Protein AF-0000000066031611 (afdb_homodimer)

Nearest PDB structures (foldseek):
  3zdp-assembly2_B  TM=7.956E-01  e=3.180E-52  Influenza A virus
  5tjw-assembly1_A  TM=7.848E-01  e=1.601E-52  Influenza A virus (A/WSN/1933(H1N1))
  8twr-assembly1_B  TM=8.043E-01  e=9.983E-52  Influenza A virus (A/Aichi/2/1968(H3N2))
  8twr-assembly1_C-2  TM=8.080E-01  e=4.953E-51  Influenza A virus (A/Aichi/2/1968(H3N2))
  8twp-assembly3_C  TM=8.057E-01  e=2.818E-50  Influenza A virus (A/Aichi/2/1968(H3N2))

Structure (mmCIF, N/CA/C/O backbone):
data_AF-0000000066031611-model_v1
#
loop_
_entity.id
_entity.type
_entity.pdbx_description
1 polymer Nucleoprotein
#
loop_
_atom_site.group_PDB
_atom_site.id
_atom_site.type_symbol
_atom_site.label_atom_id
_atom_site.label_alt_id
_atom_site.label_comp_id
_atom_site.label_asym_id
_atom_site.label_entity_id
_atom_site.label_seq_id
_atom_site.pdbx_PDB_ins_code
_atom_site.Cartn_x
_atom_site.Cartn_y
_atom_site.Cartn_z
_atom_site.occupancy
_atom_site.B_iso_or_equiv
_atom_site.auth_seq_id
_atom_site.auth_comp_id
_atom_site.auth_asym_id
_atom_site.auth_atom_id
_atom_site.pdbx_PDB_model_num
ATOM 1 N N . MET A 1 1 ? 18.984 -32.312 4.973 1 19.72 1 MET A N 1
ATOM 2 C CA . MET A 1 1 ? 20 -32.781 4.02 1 19.72 1 MET A CA 1
ATOM 3 C C . MET A 1 1 ? 20.484 -31.625 3.146 1 19.72 1 MET A C 1
ATOM 5 O O . MET A 1 1 ? 19.703 -31.031 2.396 1 19.72 1 MET A O 1
ATOM 9 N N . ALA A 1 2 ? 21.484 -30.859 3.676 1 23.95 2 ALA A N 1
ATOM 10 C CA . ALA A 1 2 ? 22.266 -29.766 3.123 1 23.95 2 ALA A CA 1
ATOM 11 C C . ALA A 1 2 ? 22.938 -30.156 1.811 1 23.95 2 ALA A C 1
ATOM 13 O O . ALA A 1 2 ? 23.969 -30.812 1.813 1 23.95 2 ALA A O 1
ATOM 14 N N . SER A 1 3 ? 22.219 -30.75 0.963 1 21.41 3 SER A N 1
ATOM 15 C CA . SER A 1 3 ? 22.891 -31.156 -0.261 1 21.41 3 SER A CA 1
ATOM 16 C C . SER A 1 3 ? 23.797 -30.062 -0.798 1 21.41 3 SER A C 1
ATOM 18 O O . SER A 1 3 ? 23.422 -28.875 -0.755 1 21.41 3 SER A O 1
ATOM 20 N N . GLN A 1 4 ? 25.125 -30.234 -0.595 1 24.7 4 GLN A N 1
ATOM 21 C CA . GLN A 1 4 ? 26.266 -29.562 -1.195 1 24.7 4 GLN A CA 1
ATOM 22 C C . GLN A 1 4 ? 26.016 -29.25 -2.668 1 24.7 4 GLN A C 1
ATOM 24 O O . GLN A 1 4 ? 26.281 -30.078 -3.537 1 24.7 4 GLN A O 1
ATOM 29 N N . GLY A 1 5 ? 24.922 -28.781 -2.957 1 26.36 5 GLY A N 1
ATOM 30 C CA . GLY A 1 5 ? 24.75 -28.5 -4.375 1 26.36 5 GLY A CA 1
ATOM 31 C C . GLY A 1 5 ? 25.922 -27.719 -4.965 1 26.36 5 GLY A C 1
ATOM 32 O O . GLY A 1 5 ? 26.516 -26.875 -4.293 1 26.36 5 GLY A O 1
ATOM 33 N N . THR A 1 6 ? 26.797 -28.469 -5.641 1 27.78 6 THR A N 1
ATOM 34 C CA . THR A 1 6 ? 27.906 -27.906 -6.406 1 27.78 6 THR A CA 1
ATOM 35 C C . THR A 1 6 ? 27.562 -26.5 -6.914 1 27.78 6 THR A C 1
ATOM 37 O O . THR A 1 6 ? 26.594 -26.328 -7.645 1 27.78 6 THR A O 1
ATOM 40 N N . LYS A 1 7 ? 28.031 -25.578 -6.246 1 32.47 7 LYS A N 1
ATOM 41 C CA . LYS A 1 7 ? 28.062 -24.156 -6.531 1 32.47 7 LYS A CA 1
ATOM 42 C C . LYS A 1 7 ? 28.625 -23.875 -7.926 1 32.47 7 LYS A C 1
ATOM 44 O O . LYS A 1 7 ? 29.828 -23.781 -8.109 1 32.47 7 LYS A O 1
ATOM 49 N N . ARG A 1 8 ? 27.891 -24.266 -8.914 1 31.64 8 ARG A N 1
ATOM 50 C CA . ARG A 1 8 ? 28.453 -23.766 -10.164 1 31.64 8 ARG A CA 1
ATOM 51 C C . ARG A 1 8 ? 28.453 -22.234 -10.18 1 31.64 8 ARG A C 1
ATOM 53 O O . ARG A 1 8 ? 27.484 -21.609 -9.75 1 31.64 8 ARG A O 1
ATOM 60 N N . SER A 1 9 ? 29.672 -21.672 -10.102 1 28.47 9 SER A N 1
ATOM 61 C CA . SER A 1 9 ? 29.859 -20.219 -10.156 1 28.47 9 SER A CA 1
ATOM 62 C C . SER A 1 9 ? 29.094 -19.609 -11.328 1 28.47 9 SER A C 1
ATOM 64 O O . SER A 1 9 ? 28.766 -20.312 -12.289 1 28.47 9 SER A O 1
ATOM 66 N N . TYR A 1 10 ? 28.594 -18.406 -11.164 1 28.8 10 TYR A N 1
ATOM 67 C CA . TYR A 1 10 ? 27.953 -17.641 -12.227 1 28.8 10 TYR A CA 1
ATOM 68 C C . TYR A 1 10 ? 28.766 -17.688 -13.508 1 28.8 10 TYR A C 1
ATOM 70 O O . TYR A 1 10 ? 28.219 -17.766 -14.602 1 28.8 10 TYR A O 1
ATOM 78 N N . GLU A 1 11 ? 30.141 -17.672 -13.352 1 30.14 11 GLU A N 1
ATOM 79 C CA . GLU A 1 11 ? 31.109 -17.75 -14.445 1 30.14 11 GLU A CA 1
ATOM 80 C C . GLU A 1 11 ? 31.078 -19.125 -15.109 1 30.14 11 GLU A C 1
ATOM 82 O O . GLU A 1 11 ? 31.219 -19.25 -16.328 1 30.14 11 GLU A O 1
ATOM 87 N N . GLN A 1 12 ? 31.031 -20.125 -14.336 1 29.5 12 GLN A N 1
ATOM 88 C CA . GLN A 1 12 ? 31.031 -21.469 -14.906 1 29.5 12 GLN A CA 1
ATOM 89 C C . GLN A 1 12 ? 29.688 -21.781 -15.57 1 29.5 12 GLN A C 1
ATOM 91 O O . GLN A 1 12 ? 29.594 -22.688 -16.406 1 29.5 12 GLN A O 1
ATOM 96 N N . MET A 1 13 ? 28.594 -21.141 -15.234 1 30.31 13 MET A N 1
ATOM 97 C CA . MET A 1 13 ? 27.312 -21.219 -15.93 1 30.31 13 MET A CA 1
ATOM 98 C C . MET A 1 13 ? 27.375 -20.516 -17.281 1 30.31 13 MET A C 1
ATOM 100 O O . MET A 1 13 ? 26.625 -20.844 -18.203 1 30.31 13 MET A O 1
ATOM 104 N N . GLU A 1 14 ? 28.031 -19.391 -17.406 1 30.17 14 GLU A N 1
ATOM 105 C CA . GLU A 1 14 ? 28.359 -18.625 -18.609 1 30.17 14 GLU A CA 1
ATOM 106 C C . GLU A 1 14 ? 29.359 -19.391 -19.484 1 30.17 14 GLU A C 1
ATOM 108 O O . GLU A 1 14 ? 29.531 -19.062 -20.656 1 30.17 14 GLU A O 1
ATOM 113 N N . THR A 1 15 ? 30.469 -19.969 -18.875 1 30 15 THR A N 1
ATOM 114 C CA . THR A 1 15 ? 31.516 -20.531 -19.719 1 30 15 THR A CA 1
ATOM 115 C C . THR A 1 15 ? 30.984 -21.719 -20.531 1 30 15 THR A C 1
ATOM 117 O O . THR A 1 15 ? 29.953 -22.297 -20.172 1 30 15 THR A O 1
ATOM 120 N N . GLY A 1 16 ? 31.859 -22.312 -21.5 1 33.25 16 GLY A N 1
ATOM 121 C CA . GLY A 1 16 ? 31.891 -23.25 -22.609 1 33.25 16 GLY A CA 1
ATOM 122 C C . GLY A 1 16 ? 31.25 -24.578 -22.297 1 33.25 16 GLY A C 1
ATOM 123 O O . GLY A 1 16 ? 31.578 -25.594 -22.906 1 33.25 16 GLY A O 1
ATOM 124 N N . GLY A 1 17 ? 30.766 -24.859 -21.062 1 34.12 17 GLY A N 1
ATOM 125 C CA . GLY A 1 17 ? 30.453 -26.281 -21.188 1 34.12 17 GLY A CA 1
ATOM 126 C C . GLY A 1 17 ? 29.562 -26.578 -22.375 1 34.12 17 GLY A C 1
ATOM 127 O O . GLY A 1 17 ? 28.922 -25.688 -22.938 1 34.12 17 GLY A O 1
ATOM 128 N N . GLU A 1 18 ? 29.891 -27.594 -23.188 1 37.28 18 GLU A N 1
ATOM 129 C CA . GLU A 1 18 ? 29.234 -28.016 -24.422 1 37.28 18 GLU A CA 1
ATOM 130 C C . GLU A 1 18 ? 27.719 -27.797 -24.344 1 37.28 18 GLU A C 1
ATOM 132 O O . GLU A 1 18 ? 27.078 -28.188 -23.359 1 37.28 18 GLU A O 1
ATOM 137 N N . ARG A 1 19 ? 27.203 -26.75 -24.797 1 45.31 19 ARG A N 1
ATOM 138 C CA . ARG A 1 19 ? 25.781 -26.594 -25.078 1 45.31 19 ARG A CA 1
ATOM 139 C C . ARG A 1 19 ? 25.094 -27.953 -25.234 1 45.31 19 ARG A C 1
ATOM 141 O O . ARG A 1 19 ? 25.484 -28.75 -26.109 1 45.31 19 ARG A O 1
ATOM 148 N N . GLN A 1 20 ? 24.672 -28.406 -24.078 1 53.22 20 GLN A N 1
ATOM 149 C CA . GLN A 1 20 ? 23.969 -29.672 -24.281 1 53.22 20 GLN A CA 1
ATOM 150 C C . GLN A 1 20 ? 23.125 -29.641 -25.562 1 53.22 20 GLN A C 1
ATOM 152 O O . GLN A 1 20 ? 22.453 -28.656 -25.828 1 53.22 20 GLN A O 1
ATOM 157 N N . ASP A 1 21 ? 23.422 -30.5 -26.453 1 66.19 21 ASP A N 1
ATOM 158 C CA . ASP A 1 21 ? 22.688 -30.75 -27.688 1 66.19 21 ASP A CA 1
ATOM 159 C C . ASP A 1 21 ? 21.203 -30.969 -27.406 1 66.19 21 ASP A C 1
ATOM 161 O O . ASP A 1 21 ? 20.828 -31.406 -26.312 1 66.19 21 ASP A O 1
ATOM 165 N N . ALA A 1 22 ? 20.328 -30.344 -28.078 1 71.62 22 ALA A N 1
ATOM 166 C CA . ALA A 1 22 ? 18.875 -30.469 -27.969 1 71.62 22 ALA A CA 1
ATOM 167 C C . ALA A 1 22 ? 18.453 -31.906 -27.719 1 71.62 22 ALA A C 1
ATOM 169 O O . ALA A 1 22 ? 17.531 -32.188 -26.953 1 71.62 22 ALA A O 1
ATOM 170 N N . THR A 1 23 ? 19.203 -32.781 -28.25 1 78.06 23 THR A N 1
ATOM 171 C CA . THR A 1 23 ? 18.875 -34.188 -28.094 1 78.06 23 THR A CA 1
ATOM 172 C C . THR A 1 23 ? 19.188 -34.656 -26.672 1 78.06 23 THR A C 1
ATOM 174 O O . THR A 1 23 ? 18.438 -35.438 -26.094 1 78.06 23 THR A O 1
ATOM 177 N N . GLU A 1 24 ? 20.203 -34.125 -26.109 1 81.31 24 GLU A N 1
ATOM 178 C CA . GLU A 1 24 ? 20.578 -34.5 -24.75 1 81.31 24 GLU A CA 1
ATOM 179 C C . GLU A 1 24 ? 19.594 -33.938 -23.734 1 81.31 24 GLU A C 1
ATOM 181 O O . GLU A 1 24 ? 19.266 -34.594 -22.734 1 81.31 24 GLU A O 1
ATOM 186 N N . ILE A 1 25 ? 19.156 -32.812 -24.047 1 80.94 25 ILE A N 1
ATOM 187 C CA . ILE A 1 25 ? 18.188 -32.188 -23.156 1 80.94 25 ILE A CA 1
ATOM 188 C C . ILE A 1 25 ? 16.875 -32.969 -23.172 1 80.94 25 ILE A C 1
ATOM 190 O O . ILE A 1 25 ? 16.281 -33.25 -22.125 1 80.94 25 ILE A O 1
ATOM 194 N N . ARG A 1 26 ? 16.531 -33.281 -24.344 1 87 26 ARG A N 1
ATOM 195 C CA . ARG A 1 26 ? 15.297 -34.062 -24.484 1 87 26 ARG A CA 1
ATOM 196 C C . ARG A 1 26 ? 15.406 -35.406 -23.781 1 87 26 ARG A C 1
ATOM 198 O O . ARG A 1 26 ? 14.453 -35.875 -23.156 1 87 26 ARG A O 1
ATOM 205 N N . ALA A 1 27 ? 16.594 -35.969 -23.922 1 90.5 27 ALA A N 1
ATOM 206 C CA . ALA A 1 27 ? 16.812 -37.25 -23.266 1 90.5 27 ALA A CA 1
ATOM 207 C C . ALA A 1 27 ? 16.781 -37.094 -21.75 1 90.5 27 ALA A C 1
ATOM 209 O O . ALA A 1 27 ? 16.266 -37.969 -21.047 1 90.5 27 ALA A O 1
ATOM 210 N N . SER A 1 28 ? 17.359 -36.062 -21.281 1 87.88 28 SER A N 1
ATOM 211 C CA . SER A 1 28 ? 17.375 -35.812 -19.844 1 87.88 28 SER A CA 1
ATOM 212 C C . SER A 1 28 ? 15.977 -35.594 -19.297 1 87.88 28 SER A C 1
ATOM 214 O O . SER A 1 28 ? 15.617 -36.125 -18.25 1 87.88 28 SER A O 1
ATOM 216 N N . VAL A 1 29 ? 15.234 -34.812 -20.031 1 89.25 29 VAL A N 1
ATOM 217 C CA . VAL A 1 29 ? 13.852 -34.594 -19.641 1 89.25 29 VAL A CA 1
ATOM 218 C C . VAL A 1 29 ? 13.062 -35.875 -19.719 1 89.25 29 VAL A C 1
ATOM 220 O O . VAL A 1 29 ? 12.227 -36.188 -18.859 1 89.25 29 VAL A O 1
ATOM 223 N N . GLY A 1 30 ? 13.375 -36.625 -20.75 1 94.12 30 GLY A N 1
ATOM 224 C CA . GLY A 1 30 ? 12.742 -37.906 -20.891 1 94.12 30 GLY A CA 1
ATOM 225 C C . GLY A 1 30 ? 13.016 -38.844 -19.719 1 94.12 30 GLY A C 1
ATOM 226 O O . GLY A 1 30 ? 12.117 -39.531 -19.25 1 94.12 30 GLY A O 1
ATOM 227 N N . ARG A 1 31 ? 14.219 -38.812 -19.266 1 94.12 31 ARG A N 1
ATOM 228 C CA . ARG A 1 31 ? 14.586 -39.625 -18.109 1 94.12 31 ARG A CA 1
ATOM 229 C C . ARG A 1 31 ? 13.82 -39.188 -16.875 1 94.12 31 ARG A C 1
ATOM 231 O O . ARG A 1 31 ? 13.375 -40.031 -16.078 1 94.12 31 ARG A O 1
ATOM 238 N N . MET A 1 32 ? 13.688 -37.969 -16.688 1 94.44 32 MET A N 1
ATOM 239 C CA . MET A 1 32 ? 12.961 -37.438 -15.547 1 94.44 32 MET A CA 1
ATOM 240 C C . MET A 1 32 ? 11.492 -37.844 -15.586 1 94.44 32 MET A C 1
ATOM 242 O O . MET A 1 32 ? 10.969 -38.344 -14.594 1 94.44 32 MET A O 1
ATOM 246 N N . ILE A 1 33 ? 10.922 -37.719 -16.75 1 96.06 33 ILE A N 1
ATOM 247 C CA . ILE A 1 33 ? 9.508 -38.031 -16.906 1 96.06 33 ILE A CA 1
ATOM 248 C C . ILE A 1 33 ? 9.297 -39.531 -16.797 1 96.06 33 ILE A C 1
ATOM 250 O O . ILE A 1 33 ? 8.328 -40 -16.188 1 96.06 33 ILE A O 1
ATOM 254 N N . GLY A 1 34 ? 10.203 -40.281 -17.391 1 96.75 34 GLY A N 1
ATOM 255 C CA . GLY A 1 34 ? 10.133 -41.719 -17.266 1 96.75 34 GLY A CA 1
ATOM 256 C C . GLY A 1 34 ? 10.219 -42.188 -15.82 1 96.75 34 GLY A C 1
ATOM 257 O O . GLY A 1 34 ? 9.531 -43.125 -15.43 1 96.75 34 GLY A O 1
ATOM 258 N N . GLY A 1 35 ? 11.055 -41.531 -15.047 1 97.5 35 GLY A N 1
ATOM 259 C CA . GLY A 1 35 ? 11.172 -41.844 -13.633 1 97.5 35 GLY A CA 1
ATOM 260 C C . GLY A 1 35 ? 9.891 -41.594 -12.859 1 97.5 35 GLY A C 1
ATOM 261 O O . GLY A 1 35 ? 9.531 -42.375 -11.977 1 97.5 35 GLY A O 1
ATOM 262 N N . ILE A 1 36 ? 9.219 -40.531 -13.164 1 97.88 36 ILE A N 1
ATOM 263 C CA . ILE A 1 36 ? 7.949 -40.219 -12.523 1 97.88 36 ILE A CA 1
ATOM 264 C C . ILE A 1 36 ? 6.914 -41.281 -12.875 1 97.88 36 ILE A C 1
ATOM 266 O O . ILE A 1 36 ? 6.168 -41.75 -12 1 97.88 36 ILE A O 1
ATOM 270 N N . GLY A 1 37 ? 6.898 -41.656 -14.156 1 98.12 37 GLY A N 1
ATOM 271 C CA . GLY A 1 37 ? 5.969 -42.688 -14.602 1 98.12 37 GLY A CA 1
ATOM 272 C C . GLY A 1 37 ? 6.207 -44.031 -13.938 1 98.12 37 GLY A C 1
ATOM 273 O O . GLY A 1 37 ? 5.266 -44.688 -13.477 1 98.12 37 GLY A O 1
ATOM 274 N N . ARG A 1 38 ? 7.457 -44.438 -13.836 1 97.94 38 ARG A N 1
ATOM 275 C CA . ARG A 1 38 ? 7.805 -45.719 -13.203 1 97.94 38 ARG A CA 1
ATOM 276 C C . ARG A 1 38 ? 7.441 -45.719 -11.719 1 97.94 38 ARG A C 1
ATOM 278 O O . ARG A 1 38 ? 6.93 -46.688 -11.195 1 97.94 38 ARG A O 1
ATOM 285 N N . PHE A 1 39 ? 7.754 -44.656 -11.07 1 98.31 39 PHE A N 1
ATOM 286 C CA . PHE A 1 39 ? 7.383 -44.5 -9.664 1 98.31 39 PHE A CA 1
ATOM 287 C C . PHE A 1 39 ? 5.883 -44.688 -9.477 1 98.31 39 PHE A C 1
ATOM 289 O O . PHE A 1 39 ? 5.441 -45.406 -8.57 1 98.31 39 PHE A O 1
ATOM 296 N N . TYR A 1 40 ? 5.094 -43.938 -10.32 1 98.69 40 TYR A N 1
ATOM 297 C CA . TYR A 1 40 ? 3.641 -43.969 -10.195 1 98.69 40 TYR A CA 1
ATOM 298 C C . TYR A 1 40 ? 3.125 -45.406 -10.352 1 98.69 40 TYR A C 1
ATOM 300 O O . TYR A 1 40 ? 2.273 -45.844 -9.578 1 98.69 40 TYR A O 1
ATOM 308 N N . ILE A 1 41 ? 3.641 -46.125 -11.344 1 98 41 ILE A N 1
ATOM 309 C CA . ILE A 1 41 ? 3.227 -47.5 -11.594 1 98 41 ILE A CA 1
ATOM 310 C C . ILE A 1 41 ? 3.531 -48.344 -10.375 1 98 41 ILE A C 1
ATOM 312 O O . ILE A 1 41 ? 2.691 -49.125 -9.938 1 98 41 ILE A O 1
ATOM 316 N N . GLN A 1 42 ? 4.703 -48.156 -9.828 1 97.88 42 GLN A N 1
ATOM 317 C CA . GLN A 1 42 ? 5.102 -48.938 -8.664 1 97.88 42 GLN A CA 1
ATOM 318 C C . GLN A 1 42 ? 4.227 -48.625 -7.453 1 97.88 42 GLN A C 1
ATOM 320 O O . GLN A 1 42 ? 3.855 -49.531 -6.695 1 97.88 42 GLN A O 1
ATOM 325 N N . MET A 1 43 ? 3.92 -47.406 -7.254 1 97.88 43 MET A N 1
ATOM 326 C CA . MET A 1 43 ? 3.07 -47 -6.129 1 97.88 43 MET A CA 1
ATOM 327 C C . MET A 1 43 ? 1.663 -47.594 -6.293 1 97.88 43 MET A C 1
ATOM 329 O O . MET A 1 43 ? 1.033 -47.969 -5.316 1 97.88 43 MET A O 1
ATOM 333 N N . CYS A 1 44 ? 1.177 -47.531 -7.543 1 97.44 44 CYS A N 1
ATOM 334 C CA . CYS A 1 44 ? -0.131 -48.125 -7.797 1 97.44 44 CYS A CA 1
ATOM 335 C C . CYS A 1 44 ? -0.135 -49.594 -7.438 1 97.44 44 CYS A C 1
ATOM 337 O O . CYS A 1 44 ? -1.117 -50.094 -6.895 1 97.44 44 CYS A O 1
ATOM 339 N N . THR A 1 45 ? 0.949 -50.312 -7.742 1 96.75 45 THR A N 1
ATOM 340 C CA . THR A 1 45 ? 1.072 -51.719 -7.414 1 96.75 45 THR A CA 1
ATOM 341 C C . THR A 1 45 ? 1.118 -51.938 -5.902 1 96.75 45 THR A C 1
ATOM 343 O O . THR A 1 45 ? 0.426 -52.781 -5.363 1 96.75 45 THR A O 1
ATOM 346 N N . GLU A 1 46 ? 1.904 -51.094 -5.203 1 95.31 46 GLU A N 1
ATOM 347 C CA . GLU A 1 46 ? 2.035 -51.188 -3.75 1 95.31 46 GLU A CA 1
ATOM 348 C C . GLU A 1 46 ? 0.704 -50.906 -3.057 1 95.31 46 GLU A C 1
ATOM 350 O O . GLU A 1 46 ? 0.428 -51.469 -1.991 1 95.31 46 GLU A O 1
ATOM 355 N N . LEU A 1 47 ? -0.11 -50.031 -3.631 1 95.62 47 LEU A N 1
ATOM 356 C CA . LEU A 1 47 ? -1.381 -49.656 -3.027 1 95.62 47 LEU A CA 1
ATOM 357 C C . LEU A 1 47 ? -2.516 -50.531 -3.547 1 95.62 47 LEU A C 1
ATOM 359 O O . LEU A 1 47 ? -3.678 -50.344 -3.182 1 95.62 47 LEU A O 1
ATOM 363 N N . LYS A 1 48 ? -2.244 -51.5 -4.477 1 94.94 48 LYS A N 1
ATOM 364 C CA . LYS A 1 48 ? -3.18 -52.469 -5.035 1 94.94 48 LYS A CA 1
ATOM 365 C C . LYS A 1 48 ? -4.328 -51.75 -5.762 1 94.94 48 LYS A C 1
ATOM 367 O O . LYS A 1 48 ? -5.496 -52.062 -5.539 1 94.94 48 LYS A O 1
ATOM 372 N N . LEU A 1 49 ? -3.908 -50.812 -6.535 1 96.5 49 LEU A N 1
ATOM 373 C CA . LEU A 1 49 ? -4.887 -50.094 -7.359 1 96.5 49 LEU A CA 1
ATOM 374 C C . LEU A 1 49 ? -5.078 -50.812 -8.695 1 96.5 49 LEU A C 1
ATOM 376 O O . LEU A 1 49 ? -4.113 -51.281 -9.289 1 96.5 49 LEU A O 1
ATOM 380 N N . SER A 1 50 ? -6.332 -50.906 -9.133 1 95.19 50 SER A N 1
ATOM 381 C CA . SER A 1 50 ? -6.605 -51.438 -10.461 1 95.19 50 SER A CA 1
ATOM 382 C C . SER A 1 50 ? -6.215 -50.438 -11.547 1 95.19 50 SER A C 1
ATOM 384 O O . SER A 1 50 ? -5.941 -49.281 -11.25 1 95.19 50 SER A O 1
ATOM 386 N N . ASP A 1 51 ? -6.168 -50.969 -12.758 1 92.12 51 ASP A N 1
ATOM 387 C CA . ASP A 1 51 ? -5.848 -50.094 -13.883 1 92.12 51 ASP A CA 1
ATOM 388 C C . ASP A 1 51 ? -6.82 -48.906 -13.961 1 92.12 51 ASP A C 1
ATOM 390 O O . ASP A 1 51 ? -6.422 -47.781 -14.273 1 92.12 51 ASP A O 1
ATOM 394 N N . TYR A 1 52 ? -8.031 -49.188 -13.672 1 92.5 52 TYR A N 1
ATOM 395 C CA . TYR A 1 52 ? -9.055 -48.156 -13.703 1 92.5 52 TYR A CA 1
ATOM 396 C C . TYR A 1 52 ? -8.859 -47.156 -12.578 1 92.5 52 TYR A C 1
ATOM 398 O O . TYR A 1 52 ? -8.945 -45.938 -12.797 1 92.5 52 TYR A O 1
ATOM 406 N N . GLU A 1 53 ? -8.492 -47.625 -11.438 1 95.06 53 GLU A N 1
ATOM 407 C CA . GLU A 1 53 ? -8.258 -46.75 -10.281 1 95.06 53 GLU A CA 1
ATOM 408 C C . GLU A 1 53 ? -6.988 -45.938 -10.445 1 95.06 53 GLU A C 1
ATOM 410 O O . GLU A 1 53 ? -6.902 -44.812 -9.961 1 95.06 53 GLU A O 1
ATOM 415 N N . GLY A 1 54 ? -6.039 -46.5 -11.086 1 95.94 54 GLY A N 1
ATOM 416 C CA . GLY A 1 54 ? -4.777 -45.812 -11.328 1 95.94 54 GLY A CA 1
ATOM 417 C C . GLY A 1 54 ? -4.906 -44.688 -12.32 1 95.94 54 GLY A C 1
ATOM 418 O O . GLY A 1 54 ? -4.043 -43.812 -12.383 1 95.94 54 GLY A O 1
ATOM 419 N N . ARG A 1 55 ? -5.969 -44.688 -13.062 1 96.25 55 ARG A N 1
ATOM 420 C CA . ARG A 1 55 ? -6.188 -43.656 -14.07 1 96.25 55 ARG A CA 1
ATOM 421 C C . ARG A 1 55 ? -7.008 -42.5 -13.5 1 96.25 55 ARG A C 1
ATOM 423 O O . ARG A 1 55 ? -7.23 -41.5 -14.18 1 96.25 55 ARG A O 1
ATOM 430 N N . LEU A 1 56 ? -7.41 -42.656 -12.266 1 96.19 56 LEU A N 1
ATOM 431 C CA . LEU A 1 56 ? -8.148 -41.594 -11.594 1 96.19 56 LEU A CA 1
ATOM 432 C C . LEU A 1 56 ? -7.211 -40.469 -11.156 1 96.19 56 LEU A C 1
ATOM 434 O O . LEU A 1 56 ? -6.254 -40.688 -10.422 1 96.19 56 LEU A O 1
ATOM 438 N N . ILE A 1 57 ? -7.441 -39.25 -11.578 1 97.25 57 ILE A N 1
ATOM 439 C CA . ILE A 1 57 ? -6.547 -38.125 -11.328 1 97.25 57 ILE A CA 1
ATOM 440 C C . ILE A 1 57 ? -6.457 -37.844 -9.828 1 97.25 57 ILE A C 1
ATOM 442 O O . ILE A 1 57 ? -5.406 -37.438 -9.32 1 97.25 57 ILE A O 1
ATOM 446 N N . GLN A 1 58 ? -7.551 -38.062 -9.016 1 95.75 58 GLN A N 1
ATOM 447 C CA . GLN A 1 58 ? -7.523 -37.875 -7.57 1 95.75 58 GLN A CA 1
ATOM 448 C C . GLN A 1 58 ? -6.473 -38.75 -6.914 1 95.75 58 GLN A C 1
ATOM 450 O O . GLN A 1 58 ? -5.738 -38.312 -6.031 1 95.75 58 GLN A O 1
ATOM 455 N N . ASN A 1 59 ? -6.441 -39.969 -7.363 1 97.25 59 ASN A N 1
ATOM 456 C CA . ASN A 1 59 ? -5.445 -40.906 -6.816 1 97.25 59 ASN A CA 1
ATOM 457 C C . ASN A 1 59 ? -4.027 -40.469 -7.207 1 97.25 59 ASN A C 1
ATOM 459 O O . ASN A 1 59 ? -3.096 -40.625 -6.41 1 97.25 59 ASN A O 1
ATOM 463 N N . SER A 1 60 ? -3.881 -40.031 -8.438 1 97.81 60 SER A N 1
ATOM 464 C CA . SER A 1 60 ? -2.582 -39.531 -8.867 1 97.81 60 SER A CA 1
ATOM 465 C C . SER A 1 60 ? -2.105 -38.375 -7.98 1 97.81 60 SER A C 1
ATOM 467 O O . SER A 1 60 ? -0.949 -38.375 -7.555 1 97.81 60 SER A O 1
ATOM 469 N N . ILE A 1 61 ? -2.992 -37.438 -7.711 1 96 61 ILE A N 1
ATOM 470 C CA . ILE A 1 61 ? -2.664 -36.281 -6.898 1 96 61 ILE A CA 1
ATOM 471 C C . ILE A 1 61 ? -2.256 -36.719 -5.496 1 96 61 ILE A C 1
ATOM 473 O O . ILE A 1 61 ? -1.308 -36.188 -4.922 1 96 61 ILE A O 1
ATOM 477 N N . THR A 1 62 ? -2.965 -37.688 -4.953 1 96.06 62 THR A N 1
ATOM 478 C CA . THR A 1 62 ? -2.635 -38.188 -3.623 1 96.06 62 THR A CA 1
ATOM 479 C C . THR A 1 62 ? -1.23 -38.781 -3.6 1 96.06 62 THR A C 1
ATOM 481 O O . THR A 1 62 ? -0.441 -38.469 -2.699 1 96.06 62 THR A O 1
ATOM 484 N N . ILE A 1 63 ? -0.945 -39.594 -4.566 1 97.56 63 ILE A N 1
ATOM 485 C CA . ILE A 1 63 ? 0.358 -40.219 -4.637 1 97.56 63 ILE A CA 1
ATOM 486 C C . ILE A 1 63 ? 1.45 -39.188 -4.84 1 97.56 63 ILE A C 1
ATOM 488 O O . ILE A 1 63 ? 2.525 -39.281 -4.246 1 97.56 63 ILE A O 1
ATOM 492 N N . GLU A 1 64 ? 1.189 -38.219 -5.684 1 97.5 64 GLU A N 1
ATOM 493 C CA . GLU A 1 64 ? 2.123 -37.125 -5.906 1 97.5 64 GLU A CA 1
ATOM 494 C C . GLU A 1 64 ? 2.396 -36.375 -4.609 1 97.5 64 GLU A C 1
ATOM 496 O O . GLU A 1 64 ? 3.545 -36.031 -4.312 1 97.5 64 GLU A O 1
ATOM 501 N N . ARG A 1 65 ? 1.391 -36.094 -3.861 1 95.25 65 ARG A N 1
ATOM 502 C CA . ARG A 1 65 ? 1.553 -35.406 -2.59 1 95.25 65 ARG A CA 1
ATOM 503 C C . ARG A 1 65 ? 2.363 -36.25 -1.606 1 95.25 65 ARG A C 1
ATOM 505 O O . ARG A 1 65 ? 3.145 -35.719 -0.821 1 95.25 65 ARG A O 1
ATOM 512 N N . MET A 1 66 ? 2.109 -37.5 -1.646 1 95.88 66 MET A N 1
ATOM 513 C CA . MET A 1 66 ? 2.83 -38.375 -0.749 1 95.88 66 MET A CA 1
ATOM 514 C C . MET A 1 66 ? 4.332 -38.312 -0.999 1 95.88 66 MET A C 1
ATOM 516 O O . MET A 1 66 ? 5.121 -38.219 -0.054 1 95.88 66 MET A O 1
ATOM 520 N N . VAL A 1 67 ? 4.703 -38.344 -2.246 1 96.88 67 VAL A N 1
ATOM 521 C CA . VAL A 1 67 ? 6.133 -38.312 -2.539 1 96.88 67 VAL A CA 1
ATOM 522 C C . VAL A 1 67 ? 6.723 -36.969 -2.197 1 96.88 67 VAL A C 1
ATOM 524 O O . VAL A 1 67 ? 7.836 -36.875 -1.681 1 96.88 67 VAL A O 1
ATOM 527 N N . LEU A 1 68 ? 6.023 -35.875 -2.512 1 93.75 68 LEU A N 1
ATOM 528 C CA . LEU A 1 68 ? 6.5 -34.562 -2.152 1 93.75 68 LEU A CA 1
ATOM 529 C C . LEU A 1 68 ? 6.656 -34.438 -0.64 1 93.75 68 LEU A C 1
ATOM 531 O O . LEU A 1 68 ? 7.633 -33.844 -0.16 1 93.75 68 LEU A O 1
ATOM 535 N N . SER A 1 69 ? 5.715 -34.938 0.081 1 93.38 69 SER A N 1
ATOM 536 C CA . SER A 1 69 ? 5.781 -34.906 1.538 1 93.38 69 SER A CA 1
ATOM 537 C C . SER A 1 69 ? 6.957 -35.719 2.057 1 93.38 69 SER A C 1
ATOM 539 O O . SER A 1 69 ? 7.633 -35.312 3.004 1 93.38 69 SER A O 1
ATOM 541 N N . ALA A 1 70 ? 7.18 -36.812 1.469 1 94.94 70 ALA A N 1
ATOM 542 C CA . ALA A 1 70 ? 8.258 -37.719 1.899 1 94.94 70 ALA A CA 1
ATOM 543 C C . ALA A 1 70 ? 9.617 -37.031 1.722 1 94.94 70 ALA A C 1
ATOM 545 O O . ALA A 1 70 ? 10.539 -37.25 2.514 1 94.94 70 ALA A O 1
ATOM 546 N N . PHE A 1 71 ? 9.742 -36.188 0.718 1 93.06 71 PHE A N 1
ATOM 547 C CA . PHE A 1 71 ? 11.039 -35.594 0.411 1 93.06 71 PHE A CA 1
ATOM 548 C C . PHE A 1 71 ? 11.141 -34.188 0.978 1 93.06 71 PHE A C 1
ATOM 550 O O . PHE A 1 71 ? 12.148 -33.5 0.791 1 93.06 71 PHE A O 1
ATOM 557 N N . ASP A 1 72 ? 10.094 -33.719 1.626 1 88.62 72 ASP A N 1
ATOM 558 C CA . ASP A 1 72 ? 10.148 -32.438 2.287 1 88.62 72 ASP A CA 1
ATOM 559 C C . ASP A 1 72 ? 10.938 -32.531 3.594 1 88.62 72 ASP A C 1
ATOM 561 O O . ASP A 1 72 ? 10.352 -32.656 4.668 1 88.62 72 ASP A O 1
ATOM 565 N N . GLU A 1 73 ? 12.117 -32.25 3.539 1 85.88 73 GLU A N 1
ATOM 566 C CA . GLU A 1 73 ? 13.023 -32.469 4.668 1 85.88 73 GLU A CA 1
ATOM 567 C C . GLU A 1 73 ? 12.727 -31.484 5.801 1 85.88 73 GLU A C 1
ATOM 569 O O . GLU A 1 73 ? 12.742 -31.859 6.973 1 85.88 73 GLU A O 1
ATOM 574 N N . ARG A 1 74 ? 12.523 -30.297 5.531 1 81.75 74 ARG A N 1
ATOM 575 C CA . ARG A 1 74 ? 12.273 -29.281 6.551 1 81.75 74 ARG A CA 1
ATOM 576 C C . ARG A 1 74 ? 11.008 -29.594 7.344 1 81.75 74 ARG A C 1
ATOM 578 O O . ARG A 1 74 ? 11 -29.516 8.57 1 81.75 74 ARG A O 1
ATOM 585 N N . ARG A 1 75 ? 10.008 -29.844 6.605 1 82.75 75 ARG A N 1
ATOM 586 C CA . ARG A 1 75 ? 8.75 -30.156 7.273 1 82.75 75 ARG A CA 1
ATOM 587 C C . ARG A 1 75 ? 8.867 -31.453 8.07 1 82.75 75 ARG A C 1
ATOM 589 O O . ARG A 1 75 ? 8.305 -31.562 9.164 1 82.75 75 ARG A O 1
ATOM 596 N N . ASN A 1 76 ? 9.531 -32.406 7.527 1 88.31 76 ASN A N 1
ATOM 597 C CA . ASN A 1 76 ? 9.711 -33.688 8.234 1 88.31 76 ASN A CA 1
ATOM 598 C C . ASN A 1 76 ? 10.508 -33.469 9.523 1 88.31 76 ASN A C 1
ATOM 600 O O . ASN A 1 76 ? 10.172 -34.062 10.562 1 88.31 76 ASN A O 1
ATOM 604 N N . LYS A 1 77 ? 11.516 -32.656 9.5 1 88.12 77 LYS A N 1
ATOM 605 C CA . LYS A 1 77 ? 12.273 -32.312 10.703 1 88.12 77 LYS A CA 1
ATOM 606 C C . LYS A 1 77 ? 11.398 -31.609 11.734 1 88.12 77 LYS A C 1
ATOM 608 O O . LYS A 1 77 ? 11.484 -31.891 12.93 1 88.12 77 LYS A O 1
ATOM 613 N N . TYR A 1 78 ? 10.68 -30.766 11.258 1 86.25 78 TYR A N 1
ATOM 614 C CA . TYR A 1 78 ? 9.773 -30.031 12.133 1 86.25 78 TYR A CA 1
ATOM 615 C C . TYR A 1 78 ? 8.781 -30.969 12.805 1 86.25 78 TYR A C 1
ATOM 617 O O . TYR A 1 78 ? 8.531 -30.875 14.008 1 86.25 78 TYR A O 1
ATOM 625 N N . LEU A 1 79 ? 8.203 -31.859 12.016 1 86 79 LEU A N 1
ATOM 626 C CA . LEU A 1 79 ? 7.211 -32.781 12.531 1 86 79 LEU A CA 1
ATOM 627 C C . LEU A 1 79 ? 7.84 -33.75 13.531 1 86 79 LEU A C 1
ATOM 629 O O . LEU A 1 79 ? 7.188 -34.188 14.484 1 86 79 LEU A O 1
ATOM 633 N N . GLU A 1 80 ? 9.016 -34.062 13.352 1 88.69 80 GLU A N 1
ATOM 634 C CA . GLU A 1 80 ? 9.734 -34.938 14.297 1 88.69 80 GLU A CA 1
ATOM 635 C C . GLU A 1 80 ? 10.008 -34.188 15.609 1 88.69 80 GLU A C 1
ATOM 637 O O . GLU A 1 80 ? 9.938 -34.812 16.688 1 88.69 80 GLU A O 1
ATOM 642 N N . GLU A 1 81 ? 10.281 -32.969 15.469 1 89.31 81 GLU A N 1
ATOM 643 C CA . GLU A 1 81 ? 10.586 -32.156 16.641 1 89.31 81 GLU A CA 1
ATOM 644 C C . GLU A 1 81 ? 9.312 -31.734 17.375 1 89.31 81 GLU A C 1
ATOM 646 O O . GLU A 1 81 ? 9.336 -31.484 18.594 1 89.31 81 GLU A O 1
ATOM 651 N N . HIS A 1 82 ? 8.203 -31.641 16.641 1 87.88 82 HIS A N 1
ATOM 652 C CA . HIS A 1 82 ? 6.926 -31.234 17.203 1 87.88 82 HIS A CA 1
ATOM 653 C C . HIS A 1 82 ? 5.828 -32.25 16.875 1 87.88 82 HIS A C 1
ATOM 655 O O . HIS A 1 82 ? 4.902 -31.938 16.125 1 87.88 82 HIS A O 1
ATOM 661 N N . PRO A 1 83 ? 5.918 -33.281 17.516 1 79.88 83 PRO A N 1
ATOM 662 C CA . PRO A 1 83 ? 4.938 -34.312 17.188 1 79.88 83 PRO A CA 1
ATOM 663 C C . PRO A 1 83 ? 3.529 -33.969 17.672 1 79.88 83 PRO A C 1
ATOM 665 O O . PRO A 1 83 ? 3.369 -33.406 18.75 1 79.88 83 PRO A O 1
ATOM 668 N N . SER A 1 84 ? 2.686 -33.844 16.812 1 76.81 84 SER A N 1
ATOM 669 C CA . SER A 1 84 ? 1.283 -33.688 17.188 1 76.81 84 SER A CA 1
ATOM 670 C C . SER A 1 84 ? 0.646 -35.031 17.562 1 76.81 84 SER A C 1
ATOM 672 O O . SER A 1 84 ? 0.993 -36.062 16.984 1 76.81 84 SER A O 1
ATOM 674 N N . ALA A 1 85 ? -0.283 -35 18.516 1 70.56 85 ALA A N 1
ATOM 675 C CA . ALA A 1 85 ? -0.897 -36.219 19.031 1 70.56 85 ALA A CA 1
ATOM 676 C C . ALA A 1 85 ? -1.679 -36.938 17.938 1 70.56 85 ALA A C 1
ATOM 678 O O . ALA A 1 85 ? -2.457 -36.312 17.219 1 70.56 85 ALA A O 1
ATOM 679 N N . GLY A 1 86 ? -1.452 -38.219 17.641 1 73.06 86 GLY A N 1
ATOM 680 C CA . GLY A 1 86 ? -2.195 -39.094 16.734 1 73.06 86 GLY A CA 1
ATOM 681 C C . GLY A 1 86 ? -1.602 -39.125 15.344 1 73.06 86 GLY A C 1
ATOM 682 O O . GLY A 1 86 ? -2.045 -39.906 14.5 1 73.06 86 GLY A O 1
ATOM 683 N N . LYS A 1 87 ? -0.532 -38.312 15.18 1 77.69 87 LYS A N 1
ATOM 684 C CA . LYS A 1 87 ? 0.061 -38.312 13.844 1 77.69 87 LYS A CA 1
ATOM 685 C C . LYS A 1 87 ? 1.504 -38.812 13.883 1 77.69 87 LYS A C 1
ATOM 687 O O . LYS A 1 87 ? 2.277 -38.406 14.758 1 77.69 87 LYS A O 1
ATOM 692 N N . ASP A 1 88 ? 1.705 -39.781 13.18 1 85 88 ASP A N 1
ATOM 693 C CA . ASP A 1 88 ? 3.062 -40.312 13.055 1 85 88 ASP A CA 1
ATOM 694 C C . ASP A 1 88 ? 3.885 -39.469 12.078 1 85 88 ASP A C 1
ATOM 696 O O . ASP A 1 88 ? 3.586 -39.438 10.883 1 85 88 ASP A O 1
ATOM 700 N N . PRO A 1 89 ? 4.945 -38.875 12.508 1 89.06 89 PRO A N 1
ATOM 701 C CA . PRO A 1 89 ? 5.75 -38.031 11.625 1 89.06 89 PRO A CA 1
ATOM 702 C C . PRO A 1 89 ? 6.473 -38.812 10.539 1 89.06 89 PRO A C 1
ATOM 704 O O . PRO A 1 89 ? 6.945 -38.219 9.562 1 89.06 89 PRO A O 1
ATOM 707 N N . LYS A 1 90 ? 6.57 -40.094 10.688 1 91.75 90 LYS A N 1
ATOM 708 C CA . LYS A 1 90 ? 7.301 -40.906 9.727 1 91.75 90 LYS A CA 1
ATOM 709 C C . LYS A 1 90 ? 6.383 -41.406 8.609 1 91.75 90 LYS A C 1
ATOM 711 O O . LYS A 1 90 ? 6.844 -42 7.637 1 91.75 90 LYS A O 1
ATOM 716 N N . LYS A 1 91 ? 5.199 -41.156 8.773 1 93.06 91 LYS A N 1
ATOM 717 C CA . LYS A 1 91 ? 4.227 -41.625 7.797 1 93.06 91 LYS A CA 1
ATOM 718 C C . LYS A 1 91 ? 3.51 -40.469 7.129 1 93.06 91 LYS A C 1
ATOM 720 O O . LYS A 1 91 ? 3.471 -39.344 7.68 1 93.06 91 LYS A O 1
ATOM 725 N N . THR A 1 92 ? 3.135 -40.625 5.898 1 93.38 92 THR A N 1
ATOM 726 C CA . THR A 1 92 ? 2.303 -39.688 5.145 1 93.38 92 THR A CA 1
ATOM 727 C C . THR A 1 92 ? 1.22 -40.438 4.371 1 93.38 92 THR A C 1
ATOM 729 O O . THR A 1 92 ? 1.228 -41.688 4.309 1 93.38 92 THR A O 1
ATOM 732 N N . GLY A 1 93 ? 0.224 -39.781 4.008 1 91.25 93 GLY A N 1
ATOM 733 C CA . GLY A 1 93 ? -0.85 -40.406 3.26 1 91.25 93 GLY A CA 1
ATOM 734 C C . GLY A 1 93 ? -1.935 -39.438 2.834 1 91.25 93 GLY A C 1
ATOM 735 O O . GLY A 1 93 ? -1.675 -38.25 2.67 1 91.25 93 GLY A O 1
ATOM 736 N N . GLY A 1 94 ? -3.027 -40.062 2.426 1 91.25 94 GLY A N 1
ATOM 737 C CA . GLY A 1 94 ? -4.18 -39.312 1.951 1 91.25 94 GLY A CA 1
ATOM 738 C C . GLY A 1 94 ? -5.297 -40.188 1.441 1 91.25 94 GLY A C 1
ATOM 739 O O . GLY A 1 94 ? -5.25 -41.406 1.602 1 91.25 94 GLY A O 1
ATOM 740 N N . PRO A 1 95 ? -6.246 -39.531 0.913 1 93.94 95 PRO A N 1
ATOM 741 C CA . PRO A 1 95 ? -7.387 -40.312 0.419 1 93.94 95 PRO A CA 1
ATOM 742 C C . PRO A 1 95 ? -7.082 -41.062 -0.879 1 93.94 95 PRO A C 1
ATOM 744 O O . PRO A 1 95 ? -6.5 -40.469 -1.802 1 93.94 95 PRO A O 1
ATOM 747 N N . ILE A 1 96 ? -7.367 -42.344 -0.917 1 95.38 96 ILE A N 1
ATOM 748 C CA . ILE A 1 96 ? -7.332 -43.156 -2.131 1 95.38 96 ILE A CA 1
ATOM 749 C C . ILE A 1 96 ? -8.734 -43.656 -2.453 1 95.38 96 ILE A C 1
ATOM 751 O O . ILE A 1 96 ? -9.453 -44.125 -1.565 1 95.38 96 ILE A O 1
ATOM 755 N N . TYR A 1 97 ? -9.086 -43.531 -3.697 1 94.94 97 TYR A N 1
ATOM 756 C CA . TYR A 1 97 ? -10.43 -43.875 -4.133 1 94.94 97 TYR A CA 1
ATOM 757 C C . TYR A 1 97 ? -10.422 -45.219 -4.875 1 94.94 97 TYR A C 1
ATOM 759 O O . TYR A 1 97 ? -9.711 -45.375 -5.871 1 94.94 97 TYR A O 1
ATOM 767 N N . LYS A 1 98 ? -11.18 -46.125 -4.367 1 94.06 98 LYS A N 1
ATOM 768 C CA . LYS A 1 98 ? -11.289 -47.469 -4.949 1 94.06 98 LYS A CA 1
ATOM 769 C C . LYS A 1 98 ? -12.727 -47.75 -5.387 1 94.06 98 LYS A C 1
ATOM 771 O O . LYS A 1 98 ? -13.672 -47.188 -4.824 1 94.06 98 LYS A O 1
ATOM 776 N N . ARG A 1 99 ? -12.758 -48.438 -6.441 1 90.44 99 ARG A N 1
ATOM 777 C CA . ARG A 1 99 ? -14.07 -48.844 -6.93 1 90.44 99 ARG A CA 1
ATOM 778 C C . ARG A 1 99 ? -14.461 -50.219 -6.379 1 90.44 99 ARG A C 1
ATOM 780 O O . ARG A 1 99 ? -13.859 -51.219 -6.738 1 90.44 99 ARG A O 1
ATOM 787 N N . ILE A 1 100 ? -15.461 -50.219 -5.422 1 89.06 100 ILE A N 1
ATOM 788 C CA . ILE A 1 100 ? -15.953 -51.438 -4.789 1 89.06 100 ILE A CA 1
ATOM 789 C C . ILE A 1 100 ? -17.438 -51.656 -5.117 1 89.06 100 ILE A C 1
ATOM 791 O O . ILE A 1 100 ? -18.25 -50.781 -4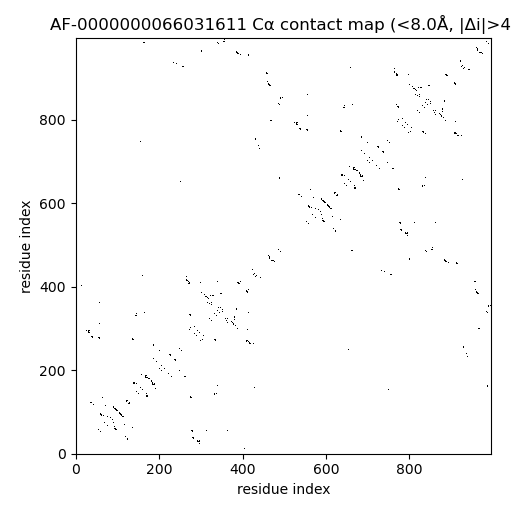.824 1 89.06 100 ILE A O 1
ATOM 795 N N . ASP A 1 101 ? -17.828 -52.719 -5.668 1 85.94 101 ASP A N 1
ATOM 796 C CA . ASP A 1 101 ? -19.203 -53.062 -6.023 1 85.94 101 ASP A CA 1
ATOM 797 C C . ASP A 1 101 ? -19.859 -51.969 -6.848 1 85.94 101 ASP A C 1
ATOM 799 O O . ASP A 1 101 ? -20.984 -51.562 -6.559 1 85.94 101 ASP A O 1
ATOM 803 N N . GLY A 1 102 ? -19.125 -51.312 -7.766 1 82.06 102 GLY A N 1
ATOM 804 C CA . GLY A 1 102 ? -19.641 -50.344 -8.703 1 82.06 102 GLY A CA 1
ATOM 805 C C . GLY A 1 102 ? -19.703 -48.938 -8.125 1 82.06 102 GLY A C 1
ATOM 806 O O . GLY A 1 102 ? -20.062 -48 -8.828 1 82.06 102 GLY A O 1
ATOM 807 N N . LYS A 1 103 ? -19.297 -48.875 -6.871 1 88.25 103 LYS A N 1
ATOM 808 C CA . LYS A 1 103 ? -19.328 -47.562 -6.227 1 88.25 103 LYS A CA 1
ATOM 809 C C . LYS A 1 103 ? -17.922 -47.156 -5.785 1 88.25 103 LYS A C 1
ATOM 811 O O . LYS A 1 103 ? -17.078 -48 -5.473 1 88.25 103 LYS A O 1
ATOM 816 N N . TRP A 1 104 ? -17.656 -45.812 -5.891 1 91.38 104 TRP A N 1
ATOM 817 C CA . TRP A 1 104 ? -16.391 -45.281 -5.426 1 91.38 104 TRP A CA 1
ATOM 818 C C . TRP A 1 104 ? -16.375 -45.125 -3.908 1 91.38 104 TRP A C 1
ATOM 820 O O . TRP A 1 104 ? -17.359 -44.656 -3.316 1 91.38 104 TRP A O 1
ATOM 830 N N . MET A 1 105 ? -15.344 -45.656 -3.305 1 91.31 105 MET A N 1
ATOM 831 C CA . MET A 1 105 ? -15.141 -45.531 -1.864 1 91.31 105 MET A CA 1
ATOM 832 C C . MET A 1 105 ? -13.797 -44.875 -1.558 1 91.31 105 MET A C 1
ATOM 834 O O . MET A 1 105 ? -12.805 -45.125 -2.246 1 91.31 105 MET A O 1
ATOM 838 N N . ARG A 1 106 ? -13.898 -44.031 -0.555 1 91.69 106 ARG A N 1
ATOM 839 C CA . ARG A 1 106 ? -12.688 -43.344 -0.127 1 91.69 106 ARG A CA 1
ATOM 840 C C . ARG A 1 106 ? -12.008 -44.094 1.02 1 91.69 106 ARG A C 1
ATOM 842 O O . ARG A 1 106 ? -12.664 -44.5 1.976 1 91.69 106 ARG A O 1
ATOM 849 N N . GLU A 1 107 ? -10.75 -44.344 0.905 1 91.12 107 GLU A N 1
ATOM 850 C CA . GLU A 1 107 ? -9.938 -44.938 1.953 1 91.12 107 GLU A CA 1
ATOM 851 C C . GLU A 1 107 ? -8.758 -44.062 2.328 1 91.12 107 GLU A C 1
ATOM 853 O O . GLU A 1 107 ? -8.031 -43.594 1.456 1 91.12 107 GLU A O 1
ATOM 858 N N . LEU A 1 108 ? -8.609 -43.812 3.57 1 91.38 108 LEU A N 1
ATOM 859 C CA . LEU A 1 108 ? -7.449 -43.062 4.043 1 91.38 108 LEU A CA 1
ATOM 860 C C . LEU A 1 108 ? -6.266 -43.969 4.301 1 91.38 108 LEU A C 1
ATOM 862 O O . LEU A 1 108 ? -6.355 -44.906 5.121 1 91.38 108 LEU A O 1
ATOM 866 N N . ILE A 1 109 ? -5.258 -43.719 3.598 1 92.56 109 ILE A N 1
ATOM 867 C CA . ILE A 1 109 ? -4.117 -44.625 3.738 1 92.56 109 ILE A CA 1
ATOM 868 C C . ILE A 1 109 ? -2.967 -43.875 4.43 1 92.56 109 ILE A C 1
ATOM 870 O O . ILE A 1 109 ? -2.898 -42.656 4.398 1 92.56 109 ILE A O 1
ATOM 874 N N . LEU A 1 110 ? -2.111 -44.594 5.102 1 93.12 110 LEU A N 1
ATOM 875 C CA . LEU A 1 110 ? -0.851 -44.156 5.68 1 93.12 110 LEU A CA 1
ATOM 876 C C . LEU A 1 110 ? 0.304 -45.031 5.234 1 93.12 110 LEU A C 1
ATOM 878 O O . LEU A 1 110 ? 0.185 -46.25 5.238 1 93.12 110 LEU A O 1
ATOM 882 N N . TYR A 1 111 ? 1.214 -44.469 4.742 1 94.31 111 TYR A N 1
ATOM 883 C CA . TYR A 1 111 ? 2.365 -45.188 4.219 1 94.31 111 TYR A CA 1
ATOM 884 C C . TYR A 1 111 ? 3.666 -44.625 4.785 1 94.31 111 TYR A C 1
ATOM 886 O O . TYR A 1 111 ? 3.756 -43.438 5.09 1 94.31 111 TYR A O 1
ATOM 894 N N . ASP A 1 112 ? 4.648 -45.438 4.914 1 95.69 112 ASP A N 1
ATOM 895 C CA . ASP A 1 112 ? 5.934 -45 5.457 1 95.69 112 ASP A CA 1
ATOM 896 C C . ASP A 1 112 ? 6.684 -44.125 4.461 1 95.69 112 ASP A C 1
ATOM 898 O O . ASP A 1 112 ? 6.879 -44.5 3.307 1 95.69 112 ASP A O 1
ATOM 902 N N . LYS A 1 113 ? 7.145 -43.031 4.926 1 95.81 113 LYS A N 1
ATOM 903 C CA . LYS A 1 113 ? 7.871 -42.094 4.078 1 95.81 113 LYS A CA 1
ATOM 904 C C . LYS A 1 113 ? 9.133 -42.719 3.51 1 95.81 113 LYS A C 1
ATOM 906 O O . LYS A 1 113 ? 9.492 -42.469 2.354 1 95.81 113 LYS A O 1
ATOM 911 N N . GLU A 1 114 ? 9.781 -43.531 4.324 1 95.69 114 GLU A N 1
ATOM 912 C CA . GLU A 1 114 ? 11.008 -44.156 3.879 1 95.69 114 GLU A CA 1
ATOM 913 C C . GLU A 1 114 ? 10.742 -45.125 2.729 1 95.69 114 GLU A C 1
ATOM 915 O O . GLU A 1 114 ? 11.57 -45.281 1.824 1 95.69 114 GLU A O 1
ATOM 920 N N . GLU A 1 115 ? 9.594 -45.781 2.824 1 96.44 115 GLU A N 1
ATOM 921 C CA . GLU A 1 115 ? 9.227 -46.719 1.744 1 96.44 115 GLU A CA 1
ATOM 922 C C . GLU A 1 115 ? 8.914 -45.938 0.46 1 96.44 115 GLU A C 1
ATOM 924 O O . GLU A 1 115 ? 9.234 -46.406 -0.637 1 96.44 115 GLU A O 1
ATOM 929 N N . ILE A 1 116 ? 8.305 -44.844 0.559 1 97.12 116 ILE A N 1
ATOM 930 C CA . ILE A 1 116 ? 8.008 -44 -0.599 1 97.12 116 ILE A CA 1
ATOM 931 C C . ILE A 1 116 ? 9.305 -43.531 -1.241 1 97.12 116 ILE A C 1
ATOM 933 O O . ILE A 1 116 ? 9.453 -43.562 -2.465 1 97.12 116 ILE A O 1
ATOM 937 N N . ARG A 1 117 ? 10.312 -43.094 -0.431 1 97.06 117 ARG A N 1
ATOM 938 C CA . ARG A 1 117 ? 11.609 -42.656 -0.936 1 97.06 117 ARG A CA 1
ATOM 939 C C . ARG A 1 117 ? 12.328 -43.812 -1.647 1 97.06 117 ARG A C 1
ATOM 941 O O . ARG A 1 117 ? 12.969 -43.594 -2.68 1 97.06 117 ARG A O 1
ATOM 948 N N . ARG A 1 118 ? 12.156 -44.969 -1.037 1 97.19 118 ARG A N 1
ATOM 949 C CA . ARG A 1 118 ? 12.789 -46.125 -1.646 1 97.19 118 ARG A CA 1
ATOM 950 C C . ARG A 1 118 ? 12.211 -46.406 -3.027 1 97.19 118 ARG A C 1
ATOM 952 O O . ARG A 1 118 ? 12.953 -46.656 -3.982 1 97.19 118 ARG A O 1
ATOM 959 N N . VAL A 1 119 ? 10.898 -46.406 -3.133 1 97.62 119 VAL A N 1
ATOM 960 C CA . VAL A 1 119 ? 10.227 -46.656 -4.406 1 97.62 119 VAL A CA 1
ATOM 961 C C . VAL A 1 119 ? 10.617 -45.562 -5.414 1 97.62 119 VAL A C 1
ATOM 963 O O . VAL A 1 119 ? 10.867 -45.875 -6.586 1 97.62 119 VAL A O 1
ATOM 966 N N . TRP A 1 120 ? 10.695 -44.281 -4.992 1 98.06 120 TRP A N 1
ATOM 967 C CA . TRP A 1 120 ? 11.078 -43.188 -5.848 1 98.06 120 TRP A CA 1
ATOM 968 C C . TRP A 1 120 ? 12.5 -43.344 -6.367 1 98.06 120 TRP A C 1
ATOM 970 O O . TRP A 1 120 ? 12.75 -43.188 -7.566 1 98.06 120 TRP A O 1
ATOM 980 N N . ARG A 1 121 ? 13.445 -43.75 -5.516 1 97.44 121 ARG A N 1
ATOM 981 C CA . ARG A 1 121 ? 14.844 -43.938 -5.898 1 97.44 121 ARG A CA 1
ATOM 982 C C . ARG A 1 121 ? 15 -45.125 -6.855 1 97.44 121 ARG A C 1
ATOM 984 O O . ARG A 1 121 ? 15.773 -45.062 -7.812 1 97.44 121 ARG A O 1
ATOM 991 N N . GLN A 1 122 ? 14.227 -46.094 -6.551 1 97.06 122 GLN A N 1
ATOM 992 C CA . GLN A 1 122 ? 14.266 -47.281 -7.43 1 97.06 122 GLN A CA 1
ATOM 993 C C . GLN A 1 122 ? 13.797 -46.906 -8.836 1 97.06 122 GLN A C 1
ATOM 995 O O . GLN A 1 122 ? 14.398 -47.344 -9.828 1 97.06 122 GLN A O 1
ATOM 1000 N N . ALA A 1 123 ? 12.727 -46.125 -8.906 1 96.19 123 ALA A N 1
ATOM 1001 C CA . ALA A 1 123 ? 12.148 -45.719 -10.18 1 96.19 123 ALA A CA 1
ATOM 1002 C C . ALA A 1 123 ? 13.078 -44.75 -10.914 1 96.19 123 ALA A C 1
ATOM 1004 O O . ALA A 1 123 ? 12.961 -44.562 -12.125 1 96.19 123 ALA A O 1
ATOM 1005 N N . ASN A 1 124 ? 13.984 -44.094 -10.211 1 95.88 124 ASN A N 1
ATOM 1006 C CA . ASN A 1 124 ? 14.883 -43.094 -10.773 1 95.88 124 ASN A CA 1
ATOM 1007 C C . ASN A 1 124 ? 16.328 -43.562 -10.727 1 95.88 124 ASN A C 1
ATOM 1009 O O . ASN A 1 124 ? 17.25 -42.75 -10.492 1 95.88 124 ASN A O 1
ATOM 1013 N N . ASN A 1 125 ? 16.531 -44.844 -10.859 1 93.06 125 ASN A N 1
ATOM 1014 C CA . ASN A 1 125 ? 17.844 -45.469 -10.953 1 93.06 125 ASN A CA 1
ATOM 1015 C C . ASN A 1 125 ? 18.688 -45.188 -9.711 1 93.06 125 ASN A C 1
ATOM 1017 O O . ASN A 1 125 ? 19.891 -44.906 -9.82 1 93.06 125 ASN A O 1
ATOM 1021 N N . GLY A 1 126 ? 18.078 -45 -8.555 1 92.25 126 GLY A N 1
ATOM 1022 C CA . GLY A 1 126 ? 18.766 -44.875 -7.281 1 92.25 126 GLY A CA 1
ATOM 1023 C C . GLY A 1 126 ? 19.031 -43.438 -6.895 1 92.25 126 GLY A C 1
ATOM 1024 O O . GLY A 1 126 ? 19.594 -43.156 -5.832 1 92.25 126 GLY A O 1
ATOM 1025 N N . GLU A 1 127 ? 18.578 -42.5 -7.703 1 91.25 127 GLU A N 1
ATOM 1026 C CA . GLU A 1 127 ? 18.859 -41.094 -7.449 1 91.25 127 GLU A CA 1
ATOM 1027 C C . GLU A 1 127 ? 17.656 -40.406 -6.812 1 91.25 127 GLU A C 1
ATOM 1029 O O . GLU A 1 127 ? 16.516 -40.906 -6.926 1 91.25 127 GLU A O 1
ATOM 1034 N N . ASP A 1 128 ? 17.844 -39.344 -6.164 1 88.88 128 ASP A N 1
ATOM 1035 C CA . ASP A 1 128 ? 16.766 -38.594 -5.57 1 88.88 128 ASP A CA 1
ATOM 1036 C C . ASP A 1 128 ? 15.969 -37.844 -6.637 1 88.88 128 ASP A C 1
ATOM 1038 O O . ASP A 1 128 ? 14.797 -37.5 -6.434 1 88.88 128 ASP A O 1
ATOM 1042 N N . ALA A 1 129 ? 16.641 -37.688 -7.797 1 90.31 129 ALA A N 1
ATOM 1043 C CA . ALA A 1 129 ? 15.953 -37.094 -8.945 1 90.31 129 ALA A CA 1
ATOM 1044 C C . ALA A 1 129 ? 15.117 -35.875 -8.523 1 90.31 129 ALA A C 1
ATOM 1046 O O . ALA A 1 129 ? 13.922 -35.812 -8.797 1 90.31 129 ALA A O 1
ATOM 1047 N N . THR A 1 130 ? 15.695 -34.875 -8.031 1 88.69 130 THR A N 1
ATOM 1048 C CA . THR A 1 130 ? 15.023 -33.688 -7.48 1 88.69 130 THR A CA 1
ATOM 1049 C C . THR A 1 130 ? 14.297 -32.938 -8.586 1 88.69 130 THR A C 1
ATOM 1051 O O . THR A 1 130 ? 13.297 -32.25 -8.32 1 88.69 130 THR A O 1
ATOM 1054 N N . ALA A 1 131 ? 14.781 -33.031 -9.773 1 87 131 ALA A N 1
ATOM 1055 C CA . ALA A 1 131 ? 14.125 -32.375 -10.898 1 87 131 ALA A CA 1
ATOM 1056 C C . ALA A 1 131 ? 12.703 -32.906 -11.086 1 87 131 ALA A C 1
ATOM 1058 O O . ALA A 1 131 ? 11.789 -32.156 -11.414 1 87 131 ALA A O 1
ATOM 1059 N N . GLY A 1 132 ? 12.586 -34.219 -10.898 1 92.62 132 GLY A N 1
ATOM 1060 C CA . GLY A 1 132 ? 11.258 -34.812 -11 1 92.62 132 GLY A CA 1
ATOM 1061 C C . GLY A 1 132 ? 10.305 -34.344 -9.922 1 92.62 132 GLY A C 1
ATOM 1062 O O . GLY A 1 132 ? 9.125 -34.094 -10.188 1 92.62 132 GLY A O 1
ATOM 1063 N N . LEU A 1 133 ? 10.812 -34.156 -8.75 1 92.56 133 LEU A N 1
ATOM 1064 C CA . LEU A 1 133 ? 10 -33.656 -7.652 1 92.56 133 LEU A CA 1
ATOM 1065 C C . LEU A 1 133 ? 9.578 -32.219 -7.914 1 92.56 133 LEU A C 1
ATOM 1067 O O . LEU A 1 133 ? 8.43 -31.844 -7.656 1 92.56 133 LEU A O 1
ATOM 1071 N N . THR A 1 134 ? 10.453 -31.453 -8.445 1 88.75 134 THR A N 1
ATOM 1072 C CA . THR A 1 134 ? 10.133 -30.078 -8.797 1 88.75 134 THR A CA 1
ATOM 1073 C C . THR A 1 134 ? 9.055 -30.031 -9.883 1 88.75 134 THR A C 1
ATOM 1075 O O . THR A 1 134 ? 8.164 -29.172 -9.844 1 88.75 134 THR A O 1
ATOM 1078 N N . HIS A 1 135 ? 9.195 -30.953 -10.797 1 91.19 135 HIS A N 1
ATOM 1079 C CA . HIS A 1 135 ? 8.203 -31.047 -11.859 1 91.19 135 HIS A CA 1
ATOM 1080 C C . HIS A 1 135 ? 6.812 -31.328 -11.289 1 91.19 135 HIS A C 1
ATOM 1082 O O . HIS A 1 135 ? 5.828 -30.719 -11.719 1 91.19 135 HIS A O 1
ATOM 1088 N N . ILE A 1 136 ? 6.785 -32.188 -10.375 1 93.44 136 ILE A N 1
ATOM 1089 C CA . ILE A 1 136 ? 5.516 -32.531 -9.734 1 93.44 136 ILE A CA 1
ATOM 1090 C C . ILE A 1 136 ? 4.996 -31.312 -8.961 1 93.44 136 ILE A C 1
ATOM 1092 O O . ILE A 1 136 ? 3.795 -31.047 -8.953 1 93.44 136 ILE A O 1
ATOM 1096 N N . MET A 1 137 ? 5.875 -30.625 -8.375 1 91.25 137 MET A N 1
ATOM 1097 C CA . MET A 1 137 ? 5.484 -29.422 -7.633 1 91.25 137 MET A CA 1
ATOM 1098 C C . MET A 1 137 ? 4.883 -28.375 -8.57 1 91.25 137 MET A C 1
ATOM 1100 O O . MET A 1 137 ? 3.906 -27.719 -8.219 1 91.25 137 MET A O 1
ATOM 1104 N N . ILE A 1 138 ? 5.512 -28.188 -9.68 1 88.31 138 ILE A N 1
ATOM 1105 C CA . ILE A 1 138 ? 5.02 -27.219 -10.656 1 88.31 138 ILE A CA 1
ATOM 1106 C C . ILE A 1 138 ? 3.633 -27.641 -11.141 1 88.31 138 ILE A C 1
ATOM 1108 O O . ILE A 1 138 ? 2.73 -26.797 -11.258 1 88.31 138 ILE A O 1
ATOM 1112 N N . TRP A 1 139 ? 3.498 -28.906 -11.344 1 92.75 139 TRP A N 1
ATOM 1113 C CA . TRP A 1 139 ? 2.191 -29.438 -11.727 1 92.75 139 TRP A CA 1
ATOM 1114 C C . TRP A 1 139 ? 1.14 -29.094 -10.68 1 92.75 139 TRP A C 1
ATOM 1116 O O . TRP A 1 139 ? 0.049 -28.625 -11.016 1 92.75 139 TRP A O 1
ATOM 1126 N N . HIS A 1 140 ? 1.461 -29.312 -9.477 1 90.88 140 HIS A N 1
ATOM 1127 C CA . HIS A 1 140 ? 0.532 -29 -8.398 1 90.88 140 HIS A CA 1
ATOM 1128 C C . HIS A 1 140 ? 0.248 -27.5 -8.328 1 90.88 140 HIS A C 1
ATOM 1130 O O . HIS A 1 140 ? -0.883 -27.094 -8.062 1 90.88 140 HIS A O 1
ATOM 1136 N N . SER A 1 141 ? 1.288 -26.781 -8.539 1 88.06 141 SER A N 1
ATOM 1137 C CA . SER A 1 141 ? 1.104 -25.344 -8.539 1 88.06 141 SER A CA 1
ATOM 1138 C C . SER A 1 141 ? 0.194 -24.891 -9.68 1 88.06 141 SER A C 1
ATOM 1140 O O . SER A 1 141 ? -0.646 -24.016 -9.5 1 88.06 141 SER A O 1
ATOM 1142 N N . ASN A 1 142 ? 0.388 -25.453 -10.836 1 87.88 142 ASN A N 1
ATOM 1143 C CA . ASN A 1 142 ? -0.478 -25.156 -11.969 1 87.88 142 ASN A CA 1
ATOM 1144 C C . ASN A 1 142 ? -1.934 -25.5 -11.672 1 87.88 142 ASN A C 1
ATOM 1146 O O . ASN A 1 142 ? -2.844 -24.766 -12.062 1 87.88 142 ASN A O 1
ATOM 1150 N N . LEU A 1 143 ? -2.057 -26.609 -11.039 1 90.12 143 LEU A N 1
ATOM 1151 C CA . LEU A 1 143 ? -3.404 -27.031 -10.68 1 90.12 143 LEU A CA 1
ATOM 1152 C C . LEU A 1 143 ? -4.039 -26.047 -9.711 1 90.12 143 LEU A C 1
ATOM 1154 O O . LEU A 1 143 ? -5.219 -25.703 -9.844 1 90.12 143 LEU A O 1
ATOM 1158 N N . ASN A 1 144 ? -3.271 -25.641 -8.797 1 85.12 144 ASN A N 1
ATOM 1159 C CA . ASN A 1 144 ? -3.766 -24.656 -7.852 1 85.12 144 ASN A CA 1
ATOM 1160 C C . ASN A 1 144 ? -4.121 -23.344 -8.547 1 85.12 144 ASN A C 1
ATOM 1162 O O . ASN A 1 144 ? -5.117 -22.703 -8.203 1 85.12 144 ASN A O 1
ATOM 1166 N N . ASP A 1 145 ? -3.246 -22.922 -9.422 1 81.69 145 ASP A N 1
ATOM 1167 C CA . ASP A 1 145 ? -3.506 -21.688 -10.164 1 81.69 145 ASP A CA 1
ATOM 1168 C C . ASP A 1 145 ? -4.801 -21.797 -10.969 1 81.69 145 ASP A C 1
ATOM 1170 O O . ASP A 1 145 ? -5.527 -20.812 -11.117 1 81.69 145 ASP A O 1
ATOM 1174 N N . ALA A 1 146 ? -5.047 -23 -11.477 1 82.56 146 ALA A N 1
ATOM 1175 C CA . ALA A 1 146 ? -6.238 -23.203 -12.297 1 82.56 146 ALA A CA 1
ATOM 1176 C C . ALA A 1 146 ? -7.496 -23.234 -11.43 1 82.56 146 ALA A C 1
ATOM 1178 O O . ALA A 1 146 ? -8.578 -22.844 -11.883 1 82.56 146 ALA A O 1
ATOM 1179 N N . THR A 1 147 ? -7.301 -23.719 -10.172 1 77.5 147 THR A N 1
ATOM 1180 C CA . THR A 1 147 ? -8.453 -23.906 -9.297 1 77.5 147 THR A CA 1
ATOM 1181 C C . THR A 1 147 ? -8.734 -22.641 -8.5 1 77.5 147 THR A C 1
ATOM 1183 O O . THR A 1 147 ? -9.898 -22.266 -8.312 1 77.5 147 THR A O 1
ATOM 1186 N N . TYR A 1 148 ? -7.496 -22.203 -7.828 1 64.69 148 TYR A N 1
ATOM 1187 C CA . TYR A 1 148 ? -7.684 -21.156 -6.832 1 64.69 148 TYR A CA 1
ATOM 1188 C C . TYR A 1 148 ? -7.465 -19.781 -7.441 1 64.69 148 TYR A C 1
ATOM 1190 O O . TYR A 1 148 ? -6.645 -19.625 -8.352 1 64.69 148 TYR A O 1
ATOM 1198 N N . GLN A 1 149 ? -8.375 -18.938 -7.277 1 56.53 149 GLN A N 1
ATOM 1199 C CA . GLN A 1 149 ? -8.148 -17.562 -7.719 1 56.53 149 GLN A CA 1
ATOM 1200 C C . GLN A 1 149 ? -7.465 -16.734 -6.633 1 56.53 149 GLN A C 1
ATOM 1202 O O . GLN A 1 149 ? -7.836 -16.828 -5.457 1 56.53 149 GLN A O 1
ATOM 1207 N N . ARG A 1 150 ? -6.152 -16.531 -6.691 1 56.62 150 ARG A N 1
ATOM 1208 C CA . ARG A 1 150 ? -5.355 -15.797 -5.719 1 56.62 150 ARG A CA 1
ATOM 1209 C C . ARG A 1 150 ? -5.645 -14.305 -5.793 1 56.62 150 ARG A C 1
ATOM 1211 O O . ARG A 1 150 ? -4.766 -13.484 -5.52 1 56.62 150 ARG A O 1
ATOM 1218 N N . THR A 1 151 ? -6.832 -13.953 -6.172 1 54.19 151 THR A N 1
ATOM 1219 C CA . THR A 1 151 ? -7.176 -12.562 -6.414 1 54.19 151 THR A CA 1
ATOM 1220 C C . THR A 1 151 ? -7.16 -11.766 -5.113 1 54.19 151 THR A C 1
ATOM 1222 O O . THR A 1 151 ? -6.723 -10.609 -5.086 1 54.19 151 THR A O 1
ATOM 1225 N N . ARG A 1 152 ? -7.469 -12.547 -4.02 1 55.91 152 ARG A N 1
ATOM 1226 C CA . ARG A 1 152 ? -7.535 -11.828 -2.752 1 55.91 152 ARG A CA 1
ATOM 1227 C C . ARG A 1 152 ? -6.141 -11.422 -2.281 1 55.91 152 ARG A C 1
ATOM 1229 O O . ARG A 1 152 ? -5.957 -10.32 -1.745 1 55.91 152 ARG A O 1
ATOM 1236 N N . ALA A 1 153 ? -5.277 -12.383 -2.557 1 61.56 153 ALA A N 1
ATOM 1237 C CA . ALA A 1 153 ? -3.908 -12.062 -2.154 1 61.56 153 ALA A CA 1
ATOM 1238 C C . ALA A 1 153 ? -3.355 -10.891 -2.963 1 61.56 153 ALA A C 1
ATOM 1240 O O . ALA A 1 153 ? -2.643 -10.039 -2.428 1 61.56 153 ALA A O 1
ATOM 1241 N N . LEU A 1 154 ? -3.758 -10.852 -4.227 1 64.12 154 LEU A N 1
ATOM 1242 C CA . LEU A 1 154 ? -3.312 -9.773 -5.109 1 64.12 154 LEU A CA 1
ATOM 1243 C C . LEU A 1 154 ? -3.852 -8.43 -4.637 1 64.12 154 LEU A C 1
ATOM 1245 O O . LEU A 1 154 ? -3.109 -7.449 -4.57 1 64.12 154 LEU A O 1
ATOM 1249 N N . VAL A 1 155 ? -5.039 -8.484 -4.16 1 57.56 155 VAL A N 1
ATOM 1250 C CA . VAL A 1 155 ? -5.695 -7.238 -3.768 1 57.56 155 VAL A CA 1
ATOM 1251 C C . VAL A 1 155 ? -5.086 -6.719 -2.469 1 57.56 155 VAL A C 1
ATOM 1253 O O . VAL A 1 155 ? -4.902 -5.512 -2.301 1 57.56 155 VAL A O 1
ATOM 1256 N N . ARG A 1 156 ? -4.707 -7.625 -1.725 1 61.59 156 ARG A N 1
ATOM 1257 C CA . ARG A 1 156 ? -4.152 -7.25 -0.428 1 61.59 156 ARG A CA 1
ATOM 1258 C C . ARG A 1 156 ? -2.812 -6.539 -0.59 1 61.59 156 ARG A C 1
ATOM 1260 O O . ARG A 1 156 ? -2.406 -5.762 0.275 1 61.59 156 ARG A O 1
ATOM 1267 N N . THR A 1 157 ? -2.162 -6.84 -1.716 1 64.44 157 THR A N 1
ATOM 1268 C CA . THR A 1 157 ? -0.853 -6.234 -1.937 1 64.44 157 THR A CA 1
ATOM 1269 C C . THR A 1 157 ? -0.992 -4.898 -2.658 1 64.44 157 THR A C 1
ATOM 1271 O O . THR A 1 157 ? -0.009 -4.172 -2.83 1 64.44 157 THR A O 1
ATOM 1274 N N . GLY A 1 158 ? -2.205 -4.562 -2.975 1 59.12 158 GLY A N 1
ATOM 1275 C CA . GLY A 1 158 ? -2.418 -3.312 -3.688 1 59.12 158 GLY A CA 1
ATOM 1276 C C . GLY A 1 158 ? -2.322 -3.463 -5.195 1 59.12 158 GLY A C 1
ATOM 1277 O O . GLY A 1 158 ? -2.359 -2.471 -5.926 1 59.12 158 GLY A O 1
ATOM 1278 N N . MET A 1 159 ? -2.221 -4.738 -5.586 1 63.72 159 MET A N 1
ATOM 1279 C CA . MET A 1 159 ? -2.107 -4.973 -7.023 1 63.72 159 MET A CA 1
ATOM 1280 C C . MET A 1 159 ? -3.486 -5.09 -7.664 1 63.72 159 MET A C 1
ATOM 1282 O O . MET A 1 159 ? -4.438 -5.543 -7.027 1 63.72 159 MET A O 1
ATOM 1286 N N . ASP A 1 160 ? -3.529 -4.551 -8.852 1 58.5 160 ASP A N 1
ATOM 1287 C CA . ASP A 1 160 ? -4.742 -4.641 -9.656 1 58.5 160 ASP A CA 1
ATOM 1288 C C . ASP A 1 160 ? -5.102 -6.094 -9.953 1 58.5 160 ASP A C 1
ATOM 1290 O O . ASP A 1 160 ? -4.223 -6.91 -10.242 1 58.5 160 ASP A O 1
ATOM 1294 N N . PRO A 1 161 ? -6.391 -6.41 -9.734 1 58.91 161 PRO A N 1
ATOM 1295 C CA . PRO A 1 161 ? -6.789 -7.789 -10.031 1 58.91 161 PRO A CA 1
ATOM 1296 C C . PRO A 1 161 ? -6.414 -8.219 -11.453 1 58.91 161 PRO A C 1
ATOM 1298 O O . PRO A 1 161 ? -6.219 -9.406 -11.711 1 58.91 161 PRO A O 1
ATOM 1301 N N . ARG A 1 162 ? -6.227 -7.258 -12.336 1 61.75 162 ARG A N 1
ATOM 1302 C CA . ARG A 1 162 ? -5.879 -7.586 -13.711 1 61.75 162 ARG A CA 1
ATOM 1303 C C . ARG A 1 162 ? -4.465 -8.156 -13.797 1 61.75 162 ARG A C 1
ATOM 1305 O O . ARG A 1 162 ? -4.109 -8.805 -14.789 1 61.75 162 ARG A O 1
ATOM 1312 N N . MET A 1 163 ? -3.768 -7.949 -12.695 1 64.38 163 MET A N 1
ATOM 1313 C CA . MET A 1 163 ? -2.395 -8.438 -12.672 1 64.38 163 MET A CA 1
ATOM 1314 C C . MET A 1 163 ? -2.355 -9.938 -12.359 1 64.38 163 MET A C 1
ATOM 1316 O O . MET A 1 163 ? -1.28 -10.531 -12.289 1 64.38 163 MET A O 1
ATOM 1320 N N . CYS A 1 164 ? -3.529 -10.477 -12.32 1 66.69 164 CYS A N 1
ATOM 1321 C CA . CYS A 1 164 ? -3.611 -11.914 -12.078 1 66.69 164 CYS A CA 1
ATOM 1322 C C . CYS A 1 164 ? -2.934 -12.695 -13.203 1 66.69 164 CYS A C 1
ATOM 1324 O O . CYS A 1 164 ? -2.387 -13.773 -12.969 1 66.69 164 CYS A O 1
ATOM 1326 N N . SER A 1 165 ? -2.941 -12.055 -14.336 1 65.94 165 SER A N 1
ATOM 1327 C CA . SER A 1 165 ? -2.342 -12.742 -15.469 1 65.94 165 SER A CA 1
ATOM 1328 C C . SER A 1 165 ? -0.832 -12.875 -15.305 1 65.94 165 SER A C 1
ATOM 1330 O O . SER A 1 165 ? -0.193 -13.672 -16 1 65.94 165 SER A O 1
ATOM 1332 N N . LEU A 1 166 ? -0.385 -12.133 -14.391 1 71.69 166 LEU A N 1
ATOM 1333 C CA . LEU A 1 166 ? 1.052 -12.188 -14.148 1 71.69 166 LEU A CA 1
ATOM 1334 C C . LEU A 1 166 ? 1.38 -13.211 -13.062 1 71.69 166 LEU A C 1
ATOM 1336 O O . LEU A 1 166 ? 2.547 -13.391 -12.711 1 71.69 166 LEU A O 1
ATOM 1340 N N . MET A 1 167 ? 0.216 -13.828 -12.727 1 76.12 167 MET A N 1
ATOM 1341 C CA . MET A 1 167 ? 0.427 -14.719 -11.594 1 76.12 167 MET A CA 1
ATOM 1342 C C . MET A 1 167 ? 0.628 -16.156 -12.062 1 76.12 167 MET A C 1
ATOM 1344 O O . MET A 1 167 ? -0.101 -16.641 -12.93 1 76.12 167 MET A O 1
ATOM 1348 N N . GLN A 1 168 ? 1.688 -16.734 -11.867 1 79.25 168 GLN A N 1
ATOM 1349 C CA . GLN A 1 168 ? 1.999 -18.141 -12.086 1 79.25 168 GLN A CA 1
ATOM 1350 C C . GLN A 1 168 ? 2.9 -18.688 -10.984 1 79.25 168 GLN A C 1
ATOM 1352 O O . GLN A 1 168 ? 3.719 -17.953 -10.422 1 79.25 168 GLN A O 1
ATOM 1357 N N . GLY A 1 169 ? 2.695 -19.906 -10.711 1 81.44 169 GLY A N 1
ATOM 1358 C CA . GLY A 1 169 ? 3.549 -20.531 -9.719 1 81.44 169 GLY A CA 1
ATOM 1359 C C . GLY A 1 169 ? 3.344 -19.984 -8.32 1 81.44 169 GLY A C 1
ATOM 1360 O O . GLY A 1 169 ? 4.305 -19.797 -7.57 1 81.44 169 GLY A O 1
ATOM 1361 N N . SER A 1 170 ? 2.148 -19.641 -8 1 77.25 170 SER A N 1
ATOM 1362 C CA . SER A 1 170 ? 1.839 -18.906 -6.773 1 77.25 170 SER A CA 1
ATOM 1363 C C . SER A 1 170 ? 2.098 -19.781 -5.543 1 77.25 170 SER A C 1
ATOM 1365 O O . SER A 1 170 ? 2.357 -19.25 -4.453 1 77.25 170 SER A O 1
ATOM 1367 N N . THR A 1 171 ? 2.021 -21.094 -5.738 1 80.25 171 THR A N 1
ATOM 1368 C CA . THR A 1 171 ? 2.184 -21.938 -4.566 1 80.25 171 THR A CA 1
ATOM 1369 C C . THR A 1 171 ? 3.547 -22.625 -4.582 1 80.25 171 THR A C 1
ATOM 1371 O O . THR A 1 171 ? 3.807 -23.516 -3.771 1 80.25 171 THR A O 1
ATOM 1374 N N . LEU A 1 172 ? 4.305 -22.203 -5.535 1 84.31 172 LEU A N 1
ATOM 1375 C CA . LEU A 1 172 ? 5.66 -22.75 -5.559 1 84.31 172 LEU A CA 1
ATOM 1376 C C . LEU A 1 172 ? 6.488 -22.188 -4.406 1 84.31 172 LEU A C 1
ATOM 1378 O O . LEU A 1 172 ? 6.453 -20.984 -4.137 1 84.31 172 LEU A O 1
ATOM 1382 N N . PRO A 1 173 ? 7.07 -23.047 -3.697 1 77 173 PRO A N 1
ATOM 1383 C CA . PRO A 1 173 ? 7.926 -22.547 -2.625 1 77 173 PRO A CA 1
ATOM 1384 C C . PRO A 1 173 ? 9.117 -21.734 -3.15 1 77 173 PRO A C 1
ATOM 1386 O O . PRO A 1 173 ? 9.5 -21.891 -4.312 1 77 173 PRO A O 1
ATOM 1389 N N . ARG A 1 174 ? 9.68 -21 -2.348 1 70.75 174 ARG A N 1
ATOM 1390 C CA . ARG A 1 174 ? 10.828 -20.172 -2.715 1 70.75 174 ARG A CA 1
ATOM 1391 C C . ARG A 1 174 ? 12.039 -21.031 -3.035 1 70.75 174 ARG A C 1
ATOM 1393 O O . ARG A 1 174 ? 12.898 -20.641 -3.828 1 70.75 174 ARG A O 1
ATOM 1400 N N . ARG A 1 175 ? 12.047 -22.188 -2.488 1 66.12 175 ARG A N 1
ATOM 1401 C CA . ARG A 1 175 ? 13.195 -23.062 -2.664 1 66.12 175 ARG A CA 1
ATOM 1402 C C . ARG A 1 175 ? 13.008 -23.984 -3.873 1 66.12 175 ARG A C 1
ATOM 1404 O O . ARG A 1 175 ? 13.609 -25.047 -3.945 1 66.12 175 ARG A O 1
ATOM 1411 N N . SER A 1 176 ? 12.117 -23.531 -4.758 1 70.06 176 SER A N 1
ATOM 1412 C CA . SER A 1 176 ? 11.859 -24.375 -5.926 1 70.06 176 SER A CA 1
ATOM 1413 C C . SER A 1 176 ? 12.977 -24.234 -6.961 1 70.06 176 SER A C 1
ATOM 1415 O O . SER A 1 176 ? 12.875 -24.781 -8.062 1 70.06 176 SER A O 1
ATOM 1417 N N . GLY A 1 177 ? 13.969 -23.562 -6.609 1 70.56 177 GLY A N 1
ATOM 1418 C CA . GLY A 1 177 ? 15.164 -23.516 -7.441 1 70.56 177 GLY A CA 1
ATOM 1419 C C . GLY A 1 177 ? 14.953 -22.75 -8.734 1 70.56 177 GLY A C 1
ATOM 1420 O O . GLY A 1 177 ? 14.086 -21.875 -8.812 1 70.56 177 GLY A O 1
ATOM 1421 N N . ALA A 1 178 ? 15.75 -23.141 -9.68 1 69.69 178 ALA A N 1
ATOM 1422 C CA . ALA A 1 178 ? 15.734 -22.453 -10.969 1 69.69 178 ALA A CA 1
ATOM 1423 C C . ALA A 1 178 ? 14.445 -22.734 -11.734 1 69.69 178 ALA A C 1
ATOM 1425 O O . ALA A 1 178 ? 13.906 -21.859 -12.406 1 69.69 178 ALA A O 1
ATOM 1426 N N . ALA A 1 179 ? 13.953 -23.984 -11.57 1 73.44 179 ALA A N 1
ATOM 1427 C CA . ALA A 1 179 ? 12.734 -24.344 -12.281 1 73.44 179 ALA A CA 1
ATOM 1428 C C . ALA A 1 179 ? 11.531 -23.578 -11.75 1 73.44 179 ALA A C 1
ATOM 1430 O O . ALA A 1 179 ? 10.695 -23.094 -12.523 1 73.44 179 ALA A O 1
ATOM 1431 N N . GLY A 1 180 ? 11.617 -23.453 -10.461 1 75.94 180 GLY A N 1
ATOM 1432 C CA . GLY A 1 180 ? 10.547 -22.688 -9.859 1 75.94 180 GLY A CA 1
ATOM 1433 C C . GLY A 1 180 ? 10.602 -21.203 -10.219 1 75.94 180 GLY A C 1
ATOM 1434 O O . GLY A 1 180 ? 9.57 -20.594 -10.508 1 75.94 180 GLY A O 1
ATOM 1435 N N . ALA A 1 181 ? 11.781 -20.719 -10.242 1 76.69 181 ALA A N 1
ATOM 1436 C CA . ALA A 1 181 ? 11.969 -19.312 -10.586 1 76.69 181 ALA A CA 1
ATOM 1437 C C . ALA A 1 181 ? 11.531 -19.031 -12.023 1 76.69 181 ALA A C 1
ATOM 1439 O O . ALA A 1 181 ? 10.992 -17.969 -12.32 1 76.69 181 ALA A O 1
ATOM 1440 N N . ALA A 1 182 ? 11.68 -20 -12.805 1 74.06 182 ALA A N 1
ATOM 1441 C CA . ALA A 1 182 ? 11.328 -19.844 -14.219 1 74.06 182 ALA A CA 1
ATOM 1442 C C . ALA A 1 182 ? 9.812 -19.812 -14.406 1 74.06 182 ALA A C 1
ATOM 1444 O O . ALA A 1 182 ? 9.305 -19.109 -15.289 1 74.06 182 ALA A O 1
ATOM 1445 N N . VAL A 1 183 ? 9.156 -20.484 -13.555 1 75.56 183 VAL A N 1
ATOM 1446 C CA . VAL A 1 183 ? 7.715 -20.641 -13.734 1 75.56 183 VAL A CA 1
ATOM 1447 C C . VAL A 1 183 ? 6.988 -19.484 -13.039 1 75.56 183 VAL A C 1
ATOM 1449 O O . VAL A 1 183 ? 5.938 -19.047 -13.5 1 75.56 183 VAL A O 1
ATOM 1452 N N . LYS A 1 184 ? 7.602 -19.031 -12.016 1 81.44 184 LYS A N 1
ATOM 1453 C CA . LYS A 1 184 ? 6.922 -17.984 -11.25 1 81.44 184 LYS A CA 1
ATOM 1454 C C . LYS A 1 184 ? 6.75 -16.734 -12.094 1 81.44 184 LYS A C 1
ATOM 1456 O O . LYS A 1 184 ? 7.684 -16.281 -12.758 1 81.44 184 LYS A O 1
ATOM 1461 N N . GLY A 1 185 ? 5.555 -16.25 -12.055 1 80.81 185 GLY A N 1
ATOM 1462 C CA . GLY A 1 185 ? 5.242 -15.055 -12.828 1 80.81 185 GLY A CA 1
ATOM 1463 C C . GLY A 1 185 ? 5.727 -13.773 -12.164 1 80.81 185 GLY A C 1
ATOM 1464 O O . GLY A 1 185 ? 6.078 -13.773 -10.984 1 80.81 185 GLY A O 1
ATOM 1465 N N . VAL A 1 186 ? 5.758 -12.758 -12.93 1 81.69 186 VAL A N 1
ATOM 1466 C CA . VAL A 1 186 ? 6.184 -11.438 -12.461 1 81.69 186 VAL A CA 1
ATOM 1467 C C . VAL A 1 186 ? 5.312 -11 -11.289 1 81.69 186 VAL A C 1
ATOM 1469 O O . VAL A 1 186 ? 5.82 -10.508 -10.281 1 81.69 186 VAL A O 1
ATOM 1472 N N . GLY A 1 187 ? 4.059 -11.203 -11.477 1 81.12 187 GLY A N 1
ATOM 1473 C CA . GLY A 1 187 ? 3.141 -10.797 -10.422 1 81.12 187 GLY A CA 1
ATOM 1474 C C . GLY A 1 187 ? 3.34 -11.57 -9.133 1 81.12 187 GLY A C 1
ATOM 1475 O O . GLY A 1 187 ? 3.248 -11 -8.039 1 81.12 187 GLY A O 1
ATOM 1476 N N . THR A 1 188 ? 3.59 -12.82 -9.297 1 83.94 188 THR A N 1
ATOM 1477 C CA . THR A 1 188 ? 3.793 -13.664 -8.125 1 83.94 188 THR A CA 1
ATOM 1478 C C . THR A 1 188 ? 5.031 -13.227 -7.344 1 83.94 188 THR A C 1
ATOM 1480 O O . THR A 1 188 ? 4.988 -13.094 -6.121 1 83.94 188 THR A O 1
ATOM 1483 N N . ILE A 1 189 ? 6.09 -13 -8.039 1 88.62 189 ILE A N 1
ATOM 1484 C CA . ILE A 1 189 ? 7.336 -12.617 -7.379 1 88.62 189 ILE A CA 1
ATOM 1485 C C . ILE A 1 189 ? 7.191 -11.219 -6.785 1 88.62 189 ILE A C 1
ATOM 1487 O O . ILE A 1 189 ? 7.645 -10.961 -5.668 1 88.62 189 ILE A O 1
ATOM 1491 N N . ALA A 1 190 ? 6.539 -10.344 -7.535 1 88.56 190 ALA A N 1
ATOM 1492 C CA . ALA A 1 190 ? 6.309 -9 -7.023 1 88.56 190 ALA A CA 1
ATOM 1493 C C . ALA A 1 190 ? 5.5 -9.031 -5.73 1 88.56 190 ALA A C 1
ATOM 1495 O O . ALA A 1 190 ? 5.812 -8.32 -4.773 1 88.56 190 ALA A O 1
ATOM 1496 N N . MET A 1 191 ? 4.516 -9.805 -5.723 1 86.88 191 MET A N 1
ATOM 1497 C CA . MET A 1 191 ? 3.678 -9.922 -4.535 1 86.88 191 MET A CA 1
ATOM 1498 C C . MET A 1 191 ? 4.484 -10.43 -3.346 1 86.88 191 MET A C 1
ATOM 1500 O O . MET A 1 191 ? 4.293 -9.977 -2.217 1 86.88 191 MET A O 1
ATOM 1504 N N . GLU A 1 192 ? 5.301 -11.43 -3.627 1 88.06 192 GLU A N 1
ATOM 1505 C CA . GLU A 1 192 ? 6.133 -11.969 -2.557 1 88.06 192 GLU A CA 1
ATOM 1506 C C . GLU A 1 192 ? 7.102 -10.922 -2.023 1 88.06 192 GLU A C 1
ATOM 1508 O O . GLU A 1 192 ? 7.309 -10.82 -0.812 1 88.06 192 GLU A O 1
ATOM 1513 N N . LEU A 1 193 ? 7.664 -10.188 -2.889 1 91.69 193 LEU A N 1
ATOM 1514 C CA . LEU A 1 193 ? 8.578 -9.125 -2.49 1 91.69 193 LEU A CA 1
ATOM 1515 C C . LEU A 1 193 ? 7.855 -8.055 -1.678 1 91.69 193 LEU A C 1
ATOM 1517 O O . LEU A 1 193 ? 8.375 -7.582 -0.664 1 91.69 193 LEU A O 1
ATOM 1521 N N . ILE A 1 194 ? 6.684 -7.668 -2.176 1 89.06 194 ILE A N 1
ATOM 1522 C CA . ILE A 1 194 ? 5.883 -6.684 -1.454 1 89.06 194 ILE A CA 1
ATOM 1523 C C . ILE A 1 194 ? 5.562 -7.207 -0.055 1 89.06 194 ILE A C 1
ATOM 1525 O O . ILE A 1 194 ? 5.633 -6.457 0.924 1 89.06 194 ILE A O 1
ATOM 1529 N N . GLY A 1 195 ? 5.258 -8.477 0.036 1 86.81 195 GLY A N 1
ATOM 1530 C CA . GLY A 1 195 ? 5.016 -9.086 1.334 1 86.81 195 GLY A CA 1
ATOM 1531 C C . GLY A 1 195 ? 6.211 -9 2.266 1 86.81 195 GLY A C 1
ATOM 1532 O O . GLY A 1 195 ? 6.055 -8.719 3.457 1 86.81 195 GLY A O 1
ATOM 1533 N N . MET A 1 196 ? 7.344 -9.219 1.727 1 88.44 196 MET A N 1
ATOM 1534 C CA . MET A 1 196 ? 8.57 -9.141 2.518 1 88.44 196 MET A CA 1
ATOM 1535 C C . MET A 1 196 ? 8.812 -7.719 3.004 1 88.44 196 MET A C 1
ATOM 1537 O O . MET A 1 196 ? 9.164 -7.504 4.164 1 88.44 196 MET A O 1
ATOM 1541 N N . ILE A 1 197 ? 8.633 -6.797 2.131 1 88.06 197 ILE A N 1
ATOM 1542 C CA . ILE A 1 197 ? 8.859 -5.395 2.463 1 88.06 197 ILE A CA 1
ATOM 1543 C C . ILE A 1 197 ? 7.879 -4.953 3.545 1 88.06 197 ILE A C 1
ATOM 1545 O O . ILE A 1 197 ? 8.258 -4.273 4.5 1 88.06 197 ILE A O 1
ATOM 1549 N N . LYS A 1 198 ? 6.637 -5.32 3.318 1 81.62 198 LYS A N 1
ATOM 1550 C CA . LYS A 1 198 ? 5.629 -4.965 4.312 1 81.62 198 LYS A CA 1
ATOM 1551 C C . LYS A 1 198 ? 5.977 -5.547 5.68 1 81.62 198 LYS A C 1
ATOM 1553 O O . LYS A 1 198 ? 5.766 -4.902 6.707 1 81.62 198 LYS A O 1
ATOM 1558 N N . ARG A 1 199 ? 6.465 -6.789 5.746 1 83.62 199 ARG A N 1
ATOM 1559 C CA . ARG A 1 199 ? 6.918 -7.379 7 1 83.62 199 ARG A CA 1
ATOM 1560 C C . ARG A 1 199 ? 8.078 -6.59 7.594 1 83.62 199 ARG A C 1
ATOM 1562 O O . ARG A 1 199 ? 8.156 -6.41 8.812 1 83.62 199 ARG A O 1
ATOM 1569 N N . GLY A 1 200 ? 8.945 -6.168 6.734 1 83.56 200 GLY A N 1
ATOM 1570 C CA . GLY A 1 200 ? 10.07 -5.359 7.176 1 83.56 200 GLY A CA 1
ATOM 1571 C C . GLY A 1 200 ? 9.648 -4.02 7.75 1 83.56 200 GLY A C 1
ATOM 1572 O O . GLY A 1 200 ? 10.266 -3.521 8.695 1 83.56 200 GLY A O 1
ATOM 1573 N N . ILE A 1 201 ? 8.633 -3.449 7.113 1 76.94 201 ILE A N 1
ATOM 1574 C CA . ILE A 1 201 ? 8.102 -2.178 7.598 1 76.94 201 ILE A CA 1
ATOM 1575 C C . ILE A 1 201 ? 7.512 -2.367 8.992 1 76.94 201 ILE A C 1
ATOM 1577 O O . ILE A 1 201 ? 7.652 -1.499 9.859 1 76.94 201 ILE A O 1
ATOM 1581 N N . ASN A 1 202 ? 6.906 -3.494 9.273 1 73.5 202 ASN A N 1
ATOM 1582 C CA . ASN A 1 202 ? 6.199 -3.764 10.516 1 73.5 202 ASN A CA 1
ATOM 1583 C C . ASN A 1 202 ? 7.141 -4.297 11.594 1 73.5 202 ASN A C 1
ATOM 1585 O O . ASN A 1 202 ? 6.836 -4.219 12.789 1 73.5 202 ASN A O 1
ATOM 1589 N N . ASP A 1 203 ? 8.18 -4.961 11.164 1 75.56 203 ASP A N 1
ATOM 1590 C CA . ASP A 1 203 ? 9.156 -5.539 12.086 1 75.56 203 ASP A CA 1
ATOM 1591 C C . ASP A 1 203 ? 10.516 -4.863 11.938 1 75.56 203 ASP A C 1
ATOM 1593 O O . ASP A 1 203 ? 11.242 -5.125 10.977 1 75.56 203 ASP A O 1
ATOM 1597 N N . ARG A 1 204 ? 10.867 -4.105 12.914 1 71.88 204 ARG A N 1
ATOM 1598 C CA . ARG A 1 204 ? 12.109 -3.342 12.852 1 71.88 204 ARG A CA 1
ATOM 1599 C C . ARG A 1 204 ? 13.32 -4.27 12.789 1 71.88 204 ARG A C 1
ATOM 1601 O O . ARG A 1 204 ? 14.383 -3.877 12.305 1 71.88 204 ARG A O 1
ATOM 1608 N N . ASN A 1 205 ? 13.172 -5.461 13.258 1 77.81 205 ASN A N 1
ATOM 1609 C CA . ASN A 1 205 ? 14.289 -6.395 13.289 1 77.81 205 ASN A CA 1
ATOM 1610 C C . ASN A 1 205 ? 14.297 -7.312 12.07 1 77.81 205 ASN A C 1
ATOM 1612 O O . ASN A 1 205 ? 15.164 -8.18 11.945 1 77.81 205 ASN A O 1
ATOM 1616 N N . PHE A 1 206 ? 13.398 -7.109 11.172 1 85.88 206 PHE A N 1
ATOM 1617 C CA . PHE A 1 206 ? 13.195 -8 10.039 1 85.88 206 PHE A CA 1
ATOM 1618 C C . PHE A 1 206 ? 14.461 -8.094 9.188 1 85.88 206 PHE A C 1
ATOM 1620 O O . PHE A 1 206 ? 14.805 -9.164 8.688 1 85.88 206 PHE A O 1
ATOM 1627 N N . TRP A 1 207 ? 15.203 -7.027 9.039 1 86 207 TRP A N 1
ATOM 1628 C CA . TRP A 1 207 ? 16.359 -6.977 8.156 1 86 207 TRP A CA 1
ATOM 1629 C C . TRP A 1 207 ? 17.656 -7.039 8.953 1 86 207 TRP A C 1
ATOM 1631 O O . TRP A 1 207 ? 18.75 -6.891 8.398 1 86 207 TRP A O 1
ATOM 1641 N N . ARG A 1 208 ? 17.562 -7.164 10.227 1 80.62 208 ARG A N 1
ATOM 1642 C CA . ARG A 1 208 ? 18.719 -7.074 11.094 1 80.62 208 ARG A CA 1
ATOM 1643 C C . ARG A 1 208 ? 19.078 -8.438 11.688 1 80.62 208 ARG A C 1
ATOM 1645 O O . ARG A 1 208 ? 18.219 -9.32 11.766 1 80.62 208 ARG A O 1
ATOM 1652 N N . GLY A 1 209 ? 20.375 -8.625 12.125 1 78.12 209 GLY A N 1
ATOM 1653 C CA . GLY A 1 209 ? 20.797 -9.867 12.758 1 78.12 209 GLY A CA 1
ATOM 1654 C C . GLY A 1 209 ? 21.047 -10.992 11.766 1 78.12 209 GLY A C 1
ATOM 1655 O O . GLY A 1 209 ? 21.203 -10.742 10.57 1 78.12 209 GLY A O 1
ATOM 1656 N N . GLU A 1 210 ? 21.125 -12.242 12.258 1 78.69 210 GLU A N 1
ATOM 1657 C CA . GLU A 1 210 ? 21.391 -13.414 11.422 1 78.69 210 GLU A CA 1
ATOM 1658 C C . GLU A 1 210 ? 20.188 -13.727 10.531 1 78.69 210 GLU A C 1
ATOM 1660 O O . GLU A 1 210 ? 20.359 -14.023 9.344 1 78.69 210 GLU A O 1
ATOM 1665 N N . ASN A 1 211 ? 19.062 -13.594 11.188 1 80.69 211 ASN A N 1
ATOM 1666 C CA . ASN A 1 211 ? 17.844 -13.836 10.414 1 80.69 211 ASN A CA 1
ATOM 1667 C C . ASN A 1 211 ? 17.641 -12.758 9.352 1 80.69 211 ASN A C 1
ATOM 1669 O O . ASN A 1 211 ? 17.172 -13.047 8.25 1 80.69 211 ASN A O 1
ATOM 1673 N N . GLY A 1 212 ? 18.047 -11.617 9.695 1 84.69 212 GLY A N 1
ATOM 1674 C CA . GLY A 1 212 ? 17.953 -10.523 8.742 1 84.69 212 GLY A CA 1
ATOM 1675 C C . GLY A 1 212 ? 18.859 -10.688 7.543 1 84.69 212 GLY A C 1
ATOM 1676 O O . GLY A 1 212 ? 18.484 -10.383 6.41 1 84.69 212 GLY A O 1
ATOM 1677 N N . ARG A 1 213 ? 20.031 -11.234 7.887 1 84.25 213 ARG A N 1
ATOM 1678 C CA . ARG A 1 213 ? 20.969 -11.484 6.801 1 84.25 213 ARG A CA 1
ATOM 1679 C C . ARG A 1 213 ? 20.422 -12.516 5.824 1 84.25 213 ARG A C 1
ATOM 1681 O O . ARG A 1 213 ? 20.562 -12.359 4.609 1 84.25 213 ARG A O 1
ATOM 1688 N N . ARG A 1 214 ? 19.812 -13.609 6.316 1 84.69 214 ARG A N 1
ATOM 1689 C CA . ARG A 1 214 ? 19.203 -14.633 5.469 1 84.69 214 ARG A CA 1
ATOM 1690 C C . ARG A 1 214 ? 18.031 -14.07 4.672 1 84.69 214 ARG A C 1
ATOM 1692 O O . ARG A 1 214 ? 17.859 -14.398 3.496 1 84.69 214 ARG A O 1
ATOM 1699 N N . THR A 1 215 ? 17.344 -13.234 5.352 1 87.94 215 THR A N 1
ATOM 1700 C CA . THR A 1 215 ? 16.188 -12.617 4.703 1 87.94 215 THR A CA 1
ATOM 1701 C C . THR A 1 215 ? 16.641 -11.68 3.582 1 87.94 215 THR A C 1
ATOM 1703 O O . THR A 1 215 ? 16.016 -11.633 2.518 1 87.94 215 THR A O 1
ATOM 1706 N N . ARG A 1 216 ? 17.703 -11.062 3.777 1 88.88 216 ARG A N 1
ATOM 1707 C CA . ARG A 1 216 ? 18.219 -10.141 2.766 1 88.88 216 ARG A CA 1
ATOM 1708 C C . ARG A 1 216 ? 18.703 -10.906 1.538 1 88.88 216 ARG A C 1
ATOM 1710 O O . ARG A 1 216 ? 18.5 -10.469 0.406 1 88.88 216 ARG A O 1
ATOM 1717 N N . ILE A 1 217 ? 19.344 -12.008 1.778 1 87.81 217 ILE A N 1
ATOM 1718 C CA . ILE A 1 217 ? 19.828 -12.836 0.682 1 87.81 217 ILE A CA 1
ATOM 1719 C C . ILE A 1 217 ? 18.656 -13.352 -0.147 1 87.81 217 ILE A C 1
ATOM 1721 O O . ILE A 1 217 ? 18.703 -13.336 -1.379 1 87.81 217 ILE A O 1
ATOM 1725 N N . ALA A 1 218 ? 17.688 -13.852 0.57 1 87.44 218 ALA A N 1
ATOM 1726 C CA . ALA A 1 218 ? 16.484 -14.32 -0.123 1 87.44 218 ALA A CA 1
ATOM 1727 C C . ALA A 1 218 ? 15.836 -13.195 -0.914 1 87.44 218 ALA A C 1
ATOM 1729 O O . ALA A 1 218 ? 15.367 -13.398 -2.039 1 87.44 218 ALA A O 1
ATOM 1730 N N . TYR A 1 219 ? 15.805 -11.977 -0.308 1 92.31 219 TYR A N 1
ATOM 1731 C CA . TYR A 1 219 ? 15.234 -10.789 -0.946 1 92.31 219 TYR A CA 1
ATOM 1732 C C . TYR A 1 219 ? 15.992 -10.445 -2.225 1 92.31 219 TYR A C 1
ATOM 1734 O O . TYR A 1 219 ? 15.375 -10.219 -3.271 1 92.31 219 TYR A O 1
ATOM 1742 N N . GLU A 1 220 ? 17.219 -10.469 -2.152 1 91.19 220 GLU A N 1
ATOM 1743 C CA . GLU A 1 220 ? 18.047 -10.125 -3.305 1 91.19 220 GLU A CA 1
ATOM 1744 C C . GLU A 1 220 ? 17.906 -11.172 -4.41 1 91.19 220 GLU A C 1
ATOM 1746 O O . GLU A 1 220 ? 17.891 -10.828 -5.594 1 91.19 220 GLU A O 1
ATOM 1751 N N . ARG A 1 221 ? 17.891 -12.375 -4.012 1 88.5 221 ARG A N 1
ATOM 1752 C CA . ARG A 1 221 ? 17.703 -13.445 -4.988 1 88.5 221 ARG A CA 1
ATOM 1753 C C . ARG A 1 221 ? 16.391 -13.281 -5.746 1 88.5 221 ARG A C 1
ATOM 1755 O O . ARG A 1 221 ? 16.359 -13.414 -6.969 1 88.5 221 ARG A O 1
ATOM 1762 N N . MET A 1 222 ? 15.375 -13.008 -4.992 1 91 222 MET A N 1
ATOM 1763 C CA . MET A 1 222 ? 14.07 -12.828 -5.613 1 91 222 MET A CA 1
ATOM 1764 C C . MET A 1 222 ? 14.062 -11.609 -6.531 1 91 222 MET A C 1
ATOM 1766 O O . MET A 1 222 ? 13.461 -11.641 -7.605 1 91 222 MET A O 1
ATOM 1770 N N . CYS A 1 223 ? 14.719 -10.539 -6.051 1 93.12 223 CYS A N 1
ATOM 1771 C CA . CYS A 1 223 ? 14.82 -9.352 -6.887 1 93.12 223 CYS A CA 1
ATOM 1772 C C . CYS A 1 223 ? 15.547 -9.656 -8.188 1 93.12 223 CYS A C 1
ATOM 1774 O O . CYS A 1 223 ? 15.148 -9.18 -9.258 1 93.12 223 CYS A O 1
ATOM 1776 N N . ASN A 1 224 ? 16.547 -10.477 -8.102 1 89.88 224 ASN A N 1
ATOM 1777 C CA . ASN A 1 224 ? 17.312 -10.828 -9.297 1 89.88 224 ASN A CA 1
ATOM 1778 C C . ASN A 1 224 ? 16.5 -11.703 -10.242 1 89.88 224 ASN A C 1
ATOM 1780 O O . ASN A 1 224 ? 16.594 -11.555 -11.461 1 89.88 224 ASN A O 1
ATOM 1784 N N . ILE A 1 225 ? 15.734 -12.602 -9.68 1 85.88 225 ILE A N 1
ATOM 1785 C CA . ILE A 1 225 ? 14.859 -13.438 -10.508 1 85.88 225 ILE A CA 1
ATOM 1786 C C . ILE A 1 225 ? 13.852 -12.555 -11.234 1 85.88 225 ILE A C 1
ATOM 1788 O O . ILE A 1 225 ? 13.633 -12.711 -12.438 1 85.88 225 ILE A O 1
ATOM 1792 N N . LEU A 1 226 ? 13.305 -11.594 -10.453 1 89.38 226 LEU A N 1
ATOM 1793 C CA . LEU A 1 226 ? 12.305 -10.719 -11.039 1 89.38 226 LEU A CA 1
ATOM 1794 C C . LEU A 1 226 ? 12.93 -9.805 -12.094 1 89.38 226 LEU A C 1
ATOM 1796 O O . LEU A 1 226 ? 12.32 -9.539 -13.133 1 89.38 226 LEU A O 1
ATOM 1800 N N . LYS A 1 227 ? 14.125 -9.352 -11.836 1 87.12 227 LYS A N 1
ATOM 1801 C CA . LYS A 1 227 ? 14.844 -8.523 -12.797 1 87.12 227 LYS A CA 1
ATOM 1802 C C . LYS A 1 227 ? 15.016 -9.242 -14.133 1 87.12 227 LYS A C 1
ATOM 1804 O O . LYS A 1 227 ? 14.836 -8.648 -15.195 1 87.12 227 LYS A O 1
ATOM 1809 N N . GLY A 1 228 ? 15.297 -10.508 -14.031 1 80 228 GLY A N 1
ATOM 1810 C CA . GLY A 1 228 ? 15.516 -11.312 -15.227 1 80 228 GLY A CA 1
ATOM 1811 C C . GLY A 1 228 ? 14.258 -11.5 -16.047 1 80 228 GLY A C 1
ATOM 1812 O O . GLY A 1 228 ? 14.328 -11.828 -17.234 1 80 228 GLY A O 1
ATOM 1813 N N . LYS A 1 229 ? 13.125 -11.203 -15.461 1 78.94 229 LYS A N 1
ATOM 1814 C CA . LYS A 1 229 ? 11.867 -11.438 -16.156 1 78.94 229 LYS A CA 1
ATOM 1815 C C . LYS A 1 229 ? 11.422 -10.188 -16.922 1 78.94 229 LYS A C 1
ATOM 1817 O O . LYS A 1 229 ? 10.508 -10.25 -17.734 1 78.94 229 LYS A O 1
ATOM 1822 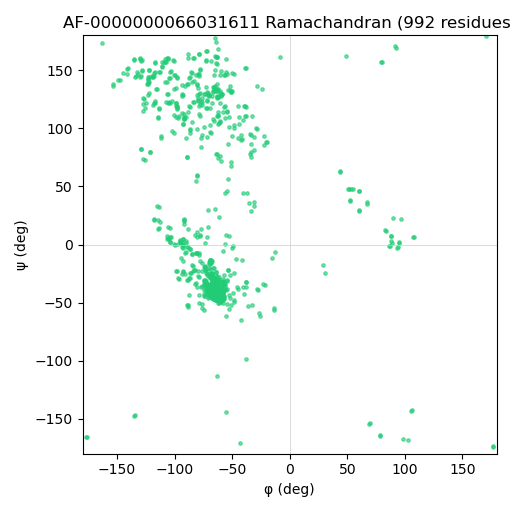N N . PHE A 1 230 ? 12.062 -9.047 -16.609 1 77.56 230 PHE A N 1
ATOM 1823 C CA . PHE A 1 230 ? 11.711 -7.805 -17.297 1 77.56 230 PHE A CA 1
ATOM 1824 C C . PHE A 1 230 ? 12.469 -7.684 -18.609 1 77.56 230 PHE A C 1
ATOM 1826 O O . PHE A 1 230 ? 13.633 -8.086 -18.703 1 77.56 230 PHE A O 1
ATOM 1833 N N . GLN A 1 231 ? 11.852 -7.062 -19.609 1 66.56 231 GLN A N 1
ATOM 1834 C CA . GLN A 1 231 ? 12.391 -7.039 -20.969 1 66.56 231 GLN A CA 1
ATOM 1835 C C . GLN A 1 231 ? 13.18 -5.758 -21.219 1 66.56 231 GLN A C 1
ATOM 1837 O O . GLN A 1 231 ? 14.078 -5.73 -22.062 1 66.56 231 GLN A O 1
ATOM 1842 N N . THR A 1 232 ? 12.797 -4.734 -20.562 1 70.75 232 THR A N 1
ATOM 1843 C CA . THR A 1 232 ? 13.422 -3.455 -20.891 1 70.75 232 THR A CA 1
ATOM 1844 C C . THR A 1 232 ? 14.516 -3.113 -19.891 1 70.75 232 THR A C 1
ATOM 1846 O O . THR A 1 232 ? 14.445 -3.5 -18.719 1 70.75 232 THR A O 1
ATOM 1849 N N . ALA A 1 233 ? 15.523 -2.471 -20.422 1 73.75 233 ALA A N 1
ATOM 1850 C CA . ALA A 1 233 ? 16.625 -2.031 -19.578 1 73.75 233 ALA A CA 1
ATOM 1851 C C . ALA A 1 233 ? 16.125 -1.119 -18.453 1 73.75 233 ALA A C 1
ATOM 1853 O O . ALA A 1 233 ? 16.656 -1.146 -17.344 1 73.75 233 ALA A O 1
ATOM 1854 N N . ALA A 1 234 ? 15.125 -0.346 -18.797 1 76.75 234 ALA A N 1
ATOM 1855 C CA . ALA A 1 234 ? 14.586 0.583 -17.797 1 76.75 234 ALA A CA 1
ATOM 1856 C C . ALA A 1 234 ? 13.93 -0.166 -16.641 1 76.75 234 ALA A C 1
ATOM 1858 O O . ALA A 1 234 ? 14.078 0.214 -15.484 1 76.75 234 ALA A O 1
ATOM 1859 N N . GLN A 1 235 ? 13.172 -1.17 -16.984 1 81.44 235 GLN A N 1
ATOM 1860 C CA . GLN A 1 235 ? 12.555 -1.98 -15.938 1 81.44 235 GLN A CA 1
ATOM 1861 C C . GLN A 1 235 ? 13.602 -2.666 -15.07 1 81.44 235 GLN A C 1
ATOM 1863 O O . GLN A 1 235 ? 13.469 -2.721 -13.852 1 81.44 235 GLN A O 1
ATOM 1868 N N . ARG A 1 236 ? 14.664 -3.186 -15.742 1 83.19 236 ARG A N 1
ATOM 1869 C CA . ARG A 1 236 ? 15.727 -3.871 -15.016 1 83.19 236 ARG A CA 1
ATOM 1870 C C . ARG A 1 236 ? 16.484 -2.904 -14.117 1 83.19 236 ARG A C 1
ATOM 1872 O O . ARG A 1 236 ? 16.875 -3.26 -13 1 83.19 236 ARG A O 1
ATOM 1879 N N . ALA A 1 237 ? 16.672 -1.718 -14.578 1 83.19 237 ALA A N 1
ATOM 1880 C CA . ALA A 1 237 ? 17.344 -0.703 -13.773 1 83.19 237 ALA A CA 1
ATOM 1881 C C . ALA A 1 237 ? 16.516 -0.337 -12.547 1 83.19 237 ALA A C 1
ATOM 1883 O O . ALA A 1 237 ? 17.062 -0.105 -11.469 1 83.19 237 ALA A O 1
ATOM 1884 N N . MET A 1 238 ? 15.25 -0.23 -12.789 1 84.88 238 MET A N 1
ATOM 1885 C CA . MET A 1 238 ? 14.375 0.061 -11.656 1 84.88 238 MET A CA 1
ATOM 1886 C C . MET A 1 238 ? 14.422 -1.062 -10.633 1 84.88 238 MET A C 1
ATOM 1888 O O . MET A 1 238 ? 14.375 -0.808 -9.422 1 84.88 238 MET A O 1
ATOM 1892 N N . MET A 1 239 ? 14.5 -2.277 -11.109 1 88.94 239 MET A N 1
ATOM 1893 C CA . MET A 1 239 ? 14.609 -3.416 -10.203 1 88.94 239 MET A CA 1
ATOM 1894 C C . MET A 1 239 ? 15.906 -3.359 -9.406 1 88.94 239 MET A C 1
ATOM 1896 O O . MET A 1 239 ? 15.945 -3.752 -8.242 1 88.94 239 MET A O 1
ATOM 1900 N N . ASP A 1 240 ? 16.953 -2.939 -10.047 1 88.12 240 ASP A N 1
ATOM 1901 C CA . ASP A 1 240 ? 18.219 -2.773 -9.336 1 88.12 240 ASP A CA 1
ATOM 1902 C C . ASP A 1 240 ? 18.078 -1.774 -8.188 1 88.12 240 ASP A C 1
ATOM 1904 O O . ASP A 1 240 ? 18.656 -1.971 -7.113 1 88.12 240 ASP A O 1
ATOM 1908 N N . GLN A 1 241 ? 17.312 -0.789 -8.414 1 83.44 241 GLN A N 1
ATOM 1909 C CA . GLN A 1 241 ? 17.078 0.204 -7.371 1 83.44 241 GLN A CA 1
ATOM 1910 C C . GLN A 1 241 ? 16.312 -0.401 -6.199 1 83.44 241 GLN A C 1
ATOM 1912 O O . GLN A 1 241 ? 16.609 -0.112 -5.039 1 83.44 241 GLN A O 1
ATOM 1917 N N . VAL A 1 242 ? 15.312 -1.151 -6.535 1 87.31 242 VAL A N 1
ATOM 1918 C CA . VAL A 1 242 ? 14.531 -1.814 -5.496 1 87.31 242 VAL A CA 1
ATOM 1919 C C . VAL A 1 242 ? 15.422 -2.762 -4.699 1 87.31 242 VAL A C 1
ATOM 1921 O O . VAL A 1 242 ? 15.328 -2.834 -3.473 1 87.31 242 VAL A O 1
ATOM 1924 N N . ARG A 1 243 ? 16.312 -3.521 -5.41 1 90.56 243 ARG A N 1
ATOM 1925 C CA . ARG A 1 243 ? 17.203 -4.5 -4.793 1 90.56 243 ARG A CA 1
ATOM 1926 C C . ARG A 1 243 ? 18.219 -3.82 -3.881 1 90.56 243 ARG A C 1
ATOM 1928 O O . ARG A 1 243 ? 18.531 -4.336 -2.807 1 90.56 243 ARG A O 1
ATOM 1935 N N . GLU A 1 244 ? 18.688 -2.641 -4.281 1 85.56 244 GLU A N 1
ATOM 1936 C CA . GLU A 1 244 ? 19.797 -1.986 -3.609 1 85.56 244 GLU A CA 1
ATOM 1937 C C . GLU A 1 244 ? 19.328 -1.173 -2.41 1 85.56 244 GLU A C 1
ATOM 1939 O O . GLU A 1 244 ? 20.125 -0.731 -1.592 1 85.56 244 GLU A O 1
ATOM 1944 N N . SER A 1 245 ? 18.031 -1.065 -2.285 1 80.31 245 SER A N 1
ATOM 1945 C CA . SER A 1 245 ? 17.516 -0.304 -1.156 1 80.31 245 SER A CA 1
ATOM 1946 C C . SER A 1 245 ? 17.891 -0.952 0.172 1 80.31 245 SER A C 1
ATOM 1948 O O . SER A 1 245 ? 17.734 -2.164 0.343 1 80.31 245 SER A O 1
ATOM 1950 N N . ARG A 1 246 ? 18.484 -0.232 1.105 1 74.62 246 ARG A N 1
ATOM 1951 C CA . ARG A 1 246 ? 18.906 -0.753 2.404 1 74.62 246 ARG A CA 1
ATOM 1952 C C . ARG A 1 246 ? 17.688 -1.056 3.287 1 74.62 246 ARG A C 1
ATOM 1954 O O . ARG A 1 246 ? 17.688 -2.041 4.027 1 74.62 246 ARG A O 1
ATOM 1961 N N . ASN A 1 247 ? 16.719 -0.187 3.223 1 77.5 247 ASN A N 1
ATOM 1962 C CA . ASN A 1 247 ? 15.469 -0.375 3.967 1 77.5 247 ASN A CA 1
ATOM 1963 C C . ASN A 1 247 ? 14.25 -0.22 3.066 1 77.5 247 ASN A C 1
ATOM 1965 O O . ASN A 1 247 ? 13.578 0.813 3.096 1 77.5 247 ASN A O 1
ATOM 1969 N N . PRO A 1 248 ? 13.984 -1.381 2.365 1 83.88 248 PRO A N 1
ATOM 1970 C CA . PRO A 1 248 ? 12.844 -1.29 1.454 1 83.88 248 PRO A CA 1
ATOM 1971 C C . PRO A 1 248 ? 11.547 -0.919 2.17 1 83.88 248 PRO A C 1
ATOM 1973 O O . PRO A 1 248 ? 11.234 -1.479 3.225 1 83.88 248 PRO A O 1
ATOM 1976 N N . GLY A 1 249 ? 10.906 0.071 1.623 1 77.38 249 GLY A N 1
ATOM 1977 C CA . GLY A 1 249 ? 9.656 0.557 2.186 1 77.38 249 GLY A CA 1
ATOM 1978 C C . GLY A 1 249 ? 8.586 0.796 1.138 1 77.38 249 GLY A C 1
ATOM 1979 O O . GLY A 1 249 ? 8.516 0.075 0.141 1 77.38 249 GLY A O 1
ATOM 1980 N N . ASN A 1 250 ? 7.797 1.727 1.361 1 63.19 250 ASN A N 1
ATOM 1981 C CA . ASN A 1 250 ? 6.645 1.979 0.503 1 63.19 250 ASN A CA 1
ATOM 1982 C C . ASN A 1 250 ? 7.07 2.402 -0.899 1 63.19 250 ASN A C 1
ATOM 1984 O O . ASN A 1 250 ? 6.395 2.086 -1.88 1 63.19 250 ASN A O 1
ATOM 1988 N N . ALA A 1 251 ? 8.195 3.117 -0.994 1 69.94 251 ALA A N 1
ATOM 1989 C CA . ALA A 1 251 ? 8.688 3.516 -2.312 1 69.94 251 ALA A CA 1
ATOM 1990 C C . ALA A 1 251 ? 8.969 2.297 -3.184 1 69.94 251 ALA A C 1
ATOM 1992 O O . ALA A 1 251 ? 8.625 2.277 -4.367 1 69.94 251 ALA A O 1
ATOM 1993 N N . GLU A 1 252 ? 9.586 1.312 -2.529 1 82.44 252 GLU A N 1
ATOM 1994 C CA . GLU A 1 252 ? 9.891 0.087 -3.262 1 82.44 252 GLU A CA 1
ATOM 1995 C C . GLU A 1 252 ? 8.617 -0.68 -3.609 1 82.44 252 GLU A C 1
ATOM 1997 O O . GLU A 1 252 ? 8.539 -1.313 -4.664 1 82.44 252 GLU A O 1
ATOM 2002 N N . ILE A 1 253 ? 7.629 -0.625 -2.699 1 80.56 253 ILE A N 1
ATOM 2003 C CA . ILE A 1 253 ? 6.352 -1.279 -2.973 1 80.56 253 ILE A CA 1
ATOM 2004 C C . ILE A 1 253 ? 5.695 -0.636 -4.191 1 80.56 253 ILE A C 1
ATOM 2006 O O . ILE A 1 253 ? 5.211 -1.335 -5.086 1 80.56 253 ILE A O 1
ATOM 2010 N N . GLU A 1 254 ? 5.793 0.646 -4.309 1 71.38 254 GLU A N 1
ATOM 2011 C CA . GLU A 1 254 ? 5.219 1.358 -5.445 1 71.38 254 GLU A CA 1
ATOM 2012 C C . GLU A 1 254 ? 5.957 1.022 -6.738 1 71.38 254 GLU A C 1
ATOM 2014 O O . GLU A 1 254 ? 5.34 0.901 -7.801 1 71.38 254 GLU A O 1
ATOM 2019 N N . ASP A 1 255 ? 7.227 0.941 -6.578 1 80.19 255 ASP A N 1
ATOM 2020 C CA . ASP A 1 255 ? 8.023 0.568 -7.742 1 80.19 255 ASP A CA 1
ATOM 2021 C C . ASP A 1 255 ? 7.656 -0.833 -8.234 1 80.19 255 ASP A C 1
ATOM 2023 O O . ASP A 1 255 ? 7.555 -1.068 -9.438 1 80.19 255 ASP A O 1
ATOM 2027 N N . LEU A 1 256 ? 7.457 -1.677 -7.273 1 86.81 256 LEU A N 1
ATOM 2028 C CA . LEU A 1 256 ? 7.129 -3.053 -7.633 1 86.81 256 LEU A CA 1
ATOM 2029 C C . LEU A 1 256 ? 5.758 -3.131 -8.289 1 86.81 256 LEU A C 1
ATOM 2031 O O . LEU A 1 256 ? 5.57 -3.869 -9.258 1 86.81 256 LEU A O 1
ATOM 2035 N N . ILE A 1 257 ? 4.852 -2.377 -7.734 1 78 257 ILE A N 1
ATOM 2036 C CA . ILE A 1 257 ? 3.514 -2.355 -8.312 1 78 257 ILE A CA 1
ATOM 2037 C C . ILE A 1 257 ? 3.568 -1.747 -9.711 1 78 257 ILE A C 1
ATOM 2039 O O . ILE A 1 257 ? 2.936 -2.254 -10.641 1 78 257 ILE A O 1
ATOM 2043 N N . PHE A 1 258 ? 4.355 -0.752 -9.852 1 76.31 258 PHE A N 1
ATOM 2044 C CA . PHE A 1 258 ? 4.543 -0.108 -11.148 1 76.31 258 PHE A CA 1
ATOM 2045 C C . PHE A 1 258 ? 5.188 -1.067 -12.141 1 76.31 258 PHE A C 1
ATOM 2047 O O . PHE A 1 258 ? 4.777 -1.139 -13.305 1 76.31 258 PHE A O 1
ATOM 2054 N N . LEU A 1 259 ? 6.168 -1.753 -11.68 1 82.62 259 LEU A N 1
ATOM 2055 C CA . LEU A 1 259 ? 6.844 -2.727 -12.531 1 82.62 259 LEU A CA 1
ATOM 2056 C C . LEU A 1 259 ? 5.883 -3.832 -12.953 1 82.62 259 LEU A C 1
ATOM 2058 O O . LEU A 1 259 ? 5.898 -4.262 -14.109 1 82.62 259 LEU A O 1
ATOM 2062 N N . ALA A 1 260 ? 5.09 -4.27 -12.008 1 79.56 260 ALA A N 1
ATOM 2063 C CA . ALA A 1 260 ? 4.113 -5.301 -12.336 1 79.56 260 ALA A CA 1
ATOM 2064 C C . ALA A 1 260 ? 3.107 -4.793 -13.367 1 79.56 260 ALA A C 1
ATOM 2066 O O . ALA A 1 260 ? 2.727 -5.52 -14.289 1 79.56 260 ALA A O 1
ATOM 2067 N N . ARG A 1 261 ? 2.746 -3.557 -13.156 1 71.56 261 ARG A N 1
ATOM 2068 C CA . ARG A 1 261 ? 1.824 -2.949 -14.109 1 71.56 261 ARG A CA 1
ATOM 2069 C C . ARG A 1 261 ? 2.471 -2.814 -15.484 1 71.56 261 ARG A C 1
ATOM 2071 O O . ARG A 1 261 ? 1.82 -3.045 -16.5 1 71.56 261 ARG A O 1
ATOM 2078 N N . SER A 1 262 ? 3.654 -2.381 -15.422 1 71.81 262 SER A N 1
ATOM 2079 C CA . SER A 1 262 ? 4.371 -2.223 -16.688 1 71.81 262 SER A CA 1
ATOM 2080 C C . SER A 1 262 ? 4.559 -3.562 -17.391 1 71.81 262 SER A C 1
ATOM 2082 O O . SER A 1 262 ? 4.566 -3.629 -18.625 1 71.81 262 SER A O 1
ATOM 2084 N N . ALA A 1 263 ? 4.695 -4.598 -16.562 1 72.69 263 ALA A N 1
ATOM 2085 C CA . ALA A 1 263 ? 4.859 -5.93 -17.141 1 72.69 263 ALA A CA 1
ATOM 2086 C C . ALA A 1 263 ? 3.58 -6.391 -17.828 1 72.69 263 ALA A C 1
ATOM 2088 O O . ALA A 1 263 ? 3.625 -7.176 -18.781 1 72.69 263 ALA A O 1
ATOM 2089 N N . LEU A 1 264 ? 2.539 -5.848 -17.25 1 64.94 264 LEU A N 1
ATOM 2090 C CA . LEU A 1 264 ? 1.263 -6.191 -17.875 1 64.94 264 LEU A CA 1
ATOM 2091 C C . LEU A 1 264 ? 1.164 -5.605 -19.281 1 64.94 264 LEU A C 1
ATOM 2093 O O . LEU A 1 264 ? 0.597 -6.23 -20.172 1 64.94 264 LEU A O 1
ATOM 2097 N N . ILE A 1 265 ? 1.727 -4.41 -19.344 1 59.84 265 ILE A N 1
ATOM 2098 C CA . ILE A 1 265 ? 1.592 -3.688 -20.594 1 59.84 265 ILE A CA 1
ATOM 2099 C C . ILE A 1 265 ? 2.725 -4.078 -21.547 1 59.84 265 ILE A C 1
ATOM 2101 O O . ILE A 1 265 ? 2.502 -4.273 -22.734 1 59.84 265 ILE A O 1
ATOM 2105 N N . LEU A 1 266 ? 3.799 -4.113 -20.891 1 54.09 266 LEU A N 1
ATOM 2106 C CA . LEU A 1 266 ? 4.977 -4.402 -21.703 1 54.09 266 LEU A CA 1
ATOM 2107 C C . LEU A 1 266 ? 5.258 -5.902 -21.734 1 54.09 266 LEU A C 1
ATOM 2109 O O . LEU A 1 266 ? 6.344 -6.324 -22.141 1 54.09 266 LEU A O 1
ATOM 2113 N N . ARG A 1 267 ? 4.156 -6.539 -21.406 1 53.41 267 ARG A N 1
ATOM 2114 C CA . ARG A 1 267 ? 4.305 -7.957 -21.109 1 53.41 267 ARG A CA 1
ATOM 2115 C C . ARG A 1 267 ? 5.027 -8.688 -22.234 1 53.41 267 ARG A C 1
ATOM 2117 O O . ARG A 1 267 ? 4.676 -8.523 -23.406 1 53.41 267 ARG A O 1
ATOM 2124 N N . GLY A 1 268 ? 6.121 -9 -21.859 1 49.38 268 GLY A N 1
ATOM 2125 C CA . GLY A 1 268 ? 6.77 -9.922 -22.766 1 49.38 268 GLY A CA 1
ATOM 2126 C C . GLY A 1 268 ? 6.074 -11.266 -22.859 1 49.38 268 GLY A C 1
ATOM 2127 O O . GLY A 1 268 ? 5.008 -11.453 -22.281 1 49.38 268 GLY A O 1
ATOM 2128 N N . SER A 1 269 ? 6.434 -12.195 -23.609 1 46.59 269 SER A N 1
ATOM 2129 C CA . SER A 1 269 ? 5.949 -13.539 -23.922 1 46.59 269 SER A CA 1
ATOM 2130 C C . SER A 1 269 ? 5.844 -14.391 -22.656 1 46.59 269 SER A C 1
ATOM 2132 O O . SER A 1 269 ? 6.699 -14.305 -21.766 1 46.59 269 SER A O 1
ATOM 2134 N N . VAL A 1 270 ? 4.48 -14.727 -22.156 1 51.25 270 VAL A N 1
ATOM 2135 C CA . VAL A 1 270 ? 4.309 -15.68 -21.062 1 51.25 270 VAL A CA 1
ATOM 2136 C C . VAL A 1 270 ? 4.668 -17.078 -21.547 1 51.25 270 VAL A C 1
ATOM 2138 O O . VAL A 1 270 ? 4.246 -17.5 -22.625 1 51.25 270 VAL A O 1
ATOM 2141 N N . ALA A 1 271 ? 5.762 -17.672 -20.875 1 54.28 271 ALA A N 1
ATOM 2142 C CA . ALA A 1 271 ? 6.145 -19.047 -21.234 1 54.28 271 ALA A CA 1
ATOM 2143 C C . ALA A 1 271 ? 5.301 -20.062 -20.469 1 54.28 271 ALA A C 1
ATOM 2145 O O . ALA A 1 271 ? 5.074 -19.906 -19.266 1 54.28 271 ALA A O 1
ATOM 2146 N N . HIS A 1 272 ? 4.629 -20.922 -21.422 1 64.06 272 HIS A N 1
ATOM 2147 C CA . HIS A 1 272 ? 3.859 -22 -20.797 1 64.06 272 HIS A CA 1
ATOM 2148 C C . HIS A 1 272 ? 4.645 -23.297 -20.812 1 64.06 272 HIS A C 1
ATOM 2150 O O . HIS A 1 272 ? 5.234 -23.672 -21.828 1 64.06 272 HIS A O 1
ATOM 2156 N N . LYS A 1 273 ? 4.926 -23.844 -19.656 1 72.19 273 LYS A N 1
ATOM 2157 C CA . LYS A 1 273 ? 5.488 -25.188 -19.516 1 72.19 273 LYS A CA 1
ATOM 2158 C C . LYS A 1 273 ? 4.422 -26.188 -19.109 1 72.19 273 LYS A C 1
ATOM 2160 O O . LYS A 1 273 ? 3.664 -25.953 -18.172 1 72.19 273 LYS A O 1
ATOM 2165 N N . SER A 1 274 ? 4.379 -27.203 -20.016 1 86.25 274 SER A N 1
ATOM 2166 C CA . SER A 1 274 ? 3.375 -28.219 -19.703 1 86.25 274 SER A CA 1
ATOM 2167 C C . SER A 1 274 ? 3.873 -29.188 -18.641 1 86.25 274 SER A C 1
ATOM 2169 O O . SER A 1 274 ? 5.016 -29.641 -18.688 1 86.25 274 SER A O 1
ATOM 2171 N N . CYS A 1 275 ? 3.164 -29.344 -17.641 1 91.19 275 CYS A N 1
ATOM 2172 C CA . CYS A 1 275 ? 3.383 -30.328 -16.578 1 91.19 275 CYS A CA 1
ATOM 2173 C C . CYS A 1 275 ? 2.145 -31.203 -16.391 1 91.19 275 CYS A C 1
ATOM 2175 O O . CYS A 1 275 ? 1.052 -30.688 -16.141 1 91.19 275 CYS A O 1
ATOM 2177 N N . LEU A 1 276 ? 2.34 -32.5 -16.547 1 96.31 276 LEU A N 1
ATOM 2178 C CA . LEU A 1 276 ? 1.196 -33.406 -16.516 1 96.31 276 LEU A CA 1
ATOM 2179 C C . LEU A 1 276 ? 1.189 -34.219 -15.234 1 96.31 276 LEU A C 1
ATOM 2181 O O . LEU A 1 276 ? 2.227 -34.375 -14.578 1 96.31 276 LEU A O 1
ATOM 2185 N N . PRO A 1 277 ? 0.007 -34.719 -14.836 1 96.81 277 PRO A N 1
ATOM 2186 C CA . PRO A 1 277 ? -0.055 -35.594 -13.656 1 96.81 277 PRO A CA 1
ATOM 2187 C C . PRO A 1 277 ? 0.723 -36.875 -13.836 1 96.81 277 PRO A C 1
ATOM 2189 O O . PRO A 1 277 ? 0.873 -37.375 -14.953 1 96.81 277 PRO A O 1
ATOM 2192 N N . ALA A 1 278 ? 1.121 -37.438 -12.75 1 98.12 278 ALA A N 1
ATOM 2193 C CA . ALA A 1 278 ? 1.951 -38.656 -12.766 1 98.12 278 ALA A CA 1
ATOM 2194 C C . ALA A 1 278 ? 1.222 -39.812 -13.43 1 98.12 278 ALA A C 1
ATOM 2196 O O . ALA A 1 278 ? 1.85 -40.688 -14.047 1 98.12 278 ALA A O 1
ATOM 2197 N N . CYS A 1 279 ? -0.09 -39.844 -13.352 1 97.69 279 CYS A N 1
ATOM 2198 C CA . CYS A 1 279 ? -0.835 -40.969 -13.938 1 97.69 279 CYS A CA 1
ATOM 2199 C C . CYS A 1 279 ? -0.725 -40.969 -15.453 1 97.69 279 CYS A C 1
ATOM 2201 O O . CYS A 1 279 ? -0.726 -42 -16.094 1 97.69 279 CYS A O 1
ATOM 2203 N N . VAL A 1 280 ? -0.613 -39.75 -16.016 1 97.44 280 VAL A N 1
ATOM 2204 C CA . VAL A 1 280 ? -0.452 -39.656 -17.469 1 97.44 280 VAL A CA 1
ATOM 2205 C C . VAL A 1 280 ? 0.905 -40.219 -17.875 1 97.44 280 VAL A C 1
ATOM 2207 O O . VAL A 1 280 ? 1.001 -40.969 -18.844 1 97.44 280 VAL A O 1
ATOM 2210 N N . TYR A 1 281 ? 1.926 -39.844 -17.156 1 97.75 281 TYR A N 1
ATOM 2211 C CA . TYR A 1 281 ? 3.258 -40.375 -17.438 1 97.75 281 TYR A CA 1
ATOM 2212 C C . TYR A 1 281 ? 3.311 -41.875 -17.188 1 97.75 281 TYR A C 1
ATOM 2214 O O . TYR A 1 281 ? 3.951 -42.594 -17.953 1 97.75 281 TYR A O 1
ATOM 2222 N N . GLY A 1 282 ? 2.672 -42.344 -16.094 1 97.44 282 GLY A N 1
ATOM 2223 C CA . GLY A 1 282 ? 2.613 -43.781 -15.797 1 97.44 282 GLY A CA 1
ATOM 2224 C C . GLY A 1 282 ? 1.95 -44.594 -16.891 1 97.44 282 GLY A C 1
ATOM 2225 O O . GLY A 1 282 ? 2.414 -45.688 -17.234 1 97.44 282 GLY A O 1
ATOM 2226 N N . LEU A 1 283 ? 0.841 -44.062 -17.422 1 95.5 283 LEU A N 1
ATOM 2227 C CA . LEU A 1 283 ? 0.134 -44.719 -18.5 1 95.5 283 LEU A CA 1
ATOM 2228 C C . LEU A 1 283 ? 1.03 -44.844 -19.734 1 95.5 283 LEU A C 1
ATOM 2230 O O . LEU A 1 283 ? 1.006 -45.875 -20.406 1 95.5 283 LEU A O 1
ATOM 2234 N N . ALA A 1 284 ? 1.81 -43.812 -20.031 1 95.62 284 ALA A N 1
ATOM 2235 C CA . ALA A 1 284 ? 2.717 -43.844 -21.188 1 95.62 284 ALA A CA 1
ATOM 2236 C C . ALA A 1 284 ? 3.818 -44.875 -20.984 1 95.62 284 ALA A C 1
ATOM 2238 O O . ALA A 1 284 ? 4.141 -45.656 -21.891 1 95.62 284 ALA A O 1
ATOM 2239 N N . VAL A 1 285 ? 4.359 -44.938 -19.812 1 95.94 285 VAL A N 1
ATOM 2240 C CA . VAL A 1 285 ? 5.41 -45.906 -19.516 1 95.94 285 VAL A CA 1
ATOM 2241 C C . VAL A 1 285 ? 4.844 -47.344 -19.547 1 95.94 285 VAL A C 1
ATOM 2243 O O . VAL A 1 285 ? 5.484 -48.25 -20.078 1 95.94 285 VAL A O 1
ATOM 2246 N N . ALA A 1 286 ? 3.664 -47.531 -19 1 95 286 ALA A N 1
ATOM 2247 C CA . ALA A 1 286 ? 3.02 -48.844 -18.969 1 95 286 ALA A CA 1
ATOM 2248 C C . ALA A 1 286 ? 2.727 -49.344 -20.375 1 95 286 ALA A C 1
ATOM 2250 O O . ALA A 1 286 ? 2.73 -50.531 -20.625 1 95 286 ALA A O 1
ATOM 2251 N N . SER A 1 287 ? 2.471 -48.406 -21.281 1 93.44 287 SER A N 1
ATOM 2252 C CA . SER A 1 287 ? 2.176 -48.781 -22.656 1 93.44 287 SER A CA 1
ATOM 2253 C C . SER A 1 287 ? 3.455 -49.062 -23.453 1 93.44 287 SER A C 1
ATOM 2255 O O . SER A 1 287 ? 3.404 -49.406 -24.625 1 93.44 287 SER A O 1
ATOM 2257 N N . GLY A 1 288 ? 4.582 -48.781 -22.859 1 91.81 288 GLY A N 1
ATOM 2258 C CA . GLY A 1 288 ? 5.84 -49.156 -23.484 1 91.81 288 GLY A CA 1
ATOM 2259 C C . GLY A 1 288 ? 6.609 -47.969 -24.031 1 91.81 288 GLY A C 1
ATOM 2260 O O . GLY A 1 288 ? 7.637 -48.156 -24.703 1 91.81 288 GLY A O 1
ATOM 2261 N N . HIS A 1 289 ? 6.086 -46.875 -23.734 1 92.25 289 HIS A N 1
ATOM 2262 C CA . HIS A 1 289 ? 6.789 -45.688 -24.234 1 92.25 289 HIS A CA 1
ATOM 2263 C C . HIS A 1 289 ? 8.109 -45.5 -23.5 1 92.25 289 HIS A C 1
ATOM 2265 O O . HIS A 1 289 ? 8.156 -45.469 -22.266 1 92.25 289 HIS A O 1
ATOM 2271 N N . ASP A 1 290 ? 9.188 -45.344 -24.25 1 93.06 290 ASP A N 1
ATOM 2272 C CA . ASP A 1 290 ? 10.508 -45.094 -23.672 1 93.06 290 ASP A CA 1
ATOM 2273 C C . ASP A 1 290 ? 10.875 -43.625 -23.781 1 93.06 290 ASP A C 1
ATOM 2275 O O . ASP A 1 290 ? 11.5 -43.188 -24.75 1 93.06 290 ASP A O 1
ATOM 2279 N N . PHE A 1 291 ? 10.664 -42.906 -22.75 1 93.38 291 PHE A N 1
ATOM 2280 C CA . PHE A 1 291 ? 10.852 -41.469 -22.734 1 93.38 291 PHE A CA 1
ATOM 2281 C C . PHE A 1 291 ? 12.32 -41.125 -22.922 1 93.38 291 PHE A C 1
ATOM 2283 O O . PHE A 1 291 ? 12.641 -40.062 -23.5 1 93.38 291 PHE A O 1
ATOM 2290 N N . GLU A 1 292 ? 13.219 -41.938 -22.375 1 89.94 292 GLU A N 1
ATOM 2291 C CA . GLU A 1 292 ? 14.641 -41.625 -22.453 1 89.94 292 GLU A CA 1
ATOM 2292 C C . GLU A 1 292 ? 15.156 -41.781 -23.875 1 89.94 292 GLU A C 1
ATOM 2294 O O . GLU A 1 292 ? 15.938 -40.969 -24.359 1 89.94 292 GLU A O 1
ATOM 2299 N N . ARG A 1 293 ? 14.781 -42.781 -24.547 1 90.5 293 ARG A N 1
ATOM 2300 C CA . ARG A 1 293 ? 15.227 -43.062 -25.906 1 90.5 293 ARG A CA 1
ATOM 2301 C C . ARG A 1 293 ? 14.586 -42.125 -26.906 1 90.5 293 ARG A C 1
ATOM 2303 O O . ARG A 1 293 ? 15.266 -41.594 -27.797 1 90.5 293 ARG A O 1
ATOM 2310 N N . GLU A 1 294 ? 13.312 -41.906 -26.781 1 90.31 294 GLU A N 1
ATOM 2311 C CA . GLU A 1 294 ? 12.57 -41.062 -27.719 1 90.31 294 GLU A CA 1
ATOM 2312 C C . GLU A 1 294 ? 12.766 -39.562 -27.422 1 90.31 294 GLU A C 1
ATOM 2314 O O . GLU A 1 294 ? 12.641 -38.719 -28.312 1 90.31 294 GLU A O 1
ATOM 2319 N N . GLY A 1 295 ? 13.109 -39.375 -26.203 1 90.06 295 GLY A N 1
ATOM 2320 C CA . GLY A 1 295 ? 13.219 -37.969 -25.781 1 90.06 295 GLY A CA 1
ATOM 2321 C C . GLY A 1 295 ? 11.875 -37.344 -25.469 1 90.06 295 GLY A C 1
ATOM 2322 O O . GLY A 1 295 ? 10.828 -37.844 -25.891 1 90.06 295 GLY A O 1
ATOM 2323 N N . TYR A 1 296 ? 11.891 -36.281 -24.656 1 90.69 296 TYR A N 1
ATOM 2324 C CA . TYR A 1 296 ? 10.68 -35.562 -24.281 1 90.69 296 TYR A CA 1
ATOM 2325 C C . TYR A 1 296 ? 10.977 -34.094 -24.047 1 90.69 296 TYR A C 1
ATOM 2327 O O . TYR A 1 296 ? 12.078 -33.719 -23.625 1 90.69 296 TYR A O 1
ATOM 2335 N N . SER A 1 297 ? 10.078 -33.312 -24.453 1 83.88 297 SER A N 1
ATOM 2336 C CA . SER A 1 297 ? 10.156 -31.859 -24.172 1 83.88 297 SER A CA 1
ATOM 2337 C C . SER A 1 297 ? 8.922 -31.375 -23.438 1 83.88 297 SER A C 1
ATOM 2339 O O . SER A 1 297 ? 7.801 -31.797 -23.734 1 83.88 297 SER A O 1
ATOM 2341 N N . LEU A 1 298 ? 9.18 -30.5 -22.453 1 82.94 298 LEU A N 1
ATOM 2342 C CA . LEU A 1 298 ? 8.078 -29.906 -21.703 1 82.94 298 LEU A CA 1
ATOM 2343 C C . LEU A 1 298 ? 7.41 -28.781 -22.484 1 82.94 298 LEU A C 1
ATOM 2345 O O . LEU A 1 298 ? 6.387 -28.25 -22.062 1 82.94 298 LEU A O 1
ATOM 2349 N N . VAL A 1 299 ? 8.102 -28.469 -23.594 1 76.19 299 VAL A N 1
ATOM 2350 C CA . VAL A 1 299 ? 7.578 -27.453 -24.484 1 76.19 299 VAL A CA 1
ATOM 2351 C C . VAL A 1 299 ? 7.406 -28.031 -25.891 1 76.19 299 VAL A C 1
ATOM 2353 O O . VAL A 1 299 ? 8.086 -28.984 -26.25 1 76.19 299 VAL A O 1
ATOM 2356 N N . GLY A 1 300 ? 6.383 -27.672 -26.547 1 78.06 300 GLY A N 1
ATOM 2357 C CA . GLY A 1 300 ? 6.191 -28.141 -27.906 1 78.06 300 GLY A CA 1
ATOM 2358 C C . GLY A 1 300 ? 5.109 -29.203 -28.016 1 78.06 300 GLY A C 1
ATOM 2359 O O . GLY A 1 300 ? 4.129 -29.172 -27.281 1 78.06 300 GLY A O 1
ATOM 2360 N N . ILE A 1 301 ? 5.367 -30.094 -28.844 1 83.12 301 ILE A N 1
ATOM 2361 C CA . ILE A 1 301 ? 4.285 -30.969 -29.266 1 83.12 301 ILE A CA 1
ATOM 2362 C C . ILE A 1 301 ? 4.16 -32.156 -28.281 1 83.12 301 ILE A C 1
ATOM 2364 O O . ILE A 1 301 ? 3.09 -32.75 -28.172 1 83.12 301 ILE A O 1
ATOM 2368 N N . ASP A 1 302 ? 5.18 -32.5 -27.594 1 88.75 302 ASP A N 1
ATOM 2369 C CA . ASP A 1 302 ? 5.25 -33.75 -26.844 1 88.75 302 ASP A CA 1
ATOM 2370 C C . ASP A 1 302 ? 4.141 -33.844 -25.797 1 88.75 302 ASP A C 1
ATOM 2372 O O . ASP A 1 302 ? 3.43 -34.844 -25.703 1 88.75 302 ASP A O 1
ATOM 2376 N N . PRO A 1 303 ? 3.949 -32.812 -24.984 1 90.75 303 PRO A N 1
ATOM 2377 C CA . PRO A 1 303 ? 2.873 -32.875 -24 1 90.75 303 PRO A CA 1
ATOM 2378 C C . PRO A 1 303 ? 1.49 -33 -24.641 1 90.75 303 PRO A C 1
ATOM 2380 O O . PRO A 1 303 ? 0.604 -33.656 -24.094 1 90.75 303 PRO A O 1
ATOM 2383 N N . PHE A 1 304 ? 1.31 -32.375 -25.766 1 89.12 304 PHE A N 1
ATOM 2384 C CA . PHE A 1 304 ? 0.027 -32.438 -26.453 1 89.12 304 PHE A CA 1
ATOM 2385 C C . PHE A 1 304 ? -0.234 -33.844 -26.984 1 89.12 304 PHE A C 1
ATOM 2387 O O . PHE A 1 304 ? -1.353 -34.375 -26.891 1 89.12 304 PHE A O 1
ATOM 2394 N N . LYS A 1 305 ? 0.82 -34.438 -27.484 1 91.12 305 LYS A N 1
ATOM 2395 C CA . LYS A 1 305 ? 0.697 -35.812 -28 1 91.12 305 LYS A CA 1
ATOM 2396 C C . LYS A 1 305 ? 0.418 -36.812 -26.859 1 91.12 305 LYS A C 1
ATOM 2398 O O . LYS A 1 305 ? -0.378 -37.719 -27.031 1 91.12 305 LYS A O 1
ATOM 2403 N N . LEU A 1 306 ? 1.092 -36.594 -25.828 1 93.31 306 LEU A N 1
ATOM 2404 C CA . LEU A 1 306 ? 0.884 -37.469 -24.688 1 93.31 306 LEU A CA 1
ATOM 2405 C C . LEU A 1 306 ? -0.558 -37.406 -24.203 1 93.31 306 LEU A C 1
ATOM 2407 O O . LEU A 1 306 ? -1.164 -38.438 -23.891 1 93.31 306 LEU A O 1
ATOM 2411 N N . LEU A 1 307 ? -1.106 -36.219 -24.109 1 94.12 307 LEU A N 1
ATOM 2412 C CA . LEU A 1 307 ? -2.469 -36.062 -23.625 1 94.12 307 LEU A CA 1
ATOM 2413 C C . LEU A 1 307 ? -3.482 -36.594 -24.625 1 94.12 307 LEU A C 1
ATOM 2415 O O . LEU A 1 307 ? -4.578 -37 -24.25 1 94.12 307 LEU A O 1
ATOM 2419 N N . GLN A 1 308 ? -3.107 -36.562 -25.875 1 91.19 308 GLN A N 1
ATOM 2420 C CA . GLN A 1 308 ? -3.984 -37.094 -26.922 1 91.19 308 GLN A CA 1
ATOM 2421 C C . GLN A 1 308 ? -4.211 -38.594 -26.719 1 91.19 308 GLN A C 1
ATOM 2423 O O . GLN A 1 308 ? -5.289 -39.125 -27.016 1 91.19 308 GLN A O 1
ATOM 2428 N N . ASN A 1 309 ? -3.229 -39.25 -26.219 1 86.81 309 ASN A N 1
ATOM 2429 C CA . ASN A 1 309 ? -3.26 -40.688 -26.109 1 86.81 309 ASN A CA 1
ATOM 2430 C C . ASN A 1 309 ? -3.549 -41.156 -24.688 1 86.81 309 ASN A C 1
ATOM 2432 O O . ASN A 1 309 ? -3.488 -42.344 -24.375 1 86.81 309 ASN A O 1
ATOM 2436 N N . SER A 1 310 ? -3.844 -40.219 -23.844 1 90.44 310 SER A N 1
ATOM 2437 C CA . SER A 1 310 ? -4.043 -40.562 -22.438 1 90.44 310 SER A CA 1
ATOM 2438 C C . SER A 1 310 ? -5.527 -40.656 -22.109 1 90.44 310 SER A C 1
ATOM 2440 O O . SER A 1 310 ? -6.34 -39.906 -22.625 1 90.44 310 SER A O 1
ATOM 2442 N N . GLN A 1 311 ? -5.891 -41.688 -21.422 1 93.25 311 GLN A N 1
ATOM 2443 C CA . GLN A 1 311 ? -7.242 -41.844 -20.891 1 93.25 311 GLN A CA 1
ATOM 2444 C C . GLN A 1 311 ? -7.25 -41.75 -19.375 1 93.25 311 GLN A C 1
ATOM 2446 O O . GLN A 1 311 ? -7.047 -42.75 -18.672 1 93.25 311 GLN A O 1
ATOM 2451 N N . VAL A 1 312 ? -7.484 -40.594 -18.859 1 95.5 312 VAL A N 1
ATOM 2452 C CA . VAL A 1 312 ? -7.527 -40.312 -17.438 1 95.5 312 VAL A CA 1
ATOM 2453 C C . VAL A 1 312 ? -8.945 -39.938 -17.031 1 95.5 312 VAL A C 1
ATOM 2455 O O . VAL A 1 312 ? -9.688 -39.344 -17.828 1 95.5 312 VAL A O 1
ATOM 2458 N N . PHE A 1 313 ? -9.289 -40.312 -15.711 1 95 313 PHE A N 1
ATOM 2459 C CA . PHE A 1 313 ? -10.625 -40.094 -15.18 1 95 313 PHE A CA 1
ATOM 2460 C C . PHE A 1 313 ? -10.586 -39.125 -13.992 1 95 313 PHE A C 1
ATOM 2462 O O . PHE A 1 313 ? -9.523 -38.938 -13.406 1 95 313 PHE A O 1
ATOM 2469 N N . SER A 1 314 ? -11.727 -38.531 -13.789 1 96 314 SER A N 1
ATOM 2470 C CA . SER A 1 314 ? -11.93 -37.75 -12.562 1 96 314 SER A CA 1
ATOM 2471 C C . SER A 1 314 ? -13.281 -38.062 -11.938 1 96 314 SER A C 1
ATOM 2473 O O . SER A 1 314 ? -14.234 -38.375 -12.641 1 96 314 SER A O 1
ATOM 2475 N N . LEU A 1 315 ? -13.281 -38.062 -10.664 1 94.62 315 LEU A N 1
ATOM 2476 C CA . LEU A 1 315 ? -14.562 -38.094 -9.969 1 94.62 315 LEU A CA 1
ATOM 2477 C C . LEU A 1 315 ? -15.352 -36.812 -10.203 1 94.62 315 LEU A C 1
ATOM 2479 O O . LEU A 1 315 ? -14.766 -35.719 -10.242 1 94.62 315 LEU A O 1
ATOM 2483 N N . ILE A 1 316 ? -16.641 -36.938 -10.484 1 94 316 ILE A N 1
ATOM 2484 C CA . ILE A 1 316 ? -17.516 -35.812 -10.75 1 94 316 ILE A CA 1
ATOM 2485 C C . ILE A 1 316 ? -18.562 -35.688 -9.648 1 94 316 ILE A C 1
ATOM 2487 O O . ILE A 1 316 ? -19.328 -36.625 -9.414 1 94 316 ILE A O 1
ATOM 2491 N N . ARG A 1 317 ? -18.5 -34.594 -8.938 1 89 317 ARG A N 1
ATOM 2492 C CA . ARG A 1 317 ? -19.516 -34.312 -7.934 1 89 317 ARG A CA 1
ATOM 2493 C C . ARG A 1 317 ? -20.891 -34.156 -8.578 1 89 317 ARG A C 1
ATOM 2495 O O . ARG A 1 317 ? -20.984 -33.875 -9.773 1 89 317 ARG A O 1
ATOM 2502 N N . PRO A 1 318 ? -21.875 -34.312 -7.613 1 86.06 318 PRO A N 1
ATOM 2503 C CA . PRO A 1 318 ? -23.203 -34 -8.148 1 86.06 318 PRO A CA 1
ATOM 2504 C C . PRO A 1 318 ? -23.328 -32.531 -8.617 1 86.06 318 PRO A C 1
ATOM 2506 O O . PRO A 1 318 ? -22.875 -31.625 -7.93 1 86.06 318 PRO A O 1
ATOM 2509 N N . ASN A 1 319 ? -23.734 -32.281 -9.805 1 85.75 319 ASN A N 1
ATOM 2510 C CA . ASN A 1 319 ? -23.984 -30.953 -10.367 1 85.75 319 ASN A CA 1
ATOM 2511 C C . ASN A 1 319 ? -22.734 -30.344 -11 1 85.75 319 ASN A C 1
ATOM 2513 O O . ASN A 1 319 ? -22.719 -29.172 -11.352 1 85.75 319 ASN A O 1
ATOM 2517 N N . GLU A 1 320 ? -21.641 -31.109 -10.977 1 90 320 GLU A N 1
ATOM 2518 C CA . GLU A 1 320 ? -20.453 -30.641 -11.703 1 90 320 GLU A CA 1
ATOM 2519 C C . GLU A 1 320 ? -20.578 -30.922 -13.195 1 90 320 GLU A C 1
ATOM 2521 O O . GLU A 1 320 ? -21.219 -31.891 -13.594 1 90 320 GLU A O 1
ATOM 2526 N N . ASN A 1 321 ? -20.016 -30.047 -13.922 1 92.69 321 ASN A N 1
ATOM 2527 C CA . ASN A 1 321 ? -19.938 -30.25 -15.367 1 92.69 321 ASN A CA 1
ATOM 2528 C C . ASN A 1 321 ? -18.625 -30.922 -15.758 1 92.69 321 ASN A C 1
ATOM 2530 O O . ASN A 1 321 ? -17.547 -30.328 -15.617 1 92.69 321 ASN A O 1
ATOM 2534 N N . PRO A 1 322 ? -18.672 -32.188 -16.266 1 94.19 322 PRO A N 1
ATOM 2535 C CA . PRO A 1 322 ? -17.438 -32.906 -16.609 1 94.19 322 PRO A CA 1
ATOM 2536 C C . PRO A 1 322 ? -16.594 -32.156 -17.641 1 94.19 322 PRO A C 1
ATOM 2538 O O . PRO A 1 322 ? -15.359 -32.25 -17.625 1 94.19 322 PRO A O 1
ATOM 2541 N N . ALA A 1 323 ? -17.25 -31.438 -18.5 1 94.06 323 ALA A N 1
ATOM 2542 C CA . ALA A 1 323 ? -16.5 -30.672 -19.5 1 94.06 323 ALA A CA 1
ATOM 2543 C C . ALA A 1 323 ? -15.703 -29.547 -18.844 1 94.06 323 ALA A C 1
ATOM 2545 O O . ALA A 1 323 ? -14.586 -29.234 -19.281 1 94.06 323 ALA A O 1
ATOM 2546 N N . HIS A 1 324 ? -16.281 -28.953 -17.844 1 92.56 324 HIS A N 1
ATOM 2547 C CA . HIS A 1 324 ? -15.594 -27.891 -17.109 1 92.56 324 HIS A CA 1
ATOM 2548 C C . HIS A 1 324 ? -14.43 -28.453 -16.297 1 92.56 324 HIS A C 1
ATOM 2550 O O . HIS A 1 324 ? -13.391 -27.797 -16.172 1 92.56 324 HIS A O 1
ATOM 2556 N N . LYS A 1 325 ? -14.609 -29.609 -15.805 1 93.5 325 LYS A N 1
ATOM 2557 C CA . LYS A 1 325 ? -13.508 -30.266 -15.102 1 93.5 325 LYS A CA 1
ATOM 2558 C C . LYS A 1 325 ? -12.359 -30.578 -16.047 1 93.5 325 LYS A C 1
ATOM 2560 O O . LYS A 1 325 ? -11.195 -30.406 -15.703 1 93.5 325 LYS A O 1
ATOM 2565 N N . SER A 1 326 ? -12.75 -31.047 -17.234 1 95.25 326 SER A N 1
ATOM 2566 C CA . SER A 1 326 ? -11.734 -31.312 -18.25 1 95.25 326 SER A CA 1
ATOM 2567 C C . SER A 1 326 ? -10.977 -30.047 -18.609 1 95.25 326 SER A C 1
ATOM 2569 O O . SER A 1 326 ? -9.75 -30.062 -18.766 1 95.25 326 SER A O 1
ATOM 2571 N N . GLN A 1 327 ? -11.695 -29 -18.781 1 93.56 327 GLN A N 1
ATOM 2572 C CA . GLN A 1 327 ? -11.062 -27.719 -19.109 1 93.56 327 GLN A CA 1
ATOM 2573 C C . GLN A 1 327 ? -10.102 -27.281 -18.016 1 93.56 327 GLN A C 1
ATOM 2575 O O . GLN A 1 327 ? -8.992 -26.828 -18.297 1 93.56 327 GLN A O 1
ATOM 2580 N N . LEU A 1 328 ? -10.57 -27.422 -16.797 1 92.31 328 LEU A N 1
ATOM 2581 C CA . LEU A 1 328 ? -9.75 -27.031 -15.656 1 92.31 328 LEU A CA 1
ATOM 2582 C C . LEU A 1 328 ? -8.43 -27.812 -15.648 1 92.31 328 LEU A C 1
ATOM 2584 O O . LEU A 1 328 ? -7.363 -27.219 -15.484 1 92.31 328 LEU A O 1
ATOM 2588 N N . VAL A 1 329 ? -8.523 -29.047 -15.82 1 95.06 329 VAL A N 1
ATOM 2589 C CA . VAL A 1 329 ? -7.332 -29.891 -15.773 1 95.06 329 VAL A CA 1
ATOM 2590 C C . VAL A 1 329 ? -6.449 -29.609 -16.984 1 95.06 329 VAL A C 1
ATOM 2592 O O . VAL A 1 329 ? -5.219 -29.609 -16.875 1 95.06 329 VAL A O 1
ATOM 2595 N N . TRP A 1 330 ? -7.055 -29.375 -18.109 1 93.69 330 TRP A N 1
ATOM 2596 C CA . TRP A 1 330 ? -6.289 -29 -19.297 1 93.69 330 TRP A CA 1
ATOM 2597 C C . TRP A 1 330 ? -5.492 -27.719 -19.062 1 93.69 330 TRP A C 1
ATOM 2599 O O . TRP A 1 330 ? -4.312 -27.641 -19.406 1 93.69 330 TRP A O 1
ATOM 2609 N N . MET A 1 331 ? -6.133 -26.75 -18.516 1 88.94 331 MET A N 1
ATOM 2610 C CA . MET A 1 331 ? -5.469 -25.484 -18.219 1 88.94 331 MET A CA 1
ATOM 2611 C C . MET A 1 331 ? -4.293 -25.688 -17.266 1 88.94 331 MET A C 1
ATOM 2613 O O . MET A 1 331 ? -3.24 -25.078 -17.422 1 88.94 331 MET A O 1
ATOM 2617 N N . ALA A 1 332 ? -4.504 -26.531 -16.328 1 90.38 332 ALA A N 1
ATOM 2618 C CA . ALA A 1 332 ? -3.443 -26.828 -15.359 1 90.38 332 ALA A CA 1
ATOM 2619 C C . ALA A 1 332 ? -2.27 -27.531 -16.047 1 90.38 332 ALA A C 1
ATOM 2621 O O . ALA A 1 332 ? -1.109 -27.188 -15.797 1 90.38 332 ALA A O 1
ATOM 2622 N N . CYS A 1 333 ? -2.549 -28.438 -16.875 1 93.12 333 CYS A N 1
ATOM 2623 C CA . CYS A 1 333 ? -1.509 -29.219 -17.547 1 93.12 333 CYS A CA 1
ATOM 2624 C C . CYS A 1 333 ? -0.616 -28.312 -18.391 1 93.12 333 CYS A C 1
ATOM 2626 O O . CYS A 1 333 ? 0.597 -28.516 -18.469 1 93.12 333 CYS A O 1
ATOM 2628 N N . HIS A 1 334 ? -1.204 -27.344 -18.969 1 87.12 334 HIS A N 1
ATOM 2629 C CA . HIS A 1 334 ? -0.449 -26.5 -19.891 1 87.12 334 HIS A CA 1
ATOM 2630 C C . HIS A 1 334 ? -0.128 -25.141 -19.266 1 87.12 334 HIS A C 1
ATOM 2632 O O . HIS A 1 334 ? 0.236 -24.203 -19.969 1 87.12 334 HIS A O 1
ATOM 2638 N N . SER A 1 335 ? -0.277 -25.031 -17.969 1 83.12 335 SER A N 1
ATOM 2639 C CA . SER A 1 335 ? -0.023 -23.766 -17.266 1 83.12 335 SER A CA 1
ATOM 2640 C C . SER A 1 335 ? -0.758 -22.609 -17.922 1 83.12 335 SER A C 1
ATOM 2642 O O . SER A 1 335 ? -0.161 -21.562 -18.203 1 83.12 335 SER A O 1
ATOM 2644 N N . ALA A 1 336 ? -1.979 -22.797 -18.188 1 79.25 336 ALA A N 1
ATOM 2645 C CA . ALA A 1 336 ? -2.738 -21.828 -18.969 1 79.25 336 ALA A CA 1
ATOM 2646 C C . ALA A 1 336 ? -3.832 -21.172 -18.141 1 79.25 336 ALA A C 1
ATOM 2648 O O . ALA A 1 336 ? -4.812 -20.656 -18.672 1 79.25 336 ALA A O 1
ATOM 2649 N N . ALA A 1 337 ? -3.621 -21.25 -16.828 1 79.06 337 ALA A N 1
ATOM 2650 C CA . ALA A 1 337 ? -4.648 -20.703 -15.953 1 79.06 337 ALA A CA 1
ATOM 2651 C C . ALA A 1 337 ? -4.883 -19.219 -16.25 1 79.06 337 ALA A C 1
ATOM 2653 O O . ALA A 1 337 ? -6.008 -18.719 -16.125 1 79.06 337 ALA A O 1
ATOM 2654 N N . PHE A 1 338 ? -3.822 -18.594 -16.641 1 71.62 338 PHE A N 1
ATOM 2655 C CA . PHE A 1 338 ? -3.936 -17.156 -16.812 1 71.62 338 PHE A CA 1
ATOM 2656 C C . PHE A 1 338 ? -3.684 -16.766 -18.25 1 71.62 338 PHE A C 1
ATOM 2658 O O . PHE A 1 338 ? -3.346 -15.609 -18.547 1 71.62 338 PHE A O 1
ATOM 2665 N N . GLU A 1 339 ? -3.855 -17.656 -19.062 1 73.5 339 GLU A N 1
ATOM 2666 C CA . GLU A 1 339 ? -3.695 -17.406 -20.5 1 73.5 339 GLU A CA 1
ATOM 2667 C C . GLU A 1 339 ? -4.969 -16.828 -21.094 1 73.5 339 GLU A C 1
ATOM 2669 O O . GLU A 1 339 ? -6.055 -16.969 -20.531 1 73.5 339 GLU A O 1
ATOM 2674 N N . ASP A 1 340 ? -4.801 -16.188 -22.281 1 67.44 340 ASP A N 1
ATOM 2675 C CA . ASP A 1 340 ? -5.945 -15.695 -23.047 1 67.44 340 ASP A CA 1
ATOM 2676 C C . ASP A 1 340 ? -6.891 -16.828 -23.422 1 67.44 340 ASP A C 1
ATOM 2678 O O . ASP A 1 340 ? -6.477 -17.828 -24.031 1 67.44 340 ASP A O 1
ATOM 2682 N N . LEU A 1 341 ? -8.18 -16.719 -23.141 1 73.31 341 LEU A N 1
ATOM 2683 C CA . LEU A 1 341 ? -9.148 -17.781 -23.344 1 73.31 341 LEU A CA 1
ATOM 2684 C C . LEU A 1 341 ? -9.336 -18.078 -24.828 1 73.31 341 LEU A C 1
ATOM 2686 O O . LEU A 1 341 ? -9.633 -19.219 -25.203 1 73.31 341 LEU A O 1
ATOM 2690 N N . ARG A 1 342 ? -9.141 -17.062 -25.625 1 73.94 342 ARG A N 1
ATOM 2691 C CA . ARG A 1 342 ? -9.305 -17.266 -27.062 1 73.94 342 ARG A CA 1
ATOM 2692 C C . ARG A 1 342 ? -8.203 -18.156 -27.625 1 73.94 342 ARG A C 1
ATOM 2694 O O . ARG A 1 342 ? -8.461 -19 -28.484 1 73.94 342 ARG A O 1
ATOM 2701 N N . VAL A 1 343 ? -7.074 -17.875 -27.031 1 74.12 343 VAL A N 1
ATOM 2702 C CA . VAL A 1 343 ? -5.941 -18.688 -27.453 1 74.12 343 VAL A CA 1
ATOM 2703 C C . VAL A 1 343 ? -6.117 -20.109 -26.938 1 74.12 343 VAL A C 1
ATOM 2705 O O . VAL A 1 343 ? -5.91 -21.078 -27.688 1 74.12 343 VAL A O 1
ATOM 2708 N N . SER A 1 344 ? -6.488 -20.203 -25.719 1 79.62 344 SER A N 1
ATOM 2709 C CA . SER A 1 344 ? -6.711 -21.516 -25.141 1 79.62 344 SER A CA 1
ATOM 2710 C C . SER A 1 344 ? -7.82 -22.266 -25.875 1 79.62 344 SER A C 1
ATOM 2712 O O . SER A 1 344 ? -7.707 -23.469 -26.109 1 79.62 344 SER A O 1
ATOM 2714 N N . GLY A 1 345 ? -8.875 -21.5 -26.172 1 81.44 345 GLY A N 1
ATOM 2715 C CA . GLY A 1 345 ? -9.977 -22.109 -26.906 1 81.44 345 GLY A CA 1
ATOM 2716 C C . GLY A 1 345 ? -9.578 -22.562 -28.297 1 81.44 345 GLY A C 1
ATOM 2717 O O . GLY A 1 345 ? -10.023 -23.625 -28.75 1 81.44 345 GLY A O 1
ATOM 2718 N N . PHE A 1 346 ? -8.797 -21.781 -28.922 1 78.94 346 PHE A N 1
ATOM 2719 C CA . PHE A 1 346 ? -8.344 -22.125 -30.25 1 78.94 346 PHE A CA 1
ATOM 2720 C C . PHE A 1 346 ? -7.461 -23.375 -30.219 1 78.94 346 PHE A C 1
ATOM 2722 O O . PHE A 1 346 ? -7.633 -24.297 -31.016 1 78.94 346 PHE A O 1
ATOM 2729 N N . ILE A 1 347 ? -6.543 -23.469 -29.297 1 82.81 347 ILE A N 1
ATOM 2730 C CA . ILE A 1 347 ? -5.621 -24.594 -29.188 1 82.81 347 ILE A CA 1
ATOM 2731 C C . ILE A 1 347 ? -6.395 -25.859 -28.828 1 82.81 347 ILE A C 1
ATOM 2733 O O . ILE A 1 347 ? -6.16 -26.922 -29.422 1 82.81 347 ILE A O 1
ATOM 2737 N N . ARG A 1 348 ? -7.215 -25.703 -27.891 1 87.12 348 ARG A N 1
ATOM 2738 C CA . ARG A 1 348 ? -8.008 -26.859 -27.453 1 87.12 348 ARG A CA 1
ATOM 2739 C C . ARG A 1 348 ? -8.977 -27.297 -28.547 1 87.12 348 ARG A C 1
ATOM 2741 O O . ARG A 1 348 ? -9.297 -28.484 -28.656 1 87.12 348 ARG A O 1
ATOM 2748 N N . GLY A 1 349 ? -9.461 -26.453 -29.391 1 85.38 349 GLY A N 1
ATOM 2749 C CA . GLY A 1 349 ? -10.453 -26.75 -30.422 1 85.38 349 GLY A CA 1
ATOM 2750 C C . GLY A 1 349 ? -11.883 -26.703 -29.891 1 85.38 349 GLY A C 1
ATOM 2751 O O . GLY A 1 349 ? -12.781 -27.297 -30.5 1 85.38 349 GLY A O 1
ATOM 2752 N N . LYS A 1 350 ? -11.984 -26.172 -28.703 1 87.81 350 LYS A N 1
ATOM 2753 C CA . LYS A 1 350 ? -13.281 -26.016 -28.047 1 87.81 350 LYS A CA 1
ATOM 2754 C C . LYS A 1 350 ? -13.359 -24.688 -27.297 1 87.81 350 LYS A C 1
ATOM 2756 O O . LYS A 1 350 ? -12.344 -24.172 -26.844 1 87.81 350 LYS A O 1
ATOM 2761 N N . LYS A 1 351 ? -14.578 -24.219 -27.188 1 82.06 351 LYS A N 1
ATOM 2762 C CA . LYS A 1 351 ? -14.773 -22.969 -26.453 1 82.06 351 LYS A CA 1
ATOM 2763 C C . LYS A 1 351 ? -14.383 -23.141 -24.984 1 82.06 351 LYS A C 1
ATOM 2765 O O . LYS A 1 351 ? -14.688 -24.172 -24.375 1 82.06 351 LYS A O 1
ATOM 2770 N N . VAL A 1 352 ? -13.633 -22.219 -24.5 1 82.19 352 VAL A N 1
ATOM 2771 C CA . VAL A 1 352 ? -13.18 -22.219 -23.125 1 82.19 352 VAL A CA 1
ATOM 2772 C C . VAL A 1 352 ? -13.922 -21.156 -22.328 1 82.19 352 VAL A C 1
ATOM 2774 O O . VAL A 1 352 ? -14.18 -20.062 -22.828 1 82.19 352 VAL A O 1
ATOM 2777 N N . VAL A 1 353 ? -14.266 -21.531 -21.125 1 80.25 353 VAL A N 1
ATOM 2778 C CA . VAL A 1 353 ? -14.977 -20.609 -20.234 1 80.25 353 VAL A CA 1
ATOM 2779 C C . VAL A 1 353 ? -14.016 -20.062 -19.188 1 80.25 353 VAL A C 1
ATOM 2781 O O . VAL A 1 353 ? -13.055 -20.719 -18.812 1 80.25 353 VAL A O 1
ATOM 2784 N N . PRO A 1 354 ? -14.297 -18.844 -18.797 1 73.5 354 PRO A N 1
ATOM 2785 C CA . PRO A 1 354 ? -13.453 -18.281 -17.734 1 73.5 354 PRO A CA 1
ATOM 2786 C C . PRO A 1 354 ? -13.438 -19.125 -16.469 1 73.5 354 PRO A C 1
ATOM 2788 O O . PRO A 1 354 ? -14.453 -19.734 -16.125 1 73.5 354 PRO A O 1
ATOM 2791 N N . ARG A 1 355 ? -12.305 -19.141 -15.82 1 77.5 355 ARG A N 1
ATOM 2792 C CA . ARG A 1 355 ? -12.094 -20 -14.656 1 77.5 355 ARG A CA 1
ATOM 2793 C C . ARG A 1 355 ? -13.172 -19.766 -13.602 1 77.5 355 ARG A C 1
ATOM 2795 O O . ARG A 1 355 ? -13.625 -20.703 -12.961 1 77.5 355 ARG A O 1
ATOM 2802 N N . GLY A 1 356 ? -13.562 -18.484 -13.453 1 71.56 356 GLY A N 1
ATOM 2803 C CA . GLY A 1 356 ? -14.562 -18.172 -12.445 1 71.56 356 GLY A CA 1
ATOM 2804 C C . GLY A 1 356 ? -15.945 -18.703 -12.781 1 71.56 356 GLY A C 1
ATOM 2805 O O . GLY A 1 356 ? -16.812 -18.797 -11.906 1 71.56 356 GLY A O 1
ATOM 2806 N N . ARG A 1 357 ? -16.203 -19.094 -13.969 1 76.62 357 ARG A N 1
ATOM 2807 C CA . ARG A 1 357 ? -17.516 -19.562 -14.414 1 76.62 357 ARG A CA 1
ATOM 2808 C C . ARG A 1 357 ? -17.531 -21.078 -14.57 1 76.62 357 ARG A C 1
ATOM 2810 O O . ARG A 1 357 ? -18.516 -21.641 -15.055 1 76.62 357 ARG A O 1
ATOM 2817 N N . LEU A 1 358 ? -16.484 -21.719 -14.211 1 81.75 358 LEU A N 1
ATOM 2818 C CA . LEU A 1 358 ? -16.438 -23.172 -14.297 1 81.75 358 LEU A CA 1
ATOM 2819 C C . LEU A 1 358 ? -17.312 -23.812 -13.227 1 81.75 358 LEU A C 1
ATOM 2821 O O . LEU A 1 358 ? -17.219 -23.453 -12.047 1 81.75 358 LEU A O 1
ATOM 2825 N N . SER A 1 359 ? -18.203 -24.594 -13.688 1 84.75 359 SER A N 1
ATOM 2826 C CA . SER A 1 359 ? -19.062 -25.312 -12.758 1 84.75 359 SER A CA 1
ATOM 2827 C C . SER A 1 359 ? -18.359 -26.547 -12.211 1 84.75 359 SER A C 1
ATOM 2829 O O . SER A 1 359 ? -18.812 -27.672 -12.438 1 84.75 359 SER A O 1
ATOM 2831 N N . THR A 1 360 ? -17.203 -26.422 -11.523 1 85 360 THR A N 1
ATOM 2832 C CA . THR A 1 360 ? -16.422 -27.469 -10.883 1 85 360 THR A CA 1
ATOM 2833 C C . THR A 1 360 ? -15.602 -26.906 -9.727 1 85 360 THR A C 1
ATOM 2835 O O . THR A 1 360 ? -15.172 -25.75 -9.766 1 85 360 THR A O 1
ATOM 2838 N N . ARG A 1 361 ? -15.539 -27.594 -8.539 1 76.12 361 ARG A N 1
ATOM 2839 C CA . ARG A 1 361 ? -14.789 -27.172 -7.359 1 76.12 361 ARG A CA 1
ATOM 2840 C C . ARG A 1 361 ? -13.359 -27.688 -7.402 1 76.12 361 ARG A C 1
ATOM 2842 O O . ARG A 1 361 ? -12.664 -27.703 -6.383 1 76.12 361 ARG A O 1
ATOM 2849 N N . GLY A 1 362 ? -12.758 -28.172 -8.336 1 80.62 362 GLY A N 1
ATOM 2850 C CA . GLY A 1 362 ? -11.398 -28.688 -8.43 1 80.62 362 GLY A CA 1
ATOM 2851 C C . GLY A 1 362 ? -11.336 -30.203 -8.406 1 80.62 362 GLY A C 1
ATOM 2852 O O . GLY A 1 362 ? -12.352 -30.875 -8.555 1 80.62 362 GLY A O 1
ATOM 2853 N N . VAL A 1 363 ? -10.086 -30.672 -8.234 1 86.25 363 VAL A N 1
ATOM 2854 C CA . VAL A 1 363 ? -9.898 -32.125 -8.352 1 86.25 363 VAL A CA 1
ATOM 2855 C C . VAL A 1 363 ? -9.875 -32.75 -6.961 1 86.25 363 VAL A C 1
ATOM 2857 O O . VAL A 1 363 ? -10.281 -33.906 -6.789 1 86.25 363 VAL A O 1
ATOM 2860 N N . GLN A 1 364 ? -9.555 -31.938 -6.035 1 80.75 364 GLN A N 1
ATOM 2861 C CA . GLN A 1 364 ? -9.477 -32.469 -4.676 1 80.75 364 GLN A CA 1
ATOM 2862 C C . GLN A 1 364 ? -10.859 -32.562 -4.047 1 80.75 364 GLN A C 1
ATOM 2864 O O . GLN A 1 364 ? -11.703 -31.703 -4.246 1 80.75 364 GLN A O 1
ATOM 2869 N N . ILE A 1 365 ? -11.117 -33.688 -3.336 1 82.81 365 ILE A N 1
ATOM 2870 C CA . ILE A 1 365 ? -12.398 -33.938 -2.686 1 82.81 365 ILE A CA 1
ATOM 2871 C C . ILE A 1 365 ? -12.25 -33.75 -1.174 1 82.81 365 ILE A C 1
ATOM 2873 O O . ILE A 1 365 ? -11.383 -34.406 -0.559 1 82.81 365 ILE A O 1
ATOM 2877 N N . ALA A 1 366 ? -13.156 -32.969 -0.645 1 78.62 366 ALA A N 1
ATOM 2878 C CA . ALA A 1 366 ? -13.109 -32.719 0.796 1 78.62 366 ALA A CA 1
ATOM 2879 C C . ALA A 1 366 ? -13.57 -33.969 1.566 1 78.62 366 ALA A C 1
ATOM 2881 O O . ALA A 1 366 ? -14.312 -34.781 1.031 1 78.62 366 ALA A O 1
ATOM 2882 N N . SER A 1 367 ? -13.148 -34.062 2.842 1 77.19 367 SER A N 1
ATOM 2883 C CA . SER A 1 367 ? -13.422 -35.219 3.654 1 77.19 367 SER A CA 1
ATOM 2884 C C . SER A 1 367 ? -14.914 -35.375 3.951 1 77.19 367 SER A C 1
ATOM 2886 O O . SER A 1 367 ? -15.414 -36.469 4.148 1 77.19 367 SER A O 1
ATOM 2888 N N . ASN A 1 368 ? -15.523 -34.25 3.959 1 76.06 368 ASN A N 1
ATOM 2889 C CA . ASN A 1 368 ? -16.938 -34.281 4.34 1 76.06 368 ASN A CA 1
ATOM 2890 C C . ASN A 1 368 ? -17.828 -34.562 3.141 1 76.06 368 ASN A C 1
ATOM 2892 O O . ASN A 1 368 ? -19.047 -34.688 3.295 1 76.06 368 ASN A O 1
ATOM 2896 N N . GLU A 1 369 ? -17.25 -34.656 2.004 1 80.31 369 GLU A N 1
ATOM 2897 C CA . GLU A 1 369 ? -18.062 -34.906 0.808 1 80.31 369 GLU A CA 1
ATOM 2898 C C . GLU A 1 369 ? -18.359 -36.375 0.621 1 80.31 369 GLU A C 1
ATOM 2900 O O . GLU A 1 369 ? -17.516 -37.25 0.911 1 80.31 369 GLU A O 1
ATOM 2905 N N . ASN A 1 370 ? -19.625 -36.688 0.183 1 76.62 370 ASN A N 1
ATOM 2906 C CA . ASN A 1 370 ? -20.047 -38.062 -0.061 1 76.62 370 ASN A CA 1
ATOM 2907 C C . ASN A 1 370 ? -19.531 -38.562 -1.4 1 76.62 370 ASN A C 1
ATOM 2909 O O . ASN A 1 370 ? -20.078 -38.25 -2.453 1 76.62 370 ASN A O 1
ATOM 2913 N N . VAL A 1 371 ? -18.672 -39.469 -1.342 1 83.44 371 VAL A N 1
ATOM 2914 C CA . VAL A 1 371 ? -17.984 -39.969 -2.531 1 83.44 371 VAL A CA 1
ATOM 2915 C C . VAL A 1 371 ? -18.844 -41.031 -3.205 1 83.44 371 VAL A C 1
ATOM 2917 O O . VAL A 1 371 ? -18.75 -41.25 -4.418 1 83.44 371 VAL A O 1
ATOM 2920 N N . GLU A 1 372 ? -19.75 -41.656 -2.443 1 79 372 GLU A N 1
ATOM 2921 C CA . GLU A 1 372 ? -20.562 -42.719 -2.986 1 79 372 GLU A CA 1
ATOM 2922 C C . GLU A 1 372 ? -21.516 -42.219 -4.062 1 79 372 GLU A C 1
ATOM 2924 O O . GLU A 1 372 ? -21.906 -42.938 -4.965 1 79 372 GLU A O 1
ATOM 2929 N N . ALA A 1 373 ? -21.719 -41 -3.996 1 80.5 373 ALA A N 1
ATOM 2930 C CA . ALA A 1 373 ? -22.688 -40.406 -4.922 1 80.5 373 ALA A CA 1
ATOM 2931 C C . ALA A 1 373 ? -21.984 -39.875 -6.172 1 80.5 373 ALA A C 1
ATOM 2933 O O . ALA A 1 373 ? -22.641 -39.438 -7.121 1 80.5 373 ALA A O 1
ATOM 2934 N N . MET A 1 374 ? -20.734 -40.094 -6.172 1 87.56 374 MET A N 1
ATOM 2935 C CA . MET A 1 374 ? -20 -39.5 -7.281 1 87.56 374 MET A CA 1
ATOM 2936 C C . MET A 1 374 ? -19.766 -40.5 -8.391 1 87.56 374 MET A C 1
ATOM 2938 O O . MET A 1 374 ? -19.641 -41.688 -8.125 1 87.56 374 MET A O 1
ATOM 2942 N N . ASP A 1 375 ? -19.812 -40.031 -9.578 1 88.5 375 ASP A N 1
ATOM 2943 C CA . ASP A 1 375 ? -19.453 -40.844 -10.742 1 88.5 375 ASP A CA 1
ATOM 2944 C C . ASP A 1 375 ? -18.109 -40.375 -11.328 1 88.5 375 ASP A C 1
ATOM 2946 O O . ASP A 1 375 ? -17.547 -39.375 -10.875 1 88.5 375 ASP A O 1
ATOM 2950 N N . SER A 1 376 ? -17.547 -41.281 -12.07 1 92.31 376 SER A N 1
ATOM 2951 C CA . SER A 1 376 ? -16.312 -40.906 -12.742 1 92.31 376 SER A CA 1
ATOM 2952 C C . SER A 1 376 ? -16.547 -40.656 -14.227 1 92.31 376 SER A C 1
ATOM 2954 O O . SER A 1 376 ? -17.453 -41.219 -14.828 1 92.31 376 SER A O 1
ATOM 2956 N N . SER A 1 377 ? -15.859 -39.688 -14.75 1 94 377 SER A N 1
ATOM 2957 C CA . SER A 1 377 ? -15.922 -39.344 -16.172 1 94 377 SER A CA 1
ATOM 2958 C C . SER A 1 377 ? -14.523 -39.188 -16.766 1 94 377 SER A C 1
ATOM 2960 O O . SER A 1 377 ? -13.578 -38.844 -16.047 1 94 377 SER A O 1
ATOM 2962 N N . THR A 1 378 ? -14.43 -39.562 -18.031 1 95 378 THR A N 1
ATOM 2963 C CA . THR A 1 378 ? -13.172 -39.375 -18.734 1 95 378 THR A CA 1
ATOM 2964 C C . THR A 1 378 ? -12.859 -37.875 -18.906 1 95 378 THR A C 1
ATOM 2966 O O . THR A 1 378 ? -13.75 -37.094 -19.219 1 95 378 THR A O 1
ATOM 2969 N N . LEU A 1 379 ? -11.625 -37.562 -18.562 1 95.94 379 LEU A N 1
ATOM 2970 C CA . LEU A 1 379 ? -11.18 -36.188 -18.781 1 95.94 379 LEU A CA 1
ATOM 2971 C C . LEU A 1 379 ? -10.789 -35.969 -20.234 1 95.94 379 LEU A C 1
ATOM 2973 O O . LEU A 1 379 ? -9.922 -36.656 -20.766 1 95.94 379 LEU A O 1
ATOM 2977 N N . GLU A 1 380 ? -11.438 -34.969 -20.859 1 94.38 380 GLU A N 1
ATOM 2978 C CA . GLU A 1 380 ? -11.094 -34.625 -22.234 1 94.38 380 GLU A CA 1
ATOM 2979 C C . GLU A 1 380 ? -9.945 -33.625 -22.266 1 94.38 380 GLU A C 1
ATOM 2981 O O . GLU A 1 380 ? -10.164 -32.406 -22.266 1 94.38 380 GLU A O 1
ATOM 2986 N N . LEU A 1 381 ? -8.742 -34.188 -22.484 1 94.81 381 LEU A N 1
ATOM 2987 C CA . LEU A 1 381 ? -7.559 -33.344 -22.359 1 94.81 381 LEU A CA 1
ATOM 2988 C C . LEU A 1 381 ? -6.863 -33.188 -23.703 1 94.81 381 LEU A C 1
ATOM 2990 O O . LEU A 1 381 ? -5.73 -32.688 -23.766 1 94.81 381 LEU A O 1
ATOM 2994 N N . ARG A 1 382 ? -7.516 -33.562 -24.734 1 92.38 382 ARG A N 1
ATOM 2995 C CA . ARG A 1 382 ? -6.945 -33.469 -26.078 1 92.38 382 ARG A CA 1
ATOM 2996 C C . ARG A 1 382 ? -7.004 -32.031 -26.594 1 92.38 382 ARG A C 1
ATOM 2998 O O . ARG A 1 382 ? -7.852 -31.25 -26.172 1 92.38 382 ARG A O 1
ATOM 3005 N N . SER A 1 383 ? -6.059 -31.703 -27.422 1 91.62 383 SER A N 1
ATOM 3006 C CA . SER A 1 383 ? -6.016 -30.406 -28.078 1 91.62 383 SER A CA 1
ATOM 3007 C C . SER A 1 383 ? -6.008 -30.562 -29.609 1 91.62 383 SER A C 1
ATOM 3009 O O . SER A 1 383 ? -5.562 -31.594 -30.125 1 91.62 383 SER A O 1
ATOM 3011 N N . ARG A 1 384 ? -6.562 -29.594 -30.234 1 88.62 384 ARG A N 1
ATOM 3012 C CA . ARG A 1 384 ? -6.578 -29.625 -31.703 1 88.62 384 ARG A CA 1
ATOM 3013 C C . ARG A 1 384 ? -5.25 -29.125 -32.281 1 88.62 384 ARG A C 1
ATOM 3015 O O . ARG A 1 384 ? -4.797 -29.609 -33.312 1 88.62 384 ARG A O 1
ATOM 3022 N N . TYR A 1 385 ? -4.633 -28.172 -31.578 1 84.69 385 TYR A N 1
ATOM 3023 C CA . TYR A 1 385 ? -3.385 -27.578 -32.031 1 84.69 385 TYR A CA 1
ATOM 3024 C C . TYR A 1 385 ? -2.336 -27.578 -30.938 1 84.69 385 TYR A C 1
ATOM 3026 O O . TYR A 1 385 ? -2.656 -27.812 -29.766 1 84.69 385 TYR A O 1
ATOM 3034 N N . TRP A 1 386 ? -1.132 -27.469 -31.328 1 83.19 386 TRP A N 1
ATOM 3035 C CA . TRP A 1 386 ? -0.018 -27.312 -30.406 1 83.19 386 TRP A CA 1
ATOM 3036 C C . TRP A 1 386 ? 0.849 -26.125 -30.797 1 83.19 386 TRP A C 1
ATOM 3038 O O . TRP A 1 386 ? 0.69 -25.562 -31.875 1 83.19 386 TRP A O 1
ATOM 3048 N N . ALA A 1 387 ? 1.568 -25.625 -29.891 1 74.31 387 ALA A N 1
ATOM 3049 C CA . ALA A 1 387 ? 2.402 -24.453 -30.156 1 74.31 387 ALA A CA 1
ATOM 3050 C C . ALA A 1 387 ? 3.869 -24.734 -29.859 1 74.31 387 ALA A C 1
ATOM 3052 O O . ALA A 1 387 ? 4.18 -25.516 -28.953 1 74.31 387 ALA A O 1
ATOM 3053 N N . ILE A 1 388 ? 4.762 -24.094 -30.75 1 65.19 388 ILE A N 1
ATOM 3054 C CA . ILE A 1 388 ? 6.195 -24.312 -30.578 1 65.19 388 ILE A CA 1
ATOM 3055 C C . ILE A 1 388 ? 6.766 -23.297 -29.609 1 65.19 388 ILE A C 1
ATOM 3057 O O . ILE A 1 388 ? 6.117 -22.281 -29.297 1 65.19 388 ILE A O 1
ATOM 3061 N N . ARG A 1 389 ? 7.902 -23.594 -29.156 1 60.19 389 ARG A N 1
ATOM 3062 C CA . ARG A 1 389 ? 8.633 -22.734 -28.219 1 60.19 389 ARG A CA 1
ATOM 3063 C C . ARG A 1 389 ? 8.961 -21.391 -28.844 1 60.19 389 ARG A C 1
ATOM 3065 O O . ARG A 1 389 ? 9.367 -21.328 -30 1 60.19 389 ARG A O 1
ATOM 3072 N N . THR A 1 390 ? 8.281 -20.328 -28.219 1 52.78 390 THR A N 1
ATOM 3073 C CA . THR A 1 390 ? 8.656 -19.016 -28.734 1 52.78 390 THR A CA 1
ATOM 3074 C C . THR A 1 390 ? 9.773 -18.406 -27.906 1 52.78 390 THR A C 1
ATOM 3076 O O . THR A 1 390 ? 9.961 -18.766 -26.75 1 52.78 390 THR A O 1
ATOM 3079 N N . ARG A 1 391 ? 10.75 -17.797 -28.703 1 44.94 391 ARG A N 1
ATOM 3080 C CA . ARG A 1 391 ? 11.836 -17.109 -28.016 1 44.94 391 ARG A CA 1
ATOM 3081 C C . ARG A 1 391 ? 11.305 -16.078 -27.031 1 44.94 391 ARG A C 1
ATOM 3083 O O . ARG A 1 391 ? 10.219 -15.523 -27.234 1 44.94 391 ARG A O 1
ATOM 3090 N N . SER A 1 392 ? 11.945 -15.891 -26.031 1 41.5 392 SER A N 1
ATOM 3091 C CA . SER A 1 392 ? 11.672 -14.938 -24.953 1 41.5 392 SER A CA 1
ATOM 3092 C C . SER A 1 392 ? 11.461 -13.531 -25.5 1 41.5 392 SER A C 1
ATOM 3094 O O . SER A 1 392 ? 12.195 -13.094 -26.391 1 41.5 392 SER A O 1
ATOM 3096 N N . GLY A 1 393 ? 10.547 -12.68 -25.156 1 39.09 393 GLY A N 1
ATOM 3097 C CA . GLY A 1 393 ? 10.242 -11.281 -25.422 1 39.09 393 GLY A CA 1
ATOM 3098 C C . GLY A 1 393 ? 9.367 -11.078 -26.641 1 39.09 393 GLY A C 1
ATOM 3099 O O . GLY A 1 393 ? 9.094 -9.945 -27.031 1 39.09 393 GLY A O 1
ATOM 3100 N N . GLY A 1 394 ? 8.719 -11.891 -27.016 1 37.03 394 GLY A N 1
ATOM 3101 C CA . GLY A 1 394 ? 7.773 -11.852 -28.125 1 37.03 394 GLY A CA 1
ATOM 3102 C C . GLY A 1 394 ? 8.18 -10.891 -29.219 1 37.03 394 GLY A C 1
ATOM 3103 O O . GLY A 1 394 ? 7.387 -10.586 -30.125 1 37.03 394 GLY A O 1
ATOM 3104 N N . ASN A 1 395 ? 9.016 -9.812 -28.906 1 33.94 395 ASN A N 1
ATOM 3105 C CA . ASN A 1 395 ? 9.312 -8.859 -29.969 1 33.94 395 ASN A CA 1
ATOM 3106 C C . ASN A 1 395 ? 10.047 -9.523 -31.141 1 33.94 395 ASN A C 1
ATOM 3108 O O . ASN A 1 395 ? 11.047 -10.211 -30.922 1 33.94 395 ASN A O 1
ATOM 3112 N N . THR A 1 396 ? 9.344 -9.719 -32.125 1 32.66 396 THR A N 1
ATOM 3113 C CA . THR A 1 396 ? 9.93 -10.117 -33.406 1 32.66 396 THR A CA 1
ATOM 3114 C C . THR A 1 396 ? 11.219 -9.344 -33.688 1 32.66 396 THR A C 1
ATOM 3116 O O . THR A 1 396 ? 11.922 -9.609 -34.656 1 32.66 396 THR A O 1
ATOM 3119 N N . ASN A 1 397 ? 11.398 -8.039 -33.344 1 31.78 397 ASN A N 1
ATOM 3120 C CA . ASN A 1 397 ? 12.609 -7.418 -33.875 1 31.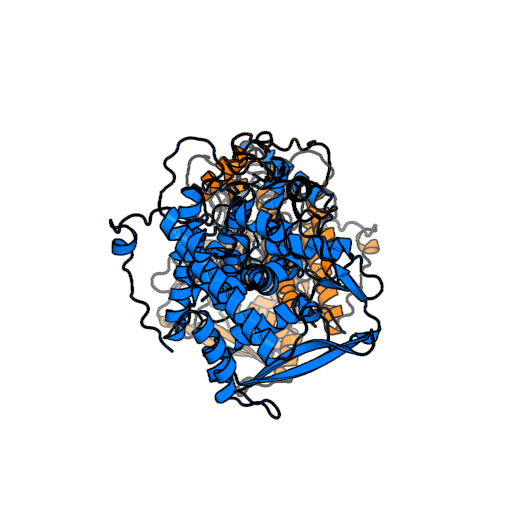78 397 ASN A CA 1
ATOM 3121 C C . ASN A 1 397 ? 13.867 -8.062 -33.312 1 31.78 397 ASN A C 1
ATOM 3123 O O . ASN A 1 397 ? 13.844 -8.625 -32.188 1 31.78 397 ASN A O 1
ATOM 3127 N N . GLN A 1 398 ? 14.969 -8.039 -34.156 1 30.91 398 GLN A N 1
ATOM 3128 C CA . GLN A 1 398 ? 16.344 -8.555 -34.125 1 30.91 398 GLN A CA 1
ATOM 3129 C C . GLN A 1 398 ? 17.031 -8.258 -32.812 1 30.91 398 GLN A C 1
ATOM 3131 O O . GLN A 1 398 ? 18.25 -8.344 -32.719 1 30.91 398 GLN A O 1
ATOM 3136 N N . GLN A 1 399 ? 16.594 -7.473 -31.969 1 31.92 399 GLN A N 1
ATOM 3137 C CA . GLN A 1 399 ? 17.688 -7.258 -31.031 1 31.92 399 GLN A CA 1
ATOM 3138 C C . GLN A 1 399 ? 18.078 -8.555 -30.312 1 31.92 399 GLN A C 1
ATOM 3140 O O . GLN A 1 399 ? 17.219 -9.391 -30.031 1 31.92 399 GLN A O 1
ATOM 3145 N N . LYS A 1 400 ? 19.5 -8.844 -30.125 1 30.02 400 LYS A N 1
ATOM 3146 C CA . LYS A 1 400 ? 20.234 -9.961 -29.531 1 30.02 400 LYS A CA 1
ATOM 3147 C C . LYS A 1 400 ? 19.562 -10.422 -28.234 1 30.02 400 LYS A C 1
ATOM 3149 O O . LYS A 1 400 ? 19.438 -9.648 -27.297 1 30.02 400 LYS A O 1
ATOM 3154 N N . ALA A 1 401 ? 18.766 -11.336 -28.281 1 31.02 401 ALA A N 1
ATOM 3155 C CA . ALA A 1 401 ? 18.219 -12.18 -27.219 1 31.02 401 ALA A CA 1
ATOM 3156 C C . ALA A 1 401 ? 19.266 -12.438 -26.125 1 31.02 401 ALA A C 1
ATOM 3158 O O . ALA A 1 401 ? 20.375 -12.883 -26.422 1 31.02 401 ALA A O 1
ATOM 3159 N N . SER A 1 402 ? 19.562 -11.562 -25.219 1 29.25 402 SER A N 1
ATOM 3160 C CA . SER A 1 402 ? 20.562 -12.156 -24.344 1 29.25 402 SER A CA 1
ATOM 3161 C C . SER A 1 402 ? 20.297 -13.641 -24.109 1 29.25 402 SER A C 1
ATOM 3163 O O . SER A 1 402 ? 19.141 -14.039 -23.922 1 29.25 402 SER A O 1
ATOM 3165 N N . ALA A 1 403 ? 21.125 -14.594 -24.641 1 29.17 403 ALA A N 1
ATOM 3166 C CA . ALA A 1 403 ? 21.297 -16.047 -24.641 1 29.17 403 ALA A CA 1
ATOM 3167 C C . ALA A 1 403 ? 20.719 -16.672 -23.375 1 29.17 403 ALA A C 1
ATOM 3169 O O . ALA A 1 403 ? 20.156 -17.766 -23.422 1 29.17 403 ALA A O 1
ATOM 3170 N N . ASP A 1 404 ? 21.234 -16.328 -22.156 1 26.53 404 ASP A N 1
ATOM 3171 C CA . ASP A 1 404 ? 21.312 -17.25 -21.031 1 26.53 404 ASP A CA 1
ATOM 3172 C C . ASP A 1 404 ? 19.969 -17.406 -20.328 1 26.53 404 ASP A C 1
ATOM 3174 O O . ASP A 1 404 ? 19.859 -18.125 -19.344 1 26.53 404 ASP A O 1
ATOM 3178 N N . GLN A 1 405 ? 19.281 -16.281 -20.125 1 27.45 405 GLN A N 1
ATOM 3179 C CA . GLN A 1 405 ? 18.219 -16.562 -19.172 1 27.45 405 GLN A CA 1
ATOM 3180 C C . GLN A 1 405 ? 17.109 -17.406 -19.797 1 27.45 405 GLN A C 1
ATOM 3182 O O . GLN A 1 405 ? 16.609 -17.078 -20.875 1 27.45 405 GLN A O 1
ATOM 3187 N N . ILE A 1 406 ? 17.266 -18.719 -19.625 1 27.72 406 ILE A N 1
ATOM 3188 C CA . ILE A 1 406 ? 16.25 -19.766 -19.828 1 27.72 406 ILE A CA 1
ATOM 3189 C C . ILE A 1 406 ? 14.867 -19.203 -19.516 1 27.72 406 ILE A C 1
ATOM 3191 O O . ILE A 1 406 ? 14.484 -19.094 -18.359 1 27.72 406 ILE A O 1
ATOM 3195 N N . SER A 1 407 ? 14.742 -18.047 -19.781 1 28.89 407 SER A N 1
ATOM 3196 C CA . SER A 1 407 ? 13.367 -17.609 -19.578 1 28.89 407 SER A CA 1
ATOM 3197 C C . SER A 1 407 ? 12.375 -18.609 -20.156 1 28.89 407 SER A C 1
ATOM 3199 O O . SER A 1 407 ? 12.578 -19.141 -21.25 1 28.89 407 SER A O 1
ATOM 3201 N N . VAL A 1 408 ? 11.938 -19.547 -19.312 1 29.75 408 VAL A N 1
ATOM 3202 C CA . VAL A 1 408 ? 10.875 -20.5 -19.594 1 29.75 408 VAL A CA 1
ATOM 3203 C C . VAL A 1 408 ? 9.859 -19.859 -20.547 1 29.75 408 VAL A C 1
ATOM 3205 O O . VAL A 1 408 ? 9.211 -18.875 -20.203 1 29.75 408 VAL A O 1
ATOM 3208 N N . GLN A 1 409 ? 10.305 -19.938 -21.812 1 32.5 409 GLN A N 1
ATOM 3209 C CA . GLN A 1 409 ? 9.719 -19.391 -23.031 1 32.5 409 GLN A CA 1
ATOM 3210 C C . GLN A 1 409 ? 8.305 -19.906 -23.25 1 32.5 409 GLN A C 1
ATOM 3212 O O . GLN A 1 409 ? 8.062 -21.109 -23.125 1 32.5 409 GLN A O 1
ATOM 3217 N N . PRO A 1 410 ? 7.375 -19.125 -23.188 1 39.59 410 PRO A N 1
ATOM 3218 C CA . PRO A 1 410 ? 5.988 -19.594 -23.297 1 39.59 410 PRO A CA 1
ATOM 3219 C C . PRO A 1 410 ? 5.715 -20.359 -24.578 1 39.59 410 PRO A C 1
ATOM 3221 O O . PRO A 1 410 ? 6.406 -20.172 -25.578 1 39.59 410 PRO A O 1
ATOM 3224 N N . THR A 1 411 ? 5.34 -21.594 -24.469 1 39.59 411 THR A N 1
ATOM 3225 C CA . THR A 1 411 ? 4.848 -22.25 -25.672 1 39.59 411 THR A CA 1
ATOM 3226 C C . THR A 1 411 ? 4.129 -21.25 -26.578 1 39.59 411 THR A C 1
ATOM 3228 O O . THR A 1 411 ? 4.34 -21.25 -27.781 1 39.59 411 THR A O 1
ATOM 3231 N N . PHE A 1 412 ? 3.221 -20.531 -26.125 1 38.5 412 PHE A N 1
ATOM 3232 C CA . PHE A 1 412 ? 2.574 -19.469 -26.906 1 38.5 412 PHE A CA 1
ATOM 3233 C C . PHE A 1 412 ? 2.613 -18.156 -26.141 1 38.5 412 PHE A C 1
ATOM 3235 O O . PHE A 1 412 ? 2.707 -18.141 -24.906 1 38.5 412 PHE A O 1
ATOM 3242 N N . SER A 1 413 ? 3.371 -17.156 -26.719 1 37.75 413 SER A N 1
ATOM 3243 C CA . SER A 1 413 ? 3.346 -15.859 -26.062 1 37.75 413 SER A CA 1
ATOM 3244 C C . SER A 1 413 ? 2.252 -14.969 -26.641 1 37.75 413 SER A C 1
ATOM 3246 O O . SER A 1 413 ? 1.972 -15.023 -27.844 1 37.75 413 SER A O 1
ATOM 3248 N N . VAL A 1 414 ? 1.242 -14.711 -25.922 1 34.81 414 VAL A N 1
ATOM 3249 C CA . VAL A 1 414 ? 0.23 -13.766 -26.375 1 34.81 414 VAL A CA 1
ATOM 3250 C C . VAL A 1 414 ? 0.569 -12.359 -25.875 1 34.81 414 VAL A C 1
ATOM 3252 O O . VAL A 1 414 ? 1.009 -12.188 -24.734 1 34.81 414 VAL A O 1
ATOM 3255 N N . GLN A 1 415 ? 0.977 -11.539 -26.844 1 33.22 415 GLN A N 1
ATOM 3256 C CA . GLN A 1 415 ? 1.061 -10.141 -26.438 1 33.22 415 GLN A CA 1
ATOM 3257 C C . GLN A 1 415 ? -0.302 -9.617 -26 1 33.22 415 GLN A C 1
ATOM 3259 O O . GLN A 1 415 ? -1.312 -9.867 -26.656 1 33.22 415 GLN A O 1
ATOM 3264 N N . ARG A 1 416 ? -0.475 -9.477 -24.844 1 32.34 416 ARG A N 1
ATOM 3265 C CA . ARG A 1 416 ? -1.729 -9.023 -24.25 1 32.34 416 ARG A CA 1
ATOM 3266 C C . ARG A 1 416 ? -1.888 -7.512 -24.406 1 32.34 416 ARG A C 1
ATOM 3268 O O . ARG A 1 416 ? -0.999 -6.75 -24.016 1 32.34 416 ARG A O 1
ATOM 3275 N N . ASN A 1 417 ? -2.375 -7.07 -25.531 1 32.38 417 ASN A N 1
ATOM 3276 C CA . ASN A 1 417 ? -2.66 -5.645 -25.422 1 32.38 417 ASN A CA 1
ATOM 3277 C C . ASN A 1 417 ? -3.678 -5.359 -24.312 1 32.38 417 ASN A C 1
ATOM 3279 O O . ASN A 1 417 ? -4.777 -5.914 -24.312 1 32.38 417 ASN A O 1
ATOM 3283 N N . LEU A 1 418 ? -3.395 -5.449 -23.281 1 36.56 418 LEU A N 1
ATOM 3284 C CA . LEU A 1 418 ? -4.5 -4.836 -22.547 1 36.56 418 LEU A CA 1
ATOM 3285 C C . LEU A 1 418 ? -4.949 -3.545 -23.234 1 36.56 418 LEU A C 1
ATOM 3287 O O . LEU A 1 418 ? -4.125 -2.668 -23.5 1 36.56 418 LEU A O 1
ATOM 3291 N N . PRO A 1 419 ? -5.922 -3.754 -24.156 1 32.81 419 PRO A N 1
ATOM 3292 C CA . PRO A 1 419 ? -6.379 -2.48 -24.703 1 32.81 419 PRO A CA 1
ATOM 3293 C C . PRO A 1 419 ? -6.293 -1.331 -23.703 1 32.81 419 PRO A C 1
ATOM 3295 O O . PRO A 1 419 ? -7.273 -1.031 -23.016 1 32.81 419 PRO A O 1
ATOM 3298 N N . PHE A 1 420 ? -5.332 -1.371 -22.953 1 33.38 420 PHE A N 1
ATOM 3299 C CA . PHE A 1 420 ? -5.449 -0.139 -22.188 1 33.38 420 PHE A CA 1
ATOM 3300 C C . PHE A 1 420 ? -5.355 1.08 -23.094 1 33.38 420 PHE A C 1
ATOM 3302 O O . PHE A 1 420 ? -4.375 1.245 -23.812 1 33.38 420 PHE A O 1
ATOM 3309 N N . GLU A 1 421 ? -6.449 1.254 -23.797 1 33.34 421 GLU A N 1
ATOM 3310 C CA . GLU A 1 421 ? -6.434 2.623 -24.312 1 33.34 421 GLU A CA 1
ATOM 3311 C C . GLU A 1 421 ? -5.566 3.525 -23.438 1 33.34 421 GLU A C 1
ATOM 3313 O O . GLU A 1 421 ? -5.375 3.258 -22.25 1 33.34 421 GLU A O 1
ATOM 3318 N N . ARG A 1 422 ? -4.734 4.309 -24.094 1 34.25 422 ARG A N 1
ATOM 3319 C CA . ARG A 1 422 ? -3.994 5.355 -23.391 1 34.25 422 ARG A CA 1
ATOM 3320 C C . ARG A 1 422 ? -4.68 5.73 -22.078 1 34.25 422 ARG A C 1
ATOM 3322 O O . ARG A 1 422 ? -4.02 5.926 -21.062 1 34.25 422 ARG A O 1
ATOM 3329 N N . ALA A 1 423 ? -5.93 5.668 -22.141 1 35.44 423 ALA A N 1
ATOM 3330 C CA . ALA A 1 423 ? -6.816 6.02 -21.031 1 35.44 423 ALA A CA 1
ATOM 3331 C C . ALA A 1 423 ? -6.785 4.957 -19.938 1 35.44 423 ALA A C 1
ATOM 3333 O O . ALA A 1 423 ? -6.77 5.277 -18.75 1 35.44 423 ALA A O 1
ATOM 3334 N N . THR A 1 424 ? -6.703 3.729 -20.312 1 35.91 424 THR A N 1
ATOM 3335 C CA . THR A 1 424 ? -6.719 2.625 -19.359 1 35.91 424 THR A CA 1
ATOM 3336 C C . THR A 1 424 ? -5.359 2.463 -18.703 1 35.91 424 THR A C 1
ATOM 3338 O O . THR A 1 424 ? -5.277 2.164 -17.5 1 35.91 424 THR A O 1
ATOM 3341 N N . VAL A 1 425 ? -4.305 2.4 -19.484 1 37.09 425 VAL A N 1
ATOM 3342 C CA . VAL A 1 425 ? -2.977 2.43 -18.875 1 37.09 425 VAL A CA 1
ATOM 3343 C C . VAL A 1 425 ? -2.893 3.572 -17.859 1 37.09 425 VAL A C 1
ATOM 3345 O O . VAL A 1 425 ? -2.391 3.393 -16.75 1 37.09 425 VAL A O 1
ATOM 3348 N N . MET A 1 426 ? -3.299 4.648 -18.328 1 38.62 426 MET A N 1
ATOM 3349 C CA . MET A 1 426 ? -3.408 5.785 -17.422 1 38.62 426 MET A CA 1
ATOM 3350 C C . MET A 1 426 ? -4.348 5.469 -16.266 1 38.62 426 MET A C 1
ATOM 3352 O O . MET A 1 426 ? -4.109 5.887 -15.133 1 38.62 426 MET A O 1
ATOM 3356 N N . ALA A 1 427 ? -5.352 4.66 -16.531 1 36.81 427 ALA A N 1
ATOM 3357 C CA . ALA A 1 427 ? -6.344 4.199 -15.555 1 36.81 427 ALA A CA 1
ATOM 3358 C C . ALA A 1 427 ? -5.762 3.121 -14.648 1 36.81 427 ALA A C 1
ATOM 3360 O O . ALA A 1 427 ? -6.078 3.064 -13.461 1 36.81 427 ALA A O 1
ATOM 3361 N N . ALA A 1 428 ? -5.18 1.97 -15.148 1 36.56 428 ALA A N 1
ATOM 3362 C CA . ALA A 1 428 ? -4.574 0.861 -14.414 1 36.56 428 ALA A CA 1
ATOM 3363 C C . ALA A 1 428 ? -3.518 1.363 -13.438 1 36.56 428 ALA A C 1
ATOM 3365 O O . ALA A 1 428 ? -3.264 0.731 -12.406 1 36.56 428 ALA A O 1
ATOM 3366 N N . PHE A 1 429 ? -2.631 2.027 -13.828 1 34.88 429 PHE A N 1
ATOM 3367 C CA . PHE A 1 429 ? -1.79 2.75 -12.875 1 34.88 429 PHE A CA 1
ATOM 3368 C C . PHE A 1 429 ? -2.635 3.633 -11.969 1 34.88 429 PHE A C 1
ATOM 3370 O O . PHE A 1 429 ? -2.16 4.098 -10.93 1 34.88 429 PHE A O 1
ATOM 3377 N N . ILE A 1 430 ? -3.73 4.105 -12.508 1 34.59 430 ILE A N 1
ATOM 3378 C CA . ILE A 1 430 ? -4.816 4.684 -11.719 1 34.59 430 ILE A CA 1
ATOM 3379 C C . ILE A 1 430 ? -5.676 3.57 -11.133 1 34.59 430 ILE A C 1
ATOM 3381 O O . ILE A 1 430 ? -5.926 2.555 -11.789 1 34.59 430 ILE A O 1
ATOM 3385 N N . GLY A 1 431 ? -5.641 3.111 -9.992 1 32.09 431 GLY A N 1
ATOM 3386 C CA . GLY A 1 431 ? -6.32 2.047 -9.273 1 32.09 431 GLY A CA 1
ATOM 3387 C C . GLY A 1 431 ? -7.473 1.442 -10.055 1 32.09 431 GLY A C 1
ATOM 3388 O O . GLY A 1 431 ? -7.906 1.998 -11.062 1 32.09 431 GLY A O 1
ATOM 3389 N N . ASP A 1 432 ? -7.996 0.167 -9.703 1 32.19 432 ASP A N 1
ATOM 3390 C CA . ASP A 1 432 ? -9.016 -0.804 -10.102 1 32.19 432 ASP A CA 1
ATOM 3391 C C . ASP A 1 432 ? -10.242 -0.106 -10.672 1 32.19 432 ASP A C 1
ATOM 3393 O O . ASP A 1 432 ? -10.844 0.748 -10.016 1 32.19 432 ASP A O 1
ATOM 3397 N N . ASN A 1 433 ? -10.547 -0.193 -11.984 1 30.66 433 ASN A N 1
ATOM 3398 C CA . ASN A 1 433 ? -11.766 -0.001 -12.766 1 30.66 433 ASN A CA 1
ATOM 3399 C C . ASN A 1 433 ? -12.906 -0.882 -12.258 1 30.66 433 ASN A C 1
ATOM 3401 O O . ASN A 1 433 ? -13.469 -1.667 -13.023 1 30.66 433 ASN A O 1
ATOM 3405 N N . GLU A 1 434 ? -13.219 -1.636 -11.359 1 29.2 434 GLU A N 1
ATOM 3406 C CA . GLU A 1 434 ? -14.609 -2.031 -11.586 1 29.2 434 GLU A CA 1
ATOM 3407 C C . GLU A 1 434 ? -15.438 -0.861 -12.102 1 29.2 434 GLU A C 1
ATOM 3409 O O . GLU A 1 434 ? -15.117 0.3 -11.836 1 29.2 434 GLU A O 1
ATOM 3414 N N . GLY A 1 435 ? -16.625 -1.056 -12.961 1 31.14 435 GLY A N 1
ATOM 3415 C CA . GLY A 1 435 ? -17.641 -0.273 -13.633 1 31.14 435 GLY A CA 1
ATOM 3416 C C . GLY A 1 435 ? -17.703 1.168 -13.164 1 31.14 435 GLY A C 1
ATOM 3417 O O . GLY A 1 435 ? -18.109 2.057 -13.914 1 31.14 435 GLY A O 1
ATOM 3418 N N . ARG A 1 436 ? -17.844 1.469 -11.969 1 34.75 436 ARG A N 1
ATOM 3419 C CA . ARG A 1 436 ? -18.281 2.727 -11.375 1 34.75 436 ARG A CA 1
ATOM 3420 C C . ARG A 1 436 ? -17.188 3.781 -11.453 1 34.75 436 ARG A C 1
ATOM 3422 O O . ARG A 1 436 ? -17.469 4.973 -11.57 1 34.75 436 ARG A O 1
ATOM 3429 N N . THR A 1 437 ? -15.914 3.498 -11.148 1 42.5 437 THR A N 1
ATOM 3430 C CA . THR A 1 437 ? -14.812 4.371 -10.773 1 42.5 437 THR A CA 1
ATOM 3431 C C . THR A 1 437 ? -14.023 4.809 -12 1 42.5 437 THR A C 1
ATOM 3433 O O . THR A 1 437 ? -13.258 5.777 -11.945 1 42.5 437 THR A O 1
ATOM 3436 N N . SER A 1 438 ? -14.062 3.965 -13.102 1 48.06 438 SER A N 1
ATOM 3437 C CA . SER A 1 438 ? -13.234 4.199 -14.281 1 48.06 438 SER A CA 1
ATOM 3438 C C . SER A 1 438 ? -13.547 5.547 -14.922 1 48.06 438 SER A C 1
ATOM 3440 O O . SER A 1 438 ? -12.641 6.277 -15.32 1 48.06 438 SER A O 1
ATOM 3442 N N . ASP A 1 439 ? -14.852 5.734 -14.875 1 52.22 439 ASP A N 1
ATOM 3443 C CA . ASP A 1 439 ? -15.242 6.969 -15.555 1 52.22 439 ASP A CA 1
ATOM 3444 C C . ASP A 1 439 ? -14.711 8.195 -14.805 1 52.22 439 ASP A C 1
ATOM 3446 O O . ASP A 1 439 ? -14.172 9.117 -15.414 1 52.22 439 ASP A O 1
ATOM 3450 N N . MET A 1 440 ? -14.703 8.008 -13.57 1 62.28 440 MET A N 1
ATOM 3451 C CA . MET A 1 440 ? -14.281 9.188 -12.82 1 62.28 440 MET A CA 1
ATOM 3452 C C . MET A 1 440 ? -12.773 9.367 -12.891 1 62.28 440 MET A C 1
ATOM 3454 O O . MET A 1 440 ? -12.281 10.492 -13.016 1 62.28 440 MET A O 1
ATOM 3458 N N . ARG A 1 441 ? -12.125 8.227 -12.883 1 62.38 441 ARG A N 1
ATOM 3459 C CA . ARG A 1 441 ? -10.664 8.297 -12.945 1 62.38 441 ARG A CA 1
ATOM 3460 C C . ARG A 1 441 ? -10.203 8.852 -14.289 1 62.38 441 ARG A C 1
ATOM 3462 O O . ARG A 1 441 ? -9.312 9.695 -14.344 1 62.38 441 ARG A O 1
ATOM 3469 N N . THR A 1 442 ? -10.852 8.312 -15.273 1 60.09 442 THR A N 1
ATOM 3470 C CA . THR A 1 442 ? -10.531 8.797 -16.609 1 60.09 442 THR A CA 1
ATOM 3471 C C . THR A 1 442 ? -10.82 10.289 -16.734 1 60.09 442 THR A C 1
ATOM 3473 O O . THR A 1 442 ? -10.039 11.031 -17.328 1 60.09 442 THR A O 1
ATOM 3476 N N . GLU A 1 443 ? -11.891 10.547 -16.172 1 63.84 443 GLU A N 1
ATOM 3477 C CA . GLU A 1 443 ? -12.258 11.961 -16.203 1 63.84 443 GLU A CA 1
ATOM 3478 C C . GLU A 1 443 ? -11.25 12.805 -15.43 1 63.84 443 GLU A C 1
ATOM 3480 O O . GLU A 1 443 ? -10.875 13.891 -15.867 1 63.84 443 GLU A O 1
ATOM 3485 N N . ILE A 1 444 ? -10.797 12.359 -14.359 1 67.69 444 ILE A N 1
ATOM 3486 C CA . ILE A 1 444 ? -9.844 13.102 -13.531 1 67.69 444 ILE A CA 1
ATOM 3487 C C . ILE A 1 444 ? -8.5 13.18 -14.25 1 67.69 444 ILE A C 1
ATOM 3489 O O . ILE A 1 444 ? -7.855 14.227 -14.258 1 67.69 444 ILE A O 1
ATOM 3493 N N . ILE A 1 445 ? -8.195 12.109 -14.859 1 62.91 445 ILE A N 1
ATOM 3494 C CA . ILE A 1 445 ? -6.941 12.086 -15.609 1 62.91 445 ILE A CA 1
ATOM 3495 C C . ILE A 1 445 ? -7.02 13.078 -16.766 1 62.91 445 ILE A C 1
ATOM 3497 O O . ILE A 1 445 ? -6.074 13.836 -17 1 62.91 445 ILE A O 1
ATOM 3501 N N . ARG A 1 446 ? -8.078 13.094 -17.422 1 61.75 446 ARG A N 1
ATOM 3502 C CA . ARG A 1 446 ? -8.281 14.062 -18.5 1 61.75 446 ARG A CA 1
ATOM 3503 C C . ARG A 1 446 ? -8.156 15.492 -17.984 1 61.75 446 ARG A C 1
ATOM 3505 O O . ARG A 1 446 ? -7.543 16.344 -18.641 1 61.75 446 ARG A O 1
ATOM 3512 N N . MET A 1 447 ? -8.68 15.742 -16.891 1 62.31 447 MET A N 1
ATOM 3513 C CA . MET A 1 447 ? -8.617 17.078 -16.297 1 62.31 447 MET A CA 1
ATOM 3514 C C . MET A 1 447 ? -7.188 17.438 -15.914 1 62.31 447 MET A C 1
ATOM 3516 O O . MET A 1 447 ? -6.766 18.578 -16.094 1 62.31 447 MET A O 1
ATOM 3520 N N . MET A 1 448 ? -6.543 16.406 -15.398 1 60 448 MET A N 1
ATOM 3521 C CA . MET A 1 448 ? -5.145 16.641 -15.039 1 60 448 MET A CA 1
ATOM 3522 C C . MET A 1 448 ? -4.301 16.906 -16.281 1 60 448 MET A C 1
ATOM 3524 O O . MET A 1 448 ? -3.424 17.766 -16.25 1 60 448 MET A O 1
ATOM 3528 N N . GLU A 1 449 ? -4.594 16.25 -17.375 1 57.38 449 GLU A N 1
ATOM 3529 C CA . GLU A 1 449 ? -3.869 16.422 -18.625 1 57.38 449 GLU A CA 1
ATOM 3530 C C . GLU A 1 449 ? -4.164 17.797 -19.25 1 57.38 449 GLU A C 1
ATOM 3532 O O . GLU A 1 449 ? -3.305 18.375 -19.906 1 57.38 449 GLU A O 1
ATOM 3537 N N . SER A 1 450 ? -5.309 18.234 -19.125 1 52.81 450 SER A N 1
ATOM 3538 C CA . SER A 1 450 ? -5.707 19.516 -19.703 1 52.81 450 SER A CA 1
ATOM 3539 C C . SER A 1 450 ? -5.215 20.672 -18.859 1 52.81 450 SER A C 1
ATOM 3541 O O . SER A 1 450 ? -5.285 21.828 -19.281 1 52.81 450 SER A O 1
ATOM 3543 N N . ALA A 1 451 ? -4.828 20.344 -17.75 1 50.25 451 ALA A N 1
ATOM 3544 C CA . ALA A 1 451 ? -4.34 21.406 -16.891 1 50.25 451 ALA A CA 1
ATOM 3545 C C . ALA A 1 451 ? -3.023 21.984 -17.406 1 50.25 451 ALA A C 1
ATOM 3547 O O . ALA A 1 451 ? -2.092 21.234 -17.703 1 50.25 451 ALA A O 1
ATOM 3548 N N . LYS A 1 452 ? -2.936 23.297 -18.141 1 47.66 452 LYS A N 1
ATOM 3549 C CA . LYS A 1 452 ? -1.771 23.969 -18.703 1 47.66 452 LYS A CA 1
ATOM 3550 C C . LYS A 1 452 ? -0.893 24.562 -17.594 1 47.66 452 LYS A C 1
ATOM 3552 O O . LYS A 1 452 ? -1.402 25.109 -16.625 1 47.66 452 LYS A O 1
ATOM 3557 N N . PRO A 1 453 ? 0.478 24.281 -17.844 1 44.44 453 PRO A N 1
ATOM 3558 C CA . PRO A 1 453 ? 1.435 24.875 -16.906 1 44.44 453 PRO A CA 1
ATOM 3559 C C . PRO A 1 453 ? 1.252 26.375 -16.734 1 44.44 453 PRO A C 1
ATOM 3561 O O . PRO A 1 453 ? 1.555 26.938 -15.68 1 44.44 453 PRO A O 1
ATOM 3564 N N . GLU A 1 454 ? 1.041 27.125 -17.891 1 43.53 454 GLU A N 1
ATOM 3565 C CA . GLU A 1 454 ? 0.91 28.578 -17.859 1 43.53 454 GLU A CA 1
ATOM 3566 C C . GLU A 1 454 ? -0.139 29.031 -16.844 1 43.53 454 GLU A C 1
ATOM 3568 O O . GLU A 1 454 ? -0.184 30.203 -16.469 1 43.53 454 GLU A O 1
ATOM 3573 N N . ASP A 1 455 ? -0.953 28.25 -16.641 1 39.38 455 ASP A N 1
ATOM 3574 C CA . ASP A 1 455 ? -2.012 28.547 -15.688 1 39.38 455 ASP A CA 1
ATOM 3575 C C . ASP A 1 455 ? -1.484 28.484 -14.258 1 39.38 455 ASP A C 1
ATOM 3577 O O . ASP A 1 455 ? -2.26 28.562 -13.297 1 39.38 455 ASP A O 1
ATOM 3581 N N . LEU A 1 456 ? -0.209 28.203 -14.211 1 4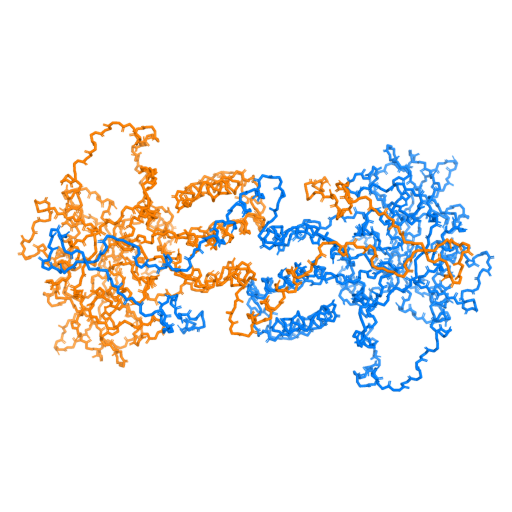2.97 456 LEU A N 1
ATOM 3582 C CA . LEU A 1 456 ? 0.587 28.016 -13 1 42.97 456 LEU A CA 1
ATOM 3583 C C . LEU A 1 456 ? 0.799 29.328 -12.266 1 42.97 456 LEU A C 1
ATOM 3585 O O . LEU A 1 456 ? 1.821 29.516 -11.602 1 42.97 456 LEU A O 1
ATOM 3589 N N . SER A 1 457 ? -0.003 30.328 -12.633 1 43.06 457 SER A N 1
ATOM 3590 C CA . SER A 1 457 ? 0.147 31.688 -12.125 1 43.06 457 SER A CA 1
ATOM 3591 C C . SER A 1 457 ? -0.458 31.828 -10.734 1 43.06 457 SER A C 1
ATOM 3593 O O . SER A 1 457 ? -1.29 31 -10.328 1 43.06 457 SER A O 1
ATOM 3595 N N . PHE A 1 458 ? 0.361 32.5 -9.906 1 50.06 458 PHE A N 1
ATOM 3596 C CA . PHE A 1 458 ? -0.276 33.062 -8.719 1 50.06 458 PHE A CA 1
ATOM 3597 C C . PHE A 1 458 ? -1.732 33.438 -9.008 1 50.06 458 PHE A C 1
ATOM 3599 O O . PHE A 1 458 ? -2.02 34.312 -9.812 1 50.06 458 PHE A O 1
ATOM 3606 N N . GLN A 1 459 ? -2.525 32.344 -8.656 1 50.53 459 GLN A N 1
ATOM 3607 C CA . GLN A 1 459 ? -3.955 32.562 -8.844 1 50.53 459 GLN A CA 1
ATOM 3608 C C . GLN A 1 459 ? -4.578 33.188 -7.582 1 50.53 459 GLN A C 1
ATOM 3610 O O . GLN A 1 459 ? -4.094 32.938 -6.473 1 50.53 459 GLN A O 1
ATOM 3615 N N . GLY A 1 460 ? -5.055 34.375 -7.621 1 55.06 460 GLY A N 1
ATOM 3616 C CA . GLY A 1 460 ? -5.723 35.125 -6.559 1 55.06 460 GLY A CA 1
ATOM 3617 C C . GLY A 1 460 ? -5.949 36.562 -6.895 1 55.06 460 GLY A C 1
ATOM 3618 O O . GLY A 1 460 ? -5.785 36.969 -8.047 1 55.06 460 GLY A O 1
ATOM 3619 N N . ARG A 1 461 ? -6.535 37.125 -5.93 1 60.5 461 ARG A N 1
ATOM 3620 C CA . ARG A 1 461 ? -6.871 38.5 -6.172 1 60.5 461 ARG A CA 1
ATOM 3621 C C . ARG A 1 461 ? -5.66 39.406 -5.953 1 60.5 461 ARG A C 1
ATOM 3623 O O . ARG A 1 461 ? -5.789 40.625 -5.902 1 60.5 461 ARG A O 1
ATOM 3630 N N . GLY A 1 462 ? -4.43 38.625 -5.812 1 63.97 462 GLY A N 1
ATOM 3631 C CA . GLY A 1 462 ? -3.223 39.438 -5.621 1 63.97 462 GLY A CA 1
ATOM 3632 C C . GLY A 1 462 ? -2.91 39.688 -4.16 1 63.97 462 GLY A C 1
ATOM 3633 O O . GLY A 1 462 ? -3.635 39.25 -3.271 1 63.97 462 GLY A O 1
ATOM 3634 N N . VAL A 1 463 ? -1.721 40.25 -3.928 1 77 463 VAL A N 1
ATOM 3635 C CA . VAL A 1 463 ? -1.308 40.688 -2.596 1 77 463 VAL A CA 1
ATOM 3636 C C . VAL A 1 463 ? -1.354 42.219 -2.506 1 77 463 VAL A C 1
ATOM 3638 O O . VAL A 1 463 ? -1.432 42.906 -3.527 1 77 463 VAL A O 1
ATOM 3641 N N . PHE A 1 464 ? -1.419 42.656 -1.299 1 80.94 464 PHE A N 1
ATOM 3642 C CA . PHE A 1 464 ? -1.583 44.094 -1.068 1 80.94 464 PHE A CA 1
ATOM 3643 C C . PHE A 1 464 ? -0.542 44.594 -0.079 1 80.94 464 PHE A C 1
ATOM 3645 O O . PHE A 1 464 ? -0.097 43.875 0.8 1 80.94 464 PHE A O 1
ATOM 3652 N N . GLU A 1 465 ? -0.104 45.812 -0.317 1 85.56 465 GLU A N 1
ATOM 3653 C CA . GLU A 1 465 ? 0.737 46.469 0.688 1 85.56 465 GLU A CA 1
ATOM 3654 C C . GLU A 1 465 ? -0.004 46.625 2.014 1 85.56 465 GLU A C 1
ATOM 3656 O O . GLU A 1 465 ? -1.225 46.781 2.031 1 85.56 465 GLU A O 1
ATOM 3661 N N . LEU A 1 466 ? 0.727 46.531 3.094 1 86.12 466 LEU A N 1
ATOM 3662 C CA . LEU A 1 466 ? 0.094 46.625 4.402 1 86.12 466 LEU A CA 1
ATOM 3663 C C . LEU A 1 466 ? -0.653 47.938 4.559 1 86.12 466 LEU A C 1
ATOM 3665 O O . LEU A 1 466 ? -1.646 48 5.285 1 86.12 466 LEU A O 1
ATOM 3669 N N . SER A 1 467 ? -0.144 48.969 3.854 1 86.25 467 SER A N 1
ATOM 3670 C CA . SER A 1 467 ? -0.774 50.281 3.918 1 86.25 467 SER A CA 1
ATOM 3671 C C . SER A 1 467 ? -2.074 50.312 3.123 1 86.25 467 SER A C 1
ATOM 3673 O O . SER A 1 467 ? -2.924 51.188 3.344 1 86.25 467 SER A O 1
ATOM 3675 N N . ASP A 1 468 ? -2.252 49.344 2.188 1 85.81 468 ASP A N 1
ATOM 3676 C CA . ASP A 1 468 ? -3.469 49.25 1.385 1 85.81 468 ASP A CA 1
ATOM 3677 C C . ASP A 1 468 ? -4.52 48.375 2.08 1 85.81 468 ASP A C 1
ATOM 3679 O O . ASP A 1 468 ? -4.848 47.281 1.603 1 85.81 468 ASP A O 1
ATOM 3683 N N . GLU A 1 469 ? -5.133 48.906 3.061 1 83.5 469 GLU A N 1
ATOM 3684 C CA . GLU A 1 469 ? -6.066 48.156 3.893 1 83.5 469 GLU A CA 1
ATOM 3685 C C . GLU A 1 469 ? -7.355 47.844 3.137 1 83.5 469 GLU A C 1
ATOM 3687 O O . GLU A 1 469 ? -8.055 46.875 3.449 1 83.5 469 GLU A O 1
ATOM 3692 N N . LYS A 1 470 ? -7.66 48.656 2.176 1 80.69 470 LYS A N 1
ATOM 3693 C CA . LYS A 1 470 ? -8.906 48.5 1.43 1 80.69 470 LYS A CA 1
ATOM 3694 C C . LYS A 1 470 ? -8.703 47.594 0.227 1 80.69 470 LYS A C 1
ATOM 3696 O O . LYS A 1 470 ? -9.656 47.281 -0.493 1 80.69 470 LYS A O 1
ATOM 3701 N N . ALA A 1 471 ? -7.457 47.094 0.101 1 79.94 471 ALA A N 1
ATOM 3702 C CA . ALA A 1 471 ? -7.145 46.156 -0.982 1 79.94 471 ALA A CA 1
ATOM 3703 C C . ALA A 1 471 ? -7.52 46.75 -2.338 1 79.94 471 ALA A C 1
ATOM 3705 O O . ALA A 1 471 ? -8.211 46.125 -3.131 1 79.94 471 ALA A O 1
ATOM 3706 N N . THR A 1 472 ? -7.156 47.938 -2.602 1 83.38 472 THR A N 1
ATOM 3707 C CA . THR A 1 472 ? -7.531 48.656 -3.809 1 83.38 472 THR A CA 1
ATOM 3708 C C . THR A 1 472 ? -6.473 48.469 -4.895 1 83.38 472 THR A C 1
ATOM 3710 O O . THR A 1 472 ? -6.762 48.625 -6.082 1 83.38 472 THR A O 1
ATOM 3713 N N . ASN A 1 473 ? -5.215 48.156 -4.508 1 81.12 473 ASN A N 1
ATOM 3714 C CA . ASN A 1 473 ? -4.121 48.062 -5.469 1 81.12 473 ASN A CA 1
ATOM 3715 C C . ASN A 1 473 ? -3.492 46.656 -5.441 1 81.12 473 ASN A C 1
ATOM 3717 O O . ASN A 1 473 ? -2.41 46.469 -4.883 1 81.12 473 ASN A O 1
ATOM 3721 N N . PRO A 1 474 ? -4.16 45.719 -6.113 1 76.69 474 PRO A N 1
ATOM 3722 C CA . PRO A 1 474 ? -3.609 44.375 -6.105 1 76.69 474 PRO A CA 1
ATOM 3723 C C . PRO A 1 474 ? -2.268 44.281 -6.828 1 76.69 474 PRO A C 1
ATOM 3725 O O . PRO A 1 474 ? -2.07 44.906 -7.855 1 76.69 474 PRO A O 1
ATOM 3728 N N . ILE A 1 475 ? -1.29 43.594 -6.164 1 75.38 475 ILE A N 1
ATOM 3729 C CA . ILE A 1 475 ? 0.01 43.281 -6.746 1 75.38 475 ILE A CA 1
ATOM 3730 C C . ILE A 1 475 ? 0.083 41.781 -7.078 1 75.38 475 ILE A C 1
ATOM 3732 O O . ILE A 1 475 ? -0.193 40.938 -6.223 1 75.38 475 ILE A O 1
ATOM 3736 N N . VAL A 1 476 ? 0.316 41.438 -8.242 1 68.19 476 VAL A N 1
ATOM 3737 C CA . VAL A 1 476 ? 0.502 40.031 -8.641 1 68.19 476 VAL A CA 1
ATOM 3738 C C . VAL A 1 476 ? 1.993 39.719 -8.75 1 68.19 476 VAL A C 1
ATOM 3740 O O . VAL A 1 476 ? 2.682 40.281 -9.617 1 68.19 476 VAL A O 1
ATOM 3743 N N . PRO A 1 477 ? 2.457 38.875 -7.734 1 67.19 477 PRO A N 1
ATOM 3744 C CA . PRO A 1 477 ? 3.879 38.531 -7.793 1 67.19 477 PRO A CA 1
ATOM 3745 C C . PRO A 1 477 ? 4.262 37.812 -9.086 1 67.19 477 PRO A C 1
ATOM 3747 O O . PRO A 1 477 ? 3.486 37.031 -9.602 1 67.19 477 PRO A O 1
ATOM 3750 N N . SER A 1 478 ? 5.359 38.25 -9.867 1 61.78 478 SER A N 1
ATOM 3751 C CA . SER A 1 478 ? 5.887 37.594 -11.055 1 61.78 478 SER A CA 1
ATOM 3752 C C . SER A 1 478 ? 7.023 36.625 -10.695 1 61.78 478 SER A C 1
ATOM 3754 O O . SER A 1 478 ? 7.992 37.031 -10.047 1 61.78 478 SER A O 1
ATOM 3756 N N . PHE A 1 479 ? 6.734 35.438 -10.703 1 57.84 479 PHE A N 1
ATOM 3757 C CA . PHE A 1 479 ? 7.789 34.5 -10.367 1 57.84 479 PHE A CA 1
ATOM 3758 C C . PHE A 1 479 ? 8.422 33.906 -11.625 1 57.84 479 PHE A C 1
ATOM 3760 O O . PHE A 1 479 ? 7.734 33.688 -12.617 1 57.84 479 PHE A O 1
ATOM 3767 N N . ASP A 1 480 ? 9.922 34.125 -11.969 1 51.91 480 ASP A N 1
ATOM 3768 C CA . ASP A 1 480 ? 10.641 33.531 -13.078 1 51.91 480 ASP A CA 1
ATOM 3769 C C . ASP A 1 480 ? 10.508 32 -13.047 1 51.91 480 ASP A C 1
ATOM 3771 O O . ASP A 1 480 ? 10.672 31.375 -11.984 1 51.91 480 ASP A O 1
ATOM 3775 N N . MET A 1 481 ? 9.875 31.5 -14.016 1 46.84 481 MET A N 1
ATOM 3776 C CA . MET A 1 481 ? 9.68 30.062 -14.18 1 46.84 481 MET A CA 1
ATOM 3777 C C . MET A 1 481 ? 11.016 29.328 -14.211 1 46.84 481 MET A C 1
ATOM 3779 O O . MET A 1 481 ? 11.047 28.094 -14.273 1 46.84 481 MET A O 1
ATOM 3783 N N . ASN A 1 482 ? 12.109 29.953 -14.617 1 42.62 482 ASN A N 1
ATOM 3784 C CA . ASN A 1 482 ? 13.32 29.172 -14.797 1 42.62 482 ASN A CA 1
ATOM 3785 C C . ASN A 1 482 ? 13.695 28.406 -13.531 1 42.62 482 ASN A C 1
ATOM 3787 O O . ASN A 1 482 ? 14.648 27.625 -13.531 1 42.62 482 ASN A O 1
ATOM 3791 N N . ASN A 1 483 ? 13.977 29.156 -12.391 1 41.41 483 ASN A N 1
ATOM 3792 C CA . ASN A 1 483 ? 14.758 28.719 -11.242 1 41.41 483 ASN A CA 1
ATOM 3793 C C . ASN A 1 483 ? 14.039 27.625 -10.445 1 41.41 483 ASN A C 1
ATOM 3795 O O . ASN A 1 483 ? 12.812 27.531 -10.508 1 41.41 483 ASN A O 1
ATOM 3799 N N . GLU A 1 484 ? 14.914 26.797 -9.625 1 39.56 484 GLU A N 1
ATOM 3800 C CA . GLU A 1 484 ? 14.93 25.609 -8.789 1 39.56 484 GLU A CA 1
ATOM 3801 C C . GLU A 1 484 ? 13.805 25.625 -7.758 1 39.56 484 GLU A C 1
ATOM 3803 O O . GLU A 1 484 ? 13.492 24.609 -7.148 1 39.56 484 GLU A O 1
ATOM 3808 N N . GLY A 1 485 ? 13.531 26.875 -7.082 1 39.47 485 GLY A N 1
ATOM 3809 C CA . GLY A 1 485 ? 13.047 26.938 -5.711 1 39.47 485 GLY A CA 1
ATOM 3810 C C . GLY A 1 485 ? 11.547 26.781 -5.598 1 39.47 485 GLY A C 1
ATOM 3811 O O . GLY A 1 485 ? 10.953 27.172 -4.586 1 39.47 485 GLY A O 1
ATOM 3812 N N . SER A 1 486 ? 11.07 27 -6.691 1 38.66 486 SER A N 1
ATOM 3813 C CA . SER A 1 486 ? 9.648 27.219 -6.434 1 38.66 486 SER A CA 1
ATOM 3814 C C . SER A 1 486 ? 9.141 26.281 -5.34 1 38.66 486 SER A C 1
ATOM 3816 O O . SER A 1 486 ? 8.492 26.719 -4.387 1 38.66 486 SER A O 1
ATOM 3818 N N . TYR A 1 487 ? 8.516 25.203 -5.922 1 41.5 487 TYR A N 1
ATOM 3819 C CA . TYR A 1 487 ? 7.367 24.594 -5.277 1 41.5 487 TYR A CA 1
ATOM 3820 C C . TYR A 1 487 ? 7.746 24 -3.924 1 41.5 487 TYR A C 1
ATOM 3822 O O . TYR A 1 487 ? 7.211 24.406 -2.891 1 41.5 487 TYR A O 1
ATOM 3830 N N . PHE A 1 488 ? 7.586 22.547 -4.113 1 39.62 488 PHE A N 1
ATOM 3831 C CA . PHE A 1 488 ? 7.449 21.625 -2.986 1 39.62 488 PHE A CA 1
ATOM 3832 C C . PHE A 1 488 ? 8.68 21.688 -2.09 1 39.62 488 PHE A C 1
ATOM 3834 O O . PHE A 1 488 ? 9.789 21.938 -2.564 1 39.62 488 PHE A O 1
ATOM 3841 N N . PHE A 1 489 ? 8.375 22.016 -0.831 1 39.69 489 PHE A N 1
ATOM 3842 C CA . PHE A 1 489 ? 9.477 21.953 0.12 1 39.69 489 PHE A CA 1
ATOM 3843 C C . PHE A 1 489 ? 10.57 21.016 -0.39 1 39.69 489 PHE A C 1
ATOM 3845 O O . PHE A 1 489 ? 10.289 19.938 -0.903 1 39.69 489 PHE A O 1
ATOM 3852 N N . GLY A 1 490 ? 11.492 21.578 -1.24 1 36.12 490 GLY A N 1
ATOM 3853 C CA . GLY A 1 490 ? 12.75 20.844 -1.336 1 36.12 490 GLY A CA 1
ATOM 3854 C C . GLY A 1 490 ? 12.906 19.797 -0.257 1 36.12 490 GLY A C 1
ATOM 3855 O O . GLY A 1 490 ? 14.023 19.359 0.04 1 36.12 490 GLY A O 1
ATOM 3856 N N . ASP A 1 491 ? 11.977 19.828 0.621 1 37.66 491 ASP A N 1
ATOM 3857 C CA . ASP A 1 491 ? 12.281 18.938 1.727 1 37.66 491 ASP A CA 1
ATOM 3858 C C . ASP A 1 491 ? 12.352 17.484 1.252 1 37.66 491 ASP A C 1
ATOM 3860 O O . ASP A 1 491 ? 11.398 16.969 0.654 1 37.66 491 ASP A O 1
ATOM 3864 N N . ASN A 1 492 ? 13.32 17.25 0.723 1 36.06 492 ASN A N 1
ATOM 3865 C CA . ASN A 1 492 ? 13.578 15.836 0.485 1 36.06 492 ASN A CA 1
ATOM 3866 C C . ASN A 1 492 ? 13.281 15 1.727 1 36.06 492 ASN A C 1
ATOM 3868 O O . ASN A 1 492 ? 13.547 15.43 2.85 1 36.06 492 ASN A O 1
ATOM 3872 N N . ALA A 1 493 ? 12.391 14.133 1.591 1 38.09 493 ALA A N 1
ATOM 3873 C CA . ALA A 1 493 ? 12.102 13.164 2.646 1 38.09 493 ALA A CA 1
ATOM 3874 C C . ALA A 1 493 ? 13.336 12.891 3.496 1 38.09 493 ALA A C 1
ATOM 3876 O O . ALA A 1 493 ? 13.234 12.672 4.703 1 38.09 493 ALA A O 1
ATOM 3877 N N . GLU A 1 494 ? 14.453 12.812 2.988 1 35.84 494 GLU A N 1
ATOM 3878 C CA . GLU A 1 494 ? 15.672 12.43 3.703 1 35.84 494 GLU A CA 1
ATOM 3879 C C . GLU A 1 494 ? 16.047 13.477 4.75 1 35.84 494 GLU A C 1
ATOM 3881 O O . GLU A 1 494 ? 16.875 13.211 5.633 1 35.84 494 GLU A O 1
ATOM 3886 N N . GLU A 1 495 ? 15.758 14.555 4.578 1 35 495 GLU A N 1
ATOM 3887 C CA . GLU A 1 495 ? 16.359 15.609 5.395 1 35 495 GLU A CA 1
ATOM 3888 C C . GLU A 1 495 ? 15.75 15.641 6.793 1 35 495 GLU A C 1
ATOM 3890 O O . GLU A 1 495 ? 16.281 16.312 7.688 1 35 495 GLU A O 1
ATOM 3895 N N . TYR A 1 496 ? 14.68 15.203 7.047 1 35.81 496 TYR A N 1
ATOM 3896 C CA . TYR A 1 496 ? 14.195 15.383 8.406 1 35.81 496 TYR A CA 1
ATOM 3897 C C . TYR A 1 496 ? 14.461 14.141 9.25 1 35.81 496 TYR A C 1
ATOM 3899 O O . TYR A 1 496 ? 13.891 13.984 10.336 1 35.81 496 TYR A O 1
ATOM 3907 N N . ASP A 1 497 ? 15.031 13.156 8.781 1 31.53 497 ASP A N 1
ATOM 3908 C CA . ASP A 1 497 ? 15.43 12.07 9.68 1 31.53 497 ASP A CA 1
ATOM 3909 C C . ASP A 1 497 ? 16.328 12.586 10.797 1 31.53 497 ASP A C 1
ATOM 3911 O O . ASP A 1 497 ? 16.953 11.805 11.516 1 31.53 497 ASP A O 1
ATOM 3915 N N . ASN A 1 498 ? 16.703 13.914 10.938 1 29.55 498 ASN A N 1
ATOM 3916 C CA . ASN A 1 498 ? 17.531 14.109 12.125 1 29.55 498 ASN A CA 1
ATOM 3917 C C . ASN A 1 498 ? 16.672 14.25 13.383 1 29.55 498 ASN A C 1
ATOM 3919 O O . ASN A 1 498 ? 15.688 14.984 13.383 1 29.55 498 ASN A O 1
ATOM 3923 N N . MET B 1 1 ? -17.625 15.211 29.422 1 19.23 1 MET B N 1
ATOM 3924 C CA . MET B 1 1 ? -18.688 16.203 29.266 1 19.23 1 MET B CA 1
ATOM 3925 C C . MET B 1 1 ? -19.219 16.219 27.844 1 19.23 1 MET B C 1
ATOM 3927 O O . MET B 1 1 ? -18.5 16.594 26.906 1 19.23 1 MET B O 1
ATOM 3931 N N . ALA B 1 2 ? -20.172 15.289 27.578 1 24.36 2 ALA B N 1
ATOM 3932 C CA . ALA B 1 2 ? -20.984 15.055 26.391 1 24.36 2 ALA B CA 1
ATOM 3933 C C . ALA B 1 2 ? -21.766 16.297 26 1 24.36 2 ALA B C 1
ATOM 3935 O O . ALA B 1 2 ? -22.844 16.562 26.562 1 24.36 2 ALA B O 1
ATOM 3936 N N . SER B 1 3 ? -21.172 17.391 26.016 1 21.09 3 SER B N 1
ATOM 3937 C CA . SER B 1 3 ? -21.953 18.562 25.672 1 21.09 3 SER B CA 1
ATOM 3938 C C . SER B 1 3 ? -22.828 18.312 24.453 1 21.09 3 SER B C 1
ATOM 3940 O O . SER B 1 3 ? -22.438 17.609 23.516 1 21.09 3 SER B O 1
ATOM 3942 N N . GLN B 1 4 ? -24.156 18.234 24.719 1 24.41 4 GLN B N 1
ATOM 3943 C CA . GLN B 1 4 ? -25.312 18.25 23.812 1 24.41 4 GLN B CA 1
ATOM 3944 C C . GLN B 1 4 ? -25.125 19.266 22.703 1 24.41 4 GLN B C 1
ATOM 3946 O O . GLN B 1 4 ? -25.453 20.438 22.859 1 24.41 4 GLN B O 1
ATOM 3951 N N . GLY B 1 5 ? -24.031 19.297 22.156 1 26.27 5 GLY B N 1
ATOM 3952 C CA . GLY B 1 5 ? -23.969 20.281 21.094 1 26.27 5 GLY B CA 1
ATOM 3953 C C . GLY B 1 5 ? -25.141 20.219 20.141 1 26.27 5 GLY B C 1
ATOM 3954 O O . GLY B 1 5 ? -25.688 19.141 19.891 1 26.27 5 GLY B O 1
ATOM 3955 N N . THR B 1 6 ? -26.062 21.172 20.328 1 27.58 6 THR B N 1
ATOM 3956 C CA . THR B 1 6 ? -27.219 21.375 19.453 1 27.58 6 THR B CA 1
ATOM 3957 C C . THR B 1 6 ? -26.891 20.938 18.031 1 27.58 6 THR B C 1
ATOM 3959 O O . THR B 1 6 ? -25.953 21.438 17.406 1 27.58 6 THR B O 1
ATOM 3962 N N . LYS B 1 7 ? -27.312 19.828 17.734 1 32.34 7 LYS B N 1
ATOM 3963 C CA . LYS B 1 7 ? -27.344 19.172 16.422 1 32.34 7 LYS B CA 1
ATOM 3964 C C . LYS B 1 7 ? -27.984 20.078 15.367 1 32.34 7 LYS B C 1
ATOM 3966 O O . LYS B 1 7 ? -29.203 20.125 15.234 1 32.34 7 LYS B O 1
ATOM 3971 N N . ARG B 1 8 ? -27.266 21.125 15.008 1 32.56 8 ARG B N 1
ATOM 3972 C CA . ARG B 1 8 ? -27.906 21.766 13.859 1 32.56 8 ARG B CA 1
ATOM 3973 C C . ARG B 1 8 ? -27.938 20.828 12.664 1 32.56 8 ARG B C 1
ATOM 3975 O O . ARG B 1 8 ? -26.969 20.125 12.391 1 32.56 8 ARG B O 1
ATOM 3982 N N . SER B 1 9 ? -29.188 20.391 12.344 1 28.64 9 SER B N 1
ATOM 3983 C CA . SER B 1 9 ? -29.391 19.531 11.188 1 28.64 9 SER B CA 1
ATOM 3984 C C . SER B 1 9 ? -28.719 20.094 9.945 1 28.64 9 SER B C 1
ATOM 3986 O O . SER B 1 9 ? -28.422 21.297 9.883 1 28.64 9 SER B O 1
ATOM 3988 N N . TYR B 1 10 ? -28.25 19.234 9.062 1 28.55 10 TYR B N 1
ATOM 3989 C CA . TYR B 1 10 ? -27.703 19.609 7.766 1 28.55 10 TYR B CA 1
ATOM 3990 C C . TYR B 1 10 ? -28.578 20.641 7.074 1 28.55 10 TYR B C 1
ATOM 3992 O O . TYR B 1 10 ? -28.078 21.578 6.441 1 28.55 10 TYR B O 1
ATOM 4000 N N . GLU B 1 11 ? -29.953 20.469 7.238 1 29.84 11 GLU B N 1
ATOM 4001 C CA . GLU B 1 11 ? -30.984 21.359 6.719 1 29.84 11 GLU B CA 1
ATOM 4002 C C . GLU B 1 11 ? -30.953 22.719 7.41 1 29.84 11 GLU B C 1
ATOM 4004 O O . GLU B 1 11 ? -31.156 23.75 6.77 1 29.84 11 GLU B O 1
ATOM 4009 N N . GLN B 1 12 ? -30.797 22.688 8.656 1 29.5 12 GLN B N 1
ATOM 4010 C CA . GLN B 1 12 ? -30.781 23.953 9.383 1 29.5 12 GLN B CA 1
ATOM 4011 C C . GLN B 1 12 ? -29.484 24.703 9.141 1 29.5 12 GLN B C 1
ATOM 4013 O O . GLN B 1 12 ? -29.422 25.922 9.352 1 29.5 12 GLN B O 1
ATOM 4018 N N . MET B 1 13 ? -28.406 24.094 8.75 1 30.41 13 MET B N 1
ATOM 4019 C CA . MET B 1 13 ? -27.172 24.75 8.305 1 30.41 13 MET B CA 1
ATOM 4020 C C . MET B 1 13 ? -27.359 25.375 6.926 1 30.41 13 MET B C 1
ATOM 4022 O O . MET B 1 13 ? -26.672 26.328 6.566 1 30.41 13 MET B O 1
ATOM 4026 N N . GLU B 1 14 ? -28.062 24.75 6.016 1 29.89 14 GLU B N 1
ATOM 4027 C CA . GLU B 1 14 ? -28.516 25.25 4.719 1 29.89 14 GLU B CA 1
ATOM 4028 C C . GLU B 1 14 ? -29.562 26.344 4.883 1 29.89 14 GLU B C 1
ATOM 4030 O O . GLU B 1 14 ? -29.844 27.094 3.938 1 29.89 14 GLU B O 1
ATOM 4035 N N . THR B 1 15 ? -30.594 26.156 5.777 1 29.41 15 THR B N 1
ATOM 4036 C CA . THR B 1 15 ? -31.672 27.125 5.836 1 29.41 15 THR B CA 1
ATOM 4037 C C . THR B 1 15 ? -31.156 28.5 6.262 1 29.41 15 THR B C 1
ATOM 4039 O O . THR B 1 15 ? -30.094 28.594 6.883 1 29.41 15 THR B O 1
ATOM 4042 N N . GLY B 1 16 ? -32.031 29.609 6.113 1 32.84 16 GLY B N 1
ATOM 4043 C CA . GLY B 1 16 ? -32.094 31.062 6.164 1 32.84 16 GLY B CA 1
ATOM 4044 C C . GLY B 1 16 ? -31.469 31.641 7.426 1 32.84 16 GLY B C 1
ATOM 4045 O O . GLY B 1 16 ? -31.875 32.688 7.895 1 32.84 16 GLY B O 1
ATOM 4046 N N . GLY B 1 17 ? -30.953 30.844 8.375 1 34 17 GLY B N 1
ATOM 4047 C CA . GLY B 1 17 ? -30.641 31.797 9.422 1 34 17 GLY B CA 1
ATOM 4048 C C . GLY B 1 17 ? -29.844 33 8.922 1 34 17 GLY B C 1
ATOM 4049 O O . GLY B 1 17 ? -29.25 32.938 7.84 1 34 17 GLY B O 1
ATOM 4050 N N . GLU B 1 18 ? -30.219 34.188 9.266 1 37.34 18 GLU B N 1
ATOM 4051 C CA . GLU B 1 18 ? -29.641 35.469 8.82 1 37.34 18 GLU B CA 1
ATOM 4052 C C . GLU B 1 18 ? -28.141 35.344 8.602 1 37.34 18 GLU B C 1
ATOM 4054 O O . GLU B 1 18 ? -27.422 34.812 9.461 1 37.34 18 GLU B O 1
ATOM 4059 N N . ARG B 1 19 ? -27.688 35.094 7.461 1 45.06 19 ARG B N 1
ATOM 4060 C CA . ARG B 1 19 ? -26.281 35.281 7.09 1 45.06 19 ARG B CA 1
ATOM 4061 C C . ARG B 1 19 ? -25.594 36.25 8.039 1 45.06 19 ARG B C 1
ATOM 4063 O O . ARG B 1 19 ? -26 37.406 8.164 1 45.06 19 ARG B O 1
ATOM 4070 N N . GLN B 1 20 ? -25.094 35.625 9.07 1 52.84 20 GLN B N 1
ATOM 4071 C CA . GLN B 1 20 ? -24.375 36.562 9.906 1 52.84 20 GLN B CA 1
ATOM 4072 C C . GLN B 1 20 ? -23.625 37.594 9.055 1 52.84 20 GLN B C 1
ATOM 4074 O O . GLN B 1 20 ? -22.969 37.219 8.078 1 52.84 20 GLN B O 1
ATOM 4079 N N . ASP B 1 21 ? -23.969 38.812 9.203 1 65.94 21 ASP B N 1
ATOM 4080 C CA . ASP B 1 21 ? -23.297 39.938 8.594 1 65.94 21 ASP B CA 1
ATOM 4081 C C . ASP B 1 21 ? -21.797 39.906 8.859 1 65.94 21 ASP B C 1
ATOM 4083 O O . ASP B 1 21 ? -21.344 39.344 9.852 1 65.94 21 ASP B O 1
ATOM 4087 N N . ALA B 1 22 ? -21 40.094 7.887 1 71.44 22 ALA B N 1
ATOM 4088 C CA . ALA B 1 22 ? -19.547 40.125 7.957 1 71.44 22 ALA B CA 1
ATOM 4089 C C . ALA B 1 22 ? -19.078 40.812 9.227 1 71.44 22 ALA B C 1
ATOM 4091 O O . ALA B 1 22 ? -18.094 40.406 9.852 1 71.44 22 ALA B O 1
ATOM 4092 N N . THR B 1 23 ? -19.812 41.719 9.648 1 77.88 23 THR B N 1
ATOM 4093 C CA . THR B 1 23 ? -19.438 42.469 10.844 1 77.88 23 THR B CA 1
ATOM 4094 C C . THR B 1 23 ? -19.656 41.625 12.094 1 77.88 23 THR B C 1
ATOM 4096 O O . THR B 1 23 ? -18.844 41.688 13.031 1 77.88 23 THR B O 1
ATOM 4099 N N . GLU B 1 24 ? -20.641 40.812 12.062 1 81.38 24 GLU B N 1
ATOM 4100 C CA . GLU B 1 24 ? -20.922 39.969 13.203 1 81.38 24 GLU B CA 1
ATOM 4101 C C . GLU B 1 24 ? -19.906 38.844 13.328 1 81.38 24 GLU B C 1
ATOM 4103 O O . GLU B 1 24 ? -19.516 38.469 14.43 1 81.38 24 GLU B O 1
ATOM 4108 N N . ILE B 1 25 ? -19.516 38.438 12.219 1 80.88 25 ILE B N 1
ATOM 4109 C CA . ILE B 1 25 ? -18.516 37.375 12.219 1 80.88 25 ILE B CA 1
ATOM 4110 C C . ILE B 1 25 ? -17.188 37.906 12.758 1 80.88 25 ILE B C 1
ATOM 4112 O O . ILE B 1 25 ? -16.531 37.281 13.57 1 80.88 25 ILE B O 1
ATOM 4116 N N . ARG B 1 26 ? -16.891 39.062 12.281 1 87 26 ARG B N 1
ATOM 4117 C CA . ARG B 1 26 ? -15.656 39.656 12.734 1 87 26 ARG B CA 1
ATOM 4118 C C . ARG B 1 26 ? -15.688 39.938 14.234 1 87 26 ARG B C 1
ATOM 4120 O O . ARG B 1 26 ? -14.688 39.75 14.93 1 87 26 ARG B O 1
ATOM 4127 N N . ALA B 1 27 ? -16.859 40.312 14.648 1 90.5 27 ALA B N 1
ATOM 4128 C CA . ALA B 1 27 ? -17.016 40.594 16.078 1 90.5 27 ALA B CA 1
ATOM 4129 C C . ALA B 1 27 ? -16.906 39.312 16.891 1 90.5 27 ALA B C 1
ATOM 4131 O O . ALA B 1 27 ? -16.328 39.281 17.984 1 90.5 27 ALA B O 1
ATOM 4132 N N . SER B 1 28 ? -17.469 38.281 16.375 1 87.88 28 SER B N 1
ATOM 4133 C CA . SER B 1 28 ? -17.422 37 17.047 1 87.88 28 SER B CA 1
ATOM 4134 C C . SER B 1 28 ? -15.984 36.469 17.125 1 87.88 28 SER B C 1
ATOM 4136 O O . SER B 1 28 ? -15.555 35.969 18.156 1 87.88 28 SER B O 1
ATOM 4138 N N . VAL B 1 29 ? -15.305 36.594 16.031 1 89.06 29 VAL B N 1
ATOM 4139 C CA . VAL B 1 29 ? -13.906 36.188 16.016 1 89.06 29 VAL B CA 1
ATOM 4140 C C . VAL B 1 29 ? -13.094 37.094 16.953 1 89.06 29 VAL B C 1
ATOM 4142 O O . VAL B 1 29 ? -12.195 36.594 17.641 1 89.06 29 VAL B O 1
ATOM 4145 N N . GLY B 1 30 ? -13.438 38.344 16.922 1 94.06 30 GLY B N 1
ATOM 4146 C CA . GLY B 1 30 ? -12.781 39.25 17.844 1 94.06 30 GLY B CA 1
ATOM 4147 C C . GLY B 1 30 ? -12.969 38.875 19.297 1 94.06 30 GLY B C 1
ATOM 4148 O O . GLY B 1 30 ? -12.023 38.969 20.094 1 94.06 30 GLY B O 1
ATOM 4149 N N . ARG B 1 31 ? -14.141 38.469 19.625 1 94.06 31 ARG B N 1
ATOM 4150 C CA . ARG B 1 31 ? -14.422 38.031 20.984 1 94.06 31 ARG B CA 1
ATOM 4151 C C . ARG B 1 31 ? -13.586 36.812 21.344 1 94.06 31 ARG B C 1
ATOM 4153 O O . ARG B 1 31 ? -13.07 36.719 22.469 1 94.06 31 ARG B O 1
ATOM 4160 N N . MET B 1 32 ? -13.461 35.906 20.453 1 94.38 32 MET B N 1
ATOM 4161 C CA . MET B 1 32 ? -12.68 34.719 20.688 1 94.38 32 MET B CA 1
ATOM 4162 C C . MET B 1 32 ? -11.211 35.062 20.922 1 94.38 32 MET B C 1
ATOM 4164 O O . MET B 1 32 ? -10.609 34.594 21.891 1 94.38 32 MET B O 1
ATOM 4168 N N . ILE B 1 33 ? -10.719 35.906 20.078 1 96 33 ILE B N 1
ATOM 4169 C CA . ILE B 1 33 ? -9.312 36.281 20.141 1 96 33 ILE B CA 1
ATOM 4170 C C . ILE B 1 33 ? -9.055 37.094 21.406 1 96 33 ILE B C 1
ATOM 4172 O O . ILE B 1 33 ? -8.039 36.938 22.078 1 96 33 ILE B O 1
ATOM 4176 N N . GLY B 1 34 ? -9.984 38 21.672 1 96.69 34 GLY B N 1
ATOM 4177 C CA . GLY B 1 34 ? -9.875 38.781 22.891 1 96.69 34 GLY B CA 1
ATOM 4178 C C . GLY B 1 34 ? -9.859 37.906 24.141 1 96.69 34 GLY B C 1
ATOM 4179 O O . GLY B 1 34 ? -9.133 38.219 25.094 1 96.69 34 GLY B O 1
ATOM 4180 N N . GLY B 1 35 ? -10.672 36.875 24.141 1 97.44 35 GLY B N 1
ATOM 4181 C CA . GLY B 1 35 ? -10.695 35.938 25.266 1 97.44 35 GLY B CA 1
ATOM 4182 C C . GLY B 1 35 ? -9.375 35.219 25.469 1 97.44 35 GLY B C 1
ATOM 4183 O O . GLY B 1 35 ? -8.945 35 26.609 1 97.44 35 GLY B O 1
ATOM 4184 N N . ILE B 1 36 ? -8.742 34.844 24.391 1 97.88 36 ILE B N 1
ATOM 4185 C CA . ILE B 1 36 ? -7.441 34.188 24.453 1 97.88 36 ILE B CA 1
ATOM 4186 C C . ILE B 1 36 ? -6.41 35.156 25.047 1 97.88 36 ILE B C 1
ATOM 4188 O O . ILE B 1 36 ? -5.602 34.75 25.891 1 97.88 36 ILE B O 1
ATOM 4192 N N . GLY B 1 37 ? -6.469 36.406 24.547 1 98.12 37 GLY B N 1
ATOM 4193 C CA . GLY B 1 37 ? -5.547 37.406 25.047 1 98.12 37 GLY B CA 1
ATOM 4194 C C . GLY B 1 37 ? -5.719 37.688 26.531 1 98.12 37 GLY B C 1
ATOM 4195 O O . GLY B 1 37 ? -4.734 37.75 27.266 1 98.12 37 GLY B O 1
ATOM 4196 N N . ARG B 1 38 ? -6.934 37.812 26.984 1 98.06 38 ARG B N 1
ATOM 4197 C CA . ARG B 1 38 ? -7.211 38.062 28.391 1 98.06 38 ARG B CA 1
ATOM 4198 C C . ARG B 1 38 ? -6.762 36.906 29.266 1 98.06 38 ARG B C 1
ATOM 4200 O O . ARG B 1 38 ? -6.203 37.125 30.344 1 98.06 38 ARG B O 1
ATOM 4207 N N . PHE B 1 39 ? -7.051 35.781 28.781 1 98.38 39 PHE B N 1
ATOM 4208 C CA . PHE B 1 39 ? -6.605 34.594 29.5 1 98.38 39 PHE B CA 1
ATOM 4209 C C . PHE B 1 39 ? -5.09 34.594 29.672 1 98.38 39 PHE B C 1
ATOM 4211 O O . PHE B 1 39 ? -4.586 34.344 30.766 1 98.38 39 PHE B O 1
ATOM 4218 N N . TYR B 1 40 ? -4.379 34.812 28.562 1 98.62 40 TYR B N 1
ATOM 4219 C CA . TYR B 1 40 ? -2.92 34.781 28.609 1 98.62 40 TYR B CA 1
ATOM 4220 C C . TYR B 1 40 ? -2.385 35.781 29.625 1 98.62 40 TYR B C 1
ATOM 4222 O O . TYR B 1 40 ? -1.475 35.469 30.391 1 98.62 40 TYR B O 1
ATOM 4230 N N . ILE B 1 41 ? -2.949 37 29.625 1 98 41 ILE B N 1
ATOM 4231 C CA . ILE B 1 41 ? -2.521 38.031 30.531 1 98 41 ILE B CA 1
ATOM 4232 C C . ILE B 1 41 ? -2.734 37.594 31.984 1 98 41 ILE B C 1
ATOM 4234 O O . ILE B 1 41 ? -1.854 37.75 32.812 1 98 41 ILE B O 1
ATOM 4238 N N . GLN B 1 42 ? -3.873 37 32.25 1 97.88 42 GLN B N 1
ATOM 4239 C CA . GLN B 1 42 ? -4.188 36.531 33.594 1 97.88 42 GLN B CA 1
ATOM 4240 C C . GLN B 1 42 ? -3.246 35.406 34.031 1 97.88 42 GLN B C 1
ATOM 4242 O O . GLN B 1 42 ? -2.811 35.375 35.188 1 97.88 42 GLN B O 1
ATOM 4247 N N . MET B 1 43 ? -2.947 34.531 33.156 1 97.88 43 MET B N 1
ATOM 4248 C CA . MET B 1 43 ? -2.039 33.438 33.469 1 97.88 43 MET B CA 1
ATOM 4249 C C . MET B 1 43 ? -0.633 33.969 33.75 1 97.88 43 MET B C 1
ATOM 4251 O O . MET B 1 43 ? 0.065 33.438 34.625 1 97.88 43 MET B O 1
ATOM 4255 N N . CYS B 1 44 ? -0.226 34.938 32.938 1 97.44 44 CYS B N 1
ATOM 4256 C CA . CYS B 1 44 ? 1.076 35.531 33.188 1 97.44 44 CYS B CA 1
ATOM 4257 C C . CYS B 1 44 ? 1.133 36.156 34.562 1 97.44 44 CYS B C 1
ATOM 4259 O O . CYS B 1 44 ? 2.156 36.062 35.25 1 97.44 44 CYS B O 1
ATOM 4261 N N . THR B 1 45 ? 0.046 36.781 35 1 96.69 45 THR B N 1
ATOM 4262 C CA . THR B 1 45 ? -0.029 37.375 36.312 1 96.69 45 THR B CA 1
ATOM 4263 C C . THR B 1 45 ? 0.021 36.312 37.406 1 96.69 45 THR B C 1
ATOM 4265 O O . THR B 1 45 ? 0.762 36.438 38.375 1 96.69 45 THR B O 1
ATOM 4268 N N . GLU B 1 46 ? -0.729 35.219 37.188 1 95.31 46 GLU B N 1
ATOM 4269 C CA . GLU B 1 46 ? -0.772 34.125 38.156 1 95.31 46 GLU B CA 1
ATOM 4270 C C . GLU B 1 46 ? 0.592 33.438 38.312 1 95.31 46 GLU B C 1
ATOM 4272 O O . GLU B 1 46 ? 0.94 32.938 39.375 1 95.31 46 GLU B O 1
ATOM 4277 N N . LEU B 1 47 ? 1.345 33.406 37.219 1 95.62 47 LEU B N 1
ATOM 4278 C CA . LEU B 1 47 ? 2.641 32.75 37.219 1 95.62 47 LEU B CA 1
ATOM 4279 C C . LEU B 1 47 ? 3.762 33.719 37.531 1 95.62 47 LEU B C 1
ATOM 4281 O O . LEU B 1 47 ? 4.938 33.375 37.531 1 95.62 47 LEU B O 1
ATOM 4285 N N . LYS B 1 48 ? 3.463 35.031 37.75 1 94.94 48 LYS B N 1
ATOM 4286 C CA . LYS B 1 48 ? 4.383 36.094 38.125 1 94.94 48 LYS B CA 1
ATOM 4287 C C . LYS B 1 48 ? 5.465 36.281 37.062 1 94.94 48 LYS B C 1
ATOM 4289 O O . LYS B 1 48 ? 6.652 36.344 37.375 1 94.94 48 LYS B O 1
ATOM 4294 N N . LEU B 1 49 ? 4.973 36.312 35.844 1 96.5 49 LEU B N 1
ATOM 4295 C CA . LEU B 1 49 ? 5.883 36.562 34.75 1 96.5 49 LEU B CA 1
ATOM 4296 C C . LEU B 1 49 ? 6.008 38.062 34.469 1 96.5 49 LEU B C 1
ATOM 4298 O O . LEU B 1 49 ? 5.016 38.781 34.562 1 96.5 49 LEU B O 1
ATOM 4302 N N . SER B 1 50 ? 7.23 38.531 34.219 1 95.19 50 SER B N 1
ATOM 4303 C CA . SER B 1 50 ? 7.434 39.906 33.812 1 95.19 50 SER B CA 1
ATOM 4304 C C . SER B 1 50 ? 6.957 40.125 32.406 1 95.19 50 SER B C 1
ATOM 4306 O O . SER B 1 50 ? 6.688 39.188 31.656 1 95.19 50 SER B O 1
ATOM 4308 N N . ASP B 1 51 ? 6.855 41.406 32.062 1 92 51 ASP B N 1
ATOM 4309 C CA . ASP B 1 51 ? 6.445 41.75 30.703 1 92 51 ASP B CA 1
ATOM 4310 C C . ASP B 1 51 ? 7.391 41.125 29.672 1 92 51 ASP B C 1
ATOM 4312 O O . ASP B 1 51 ? 6.949 40.688 28.609 1 92 51 ASP B O 1
ATOM 4316 N N . TYR B 1 52 ? 8.617 41.125 30.016 1 92.44 52 TYR B N 1
ATOM 4317 C CA . TYR B 1 52 ? 9.617 40.562 29.109 1 92.44 52 TYR B CA 1
ATOM 4318 C C . TYR B 1 52 ? 9.461 39.062 29.016 1 92.44 52 TYR B C 1
ATOM 4320 O O . TYR B 1 52 ? 9.523 38.5 27.922 1 92.44 52 TYR B O 1
ATOM 4328 N N . GLU B 1 53 ? 9.18 38.406 30.094 1 95.12 53 GLU B N 1
ATOM 4329 C CA . GLU B 1 53 ? 9.008 36.969 30.141 1 95.12 53 GLU B CA 1
ATOM 4330 C C . GLU B 1 53 ? 7.703 36.562 29.453 1 95.12 53 GLU B C 1
ATOM 4332 O O . GLU B 1 53 ? 7.629 35.469 28.859 1 95.12 53 GLU B O 1
ATOM 4337 N N . GLY B 1 54 ? 6.73 37.375 29.578 1 96 54 GLY B N 1
ATOM 4338 C CA . GLY B 1 54 ? 5.449 37.094 28.953 1 96 54 GLY B CA 1
ATOM 4339 C C . GLY B 1 54 ? 5.488 37.188 27.438 1 96 54 GLY B C 1
ATOM 4340 O O . GLY B 1 54 ? 4.605 36.656 26.75 1 96 54 GLY B O 1
ATOM 4341 N N . ARG B 1 55 ? 6.508 37.812 26.938 1 96.25 55 ARG B N 1
ATOM 4342 C CA . ARG B 1 55 ? 6.637 38 25.484 1 96.25 55 ARG B CA 1
ATOM 4343 C C . ARG B 1 55 ? 7.469 36.875 24.875 1 96.25 55 ARG B C 1
ATOM 4345 O O . ARG B 1 55 ? 7.625 36.812 23.656 1 96.25 55 ARG B O 1
ATOM 4352 N N . LEU B 1 56 ? 7.945 36 25.734 1 96.25 56 LEU B N 1
ATOM 4353 C CA . LEU B 1 56 ? 8.703 34.844 25.25 1 96.25 56 LEU B CA 1
ATOM 4354 C C . LEU B 1 56 ? 7.77 33.781 24.672 1 96.25 56 LEU B C 1
ATOM 4356 O O . LEU B 1 56 ? 6.863 33.312 25.359 1 96.25 56 LEU B O 1
ATOM 4360 N N . ILE B 1 57 ? 7.953 33.375 23.438 1 97.25 57 ILE B N 1
ATOM 4361 C CA . ILE B 1 57 ? 7.051 32.469 22.75 1 97.25 57 ILE B CA 1
ATOM 4362 C C . ILE B 1 57 ? 7.047 31.109 23.453 1 97.25 57 ILE B C 1
ATOM 4364 O O . ILE B 1 57 ? 6.023 30.422 23.5 1 97.25 57 ILE B O 1
ATOM 4368 N N . GLN B 1 58 ? 8.195 30.641 24.062 1 95.81 58 GLN B N 1
ATOM 4369 C CA . GLN B 1 58 ? 8.25 29.375 24.781 1 95.81 58 GLN B CA 1
ATOM 4370 C C . GLN B 1 58 ? 7.266 29.359 25.938 1 95.81 58 GLN B C 1
ATOM 4372 O O . GLN B 1 58 ? 6.57 28.359 26.156 1 95.81 58 GLN B O 1
ATOM 4377 N N . ASN B 1 59 ? 7.234 30.453 26.656 1 97.31 59 ASN B N 1
ATOM 4378 C CA . ASN B 1 59 ? 6.293 30.547 27.766 1 97.31 59 ASN B CA 1
ATOM 4379 C C . ASN B 1 59 ? 4.848 30.547 27.266 1 97.31 59 ASN B C 1
ATOM 4381 O O . ASN B 1 59 ? 3.967 29.984 27.922 1 97.31 59 ASN B O 1
ATOM 4385 N N . SER B 1 60 ? 4.613 31.234 26.172 1 97.81 60 SER B N 1
ATOM 4386 C CA . SER B 1 60 ? 3.277 31.234 25.578 1 97.81 60 SER B CA 1
ATOM 4387 C C . SER B 1 60 ? 2.832 29.812 25.25 1 97.81 60 SER B C 1
ATOM 4389 O O . SER B 1 60 ? 1.701 29.422 25.547 1 97.81 60 SER B O 1
ATOM 4391 N N . ILE B 1 61 ? 3.707 29.062 24.625 1 95.94 61 ILE B N 1
ATOM 4392 C CA . ILE B 1 61 ? 3.402 27.688 24.203 1 95.94 61 ILE B CA 1
ATOM 4393 C C . ILE B 1 61 ? 3.09 26.844 25.438 1 95.94 61 ILE B C 1
ATOM 4395 O O . ILE B 1 61 ? 2.168 26.016 25.406 1 95.94 61 ILE B O 1
ATOM 4399 N N . THR B 1 62 ? 3.855 27.016 26.469 1 96 62 THR B N 1
ATOM 4400 C CA . THR B 1 62 ? 3.615 26.25 27.703 1 96 62 THR B CA 1
ATOM 4401 C C . THR B 1 62 ? 2.227 26.547 28.25 1 96 62 THR B C 1
ATOM 4403 O O . THR B 1 62 ? 1.486 25.625 28.609 1 96 62 THR B O 1
ATOM 4406 N N . ILE B 1 63 ? 1.902 27.797 28.328 1 97.56 63 ILE B N 1
ATOM 4407 C CA . ILE B 1 63 ? 0.611 28.203 28.875 1 97.56 63 ILE B CA 1
ATOM 4408 C C . ILE B 1 63 ? -0.513 27.688 27.984 1 97.56 63 ILE B C 1
ATOM 4410 O O . ILE B 1 63 ? -1.552 27.25 28.469 1 97.56 63 ILE B O 1
ATOM 4414 N N . GLU B 1 64 ? -0.322 27.781 26.688 1 97.5 64 GLU B N 1
ATOM 4415 C CA . GLU B 1 64 ? -1.291 27.25 25.734 1 97.5 64 GLU B CA 1
ATOM 4416 C C . GLU B 1 64 ? -1.502 25.75 25.938 1 97.5 64 GLU B C 1
ATOM 4418 O O . GLU B 1 64 ? -2.637 25.266 25.906 1 97.5 64 GLU B O 1
ATOM 4423 N N . ARG B 1 65 ? -0.456 25.047 26.125 1 95.19 65 ARG B N 1
ATOM 4424 C CA . ARG B 1 65 ? -0.556 23.609 26.344 1 95.19 65 ARG B CA 1
ATOM 4425 C C . ARG B 1 65 ? -1.289 23.312 27.656 1 95.19 65 ARG B C 1
ATOM 4427 O O . ARG B 1 65 ? -2.031 22.328 27.75 1 95.19 65 ARG B O 1
ATOM 4434 N N . MET B 1 66 ? -1.01 24.125 28.609 1 95.75 66 MET B N 1
ATOM 4435 C CA . MET B 1 66 ? -1.656 23.922 29.906 1 95.75 66 MET B CA 1
ATOM 4436 C C . MET B 1 66 ? -3.172 24.031 29.781 1 95.75 66 MET B C 1
ATOM 4438 O O . MET B 1 66 ? -3.902 23.203 30.328 1 95.75 66 MET B O 1
ATOM 4442 N N . VAL B 1 67 ? -3.613 25 29.062 1 96.88 67 VAL B N 1
ATOM 4443 C CA . VAL B 1 67 ? -5.059 25.172 28.953 1 96.88 67 VAL B CA 1
ATOM 4444 C C . VAL B 1 67 ? -5.656 24.047 28.109 1 96.88 67 VAL B C 1
ATOM 4446 O O . VAL B 1 67 ? -6.742 23.547 28.406 1 96.88 67 VAL B O 1
ATOM 4449 N N . LEU B 1 68 ? -5.004 23.672 27.031 1 93.81 68 LEU B N 1
ATOM 4450 C CA . LEU B 1 68 ? -5.488 22.562 26.219 1 93.81 68 LEU B CA 1
ATOM 4451 C C . LEU B 1 68 ? -5.555 21.281 27.031 1 93.81 68 LEU B C 1
ATOM 4453 O O . LEU B 1 68 ? -6.508 20.516 26.922 1 93.81 68 LEU B O 1
ATOM 4457 N N . SER B 1 69 ? -4.547 21.047 27.828 1 93.19 69 SER B N 1
ATOM 4458 C CA . SER B 1 69 ? -4.527 19.875 28.688 1 93.19 69 SER B CA 1
ATOM 4459 C C . SER B 1 69 ? -5.652 19.922 29.719 1 93.19 69 SER B C 1
ATOM 4461 O O . SER B 1 69 ? -6.277 18.906 30 1 93.19 69 SER B O 1
ATOM 4463 N N . ALA B 1 70 ? -5.891 21.062 30.25 1 94.88 70 ALA B N 1
ATOM 4464 C CA . ALA B 1 70 ? -6.926 21.219 31.266 1 94.88 70 ALA B CA 1
ATOM 4465 C C . ALA B 1 70 ? -8.305 20.906 30.703 1 94.88 70 ALA B C 1
ATOM 4467 O O . ALA B 1 70 ? -9.172 20.375 31.406 1 94.88 70 ALA B O 1
ATOM 4468 N N . PHE B 1 71 ? -8.5 21.172 29.406 1 93 71 PHE B N 1
ATOM 4469 C CA . PHE B 1 71 ? -9.82 21 28.828 1 93 71 PHE B CA 1
ATOM 4470 C C . PHE B 1 71 ? -9.914 19.688 28.062 1 93 71 PHE B C 1
ATOM 4472 O O . PHE B 1 71 ? -10.953 19.375 27.469 1 93 71 PHE B O 1
ATOM 4479 N N . ASP B 1 72 ? -8.844 18.938 28.047 1 88.62 72 ASP B N 1
ATOM 4480 C CA . ASP B 1 72 ? -8.891 17.609 27.422 1 88.62 72 ASP B CA 1
ATOM 4481 C C . ASP B 1 72 ? -9.594 16.609 28.328 1 88.62 72 ASP B C 1
ATOM 4483 O O . ASP B 1 72 ? -8.945 15.867 29.062 1 88.62 72 ASP B O 1
ATOM 4487 N N . GLU B 1 73 ? -10.781 16.469 28.172 1 85.44 73 GLU B N 1
ATOM 4488 C CA . GLU B 1 73 ? -11.609 15.672 29.062 1 85.44 73 GLU B CA 1
ATOM 4489 C C . GLU B 1 73 ? -11.281 14.188 28.969 1 85.44 73 GLU B C 1
ATOM 4491 O O . GLU B 1 73 ? -11.219 13.484 29.969 1 85.44 73 GLU B O 1
ATOM 4496 N N . ARG B 1 74 ? -11.117 13.664 27.844 1 81.62 74 ARG B N 1
ATOM 4497 C CA . ARG B 1 74 ? -10.836 12.25 27.656 1 81.62 74 ARG B CA 1
ATOM 4498 C C . ARG B 1 74 ? -9.516 11.859 28.312 1 81.62 74 ARG B C 1
ATOM 4500 O O . ARG B 1 74 ? -9.445 10.844 29 1 81.62 74 ARG B O 1
ATOM 4507 N N . ARG B 1 75 ? -8.555 12.617 28 1 81.88 75 ARG B N 1
ATOM 4508 C CA . ARG B 1 75 ? -7.254 12.328 28.578 1 81.88 75 ARG B CA 1
ATOM 4509 C C . ARG B 1 75 ? -7.293 12.477 30.109 1 81.88 75 ARG B C 1
ATOM 4511 O O . ARG B 1 75 ? -6.668 11.703 30.828 1 81.88 75 ARG B O 1
ATOM 4518 N N . ASN B 1 76 ? -7.965 13.484 30.562 1 87.88 76 ASN B N 1
ATOM 4519 C CA . ASN B 1 76 ? -8.07 13.688 32 1 87.88 76 ASN B CA 1
ATOM 4520 C C . ASN B 1 76 ? -8.797 12.531 32.688 1 87.88 76 ASN B C 1
ATOM 4522 O O . ASN B 1 76 ? -8.391 12.086 33.781 1 87.88 76 ASN B O 1
ATOM 4526 N N . LYS B 1 77 ? -9.812 11.992 32.062 1 87.62 77 LYS B N 1
ATOM 4527 C CA . LYS B 1 77 ? -10.508 10.82 32.594 1 87.62 77 LYS B CA 1
ATOM 4528 C C . LYS B 1 77 ? -9.594 9.602 32.594 1 87.62 77 LYS B C 1
ATOM 4530 O O . LYS B 1 77 ? -9.594 8.82 33.562 1 87.62 77 LYS B O 1
ATOM 4535 N N . TYR B 1 78 ? -8.93 9.484 31.625 1 85.88 78 TYR B N 1
ATOM 4536 C CA . TYR B 1 78 ? -7.988 8.375 31.531 1 85.88 78 TYR B CA 1
ATOM 4537 C C . TYR B 1 78 ? -6.938 8.453 32.625 1 85.88 78 TYR B C 1
ATOM 4539 O O . TYR B 1 78 ? -6.613 7.445 33.25 1 85.88 78 TYR B O 1
ATOM 4547 N N . LEU B 1 79 ? -6.387 9.633 32.781 1 85.69 79 LEU B N 1
ATOM 4548 C CA . LEU B 1 79 ? -5.344 9.828 33.781 1 85.69 79 LEU B CA 1
ATOM 4549 C C . LEU B 1 79 ? -5.887 9.609 35.188 1 85.69 79 LEU B C 1
ATOM 4551 O O . LEU B 1 79 ? -5.168 9.141 36.062 1 85.69 79 LEU B O 1
ATOM 4555 N N . GLU B 1 80 ? -7.062 9.898 35.406 1 88.56 80 GLU B N 1
ATOM 4556 C CA . GLU B 1 80 ? -7.695 9.656 36.688 1 88.56 80 GLU B CA 1
ATOM 4557 C C . GLU B 1 80 ? -7.91 8.164 36.938 1 88.56 80 GLU B C 1
ATOM 4559 O O . GLU B 1 80 ? -7.762 7.684 38.062 1 88.56 80 GLU B O 1
ATOM 4564 N N . GLU B 1 81 ? -8.219 7.52 35.875 1 88.88 81 GLU B N 1
ATOM 4565 C CA . GLU B 1 81 ? -8.469 6.082 35.969 1 88.88 81 GLU B CA 1
ATOM 4566 C C . GLU B 1 81 ? -7.16 5.297 36.031 1 88.88 81 GLU B C 1
ATOM 4568 O O . GLU B 1 81 ? -7.113 4.191 36.562 1 88.88 81 GLU B O 1
ATOM 4573 N N . HIS B 1 82 ? -6.102 5.855 35.438 1 87.75 82 HIS B N 1
ATOM 4574 C CA . HIS B 1 82 ? -4.801 5.195 35.375 1 87.75 82 HIS B CA 1
ATOM 4575 C C . HIS B 1 82 ? -3.703 6.105 35.938 1 87.75 82 HIS B C 1
ATOM 4577 O O . HIS B 1 82 ? -2.828 6.539 35.188 1 87.75 82 HIS B O 1
ATOM 4583 N N . PRO B 1 83 ? -3.721 6.234 37.156 1 79.5 83 PRO B N 1
ATOM 4584 C CA . PRO B 1 83 ? -2.742 7.168 37.719 1 79.5 83 PRO B CA 1
ATOM 4585 C C . PRO B 1 83 ? -1.314 6.625 37.688 1 79.5 83 PRO B C 1
ATOM 4587 O O . PRO B 1 83 ? -1.101 5.422 37.844 1 79.5 83 PRO B O 1
ATOM 4590 N N . SER B 1 84 ? -0.507 7.266 37 1 76.31 84 SER B N 1
ATOM 4591 C CA . SER B 1 84 ? 0.911 6.922 37 1 76.31 84 SER B CA 1
ATOM 4592 C C . SER B 1 84 ? 1.604 7.473 38.25 1 76.31 84 SER B C 1
ATOM 4594 O O . SER B 1 84 ? 1.251 8.547 38.75 1 76.31 84 SER B O 1
ATOM 4596 N N . ALA B 1 85 ? 2.582 6.738 38.781 1 68.69 85 ALA B N 1
ATOM 4597 C CA . ALA B 1 85 ? 3.254 7.098 40.031 1 68.69 85 ALA B CA 1
ATOM 4598 C C . ALA B 1 85 ? 3.973 8.438 39.906 1 68.69 85 ALA B C 1
ATOM 4600 O O . ALA B 1 85 ? 4.691 8.672 38.938 1 68.69 85 ALA B O 1
ATOM 4601 N N . GLY B 1 86 ? 3.766 9.406 40.75 1 72.12 86 GLY B N 1
ATOM 4602 C CA . GLY B 1 86 ? 4.465 10.68 40.844 1 72.12 86 GLY B CA 1
ATOM 4603 C C . GLY B 1 86 ? 3.791 11.789 40.062 1 72.12 86 GLY B C 1
ATOM 4604 O O . GLY B 1 86 ? 4.199 12.953 40.125 1 72.12 86 GLY B O 1
ATOM 4605 N N . LYS B 1 87 ? 2.697 11.359 39.375 1 77.38 87 LYS B N 1
ATOM 4606 C CA . LYS B 1 87 ? 2.023 12.398 38.594 1 77.38 87 LYS B CA 1
ATOM 4607 C C . LYS B 1 87 ? 0.595 12.609 39.062 1 77.38 87 LYS B C 1
ATOM 4609 O O . LYS B 1 87 ? -0.13 11.648 39.344 1 77.38 87 LYS B O 1
ATOM 4614 N N . ASP B 1 88 ? 0.357 13.773 39.469 1 84.75 88 ASP B N 1
ATOM 4615 C CA . ASP B 1 88 ? -0.998 14.141 39.844 1 84.75 88 ASP B CA 1
ATOM 4616 C C . ASP B 1 88 ? -1.891 14.367 38.625 1 84.75 88 ASP B C 1
ATOM 4618 O O . ASP B 1 88 ? -1.664 15.289 37.844 1 84.75 88 ASP B O 1
ATOM 4622 N N . PRO B 1 89 ? -2.934 13.633 38.5 1 88.88 89 PRO B N 1
ATOM 4623 C CA . PRO B 1 89 ? -3.805 13.773 37.312 1 88.88 89 PRO B CA 1
ATOM 4624 C C . PRO B 1 89 ? -4.578 15.086 37.312 1 88.88 89 PRO B C 1
ATOM 4626 O O . PRO B 1 89 ? -5.121 15.477 36.281 1 88.88 89 PRO B O 1
ATOM 4629 N N . LYS B 1 90 ? -4.641 15.766 38.406 1 91.75 90 LYS B N 1
ATOM 4630 C CA . LYS B 1 90 ? -5.418 17 38.5 1 91.75 90 LYS B CA 1
ATOM 4631 C C . LYS B 1 90 ? -4.559 18.219 38.156 1 91.75 90 LYS B C 1
ATOM 4633 O O . LYS B 1 90 ? -5.066 19.328 38.062 1 91.75 90 LYS B O 1
ATOM 4638 N N . LYS B 1 91 ? -3.359 17.984 38 1 92.94 91 LYS B N 1
ATOM 4639 C CA . LYS B 1 91 ? -2.438 19.078 37.719 1 92.94 91 LYS B CA 1
ATOM 4640 C C . LYS B 1 91 ? -1.785 18.906 36.344 1 92.94 91 LYS B C 1
ATOM 4642 O O . LYS B 1 91 ? -1.732 17.812 35.812 1 92.94 91 LYS B O 1
ATOM 4647 N N . THR B 1 92 ? -1.491 20.016 35.719 1 93.31 92 THR B N 1
ATOM 4648 C CA . THR B 1 92 ? -0.727 20.078 34.469 1 93.31 92 THR B CA 1
ATOM 4649 C C . THR B 1 92 ? 0.32 21.188 34.531 1 93.31 92 THR B C 1
ATOM 4651 O O . THR B 1 92 ? 0.332 21.984 35.469 1 93.31 92 THR B O 1
ATOM 4654 N N . GLY B 1 93 ? 1.274 21.109 33.75 1 91.12 93 GLY B N 1
ATOM 4655 C CA . GLY B 1 93 ? 2.311 22.125 33.719 1 91.12 93 GLY B CA 1
ATOM 4656 C C . GLY B 1 93 ? 3.348 21.906 32.656 1 91.12 93 GLY B C 1
ATOM 4657 O O . GLY B 1 93 ? 3.057 21.297 31.609 1 91.12 93 GLY B O 1
ATOM 4658 N N . GLY B 1 94 ? 4.418 22.625 32.812 1 91.19 94 GLY B N 1
ATOM 4659 C CA . GLY B 1 94 ? 5.527 22.594 31.875 1 91.19 94 GLY B CA 1
ATOM 4660 C C . GLY B 1 94 ? 6.629 23.578 32.219 1 91.19 94 GLY B C 1
ATOM 4661 O O . GLY B 1 94 ? 6.613 24.188 33.281 1 91.19 94 GLY B O 1
ATOM 4662 N N . PRO B 1 95 ? 7.523 23.625 31.328 1 93.88 95 PRO B N 1
ATOM 4663 C CA . PRO B 1 95 ? 8.648 24.531 31.578 1 93.88 95 PRO B CA 1
ATOM 4664 C C . PRO B 1 95 ? 8.281 26 31.406 1 93.88 95 PRO B C 1
ATOM 4666 O O . PRO B 1 95 ? 7.613 26.359 30.422 1 93.88 95 PRO B O 1
ATOM 4669 N N . ILE B 1 96 ? 8.602 26.828 32.375 1 95.44 96 ILE B N 1
ATOM 4670 C CA . ILE B 1 96 ? 8.508 28.281 32.281 1 95.44 96 ILE B CA 1
ATOM 4671 C C . ILE B 1 96 ? 9.898 28.891 32.406 1 95.44 96 ILE B C 1
ATOM 4673 O O . ILE B 1 96 ? 10.688 28.484 33.281 1 95.44 96 ILE B O 1
ATOM 4677 N N . TYR B 1 97 ? 10.164 29.812 31.531 1 95 97 TYR B N 1
ATOM 4678 C CA . TYR B 1 97 ? 11.484 30.422 31.5 1 95 97 TYR B CA 1
ATOM 4679 C C . TYR B 1 97 ? 11.461 31.828 32.094 1 95 97 TYR B C 1
ATOM 4681 O O . TYR B 1 97 ? 10.695 32.688 31.656 1 95 97 TYR B O 1
ATOM 4689 N N . LYS B 1 98 ? 12.266 32 33.094 1 94.12 98 LYS B N 1
ATOM 4690 C CA . LYS B 1 98 ? 12.367 33.281 33.781 1 94.12 98 LYS B CA 1
ATOM 4691 C C . LYS B 1 98 ? 13.781 33.844 33.656 1 94.12 98 LYS B C 1
ATOM 4693 O O . LYS B 1 98 ? 14.75 33.094 33.531 1 94.12 98 LYS B O 1
ATOM 4698 N N . ARG B 1 99 ? 13.773 35.125 33.562 1 90.5 99 ARG B N 1
ATOM 4699 C CA . ARG B 1 99 ? 15.062 35.812 33.531 1 90.5 99 ARG B CA 1
ATOM 4700 C C . ARG B 1 99 ? 15.516 36.219 34.938 1 90.5 99 ARG B C 1
ATOM 4702 O O . ARG B 1 99 ? 14.914 37.094 35.531 1 90.5 99 ARG B O 1
ATOM 4709 N N . ILE B 1 100 ? 16.562 35.5 35.469 1 89.19 100 ILE B N 1
ATOM 4710 C CA . ILE B 1 100 ? 17.109 35.75 36.781 1 89.19 100 ILE B CA 1
ATOM 4711 C C . ILE B 1 100 ? 18.578 36.188 36.688 1 89.19 100 ILE B C 1
ATOM 4713 O O . ILE B 1 100 ? 19.391 35.469 36.125 1 89.19 100 ILE B O 1
ATOM 4717 N N . ASP B 1 101 ? 18.953 37.281 37.156 1 85.94 101 ASP B N 1
ATOM 4718 C CA . ASP B 1 101 ? 20.312 37.844 37.156 1 85.94 101 ASP B CA 1
ATOM 4719 C C . ASP B 1 101 ? 20.891 37.844 35.75 1 85.94 101 ASP B C 1
ATOM 4721 O O . ASP B 1 101 ? 22.031 37.406 35.562 1 85.94 101 ASP B O 1
ATOM 4725 N N . GLY B 1 102 ? 20.094 38.125 34.719 1 82.25 102 GLY B N 1
ATOM 4726 C CA . GLY B 1 102 ? 20.547 38.281 33.344 1 82.25 102 GLY B CA 1
ATOM 4727 C C . GLY B 1 102 ? 20.609 37 32.594 1 82.25 102 GLY B C 1
ATOM 4728 O O . GLY B 1 102 ? 20.906 36.969 31.391 1 82.25 102 GLY B O 1
ATOM 4729 N N . LYS B 1 103 ? 20.266 35.938 33.312 1 88.44 103 LYS B N 1
ATOM 4730 C CA . LYS B 1 103 ? 20.297 34.656 32.688 1 88.44 103 LYS B CA 1
ATOM 4731 C C . LYS B 1 103 ? 18.922 34 32.688 1 88.44 103 LYS B C 1
ATOM 4733 O O . LYS B 1 103 ? 18.125 34.219 33.594 1 88.44 103 LYS B O 1
ATOM 4738 N N . TRP B 1 104 ? 18.641 33.25 31.562 1 91.44 104 TRP B N 1
ATOM 4739 C CA . TRP B 1 104 ? 17.391 32.5 31.5 1 91.44 104 TRP B CA 1
ATOM 4740 C C . TRP B 1 104 ? 17.453 31.203 32.312 1 91.44 104 TRP B C 1
ATOM 4742 O O . TRP B 1 104 ? 18.453 30.5 32.25 1 91.44 104 TRP B O 1
ATOM 4752 N N . MET B 1 105 ? 16.469 31.016 33.125 1 91.5 105 MET B N 1
ATOM 4753 C CA . MET B 1 105 ? 16.359 29.797 33.938 1 91.5 105 MET B CA 1
ATOM 4754 C C . MET B 1 105 ? 15.016 29.109 33.688 1 91.5 105 MET B C 1
ATOM 4756 O O . MET B 1 105 ? 13.992 29.781 33.531 1 91.5 105 MET B O 1
ATOM 4760 N N . ARG B 1 106 ? 15.172 27.812 33.594 1 91.75 106 ARG B N 1
ATOM 4761 C CA . ARG B 1 106 ? 13.977 27 33.375 1 91.75 106 ARG B CA 1
ATOM 4762 C C . ARG B 1 106 ? 13.383 26.516 34.688 1 91.75 106 ARG B C 1
ATOM 4764 O O . ARG B 1 106 ? 14.102 26.031 35.562 1 91.75 106 ARG B O 1
ATOM 4771 N N . GLU B 1 107 ? 12.133 26.719 34.875 1 91.19 107 GLU B N 1
ATOM 4772 C CA . GLU B 1 107 ? 11.391 26.234 36.031 1 91.19 107 GLU B CA 1
ATOM 4773 C C . GLU B 1 107 ? 10.219 25.359 35.625 1 91.19 107 GLU B C 1
ATOM 4775 O O . GLU B 1 107 ? 9.43 25.734 34.75 1 91.19 107 GLU B O 1
ATOM 4780 N N . LEU B 1 108 ? 10.117 24.219 36.219 1 91.31 108 LEU B N 1
ATOM 4781 C CA . LEU B 1 108 ? 8.969 23.344 35.969 1 91.31 108 LEU B CA 1
ATOM 4782 C C . LEU B 1 108 ? 7.824 23.672 36.906 1 91.31 108 LEU B C 1
ATOM 4784 O O . LEU B 1 108 ? 7.98 23.594 38.125 1 91.31 108 LEU B O 1
ATOM 4788 N N . ILE B 1 109 ? 6.781 24.031 36.344 1 92.44 109 ILE B N 1
ATOM 4789 C CA . ILE B 1 109 ? 5.672 24.422 37.188 1 92.44 109 ILE B CA 1
ATOM 4790 C C . ILE B 1 109 ? 4.551 23.391 37.094 1 92.44 109 ILE B C 1
ATOM 4792 O O . ILE B 1 109 ? 4.449 22.672 36.094 1 92.44 109 ILE B O 1
ATOM 4796 N N . LEU B 1 110 ? 3.77 23.266 38.125 1 93.06 110 LEU B N 1
ATOM 4797 C CA . LEU B 1 110 ? 2.543 22.469 38.188 1 93.06 110 LEU B CA 1
ATOM 4798 C C . LEU B 1 110 ? 1.38 23.328 38.688 1 93.06 110 LEU B C 1
ATOM 4800 O O . LEU B 1 110 ? 1.521 24.062 39.656 1 93.06 110 LEU B O 1
ATOM 4804 N N . TYR B 1 111 ? 0.427 23.328 37.969 1 94.31 111 TYR B N 1
ATOM 4805 C CA . TYR B 1 111 ? -0.74 24.141 38.281 1 94.31 111 TYR B CA 1
ATOM 4806 C C . TYR B 1 111 ? -2.014 23.312 38.25 1 94.31 111 TYR B C 1
ATOM 4808 O O . TYR B 1 111 ? -2.109 22.328 37.5 1 94.31 111 TYR B O 1
ATOM 4816 N N . ASP B 1 112 ? -2.984 23.656 39.031 1 95.62 112 ASP B N 1
ATOM 4817 C CA . ASP B 1 112 ? -4.246 22.922 39.094 1 95.62 112 ASP B CA 1
ATOM 4818 C C . ASP B 1 112 ? -5.074 23.141 37.812 1 95.62 112 ASP B C 1
ATOM 4820 O O . ASP B 1 112 ? -5.328 24.281 37.438 1 95.62 112 ASP B O 1
ATOM 4824 N N . LYS B 1 113 ? -5.523 22.078 37.25 1 95.88 113 LYS B N 1
ATOM 4825 C CA . LYS B 1 113 ? -6.32 22.156 36.031 1 95.88 113 LYS B CA 1
ATOM 4826 C C . LYS B 1 113 ? -7.605 22.938 36.25 1 95.88 113 LYS B C 1
ATOM 4828 O O . LYS B 1 113 ? -8.039 23.688 35.375 1 95.88 113 LYS B O 1
ATOM 4833 N N . GLU B 1 114 ? -8.172 22.781 37.406 1 95.75 114 GLU B N 1
ATOM 4834 C CA . GLU B 1 114 ? -9.414 23.484 37.719 1 95.75 114 GLU B CA 1
ATOM 4835 C C . GLU B 1 114 ? -9.195 24.984 37.781 1 95.75 114 GLU B C 1
ATOM 4837 O O . GLU B 1 114 ? -10.07 25.766 37.375 1 95.75 114 GLU B O 1
ATOM 4842 N N . GLU B 1 115 ? -8.031 25.359 38.312 1 96.5 115 GLU B N 1
ATOM 4843 C CA . GLU B 1 115 ? -7.703 26.781 38.344 1 96.5 115 GLU B CA 1
ATOM 4844 C C . GLU B 1 115 ? -7.492 27.344 36.938 1 96.5 115 GLU B C 1
ATOM 4846 O O . GLU B 1 115 ? -7.863 28.484 36.656 1 96.5 115 GLU B O 1
ATOM 4851 N N . ILE B 1 116 ? -6.902 26.609 36.094 1 97.12 116 ILE B N 1
ATOM 4852 C CA . ILE B 1 116 ? -6.691 27.031 34.719 1 97.12 116 ILE B CA 1
ATOM 4853 C C . ILE B 1 116 ? -8.039 27.203 34.031 1 97.12 116 ILE B C 1
ATOM 4855 O O . ILE B 1 116 ? -8.25 28.188 33.312 1 97.12 116 ILE B O 1
ATOM 4859 N N . ARG B 1 117 ? -8.984 26.266 34.25 1 97.06 117 ARG B N 1
ATOM 4860 C CA . ARG B 1 117 ? -10.32 26.359 33.656 1 97.06 117 ARG B CA 1
ATOM 4861 C C . ARG B 1 117 ? -11.055 27.594 34.188 1 97.06 117 ARG B C 1
ATOM 4863 O O . ARG B 1 117 ? -11.766 28.25 33.406 1 97.06 117 ARG B O 1
ATOM 4870 N N . ARG B 1 118 ? -10.852 27.812 35.438 1 97.19 118 ARG B N 1
ATOM 4871 C CA . ARG B 1 118 ? -11.492 28.984 36 1 97.19 118 ARG B CA 1
ATOM 4872 C C . ARG B 1 118 ? -10.992 30.266 35.375 1 97.19 118 ARG B C 1
ATOM 4874 O O . ARG B 1 118 ? -11.781 31.141 35.031 1 97.19 118 ARG B O 1
ATOM 4881 N N . VAL B 1 119 ? -9.672 30.406 35.25 1 97.69 119 VAL B N 1
ATOM 4882 C CA . VAL B 1 119 ? -9.078 31.594 34.625 1 97.69 119 VAL B CA 1
ATOM 4883 C C . VAL B 1 119 ? -9.555 31.719 33.188 1 97.69 119 VAL B C 1
ATOM 4885 O O . VAL B 1 119 ? -9.859 32.812 32.719 1 97.69 119 VAL B O 1
ATOM 4888 N N . TRP B 1 120 ? -9.625 30.594 32.438 1 98 120 TRP B N 1
ATOM 4889 C CA . TRP B 1 120 ? -10.086 30.578 31.047 1 98 120 TRP B CA 1
ATOM 4890 C C . TRP B 1 120 ? -11.531 31.047 30.938 1 98 120 TRP B C 1
ATOM 4892 O O . TRP B 1 120 ? -11.859 31.891 30.109 1 98 120 TRP B O 1
ATOM 4902 N N . ARG B 1 121 ? -12.414 30.594 31.828 1 97.44 121 ARG B N 1
ATOM 4903 C CA . ARG B 1 121 ? -13.828 30.953 31.812 1 97.44 121 ARG B CA 1
ATOM 4904 C C . ARG B 1 121 ? -14.016 32.438 32.188 1 97.44 121 ARG B C 1
ATOM 4906 O O . ARG B 1 121 ? -14.852 33.125 31.578 1 97.44 121 ARG B O 1
ATOM 4913 N N . GLN B 1 122 ? -13.219 32.812 33.094 1 97 122 GLN B N 1
ATOM 4914 C CA . GLN B 1 122 ? -13.289 34.219 33.5 1 97 122 GLN B CA 1
ATOM 4915 C C . GLN B 1 122 ? -12.906 35.125 32.344 1 97 122 GLN B C 1
ATOM 4917 O O . GLN B 1 122 ? -13.562 36.156 32.094 1 97 122 GLN B O 1
ATOM 4922 N N . ALA B 1 123 ? -11.867 34.75 31.609 1 96.12 123 ALA B N 1
ATOM 4923 C CA . ALA B 1 123 ? -11.375 35.531 30.469 1 96.12 123 ALA B CA 1
ATOM 4924 C C . ALA B 1 123 ? -12.359 35.469 29.312 1 96.12 123 ALA B C 1
ATOM 4926 O O . ALA B 1 123 ? -12.32 36.344 28.422 1 96.12 123 ALA B O 1
ATOM 4927 N N . ASN B 1 124 ? -13.234 34.5 29.266 1 95.81 124 ASN B N 1
ATOM 4928 C CA . ASN B 1 124 ? -14.188 34.312 28.172 1 95.81 124 ASN B CA 1
ATOM 4929 C C . ASN B 1 124 ? -15.625 34.5 28.656 1 95.81 124 ASN B C 1
ATOM 4931 O O . ASN B 1 124 ? -16.531 33.781 28.203 1 95.81 124 ASN B O 1
ATOM 4935 N N . ASN B 1 125 ? -15.797 35.375 29.594 1 92.94 125 ASN B N 1
ATOM 4936 C CA . ASN B 1 125 ? -17.109 35.781 30.109 1 92.94 125 ASN B CA 1
ATOM 4937 C C . ASN B 1 125 ? -17.875 34.625 30.688 1 92.94 125 ASN B C 1
ATOM 4939 O O . ASN B 1 125 ? -19.078 34.5 30.469 1 92.94 125 ASN B O 1
ATOM 4943 N N . GLY B 1 126 ? -17.203 33.594 31.219 1 92.12 126 GLY B N 1
ATOM 4944 C CA . GLY B 1 126 ? -17.828 32.5 31.922 1 92.12 126 GLY B CA 1
ATOM 4945 C C . GLY B 1 126 ? -18.094 31.297 31.031 1 92.12 126 GLY B C 1
ATOM 4946 O O . GLY B 1 126 ? -18.594 30.281 31.484 1 92.12 126 GLY B O 1
ATOM 4947 N N . GLU B 1 127 ? -17.719 31.391 29.781 1 91.25 127 GLU B N 1
ATOM 4948 C CA . GLU B 1 127 ? -18 30.312 28.844 1 91.25 127 GLU B CA 1
ATOM 4949 C C . GLU B 1 127 ? -16.781 29.438 28.609 1 91.25 127 GLU B C 1
ATOM 4951 O O . GLU B 1 127 ? -15.648 29.844 28.875 1 91.25 127 GLU B O 1
ATOM 4956 N N . ASP B 1 128 ? -16.969 28.281 28.188 1 89 128 ASP B N 1
ATOM 4957 C CA . ASP B 1 128 ? -15.867 27.375 27.875 1 89 128 ASP B CA 1
ATOM 4958 C C . ASP B 1 128 ? -15.148 27.797 26.594 1 89 128 ASP B C 1
ATOM 4960 O O . ASP B 1 128 ? -13.969 27.484 26.406 1 89 128 ASP B O 1
ATOM 4964 N N . ALA B 1 129 ? -15.883 28.578 25.797 1 90.12 129 ALA B N 1
ATOM 4965 C CA . ALA B 1 129 ? -15.273 29.156 24.594 1 90.12 129 ALA B CA 1
ATOM 4966 C C . ALA B 1 129 ? -14.438 28.109 23.859 1 90.12 129 ALA B C 1
ATOM 4968 O O . ALA B 1 129 ? -13.266 28.344 23.562 1 90.12 129 ALA B O 1
ATOM 4969 N N . THR B 1 130 ? -15.016 27.078 23.375 1 88.75 130 THR B N 1
ATOM 4970 C CA . THR B 1 130 ? -14.336 25.953 22.75 1 88.75 130 THR B CA 1
ATOM 4971 C C . THR B 1 130 ? -13.695 26.391 21.422 1 88.75 130 THR B C 1
ATOM 4973 O O . THR B 1 130 ? -12.695 25.797 21 1 88.75 130 THR B O 1
ATOM 4976 N N . ALA B 1 131 ? -14.242 27.375 20.812 1 87.06 131 ALA B N 1
ATOM 4977 C CA . ALA B 1 131 ? -13.664 27.875 19.562 1 87.06 131 ALA B CA 1
ATOM 4978 C C . ALA B 1 131 ? -12.25 28.406 19.797 1 87.06 131 ALA B C 1
ATOM 4980 O O . ALA B 1 131 ? -11.375 28.234 18.938 1 87.06 131 ALA B O 1
ATOM 4981 N N . GLY B 1 132 ? -12.086 29.078 20.938 1 92.75 132 GLY B N 1
ATOM 4982 C CA . GLY B 1 132 ? -10.758 29.562 21.281 1 92.75 132 GLY B CA 1
ATOM 4983 C C . GLY B 1 132 ? -9.75 28.453 21.5 1 92.75 132 GLY B C 1
ATOM 4984 O O . GLY B 1 132 ? -8.594 28.562 21.109 1 92.75 132 GLY B O 1
ATOM 4985 N N . LEU B 1 133 ? -10.195 27.391 22.109 1 92.69 133 LEU B N 1
ATOM 4986 C CA . LEU B 1 133 ? -9.328 26.234 22.328 1 92.69 133 LEU B CA 1
ATOM 4987 C C . LEU B 1 133 ? -8.945 25.578 21 1 92.69 133 LEU B C 1
ATOM 4989 O O . LEU B 1 133 ? -7.793 25.188 20.812 1 92.69 133 LEU B O 1
ATOM 4993 N N . THR B 1 134 ? -9.875 25.516 20.125 1 88.94 134 THR B N 1
ATOM 4994 C CA . THR B 1 134 ? -9.602 24.969 18.797 1 88.94 134 THR B CA 1
ATOM 4995 C C . THR B 1 134 ? -8.594 25.828 18.047 1 88.94 134 THR B C 1
ATOM 4997 O O . THR B 1 134 ? -7.727 25.312 17.344 1 88.94 134 THR B O 1
ATOM 5000 N N . HIS B 1 135 ? -8.773 27.109 18.234 1 91.38 135 HIS B N 1
ATOM 5001 C CA . HIS B 1 135 ? -7.84 28.047 17.609 1 91.38 135 HIS B CA 1
ATOM 5002 C C . HIS B 1 135 ? -6.418 27.812 18.094 1 91.38 135 HIS B C 1
ATOM 5004 O O . HIS B 1 135 ? -5.473 27.812 17.297 1 91.38 135 HIS B O 1
ATOM 5010 N N . ILE B 1 136 ? -6.309 27.625 19.344 1 93.5 136 ILE B N 1
ATOM 5011 C CA . ILE B 1 136 ? -4.996 27.359 19.922 1 93.5 136 ILE B CA 1
ATOM 5012 C C . ILE B 1 136 ? -4.457 26.031 19.406 1 93.5 136 ILE B C 1
ATOM 5014 O O . ILE B 1 136 ? -3.262 25.891 19.125 1 93.5 136 ILE B O 1
ATOM 5018 N N . MET B 1 137 ? -5.312 25.109 19.266 1 91.38 137 MET B N 1
ATOM 5019 C CA . MET B 1 137 ? -4.902 23.812 18.734 1 91.38 137 MET B CA 1
ATOM 5020 C C . MET B 1 137 ? -4.387 23.922 17.312 1 91.38 137 MET B C 1
ATOM 5022 O O . MET B 1 137 ? -3.406 23.281 16.938 1 91.38 137 MET B O 1
ATOM 5026 N N . ILE B 1 138 ? -5.082 24.656 16.516 1 88.31 138 ILE B N 1
ATOM 5027 C CA . ILE B 1 138 ? -4.672 24.859 15.125 1 88.31 138 ILE B CA 1
ATOM 5028 C C . ILE B 1 138 ? -3.307 25.547 15.086 1 88.31 138 ILE B C 1
ATOM 5030 O O . ILE B 1 138 ? -2.438 25.172 14.297 1 88.31 138 ILE B O 1
ATOM 5034 N N . TRP B 1 139 ? -3.158 26.5 15.969 1 92.62 139 TRP B N 1
ATOM 5035 C CA . TRP B 1 139 ? -1.866 27.172 16.094 1 92.62 139 TRP B CA 1
ATOM 5036 C C . TRP B 1 139 ? -0.76 26.156 16.406 1 92.62 139 TRP B C 1
ATOM 5038 O O . TRP B 1 139 ? 0.301 26.188 15.773 1 92.62 139 TRP B O 1
ATOM 5048 N N . HIS B 1 140 ? -1.008 25.328 17.312 1 90.81 140 HIS B N 1
ATOM 5049 C CA . HIS B 1 140 ? -0.023 24.312 17.672 1 90.81 140 HIS B CA 1
ATOM 5050 C C . HIS B 1 140 ? 0.233 23.359 16.516 1 90.81 140 HIS B C 1
ATOM 5052 O O . HIS B 1 140 ? 1.37 22.938 16.297 1 90.81 140 HIS B O 1
ATOM 5058 N N . SER B 1 141 ? -0.834 23.062 15.867 1 88 141 SER B N 1
ATOM 5059 C CA . SER B 1 141 ? -0.68 22.172 14.711 1 88 141 SER B CA 1
ATOM 5060 C C . SER B 1 141 ? 0.154 22.844 13.625 1 88 141 SER B C 1
ATOM 5062 O O . SER B 1 141 ? 0.981 22.188 12.984 1 88 141 SER B O 1
ATOM 5064 N N . ASN B 1 142 ? -0.089 24.094 13.383 1 87.62 142 ASN B N 1
ATOM 5065 C CA . ASN B 1 142 ? 0.703 24.828 12.406 1 87.62 142 ASN B CA 1
ATOM 5066 C C . ASN B 1 142 ? 2.18 24.859 12.789 1 87.62 142 ASN B C 1
ATOM 5068 O O . ASN B 1 142 ? 3.051 24.75 11.922 1 87.62 142 ASN B O 1
ATOM 5072 N N . LEU B 1 143 ? 2.361 25.047 14.039 1 90.06 143 LEU B N 1
ATOM 5073 C CA . LEU B 1 143 ? 3.736 25.078 14.523 1 90.06 143 LEU B CA 1
ATOM 5074 C C . LEU B 1 143 ? 4.41 23.719 14.297 1 90.06 143 LEU B C 1
ATOM 5076 O O . LEU B 1 143 ? 5.574 23.672 13.891 1 90.06 143 LEU B O 1
ATOM 5080 N N . ASN B 1 144 ? 3.686 22.734 14.57 1 84.88 144 ASN B N 1
ATOM 5081 C CA . ASN B 1 144 ? 4.219 21.391 14.336 1 84.88 144 ASN B CA 1
ATOM 5082 C C . ASN B 1 144 ? 4.504 21.156 12.859 1 84.88 144 ASN B C 1
ATOM 5084 O O . ASN B 1 144 ? 5.508 20.531 12.508 1 84.88 144 ASN B O 1
ATOM 5088 N N . ASP B 1 145 ? 3.582 21.562 12.039 1 81.62 145 ASP B N 1
ATOM 5089 C CA . ASP B 1 145 ? 3.773 21.406 10.602 1 81.62 145 ASP B CA 1
ATOM 5090 C C . ASP B 1 145 ? 5.02 22.141 10.125 1 81.62 145 ASP B C 1
ATOM 5092 O O . ASP B 1 145 ? 5.711 21.688 9.219 1 81.62 145 ASP B O 1
ATOM 5096 N N . ALA B 1 146 ? 5.258 23.297 10.75 1 82.62 146 ALA B N 1
ATOM 5097 C CA . ALA B 1 146 ? 6.402 24.109 10.352 1 82.62 146 ALA B CA 1
ATOM 5098 C C . ALA B 1 146 ? 7.711 23.484 10.836 1 82.62 146 ALA B C 1
ATOM 5100 O O . ALA B 1 146 ? 8.75 23.625 10.188 1 82.62 146 ALA B O 1
ATOM 5101 N N . THR B 1 147 ? 7.629 22.797 12 1 77.69 147 THR B N 1
ATOM 5102 C CA . THR B 1 147 ? 8.836 22.25 12.609 1 77.69 147 THR B CA 1
ATOM 5103 C C . THR B 1 147 ? 9.125 20.844 12.078 1 77.69 147 THR B C 1
ATOM 5105 O O . THR B 1 147 ? 10.281 20.5 11.805 1 77.69 147 THR B O 1
ATOM 5108 N N . TYR B 1 148 ? 7.93 19.984 12.258 1 64.56 148 TYR B N 1
ATOM 5109 C CA . TYR B 1 148 ? 8.141 18.562 12.008 1 64.56 148 TYR B CA 1
ATOM 5110 C C . TYR B 1 148 ? 7.68 18.188 10.609 1 64.56 148 TYR B C 1
ATOM 5112 O O . TYR B 1 148 ? 6.715 18.75 10.094 1 64.56 148 TYR B O 1
ATOM 5120 N N . GLN B 1 149 ? 8.555 17.656 9.82 1 56.81 149 GLN B N 1
ATOM 5121 C CA . GLN B 1 149 ? 8.078 17.188 8.523 1 56.81 149 GLN B CA 1
ATOM 5122 C C . GLN B 1 149 ? 7.516 15.773 8.617 1 56.81 149 GLN B C 1
ATOM 5124 O O . GLN B 1 149 ? 8.078 14.922 9.312 1 56.81 149 GLN B O 1
ATOM 5129 N N . ARG B 1 150 ? 6.184 15.586 8.586 1 56.75 150 ARG B N 1
ATOM 5130 C CA . ARG B 1 150 ? 5.496 14.305 8.609 1 56.75 150 ARG B CA 1
ATOM 5131 C C . ARG B 1 150 ? 5.797 13.5 7.348 1 56.75 150 ARG B C 1
ATOM 5133 O O . ARG B 1 150 ? 4.969 12.703 6.898 1 56.75 150 ARG B O 1
ATOM 5140 N N . THR B 1 151 ? 6.965 13.703 6.801 1 54.16 151 THR B N 1
ATOM 5141 C CA . THR B 1 151 ? 7.289 13.078 5.523 1 54.16 151 THR B CA 1
ATOM 5142 C C . THR B 1 151 ? 7.367 11.562 5.668 1 54.16 151 THR B C 1
ATOM 5144 O O . THR B 1 151 ? 6.934 10.828 4.781 1 54.16 151 THR B O 1
ATOM 5147 N N . ARG B 1 152 ? 7.75 11.203 6.922 1 55.12 152 ARG B N 1
ATOM 5148 C CA . ARG B 1 152 ? 7.902 9.758 7.102 1 55.12 152 ARG B CA 1
ATOM 5149 C C . ARG B 1 152 ? 6.543 9.062 7.125 1 55.12 152 ARG B C 1
ATOM 5151 O O . ARG B 1 152 ? 6.395 7.973 6.578 1 55.12 152 ARG B O 1
ATOM 5158 N N . ALA B 1 153 ? 5.668 9.812 7.758 1 61.19 153 ALA B N 1
ATOM 5159 C CA . ALA B 1 153 ? 4.332 9.227 7.816 1 61.19 153 ALA B CA 1
ATOM 5160 C C . ALA B 1 153 ? 3.709 9.148 6.426 1 61.19 153 ALA B C 1
ATOM 5162 O O . ALA B 1 153 ? 3.027 8.172 6.098 1 61.19 153 ALA B O 1
ATOM 5163 N N . LEU B 1 154 ? 4.039 10.156 5.629 1 63.5 154 LEU B N 1
ATOM 5164 C CA . LEU B 1 154 ? 3.521 10.203 4.266 1 63.5 154 LEU B CA 1
ATOM 5165 C C . LEU B 1 154 ? 4.066 9.039 3.443 1 63.5 154 LEU B C 1
ATOM 5167 O O . LEU B 1 154 ? 3.316 8.375 2.725 1 63.5 154 LEU B O 1
ATOM 5171 N N . VAL B 1 155 ? 5.273 8.734 3.713 1 57.06 155 VAL B N 1
ATOM 5172 C CA . VAL B 1 155 ? 5.934 7.703 2.92 1 57.06 155 VAL B CA 1
ATOM 5173 C C . VAL B 1 155 ? 5.402 6.328 3.312 1 57.06 155 VAL B C 1
ATOM 5175 O O . VAL B 1 155 ? 5.211 5.461 2.457 1 57.06 155 VAL B O 1
ATOM 5178 N N . ARG B 1 156 ? 5.074 6.266 4.488 1 60.94 156 ARG B N 1
ATOM 5179 C CA . ARG B 1 156 ? 4.605 4.977 4.988 1 60.94 156 ARG B CA 1
ATOM 5180 C C . ARG B 1 156 ? 3.246 4.621 4.398 1 60.94 156 ARG B C 1
ATOM 5182 O O . ARG B 1 156 ? 2.887 3.445 4.316 1 60.94 156 ARG B O 1
ATOM 5189 N N . THR B 1 157 ? 2.529 5.668 3.994 1 63.62 157 THR B N 1
ATOM 5190 C CA . THR B 1 157 ? 1.2 5.426 3.445 1 63.62 157 THR B CA 1
ATOM 5191 C C . THR B 1 157 ? 1.272 5.18 1.941 1 63.62 157 THR B C 1
ATOM 5193 O O . THR B 1 157 ? 0.274 4.809 1.319 1 63.62 157 THR B O 1
ATOM 5196 N N . GLY B 1 158 ? 2.455 5.277 1.43 1 58.19 158 GLY B N 1
ATOM 5197 C CA . GLY B 1 158 ? 2.602 5.09 -0.005 1 58.19 158 GLY B CA 1
ATOM 5198 C C . GLY B 1 158 ? 2.416 6.371 -0.796 1 58.19 158 GLY B C 1
ATOM 5199 O O . GLY B 1 158 ? 2.4 6.348 -2.029 1 58.19 158 GLY B O 1
ATOM 5200 N N . MET B 1 159 ? 2.307 7.449 -0.036 1 63.47 159 MET B N 1
ATOM 5201 C CA . MET B 1 159 ? 2.115 8.727 -0.717 1 63.47 159 MET B CA 1
ATOM 5202 C C . MET B 1 159 ? 3.457 9.344 -1.099 1 63.47 159 MET B C 1
ATOM 5204 O O . MET B 1 159 ? 4.457 9.148 -0.407 1 63.47 159 MET B O 1
ATOM 5208 N N . ASP B 1 160 ? 3.424 9.969 -2.238 1 57.53 160 ASP B N 1
ATOM 5209 C CA . ASP B 1 160 ? 4.598 10.68 -2.734 1 57.53 160 ASP B CA 1
ATOM 5210 C C . ASP B 1 160 ? 4.98 11.828 -1.805 1 57.53 160 ASP B C 1
ATOM 5212 O O . ASP B 1 160 ? 4.109 12.539 -1.301 1 57.53 160 ASP B O 1
ATOM 5216 N N . PRO B 1 161 ? 6.285 11.891 -1.521 1 58.47 161 PRO B N 1
ATOM 5217 C CA . PRO B 1 161 ? 6.707 12.992 -0.659 1 58.47 161 PRO B CA 1
ATOM 5218 C C . PRO B 1 161 ? 6.254 14.352 -1.182 1 58.47 161 PRO B C 1
ATOM 5220 O O . PRO B 1 161 ? 6.078 15.297 -0.4 1 58.47 161 PRO B O 1
ATOM 5223 N N . ARG B 1 162 ? 5.984 14.406 -2.477 1 60.97 162 ARG B N 1
ATOM 5224 C CA . ARG B 1 162 ? 5.559 15.68 -3.055 1 60.97 162 ARG B CA 1
ATOM 5225 C C . ARG B 1 162 ? 4.164 16.062 -2.568 1 60.97 162 ARG B C 1
ATOM 5227 O O . ARG B 1 162 ? 3.77 17.219 -2.65 1 60.97 162 ARG B O 1
ATOM 5234 N N . MET B 1 163 ? 3.512 15.07 -1.97 1 64.19 163 MET B N 1
ATOM 5235 C CA . MET B 1 163 ? 2.158 15.32 -1.484 1 64.19 163 MET B CA 1
ATOM 5236 C C . MET B 1 163 ? 2.184 15.992 -0.116 1 64.19 163 MET B C 1
ATOM 5238 O O . MET B 1 163 ? 1.132 16.266 0.465 1 64.19 163 MET B O 1
ATOM 5242 N N . CYS B 1 164 ? 3.369 16.359 0.258 1 67.25 164 CYS B N 1
ATOM 5243 C CA . CYS B 1 164 ? 3.51 17.047 1.536 1 67.25 164 CYS B CA 1
ATOM 5244 C C . CYS B 1 164 ? 2.773 18.391 1.519 1 67.25 164 CYS B C 1
ATOM 5246 O O . CYS B 1 164 ? 2.281 18.844 2.553 1 67.25 164 CYS B O 1
ATOM 5248 N N . SER B 1 165 ? 2.674 18.891 0.333 1 66.5 165 SER B N 1
ATOM 5249 C CA . SER B 1 165 ? 2.01 20.188 0.23 1 66.5 165 SER B CA 1
ATOM 5250 C C . SER B 1 165 ? 0.519 20.062 0.526 1 66.5 165 SER B C 1
ATOM 5252 O O . SER B 1 165 ? -0.152 21.062 0.769 1 66.5 165 SER B O 1
ATOM 5254 N N . LEU B 1 166 ? 0.109 18.859 0.532 1 71.75 166 LEU B N 1
ATOM 5255 C CA . LEU B 1 166 ? -1.305 18.641 0.813 1 71.75 166 LEU B CA 1
ATOM 5256 C C . LEU B 1 166 ? -1.531 18.391 2.303 1 71.75 166 LEU B C 1
ATOM 5258 O O . LEU B 1 166 ? -2.666 18.188 2.738 1 71.75 166 LEU B O 1
ATOM 5262 N N . MET B 1 167 ? -0.341 18.562 2.93 1 76.69 167 MET B N 1
ATOM 5263 C CA . MET B 1 167 ? -0.449 18.203 4.34 1 76.69 167 MET B CA 1
ATOM 5264 C C . MET B 1 167 ? -0.649 19.438 5.207 1 76.69 167 MET B C 1
ATOM 5266 O O . MET B 1 167 ? -0.017 20.469 4.98 1 76.69 167 MET B O 1
ATOM 5270 N N . GLN B 1 168 ? -1.667 19.578 5.895 1 79.31 168 GLN B N 1
ATOM 5271 C CA . GLN B 1 168 ? -1.948 20.594 6.898 1 79.31 168 GLN B CA 1
ATOM 5272 C C . GLN B 1 168 ? -2.773 20.031 8.047 1 79.31 168 GLN B C 1
ATOM 5274 O O . GLN B 1 168 ? -3.578 19.109 7.844 1 79.31 168 GLN B O 1
ATOM 5279 N N . GLY B 1 169 ? -2.521 20.562 9.172 1 81.5 169 GLY B N 1
ATOM 5280 C CA . GLY B 1 169 ? -3.299 20.109 10.32 1 81.5 169 GLY B CA 1
ATOM 5281 C C . GLY B 1 169 ? -3.021 18.672 10.703 1 81.5 169 GLY B C 1
ATOM 5282 O O . GLY B 1 169 ? -3.941 17.938 11.07 1 81.5 169 GLY B O 1
ATOM 5283 N N . SER B 1 170 ? -1.818 18.25 10.586 1 77.12 170 SER B N 1
ATOM 5284 C CA . SER B 1 170 ? -1.445 16.859 10.742 1 77.12 170 SER B CA 1
ATOM 5285 C C . SER B 1 170 ? -1.622 16.391 12.18 1 77.12 170 SER B C 1
ATOM 5287 O O . SER B 1 170 ? -1.824 15.203 12.438 1 77.12 170 SER B O 1
ATOM 5289 N N . THR B 1 171 ? -1.531 17.344 13.086 1 80.12 171 THR B N 1
ATOM 5290 C CA . THR B 1 171 ? -1.611 16.938 14.477 1 80.12 171 THR B CA 1
ATOM 5291 C C . THR B 1 171 ? -2.961 17.312 15.078 1 80.12 171 THR B C 1
ATOM 5293 O O . THR B 1 171 ? -3.16 17.203 16.297 1 80.12 171 THR B O 1
ATOM 5296 N N . LEU B 1 172 ? -3.777 17.797 14.227 1 84.25 172 LEU B N 1
ATOM 5297 C CA . LEU B 1 172 ? -5.121 18.094 14.711 1 84.25 172 LEU B CA 1
ATOM 5298 C C . LEU B 1 172 ? -5.898 16.812 15 1 84.25 172 LEU B C 1
ATOM 5300 O O . LEU B 1 172 ? -5.867 15.875 14.211 1 84.25 172 LEU B O 1
ATOM 5304 N N . PRO B 1 173 ? -6.43 16.766 16.141 1 77.19 173 PRO B N 1
ATOM 5305 C CA . PRO B 1 173 ? -7.242 15.578 16.422 1 77.19 173 PRO B CA 1
ATOM 5306 C C . PRO B 1 173 ? -8.477 15.484 15.523 1 77.19 173 PRO B C 1
ATOM 5308 O O . PRO B 1 173 ? -8.922 16.484 14.961 1 77.19 173 PRO B O 1
ATOM 5311 N N . ARG B 1 174 ? -9.008 14.367 15.461 1 70.81 174 ARG B N 1
ATOM 5312 C CA . ARG B 1 174 ? -10.188 14.133 14.648 1 70.81 174 ARG B CA 1
ATOM 5313 C C . ARG B 1 174 ? -11.398 14.875 15.203 1 70.81 174 ARG B C 1
ATOM 5315 O O . ARG B 1 174 ? -12.305 15.25 14.453 1 70.81 174 ARG B O 1
ATOM 5322 N N . ARG B 1 175 ? -11.336 15.125 16.438 1 66.56 175 ARG B N 1
ATOM 5323 C CA . ARG B 1 175 ? -12.469 15.773 17.094 1 66.56 175 ARG B CA 1
ATOM 5324 C C . ARG B 1 175 ? -12.312 17.281 17.094 1 66.56 175 ARG B C 1
ATOM 5326 O O . ARG B 1 175 ? -12.883 17.984 17.953 1 66.56 175 ARG B O 1
ATOM 5333 N N . SER B 1 176 ? -11.492 17.75 16.156 1 70.31 176 SER B N 1
ATOM 5334 C CA . SER B 1 176 ? -11.266 19.188 16.109 1 70.31 176 SER B CA 1
ATOM 5335 C C . SER B 1 176 ? -12.438 19.922 15.445 1 70.31 176 SER B C 1
ATOM 5337 O O . SER B 1 176 ? -12.367 21.125 15.203 1 70.31 176 SER B O 1
ATOM 5339 N N . GLY B 1 177 ? -13.445 19.219 15.203 1 70.62 177 GLY B N 1
ATOM 5340 C CA . GLY B 1 177 ? -14.68 19.828 14.727 1 70.62 177 GLY B CA 1
ATOM 5341 C C . GLY B 1 177 ? -14.562 20.375 13.32 1 70.62 177 GLY B C 1
ATOM 5342 O O . GLY B 1 177 ? -13.734 19.922 12.531 1 70.62 177 GLY B O 1
ATOM 5343 N N . ALA B 1 178 ? -15.406 21.344 13.094 1 70.44 178 ALA B N 1
ATOM 5344 C CA . ALA B 1 178 ? -15.492 21.938 11.758 1 70.44 178 ALA B CA 1
ATOM 5345 C C . ALA B 1 178 ? -14.25 22.766 11.445 1 70.44 178 ALA B C 1
ATOM 5347 O O . ALA B 1 178 ? -13.781 22.781 10.305 1 70.44 178 ALA B O 1
ATOM 5348 N N . ALA B 1 179 ? -13.711 23.422 12.5 1 73.75 179 ALA B N 1
ATOM 5349 C CA . ALA B 1 179 ? -12.531 24.25 12.281 1 73.75 179 ALA B CA 1
ATOM 5350 C C . ALA B 1 179 ? -11.312 23.406 11.93 1 73.75 179 ALA B C 1
ATOM 5352 O O . ALA B 1 179 ? -10.531 23.766 11.047 1 73.75 179 ALA B O 1
ATOM 5353 N N . GLY B 1 180 ? -11.328 22.312 12.633 1 76.5 180 GLY B N 1
ATOM 5354 C CA . GLY B 1 180 ? -10.234 21.406 12.328 1 76.5 180 GLY B CA 1
ATOM 5355 C C . GLY B 1 180 ? -10.344 20.766 10.953 1 76.5 180 GLY B C 1
ATOM 5356 O O . GLY B 1 180 ? -9.344 20.656 10.234 1 76.5 180 GLY B O 1
ATOM 5357 N N . ALA B 1 181 ? -11.539 20.438 10.617 1 76.62 181 ALA B N 1
ATOM 5358 C CA . ALA B 1 181 ? -11.773 19.828 9.305 1 76.62 181 ALA B CA 1
ATOM 5359 C C . ALA B 1 181 ? -11.43 20.797 8.18 1 76.62 181 ALA B C 1
ATOM 5361 O O . ALA B 1 181 ? -10.938 20.391 7.129 1 76.62 181 ALA B O 1
ATOM 5362 N N . ALA B 1 182 ? -11.617 22 8.477 1 74.31 182 ALA B N 1
ATOM 5363 C CA . ALA B 1 182 ? -11.359 23.031 7.457 1 74.31 182 ALA B CA 1
ATOM 5364 C C . ALA B 1 182 ? -9.859 23.203 7.234 1 74.31 182 ALA B C 1
ATOM 5366 O O . ALA B 1 182 ? -9.422 23.484 6.113 1 74.31 182 ALA B O 1
ATOM 5367 N N . VAL B 1 183 ? -9.133 22.984 8.25 1 75.75 183 VAL B N 1
ATOM 5368 C CA . VAL B 1 183 ? -7.707 23.266 8.18 1 75.75 183 VAL B CA 1
ATOM 5369 C C . VAL B 1 183 ? -6.961 22.047 7.664 1 75.75 183 VAL B C 1
ATOM 5371 O O . VAL B 1 183 ? -5.953 22.172 6.969 1 75.75 183 VAL B O 1
ATOM 5374 N N . LYS B 1 184 ? -7.523 20.922 7.973 1 81.12 184 LYS B N 1
ATOM 5375 C CA . LYS B 1 184 ? -6.828 19.703 7.57 1 81.12 184 LYS B CA 1
ATOM 5376 C C . LYS B 1 184 ? -6.734 19.609 6.051 1 81.12 184 LYS B C 1
ATOM 5378 O O . LYS B 1 184 ? -7.715 19.844 5.344 1 81.12 184 LYS B O 1
ATOM 5383 N N . GLY B 1 185 ? -5.559 19.312 5.605 1 80.5 185 GLY B N 1
ATOM 5384 C CA . GLY B 1 185 ? -5.324 19.203 4.176 1 80.5 185 GLY B CA 1
ATOM 5385 C C . GLY B 1 185 ? -5.809 17.891 3.594 1 80.5 185 GLY B C 1
ATOM 5386 O O . GLY B 1 185 ? -6.082 16.938 4.332 1 80.5 185 GLY B O 1
ATOM 5387 N N . VAL B 1 186 ? -5.914 17.875 2.312 1 81.62 186 VAL B N 1
ATOM 5388 C CA . VAL B 1 186 ? -6.355 16.688 1.584 1 81.62 186 VAL B CA 1
ATOM 5389 C C . VAL B 1 186 ? -5.426 15.508 1.898 1 81.62 186 VAL B C 1
ATOM 5391 O O . VAL B 1 186 ? -5.891 14.391 2.146 1 81.62 186 VAL B O 1
ATOM 5394 N N . GLY B 1 187 ? -4.176 15.82 1.868 1 81.06 187 GLY B N 1
ATOM 5395 C CA . GLY B 1 187 ? -3.211 14.766 2.133 1 81.06 187 GLY B CA 1
ATOM 5396 C C . GLY B 1 187 ? -3.314 14.203 3.537 1 81.06 187 GLY B C 1
ATOM 5397 O O . GLY B 1 187 ? -3.166 13 3.74 1 81.06 187 GLY B O 1
ATOM 5398 N N . THR B 1 188 ? -3.545 15.078 4.453 1 83.69 188 THR B N 1
ATOM 5399 C CA . THR B 1 188 ? -3.656 14.656 5.848 1 83.69 188 THR B CA 1
ATOM 5400 C C . THR B 1 188 ? -4.859 13.742 6.039 1 83.69 188 THR B C 1
ATOM 5402 O O . THR B 1 188 ? -4.75 12.695 6.68 1 83.69 188 THR B O 1
ATOM 5405 N N . ILE B 1 189 ? -5.957 14.141 5.504 1 88.19 189 ILE B N 1
ATOM 5406 C CA . ILE B 1 189 ? -7.172 13.352 5.668 1 88.19 189 ILE B CA 1
ATOM 5407 C C . ILE B 1 189 ? -7.035 12.031 4.91 1 88.19 189 ILE B C 1
ATOM 5409 O O . ILE B 1 189 ? -7.438 10.977 5.41 1 88.19 189 ILE B O 1
ATOM 5413 N N . ALA B 1 190 ? -6.461 12.102 3.717 1 88.12 190 ALA B N 1
ATOM 5414 C CA . ALA B 1 190 ? -6.242 10.883 2.949 1 88.12 190 ALA B CA 1
ATOM 5415 C C . ALA B 1 190 ? -5.363 9.898 3.719 1 88.12 190 ALA B C 1
ATOM 5417 O O . ALA B 1 190 ? -5.637 8.695 3.742 1 88.12 190 ALA B O 1
ATOM 5418 N N . MET B 1 191 ? -4.359 10.391 4.281 1 86.62 191 MET B N 1
ATOM 5419 C CA . MET B 1 191 ? -3.451 9.539 5.047 1 86.62 191 MET B CA 1
ATOM 5420 C C . MET B 1 191 ? -4.176 8.891 6.219 1 86.62 191 MET B C 1
ATOM 5422 O O . MET B 1 191 ? -3.936 7.719 6.531 1 86.62 191 MET B O 1
ATOM 5426 N N . GLU B 1 192 ? -4.984 9.703 6.887 1 88 192 GLU B N 1
ATOM 5427 C CA . GLU B 1 192 ? -5.738 9.156 8.008 1 88 192 GLU B CA 1
ATOM 5428 C C . GLU B 1 192 ? -6.707 8.07 7.555 1 88 192 GLU B C 1
ATOM 5430 O O . GLU B 1 192 ? -6.852 7.043 8.219 1 88 192 GLU B O 1
ATOM 5435 N N . LEU B 1 193 ? -7.336 8.297 6.477 1 91.62 193 LEU B N 1
ATOM 5436 C CA . LEU B 1 193 ? -8.258 7.309 5.93 1 91.62 193 LEU B CA 1
ATOM 5437 C C . LEU B 1 193 ? -7.52 6.031 5.535 1 91.62 193 LEU B C 1
ATOM 5439 O O . LEU B 1 193 ? -8 4.926 5.801 1 91.62 193 LEU B O 1
ATOM 5443 N N . ILE B 1 194 ? -6.391 6.223 4.852 1 88.75 194 ILE B N 1
ATOM 5444 C CA . ILE B 1 194 ? -5.582 5.07 4.465 1 88.75 194 ILE B CA 1
ATOM 5445 C C . ILE B 1 194 ? -5.172 4.285 5.711 1 88.75 194 ILE B C 1
ATOM 5447 O O . ILE B 1 194 ? -5.203 3.053 5.715 1 88.75 194 ILE B O 1
ATOM 5451 N N . GLY B 1 195 ? -4.816 4.996 6.766 1 86.5 195 GLY B N 1
ATOM 5452 C CA . GLY B 1 195 ? -4.488 4.34 8.023 1 86.5 195 GLY B CA 1
ATOM 5453 C C . GLY B 1 195 ? -5.633 3.521 8.586 1 86.5 195 GLY B C 1
ATOM 5454 O O . GLY B 1 195 ? -5.422 2.414 9.086 1 86.5 195 GLY B O 1
ATOM 5455 N N . MET B 1 196 ? -6.793 4.062 8.508 1 88.31 196 MET B N 1
ATOM 5456 C CA . MET B 1 196 ? -7.977 3.359 8.992 1 88.31 196 MET B CA 1
ATOM 5457 C C . MET B 1 196 ? -8.234 2.1 8.172 1 88.31 196 MET B C 1
ATOM 5459 O O . MET B 1 196 ? -8.539 1.044 8.727 1 88.31 196 MET B O 1
ATOM 5463 N N . ILE B 1 197 ? -8.141 2.23 6.898 1 87.75 197 ILE B N 1
ATOM 5464 C CA . ILE B 1 197 ? -8.391 1.107 6.004 1 87.75 197 ILE B CA 1
ATOM 5465 C C . ILE B 1 197 ? -7.359 0.007 6.254 1 87.75 197 ILE B C 1
ATOM 5467 O O . ILE B 1 197 ? -7.707 -1.175 6.305 1 87.75 197 ILE B O 1
ATOM 5471 N N . LYS B 1 198 ? -6.117 0.434 6.336 1 81.38 198 LYS B N 1
ATOM 5472 C CA . LYS B 1 198 ? -5.066 -0.546 6.602 1 81.38 198 LYS B CA 1
ATOM 5473 C C . LYS B 1 198 ? -5.324 -1.282 7.914 1 81.38 198 LYS B C 1
ATOM 5475 O O . LYS B 1 198 ? -5.078 -2.486 8.016 1 81.38 198 LYS B O 1
ATOM 5480 N N . ARG B 1 199 ? -5.781 -0.587 8.977 1 83.12 199 ARG B N 1
ATOM 5481 C CA . ARG B 1 199 ? -6.148 -1.233 10.227 1 83.12 199 ARG B CA 1
ATOM 5482 C C . ARG B 1 199 ? -7.301 -2.211 10.023 1 83.12 199 ARG B C 1
ATOM 5484 O O . ARG B 1 199 ? -7.32 -3.287 10.625 1 83.12 199 ARG B O 1
ATOM 5491 N N . GLY B 1 200 ? -8.219 -1.807 9.219 1 82.94 200 GLY B N 1
ATOM 5492 C CA . GLY B 1 200 ? -9.344 -2.676 8.906 1 82.94 200 GLY B CA 1
ATOM 5493 C C . GLY B 1 200 ? -8.938 -3.938 8.172 1 82.94 200 GLY B C 1
ATOM 5494 O O . GLY B 1 200 ? -9.508 -5.004 8.391 1 82.94 200 GLY B O 1
ATOM 5495 N N . ILE B 1 201 ? -7.977 -3.748 7.266 1 76.06 201 ILE B N 1
ATOM 5496 C CA . ILE B 1 201 ? -7.465 -4.895 6.523 1 76.06 201 ILE B CA 1
ATOM 5497 C C . ILE B 1 201 ? -6.789 -5.867 7.48 1 76.06 201 ILE B C 1
ATOM 5499 O O . ILE B 1 201 ? -6.906 -7.086 7.328 1 76.06 201 ILE B O 1
ATOM 5503 N N . ASN B 1 202 ? -6.137 -5.395 8.516 1 71.94 202 ASN B N 1
ATOM 5504 C CA . ASN B 1 202 ? -5.348 -6.199 9.445 1 71.94 202 ASN B CA 1
ATOM 5505 C C . ASN B 1 202 ? -6.211 -6.754 10.578 1 71.94 202 ASN B C 1
ATOM 5507 O O . ASN B 1 202 ? -5.844 -7.738 11.219 1 71.94 202 ASN B O 1
ATOM 5511 N N . ASP B 1 203 ? -7.258 -6.039 10.906 1 74.44 203 ASP B N 1
ATOM 5512 C CA . ASP B 1 203 ? -8.164 -6.441 11.977 1 74.44 203 ASP B CA 1
ATOM 5513 C C . ASP B 1 203 ? -9.547 -6.777 11.422 1 74.44 203 ASP B C 1
ATOM 5515 O O . ASP B 1 203 ? -10.32 -5.879 11.078 1 74.44 203 ASP B O 1
ATOM 5519 N N . ARG B 1 204 ? -9.875 -8.039 11.445 1 70.88 204 ARG B N 1
ATOM 5520 C CA . ARG B 1 204 ? -11.141 -8.484 10.875 1 70.88 204 ARG B CA 1
ATOM 5521 C C . ARG B 1 204 ? -12.32 -7.902 11.633 1 70.88 204 ARG B C 1
ATOM 5523 O O . ARG B 1 204 ? -13.422 -7.777 11.086 1 70.88 204 ARG B O 1
ATOM 5530 N N . ASN B 1 205 ? -12.109 -7.547 12.844 1 76.94 205 ASN B N 1
ATOM 5531 C CA . ASN B 1 205 ? -13.195 -7.039 13.664 1 76.94 205 ASN B CA 1
ATOM 5532 C C . ASN B 1 205 ? -13.242 -5.512 13.656 1 76.94 205 ASN B C 1
ATOM 5534 O O . ASN B 1 205 ? -14.086 -4.91 14.312 1 76.94 205 ASN B O 1
ATOM 5538 N N . PHE B 1 206 ? -12.391 -4.91 12.891 1 85.12 206 PHE B N 1
ATOM 5539 C CA . PHE B 1 206 ? -12.234 -3.461 12.906 1 85.12 206 PHE B CA 1
ATOM 5540 C C . PHE B 1 206 ? -13.539 -2.77 12.539 1 85.12 206 PHE B C 1
ATOM 5542 O O . PHE B 1 206 ? -13.883 -1.729 13.102 1 85.12 206 PHE B O 1
ATOM 5549 N N . TRP B 1 207 ? -14.328 -3.311 11.648 1 85.56 207 TRP B N 1
ATOM 5550 C CA . TRP B 1 207 ? -15.539 -2.674 11.133 1 85.56 207 TRP B CA 1
ATOM 5551 C C . TRP B 1 207 ? -16.781 -3.303 11.75 1 85.56 207 TRP B C 1
ATOM 5553 O O . TRP B 1 207 ? -17.906 -2.977 11.359 1 85.56 207 TRP B O 1
ATOM 5563 N N . ARG B 1 208 ? -16.609 -4.223 12.625 1 79.94 208 ARG B N 1
ATOM 5564 C CA . ARG B 1 208 ? -17.734 -4.992 13.148 1 79.94 208 ARG B CA 1
ATOM 5565 C C . ARG B 1 208 ? -18 -4.645 14.609 1 79.94 208 ARG B C 1
ATOM 5567 O O . ARG B 1 208 ? -17.109 -4.16 15.312 1 79.94 208 ARG B O 1
ATOM 5574 N N . GLY B 1 209 ? -19.266 -4.902 15.086 1 77.31 209 GLY B N 1
ATOM 5575 C CA . GLY B 1 209 ? -19.625 -4.66 16.469 1 77.31 209 GLY B CA 1
ATOM 5576 C C . GLY B 1 209 ? -19.891 -3.197 16.781 1 77.31 209 GLY B C 1
ATOM 5577 O O . GLY B 1 209 ? -20.109 -2.402 15.859 1 77.31 209 GLY B O 1
ATOM 5578 N N . GLU B 1 210 ? -19.906 -2.834 18.078 1 78.19 210 GLU B N 1
ATOM 5579 C CA . GLU B 1 210 ? -20.172 -1.465 18.516 1 78.19 210 GLU B CA 1
ATOM 5580 C C . GLU B 1 210 ? -19.016 -0.536 18.141 1 78.19 210 GLU B C 1
ATOM 5582 O O . GLU B 1 210 ? -19.234 0.584 17.688 1 78.19 210 GLU B O 1
ATOM 5587 N N . ASN B 1 211 ? -17.859 -1.104 18.375 1 80.12 211 ASN B N 1
ATOM 5588 C CA . ASN B 1 211 ? -16.688 -0.312 18.016 1 80.12 211 ASN B CA 1
ATOM 5589 C C . ASN B 1 211 ? -16.562 -0.124 16.516 1 80.12 211 ASN B C 1
ATOM 5591 O O . ASN B 1 211 ? -16.141 0.938 16.047 1 80.12 211 ASN B O 1
ATOM 5595 N N . GLY B 1 212 ? -16.984 -1.091 15.844 1 84.19 212 GLY B N 1
ATOM 5596 C CA . GLY B 1 212 ? -16.969 -0.999 14.391 1 84.19 212 GLY B CA 1
ATOM 5597 C C . GLY B 1 212 ? -17.953 0.029 13.852 1 84.1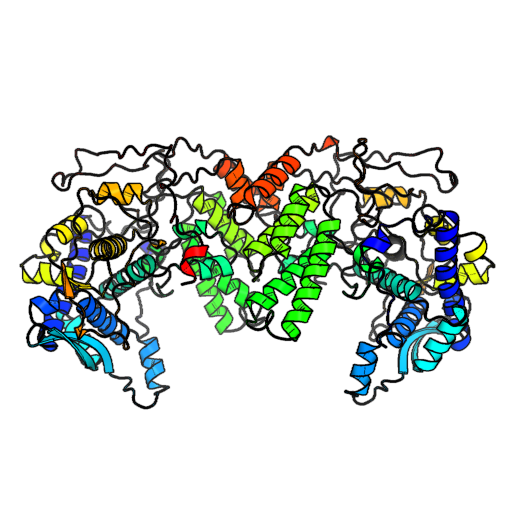9 212 GLY B C 1
ATOM 5598 O O . GLY B 1 212 ? -17.641 0.75 12.898 1 84.19 212 GLY B O 1
ATOM 5599 N N . ARG B 1 213 ? -19.078 0.053 14.562 1 84 213 ARG B N 1
ATOM 5600 C CA . ARG B 1 213 ? -20.078 1.043 14.156 1 84 213 ARG B CA 1
ATOM 5601 C C . ARG B 1 213 ? -19.547 2.461 14.352 1 84 213 ARG B C 1
ATOM 5603 O O . ARG B 1 213 ? -19.75 3.328 13.5 1 84 213 ARG B O 1
ATOM 5610 N N . ARG B 1 214 ? -18.875 2.736 15.477 1 84.62 214 ARG B N 1
ATOM 5611 C CA . ARG B 1 214 ? -18.297 4.047 15.742 1 84.62 214 ARG B CA 1
ATOM 5612 C C . ARG B 1 214 ? -17.188 4.367 14.742 1 84.62 214 ARG B C 1
ATOM 5614 O O . ARG B 1 214 ? -17.078 5.504 14.281 1 84.62 214 ARG B O 1
ATOM 5621 N N . THR B 1 215 ? -16.484 3.344 14.445 1 87.81 215 THR B N 1
ATOM 5622 C CA . THR B 1 215 ? -15.383 3.51 13.492 1 87.81 215 THR B CA 1
ATOM 5623 C C . THR B 1 215 ? -15.93 3.82 12.102 1 87.81 215 THR B C 1
ATOM 5625 O O . THR B 1 215 ? -15.359 4.648 11.383 1 87.81 215 THR B O 1
ATOM 5628 N N . ARG B 1 216 ? -17 3.258 11.789 1 88.94 216 ARG B N 1
ATOM 5629 C CA . ARG B 1 216 ? -17.594 3.492 10.484 1 88.94 216 ARG B CA 1
ATOM 5630 C C . ARG B 1 216 ? -18.125 4.914 10.367 1 88.94 216 ARG B C 1
ATOM 5632 O O . ARG B 1 216 ? -18 5.551 9.32 1 88.94 216 ARG B O 1
ATOM 5639 N N . ILE B 1 217 ? -18.688 5.387 11.422 1 87.69 217 ILE B N 1
ATOM 5640 C CA . ILE B 1 217 ? -19.219 6.75 11.445 1 87.69 217 ILE B CA 1
ATOM 5641 C C . ILE B 1 217 ? -18.078 7.746 11.281 1 87.69 217 ILE B C 1
ATOM 5643 O O . ILE B 1 217 ? -18.188 8.719 10.523 1 87.69 217 ILE B O 1
ATOM 5647 N N . ALA B 1 218 ? -17.062 7.504 12.055 1 87.31 218 ALA B N 1
ATOM 5648 C CA . ALA B 1 218 ? -15.891 8.367 11.945 1 87.31 218 ALA B CA 1
ATOM 5649 C C . ALA B 1 218 ? -15.312 8.32 10.531 1 87.31 218 ALA B C 1
ATOM 5651 O O . ALA B 1 218 ? -14.891 9.352 9.992 1 87.31 218 ALA B O 1
ATOM 5652 N N . TYR B 1 219 ? -15.281 7.098 9.93 1 92.06 219 TYR B N 1
ATOM 5653 C CA . TYR B 1 219 ? -14.781 6.898 8.578 1 92.06 219 TYR B CA 1
ATOM 5654 C C . TYR B 1 219 ? -15.617 7.688 7.57 1 92.06 219 TYR B C 1
ATOM 5656 O O . TYR B 1 219 ? -15.062 8.391 6.723 1 92.06 219 TYR B O 1
ATOM 5664 N N . GLU B 1 220 ? -16.844 7.617 7.707 1 91.19 220 GLU B N 1
ATOM 5665 C CA . GLU B 1 220 ? -17.734 8.312 6.789 1 91.19 220 GLU B CA 1
ATOM 5666 C C . GLU B 1 220 ? -17.625 9.82 6.941 1 91.19 220 GLU B C 1
ATOM 5668 O O . GLU B 1 220 ? -17.688 10.555 5.953 1 91.19 220 GLU B O 1
ATOM 5673 N N . ARG B 1 221 ? -17.547 10.242 8.133 1 88.56 221 ARG B N 1
ATOM 5674 C CA . ARG B 1 221 ? -17.391 11.672 8.383 1 88.56 221 ARG B CA 1
ATOM 5675 C C . ARG B 1 221 ? -16.125 12.203 7.719 1 88.56 221 ARG B C 1
ATOM 5677 O O . ARG B 1 221 ? -16.141 13.25 7.074 1 88.56 221 ARG B O 1
ATOM 5684 N N . MET B 1 222 ? -15.078 11.469 7.895 1 90.88 222 MET B N 1
ATOM 5685 C CA . MET B 1 222 ? -13.812 11.883 7.301 1 90.88 222 MET B CA 1
ATOM 5686 C C . MET B 1 222 ? -13.891 11.867 5.777 1 90.88 222 MET B C 1
ATOM 5688 O O . MET B 1 222 ? -13.344 12.75 5.117 1 90.88 222 MET B O 1
ATOM 5692 N N . CYS B 1 223 ? -14.555 10.82 5.254 1 93.06 223 CYS B N 1
ATOM 5693 C CA . CYS B 1 223 ? -14.727 10.75 3.809 1 93.06 223 CYS B CA 1
ATOM 5694 C C . CYS B 1 223 ? -15.516 11.953 3.301 1 93.06 223 CYS B C 1
ATOM 5696 O O . CYS B 1 223 ? -15.188 12.523 2.258 1 93.06 223 CYS B O 1
ATOM 5698 N N . ASN B 1 224 ? -16.484 12.352 4.066 1 89.81 224 ASN B N 1
ATOM 5699 C CA . ASN B 1 224 ? -17.297 13.492 3.662 1 89.81 224 ASN B CA 1
ATOM 5700 C C . ASN B 1 224 ? -16.5 14.797 3.736 1 89.81 224 ASN B C 1
ATOM 5702 O O . ASN B 1 224 ? -16.672 15.68 2.895 1 89.81 224 ASN B O 1
ATOM 5706 N N . ILE B 1 225 ? -15.688 14.922 4.75 1 85.44 225 ILE B N 1
ATOM 5707 C CA . ILE B 1 225 ? -14.836 16.109 4.859 1 85.44 225 ILE B CA 1
ATOM 5708 C C . ILE B 1 225 ? -13.898 16.172 3.66 1 85.44 225 ILE B C 1
ATOM 5710 O O . ILE B 1 225 ? -13.734 17.234 3.053 1 85.44 225 ILE B O 1
ATOM 5714 N N . LEU B 1 226 ? -13.336 14.984 3.324 1 88.69 226 LEU B N 1
ATOM 5715 C CA . LEU B 1 226 ? -12.398 14.945 2.207 1 88.69 226 LEU B CA 1
ATOM 5716 C C . LEU B 1 226 ? -13.109 15.211 0.887 1 88.69 226 LEU B C 1
ATOM 5718 O O . LEU B 1 226 ? -12.57 15.883 0.008 1 88.69 226 LEU B O 1
ATOM 5722 N N . LYS B 1 227 ? -14.312 14.703 0.766 1 86.69 227 LYS B N 1
ATOM 5723 C CA . LYS B 1 227 ? -15.109 14.938 -0.431 1 86.69 227 LYS B CA 1
ATOM 5724 C C . LYS B 1 227 ? -15.336 16.438 -0.656 1 86.69 227 LYS B C 1
ATOM 5726 O O . LYS B 1 227 ? -15.234 16.906 -1.786 1 86.69 227 LYS B O 1
ATOM 5731 N N . GLY B 1 228 ? -15.57 17.094 0.423 1 79.56 228 GLY B N 1
ATOM 5732 C CA . GLY B 1 228 ? -15.828 18.531 0.351 1 79.56 228 GLY B CA 1
ATOM 5733 C C . GLY B 1 228 ? -14.609 19.328 -0.071 1 79.56 228 GLY B C 1
ATOM 5734 O O . GLY B 1 228 ? -14.742 20.469 -0.527 1 79.56 228 GLY B O 1
ATOM 5735 N N . LYS B 1 229 ? -13.453 18.703 -0.035 1 78.44 229 LYS B N 1
ATOM 5736 C CA . LYS B 1 229 ? -12.227 19.438 -0.346 1 78.44 229 LYS B CA 1
ATOM 5737 C C . LYS B 1 229 ? -11.859 19.281 -1.818 1 78.44 229 LYS B C 1
ATOM 5739 O O . LYS B 1 229 ? -10.992 20 -2.322 1 78.44 229 LYS B O 1
ATOM 5744 N N . PHE B 1 230 ? -12.531 18.344 -2.508 1 76.88 230 PHE B N 1
ATOM 5745 C CA . PHE B 1 230 ? -12.258 18.141 -3.926 1 76.88 230 PHE B CA 1
ATOM 5746 C C . PHE B 1 230 ? -13.078 19.094 -4.781 1 76.88 230 PHE B C 1
ATOM 5748 O O . PHE B 1 230 ? -14.227 19.406 -4.449 1 76.88 230 PHE B O 1
ATOM 5755 N N . GLN B 1 231 ? -12.523 19.5 -5.926 1 65.5 231 GLN B N 1
ATOM 5756 C CA . GLN B 1 231 ? -13.125 20.547 -6.738 1 65.5 231 GLN B CA 1
ATOM 5757 C C . GLN B 1 231 ? -13.961 19.953 -7.871 1 65.5 231 GLN B C 1
ATOM 5759 O O . GLN B 1 231 ? -14.875 20.609 -8.383 1 65.5 231 GLN B O 1
ATOM 5764 N N . THR B 1 232 ? -13.594 18.828 -8.289 1 70.5 232 THR B N 1
ATOM 5765 C CA . THR B 1 232 ? -14.273 18.297 -9.469 1 70.5 232 THR B CA 1
ATOM 5766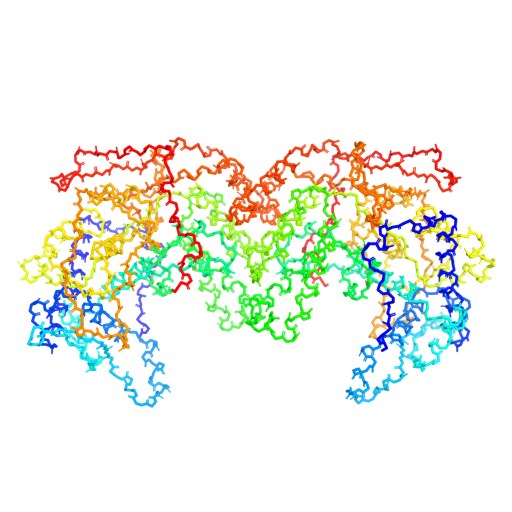 C C . THR B 1 232 ? -15.32 17.266 -9.07 1 70.5 232 THR B C 1
ATOM 5768 O O . THR B 1 232 ? -15.172 16.578 -8.055 1 70.5 232 THR B O 1
ATOM 5771 N N . ALA B 1 233 ? -16.375 17.281 -9.844 1 72.88 233 ALA B N 1
ATOM 5772 C CA . ALA B 1 233 ? -17.453 16.312 -9.609 1 72.88 233 ALA B CA 1
ATOM 5773 C C . ALA B 1 233 ? -16.922 14.883 -9.688 1 72.88 233 ALA B C 1
ATOM 5775 O O . ALA B 1 233 ? -17.375 14 -8.953 1 72.88 233 ALA B O 1
ATOM 5776 N N . ALA B 1 234 ? -15.953 14.711 -10.562 1 76.62 234 ALA B N 1
ATOM 5777 C CA . ALA B 1 234 ? -15.391 13.375 -10.727 1 76.62 234 ALA B CA 1
ATOM 5778 C C . ALA B 1 234 ? -14.641 12.938 -9.469 1 76.62 234 ALA B C 1
ATOM 5780 O O . ALA B 1 234 ? -14.727 11.773 -9.062 1 76.62 234 ALA B O 1
ATOM 5781 N N . GLN B 1 235 ? -13.875 13.82 -8.922 1 81.44 235 GLN B N 1
ATOM 5782 C CA . GLN B 1 235 ? -13.172 13.508 -7.68 1 81.44 235 GLN B CA 1
ATOM 5783 C C . GLN B 1 235 ? -14.156 13.203 -6.551 1 81.44 235 GLN B C 1
ATOM 5785 O O . GLN B 1 235 ? -13.945 12.266 -5.777 1 81.44 235 GLN B O 1
ATOM 5790 N N . ARG B 1 236 ? -15.25 14.023 -6.477 1 82.69 236 ARG B N 1
ATOM 5791 C CA . ARG B 1 236 ? -16.25 13.844 -5.438 1 82.69 236 ARG B CA 1
ATOM 5792 C C . ARG B 1 236 ? -16.984 12.516 -5.609 1 82.69 236 ARG B C 1
ATOM 5794 O O . ARG B 1 236 ? -17.297 11.836 -4.629 1 82.69 236 ARG B O 1
ATOM 5801 N N . ALA B 1 237 ? -17.203 12.172 -6.816 1 83.06 237 ALA B N 1
ATOM 5802 C CA . ALA B 1 237 ? -17.859 10.898 -7.094 1 83.06 237 ALA B CA 1
ATOM 5803 C C . ALA B 1 237 ? -16.984 9.727 -6.691 1 83.06 237 ALA B C 1
ATOM 5805 O O . ALA B 1 237 ? -17.469 8.711 -6.191 1 83.06 237 ALA B O 1
ATOM 5806 N N . MET B 1 238 ? -15.734 9.883 -6.996 1 84.75 238 MET B N 1
ATOM 5807 C CA . MET B 1 238 ? -14.805 8.828 -6.594 1 84.75 238 MET B CA 1
ATOM 5808 C C . MET B 1 238 ? -14.766 8.695 -5.074 1 84.75 238 MET B C 1
ATOM 5810 O O . MET B 1 238 ? -14.656 7.586 -4.547 1 84.75 238 MET B O 1
ATOM 5814 N N . MET B 1 239 ? -14.844 9.805 -4.402 1 88.5 239 MET B N 1
ATOM 5815 C CA . MET B 1 239 ? -14.859 9.773 -2.943 1 88.5 239 MET B CA 1
ATOM 5816 C C . MET B 1 239 ? -16.125 9.078 -2.432 1 88.5 239 MET B C 1
ATOM 5818 O O . MET B 1 239 ? -16.078 8.391 -1.41 1 88.5 239 MET B O 1
ATOM 5822 N N . ASP B 1 240 ? -17.219 9.312 -3.084 1 88.12 240 ASP B N 1
ATOM 5823 C CA . ASP B 1 240 ? -18.453 8.617 -2.713 1 88.12 240 ASP B CA 1
ATOM 5824 C C . ASP B 1 240 ? -18.281 7.105 -2.814 1 88.12 240 ASP B C 1
ATOM 5826 O O . ASP B 1 240 ? -18.781 6.359 -1.971 1 88.12 240 ASP B O 1
ATOM 5830 N N . GLN B 1 241 ? -17.547 6.715 -3.783 1 83.25 241 GLN B N 1
ATOM 5831 C CA . GLN B 1 241 ? -17.297 5.289 -3.951 1 83.25 241 GLN B CA 1
ATOM 5832 C C . GLN B 1 241 ? -16.453 4.746 -2.801 1 83.25 241 GLN B C 1
ATOM 5834 O O . GLN B 1 241 ? -16.688 3.641 -2.311 1 83.25 241 GLN B O 1
ATOM 5839 N N . VAL B 1 242 ? -15.445 5.477 -2.471 1 87.31 242 VAL B N 1
ATOM 5840 C CA . VAL B 1 242 ? -14.586 5.074 -1.357 1 87.31 242 VAL B CA 1
ATOM 5841 C C . VAL B 1 242 ? -15.406 5 -0.074 1 87.31 242 VAL B C 1
ATOM 5843 O O . VAL B 1 242 ? -15.242 4.074 0.725 1 87.31 242 VAL B O 1
ATOM 5846 N N . ARG B 1 243 ? -16.328 6.012 0.147 1 90.75 243 ARG B N 1
ATOM 5847 C CA . ARG B 1 243 ? -17.141 6.098 1.349 1 90.75 243 ARG B CA 1
ATOM 5848 C C . ARG B 1 243 ? -18.141 4.938 1.421 1 90.75 243 ARG B C 1
ATOM 5850 O O . ARG B 1 243 ? -18.391 4.398 2.5 1 90.75 243 ARG B O 1
ATOM 5857 N N . GLU B 1 244 ? -18.656 4.531 0.281 1 85.31 244 GLU B N 1
ATOM 5858 C CA . GLU B 1 244 ? -19.75 3.574 0.233 1 85.31 244 GLU B CA 1
ATOM 5859 C C . GLU B 1 244 ? -19.25 2.139 0.29 1 85.31 244 GLU B C 1
ATOM 5861 O O . GLU B 1 244 ? -20.016 1.202 0.49 1 85.31 244 GLU B O 1
ATOM 5866 N N . SER B 1 245 ? -17.953 1.998 0.204 1 80.12 245 SER B N 1
ATOM 5867 C CA . SER B 1 245 ? -17.391 0.652 0.257 1 80.12 245 SER B CA 1
ATOM 5868 C C . SER B 1 245 ? -17.672 -0.012 1.601 1 80.12 245 SER B C 1
ATOM 5870 O O . SER B 1 245 ? -17.484 0.6 2.654 1 80.12 245 SER B O 1
ATOM 5872 N N . ARG B 1 246 ? -18.234 -1.201 1.634 1 74.38 246 ARG B N 1
ATOM 5873 C CA . ARG B 1 246 ? -18.562 -1.92 2.861 1 74.38 246 ARG B CA 1
ATOM 5874 C C . ARG B 1 246 ? -17.297 -2.406 3.564 1 74.38 246 ARG B C 1
ATOM 5876 O O . ARG B 1 246 ? -17.234 -2.398 4.797 1 74.38 246 ARG B O 1
ATOM 5883 N N . ASN B 1 247 ? -16.359 -2.861 2.77 1 77.38 247 ASN B N 1
ATOM 5884 C CA . ASN B 1 247 ? -15.07 -3.309 3.297 1 77.38 247 ASN B CA 1
ATOM 5885 C C . ASN B 1 247 ? -13.906 -2.656 2.559 1 77.38 247 ASN B C 1
ATOM 5887 O O . ASN B 1 247 ? -13.258 -3.295 1.727 1 77.38 247 ASN B O 1
ATOM 5891 N N . PRO B 1 248 ? -13.633 -1.387 3.041 1 83.88 248 PRO B N 1
ATOM 5892 C CA . PRO B 1 248 ? -12.539 -0.69 2.354 1 83.88 248 PRO B CA 1
ATOM 5893 C C . PRO B 1 248 ? -11.219 -1.449 2.422 1 83.88 248 PRO B C 1
ATOM 5895 O O . PRO B 1 248 ? -10.836 -1.937 3.49 1 83.88 248 PRO B O 1
ATOM 5898 N N . GLY B 1 249 ? -10.633 -1.606 1.261 1 77.31 249 GLY B N 1
ATOM 5899 C CA . GLY B 1 249 ? -9.375 -2.316 1.147 1 77.31 249 GLY B CA 1
ATOM 5900 C C . GLY B 1 249 ? -8.367 -1.604 0.265 1 77.31 249 GLY B C 1
ATOM 5901 O O . GLY B 1 249 ? -8.32 -0.372 0.236 1 77.31 249 GLY B O 1
ATOM 5902 N N . ASN B 1 250 ? -7.594 -2.334 -0.387 1 62.81 250 ASN B N 1
ATOM 5903 C CA . ASN B 1 250 ? -6.5 -1.777 -1.172 1 62.81 250 ASN B CA 1
ATOM 5904 C C . ASN B 1 250 ? -7.012 -0.931 -2.334 1 62.81 250 ASN B C 1
ATOM 5906 O O . ASN B 1 250 ? -6.383 0.056 -2.717 1 62.81 250 ASN B O 1
ATOM 5910 N N . ALA B 1 251 ? -8.164 -1.318 -2.9 1 69.56 251 ALA B N 1
ATOM 5911 C CA . ALA B 1 251 ? -8.734 -0.526 -3.988 1 69.56 251 ALA B CA 1
ATOM 5912 C C . ALA B 1 251 ? -9.031 0.899 -3.531 1 69.56 251 ALA B C 1
ATOM 5914 O O . ALA B 1 251 ? -8.75 1.859 -4.254 1 69.56 251 ALA B O 1
ATOM 5915 N N . GLU B 1 252 ? -9.578 0.956 -2.312 1 82.12 252 GLU B N 1
ATOM 5916 C CA . GLU B 1 252 ? -9.883 2.273 -1.768 1 82.12 252 GLU B CA 1
ATOM 5917 C C . GLU B 1 252 ? -8.609 3.049 -1.438 1 82.12 252 GLU B C 1
ATOM 5919 O O . GLU B 1 252 ? -8.57 4.273 -1.574 1 82.12 252 GLU B O 1
ATOM 5924 N N . ILE B 1 253 ? -7.582 2.318 -1.001 1 80.38 253 ILE B N 1
ATOM 5925 C CA . ILE B 1 253 ? -6.305 2.967 -0.719 1 80.38 253 ILE B CA 1
ATOM 5926 C C . ILE B 1 253 ? -5.734 3.561 -2.004 1 80.38 253 ILE B C 1
ATOM 5928 O O . ILE B 1 253 ? -5.27 4.703 -2.014 1 80.38 253 ILE B O 1
ATOM 5932 N N . GLU B 1 254 ? -5.863 2.871 -3.072 1 70.94 254 GLU B N 1
ATOM 5933 C CA . GLU B 1 254 ? -5.375 3.357 -4.359 1 70.94 254 GLU B CA 1
ATOM 5934 C C . GLU B 1 254 ? -6.176 4.57 -4.832 1 70.94 254 GLU B C 1
ATOM 5936 O O . GLU B 1 254 ? -5.613 5.5 -5.414 1 70.94 254 GLU B O 1
ATOM 5941 N N . ASP B 1 255 ? -7.43 4.457 -4.605 1 80 255 ASP B N 1
ATOM 5942 C CA . ASP B 1 255 ? -8.281 5.59 -4.969 1 80 255 ASP B CA 1
ATOM 5943 C C . ASP B 1 255 ? -7.902 6.836 -4.176 1 80 255 ASP B C 1
ATOM 5945 O O . ASP B 1 255 ? -7.867 7.941 -4.723 1 80 255 ASP B O 1
ATOM 5949 N N . LEU B 1 256 ? -7.629 6.602 -2.947 1 86.56 256 LEU B N 1
ATOM 5950 C CA . LE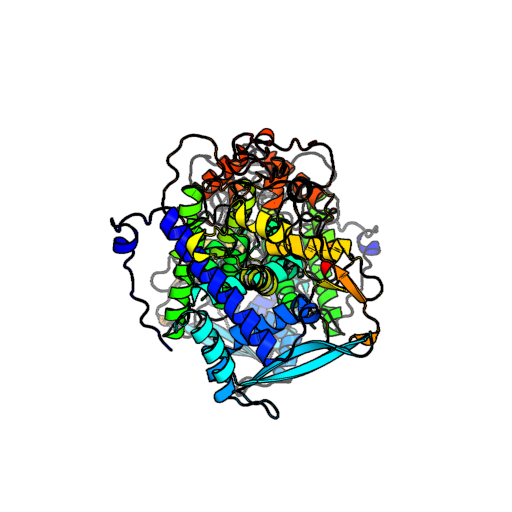U B 1 256 ? -7.281 7.73 -2.09 1 86.56 256 LEU B CA 1
ATOM 5951 C C . LEU B 1 256 ? -5.945 8.344 -2.508 1 86.56 256 LEU B C 1
ATOM 5953 O O . LEU B 1 256 ? -5.793 9.562 -2.52 1 86.56 256 LEU B O 1
ATOM 5957 N N . ILE B 1 257 ? -5.02 7.469 -2.814 1 77.06 257 ILE B N 1
ATOM 5958 C CA . ILE B 1 257 ? -3.717 7.957 -3.26 1 77.06 257 ILE B CA 1
ATOM 5959 C C . ILE B 1 257 ? -3.869 8.695 -4.59 1 77.06 257 ILE B C 1
ATOM 5961 O O . ILE B 1 257 ? -3.266 9.75 -4.793 1 77.06 257 ILE B O 1
ATOM 5965 N N . PHE B 1 258 ? -4.703 8.172 -5.418 1 76.12 258 PHE B N 1
ATOM 5966 C CA . PHE B 1 258 ? -4.984 8.805 -6.703 1 76.12 258 PHE B CA 1
ATOM 5967 C C . PHE B 1 258 ? -5.656 10.156 -6.512 1 76.12 258 PHE B C 1
ATOM 5969 O O . PHE B 1 258 ? -5.316 11.125 -7.188 1 76.12 258 PHE B O 1
ATOM 5976 N N . LEU B 1 259 ? -6.57 10.172 -5.633 1 81.88 259 LEU B N 1
ATOM 5977 C CA . LEU B 1 259 ? -7.262 11.422 -5.34 1 81.88 259 LEU B CA 1
ATOM 5978 C C . LEU B 1 259 ? -6.297 12.461 -4.777 1 81.88 259 LEU B C 1
ATOM 5980 O O . LEU B 1 259 ? -6.379 13.641 -5.125 1 81.88 259 LEU B O 1
ATOM 5984 N N . ALA B 1 260 ? -5.438 12 -3.902 1 79.19 260 ALA B N 1
ATOM 5985 C CA . ALA B 1 260 ? -4.445 12.914 -3.35 1 79.19 260 ALA B CA 1
ATOM 5986 C C . ALA B 1 260 ? -3.525 13.453 -4.441 1 79.19 260 ALA B C 1
ATOM 5988 O O . ALA B 1 260 ? -3.18 14.633 -4.445 1 79.19 260 ALA B O 1
ATOM 5989 N N . ARG B 1 261 ? -3.197 12.547 -5.309 1 71.06 261 ARG B N 1
ATOM 5990 C CA . ARG B 1 261 ? -2.359 12.961 -6.43 1 71.06 261 ARG B CA 1
ATOM 5991 C C . ARG B 1 261 ? -3.096 13.953 -7.328 1 71.06 261 ARG B C 1
ATOM 5993 O O . ARG B 1 261 ? -2.504 14.922 -7.809 1 71.06 261 ARG B O 1
ATOM 6000 N N . SER B 1 262 ? -4.277 13.578 -7.582 1 71.62 262 SER B N 1
ATOM 6001 C CA . SER B 1 262 ? -5.078 14.461 -8.43 1 71.62 262 SER B CA 1
ATOM 6002 C C . SER B 1 262 ? -5.27 15.828 -7.781 1 71.62 262 SER B C 1
ATOM 6004 O O . SER B 1 262 ? -5.359 16.844 -8.477 1 71.62 262 SER B O 1
ATOM 6006 N N . ALA B 1 263 ? -5.312 15.789 -6.457 1 72.38 263 ALA B N 1
ATOM 6007 C CA . ALA B 1 263 ? -5.484 17.062 -5.75 1 72.38 263 ALA B CA 1
ATOM 6008 C C . ALA B 1 263 ? -4.242 17.922 -5.875 1 72.38 263 ALA B C 1
ATOM 6010 O O . ALA B 1 263 ? -4.328 19.156 -5.824 1 72.38 263 ALA B O 1
ATOM 6011 N N . LEU B 1 264 ? -3.203 17.172 -6.02 1 64.5 264 LEU B N 1
ATOM 6012 C CA . LEU B 1 264 ? -1.961 17.906 -6.207 1 64.5 264 LEU B CA 1
ATOM 6013 C C . LEU B 1 264 ? -1.981 18.688 -7.52 1 64.5 264 LEU B C 1
ATOM 6015 O O . LEU B 1 264 ? -1.445 19.781 -7.602 1 64.5 264 LEU B O 1
ATOM 6019 N N . ILE B 1 265 ? -2.602 17.969 -8.453 1 58.56 265 ILE B N 1
ATOM 6020 C CA . ILE B 1 265 ? -2.574 18.531 -9.797 1 58.56 265 ILE B CA 1
ATOM 6021 C C . ILE B 1 265 ? -3.76 19.469 -9.984 1 58.56 265 ILE B C 1
ATOM 6023 O O . ILE B 1 265 ? -3.615 20.562 -10.562 1 58.56 265 ILE B O 1
ATOM 6027 N N . LEU B 1 266 ? -4.812 18.828 -9.641 1 53.97 266 LEU B N 1
ATOM 6028 C CA . LEU B 1 266 ? -6.031 19.609 -9.859 1 53.97 266 LEU B CA 1
ATOM 6029 C C . LEU B 1 266 ? -6.27 20.594 -8.719 1 53.97 266 LEU B C 1
ATOM 6031 O O . LEU B 1 266 ? -7.191 21.406 -8.781 1 53.97 266 LEU B O 1
ATOM 6035 N N . ARG B 1 267 ? -5.266 20.234 -7.754 1 53.31 267 ARG B N 1
ATOM 6036 C CA . ARG B 1 267 ? -5.477 20.875 -6.453 1 53.31 267 ARG B CA 1
ATOM 6037 C C . ARG B 1 267 ? -5.434 22.391 -6.562 1 53.31 267 ARG B C 1
ATOM 6039 O O . ARG B 1 267 ? -4.449 22.953 -7.043 1 53.31 267 ARG B O 1
ATOM 6046 N N . GLY B 1 268 ? -6.5 22.906 -6.465 1 46.22 268 GLY B N 1
ATOM 6047 C CA . GLY B 1 268 ? -7.047 24.219 -6.184 1 46.22 268 GLY B CA 1
ATOM 6048 C C . GLY B 1 268 ? -6.352 24.938 -5.035 1 46.22 268 GLY B C 1
ATOM 6049 O O . GLY B 1 268 ? -5.469 24.359 -4.395 1 46.22 268 GLY B O 1
ATOM 6050 N N . SER B 1 269 ? -6.734 25.922 -4.555 1 45 269 SER B N 1
ATOM 6051 C CA . SER B 1 269 ? -6.281 26.953 -3.621 1 45 269 SER B CA 1
ATOM 6052 C C . SER B 1 269 ? -6.113 26.391 -2.215 1 45 269 SER B C 1
ATOM 6054 O O . SER B 1 269 ? -6.922 25.578 -1.765 1 45 269 SER B O 1
ATOM 6056 N N . VAL B 1 270 ? -4.75 26.219 -1.706 1 50.38 270 VAL B N 1
ATOM 6057 C CA . VAL B 1 270 ? -4.539 25.891 -0.297 1 50.38 270 VAL B CA 1
ATOM 6058 C C . VAL B 1 270 ? -4.961 27.078 0.568 1 50.38 270 VAL B C 1
ATOM 6060 O O . VAL B 1 270 ? -4.66 28.234 0.241 1 50.38 270 VAL B O 1
ATOM 6063 N N . ALA B 1 271 ? -5.953 26.828 1.521 1 53.84 271 ALA B N 1
ATOM 6064 C CA . ALA B 1 271 ? -6.379 27.891 2.424 1 53.84 271 ALA B CA 1
ATOM 6065 C C . ALA B 1 271 ? -5.441 28 3.623 1 53.84 271 ALA B C 1
ATOM 6067 O O . ALA B 1 271 ? -5.02 26.984 4.184 1 53.84 271 ALA B O 1
ATOM 6068 N N . HIS B 1 272 ? -4.938 29.328 3.658 1 63.75 272 HIS B N 1
ATOM 6069 C CA . HIS B 1 272 ? -4.086 29.609 4.809 1 63.75 272 HIS B CA 1
ATOM 6070 C C . HIS B 1 272 ? -4.855 30.359 5.887 1 63.75 272 HIS B C 1
ATOM 6072 O O . HIS B 1 272 ? -5.48 31.391 5.605 1 63.75 272 HIS B O 1
ATOM 6078 N N . LYS B 1 273 ? -5.098 29.719 7.008 1 71.56 273 LYS B N 1
ATOM 6079 C CA . LYS B 1 273 ? -5.664 30.422 8.164 1 71.56 273 LYS B CA 1
ATOM 6080 C C . LYS B 1 273 ? -4.578 30.797 9.164 1 71.56 273 LYS B C 1
ATOM 6082 O O . LYS B 1 273 ? -3.797 29.953 9.594 1 71.56 273 LYS B O 1
ATOM 6087 N N . SER B 1 274 ? -4.566 32.156 9.367 1 85.62 274 SER B N 1
ATOM 6088 C CA . SER B 1 274 ? -3.555 32.625 10.312 1 85.62 274 SER B CA 1
ATOM 6089 C C . SER B 1 274 ? -3.977 32.344 11.75 1 85.62 274 SER B C 1
ATOM 6091 O O . SER B 1 274 ? -5.117 32.625 12.133 1 85.62 274 SER B O 1
ATOM 6093 N N . CYS B 1 275 ? -3.199 31.719 12.484 1 91.12 275 CYS B N 1
ATOM 6094 C CA . CYS B 1 275 ? -3.34 31.484 13.914 1 91.12 275 CYS B CA 1
ATOM 6095 C C . CYS B 1 275 ? -2.078 31.906 14.664 1 91.12 275 CYS B C 1
ATOM 6097 O O . CYS B 1 275 ? -0.982 31.438 14.344 1 91.12 275 CYS B O 1
ATOM 6099 N N . LEU B 1 276 ? -2.262 32.844 15.594 1 96.31 276 LEU B N 1
ATOM 6100 C CA . LEU B 1 276 ? -1.1 33.406 16.266 1 96.31 276 LEU B CA 1
ATOM 6101 C C . LEU B 1 276 ? -1 32.906 17.703 1 96.31 276 LEU B C 1
ATOM 6103 O O . LEU B 1 276 ? -1.993 32.438 18.281 1 96.31 276 LEU B O 1
ATOM 6107 N N . PRO B 1 277 ? 0.214 32.938 18.281 1 96.81 277 PRO B N 1
ATOM 6108 C CA . PRO B 1 277 ? 0.364 32.531 19.672 1 96.81 277 PRO B CA 1
ATOM 6109 C C . PRO B 1 277 ? -0.392 33.438 20.641 1 96.81 277 PRO B C 1
ATOM 6111 O O . PRO B 1 277 ? -0.598 34.625 20.344 1 96.81 277 PRO B O 1
ATOM 6114 N N . ALA B 1 278 ? -0.704 32.906 21.781 1 98.12 278 ALA B N 1
ATOM 6115 C CA . ALA B 1 278 ? -1.506 33.625 22.766 1 98.12 278 ALA B CA 1
ATOM 6116 C C . ALA B 1 278 ? -0.791 34.906 23.234 1 98.12 278 ALA B C 1
ATOM 6118 O O . ALA B 1 278 ? -1.436 35.875 23.562 1 98.12 278 ALA B O 1
ATOM 6119 N N . CYS B 1 279 ? 0.521 34.906 23.25 1 97.62 279 CYS B N 1
ATOM 6120 C CA . CYS B 1 279 ? 1.255 36.062 23.734 1 97.62 279 CYS B CA 1
ATOM 6121 C C . CYS B 1 279 ? 1.055 37.25 22.797 1 97.62 279 CYS B C 1
ATOM 6123 O O . CYS B 1 279 ? 1.044 38.406 23.25 1 97.62 279 CYS B O 1
ATOM 6125 N N . VAL B 1 280 ? 0.884 36.969 21.516 1 97.44 280 VAL B N 1
ATOM 6126 C CA . VAL B 1 280 ? 0.632 38.031 20.562 1 97.44 280 VAL B CA 1
ATOM 6127 C C . VAL B 1 280 ? -0.735 38.656 20.844 1 97.44 280 VAL B C 1
ATOM 6129 O O . VAL B 1 280 ? -0.875 39.875 20.859 1 97.44 280 VAL B O 1
ATOM 6132 N N . TYR B 1 281 ? -1.719 37.844 21.031 1 97.75 281 TYR B N 1
ATOM 6133 C CA . TYR B 1 281 ? -3.055 38.344 21.359 1 97.75 281 TYR B CA 1
ATOM 6134 C C . TYR B 1 281 ? -3.062 39.062 22.688 1 97.75 281 TYR B C 1
ATOM 6136 O O . TYR B 1 281 ? -3.738 40.062 22.859 1 97.75 281 TYR B O 1
ATOM 6144 N N . GLY B 1 282 ? -2.357 38.5 23.703 1 97.38 282 GLY B N 1
ATOM 6145 C CA . GLY B 1 282 ? -2.25 39.125 25 1 97.38 282 GLY B CA 1
ATOM 6146 C C . GLY B 1 282 ? -1.639 40.531 24.953 1 97.38 282 GLY B C 1
ATOM 6147 O O . GLY B 1 282 ? -2.092 41.438 25.641 1 97.38 282 GLY B O 1
ATOM 6148 N N . LEU B 1 283 ? -0.568 40.656 24.141 1 95.31 283 LEU B N 1
ATOM 6149 C CA . LEU B 1 283 ? 0.085 41.938 23.969 1 95.31 283 LEU B CA 1
ATOM 6150 C C . LEU B 1 283 ? -0.883 42.969 23.375 1 95.31 283 LEU B C 1
ATOM 6152 O O . LEU B 1 283 ? -0.879 44.125 23.781 1 95.31 283 LEU B O 1
ATOM 6156 N N . ALA B 1 284 ? -1.706 42.531 22.422 1 95.5 284 ALA B N 1
ATOM 6157 C CA . ALA B 1 284 ? -2.684 43.438 21.797 1 95.5 284 ALA B CA 1
ATOM 6158 C C . ALA B 1 284 ? -3.746 43.875 22.797 1 95.5 284 ALA B C 1
ATOM 6160 O O . ALA B 1 284 ? -4.113 45.031 22.859 1 95.5 284 ALA B O 1
ATOM 6161 N N . VAL B 1 285 ? -4.211 42.969 23.578 1 95.94 285 VAL B N 1
ATOM 6162 C CA . VAL B 1 285 ? -5.219 43.281 24.594 1 95.94 285 VAL B CA 1
ATOM 6163 C C . VAL B 1 285 ? -4.625 44.188 25.656 1 95.94 285 VAL B C 1
ATOM 6165 O O . VAL B 1 285 ? -5.277 45.156 26.094 1 95.94 285 VAL B O 1
ATOM 6168 N N . ALA B 1 286 ? -3.412 43.906 26.078 1 94.94 286 ALA B N 1
ATOM 6169 C CA . ALA B 1 286 ? -2.738 44.719 27.109 1 94.94 286 ALA B CA 1
ATOM 6170 C C . ALA B 1 286 ? -2.523 46.156 26.625 1 94.94 286 ALA B C 1
ATOM 6172 O O . ALA B 1 286 ? -2.527 47.094 27.438 1 94.94 286 ALA B O 1
ATOM 6173 N N . SER B 1 287 ? -2.34 46.312 25.328 1 93.19 287 SER B N 1
ATOM 6174 C CA . SER B 1 287 ? -2.121 47.625 24.766 1 93.19 287 SER B CA 1
ATOM 6175 C C . SER B 1 287 ? -3.439 48.375 24.578 1 93.19 287 SER B C 1
ATOM 6177 O O . SER B 1 287 ? -3.451 49.531 24.109 1 93.19 287 SER B O 1
ATOM 6179 N N . GLY B 1 288 ? -4.523 47.719 24.797 1 91.69 288 GLY B N 1
ATOM 6180 C CA . GLY B 1 288 ? -5.809 48.406 24.781 1 91.69 288 GLY B CA 1
ATOM 6181 C C . GLY B 1 288 ? -6.637 48.094 23.547 1 91.69 288 GLY B C 1
ATOM 6182 O O . GLY B 1 288 ? -7.695 48.688 23.344 1 91.69 288 GLY B O 1
ATOM 6183 N N . HIS B 1 289 ? -6.125 47.188 22.812 1 92.12 289 HIS B N 1
ATOM 6184 C CA . HIS B 1 289 ? -6.887 46.844 21.625 1 92.12 289 HIS B CA 1
ATOM 6185 C C . HIS B 1 289 ? -8.172 46.094 21.984 1 92.12 289 HIS B C 1
ATOM 6187 O O . HIS B 1 289 ? -8.133 45.094 22.719 1 92.12 289 HIS B O 1
ATOM 6193 N N . ASP B 1 290 ? -9.281 46.562 21.484 1 92.94 290 ASP B N 1
ATOM 6194 C CA . ASP B 1 290 ? -10.57 45.938 21.703 1 92.94 290 ASP B CA 1
ATOM 6195 C C . ASP B 1 290 ? -10.984 45.094 20.5 1 92.94 290 ASP B C 1
ATOM 6197 O O . ASP B 1 290 ? -11.672 45.594 19.609 1 92.94 290 ASP B O 1
ATOM 6201 N N . PHE B 1 291 ? -10.727 43.844 20.562 1 93.31 291 PHE B N 1
ATOM 6202 C CA . PHE B 1 291 ? -10.945 42.938 19.438 1 93.31 291 PHE B CA 1
ATOM 6203 C C . PHE B 1 291 ? -12.438 42.812 19.125 1 93.31 291 PHE B C 1
ATOM 6205 O O . PHE B 1 291 ? -12.82 42.625 17.969 1 93.31 291 PHE B O 1
ATOM 6212 N N . GLU B 1 292 ? -13.273 42.875 20.156 1 89.69 292 GLU B N 1
ATOM 6213 C CA . GLU B 1 292 ? -14.711 42.688 19.938 1 89.69 292 GLU B CA 1
ATOM 6214 C C . GLU B 1 292 ? -15.312 43.906 19.234 1 89.69 292 GLU B C 1
ATOM 6216 O O . GLU B 1 292 ? -16.141 43.75 18.344 1 89.69 292 GLU B O 1
ATOM 6221 N N . ARG B 1 293 ? -14.938 45.062 19.609 1 90.5 293 ARG B N 1
ATOM 6222 C CA . ARG B 1 293 ? -15.469 46.281 19.031 1 90.5 293 ARG B CA 1
ATOM 6223 C C . ARG B 1 293 ? -14.906 46.531 17.625 1 90.5 293 ARG B C 1
ATOM 6225 O O . ARG B 1 293 ? -15.648 46.875 16.703 1 90.5 293 ARG B O 1
ATOM 6232 N N . GLU B 1 294 ? -13.633 46.312 17.453 1 90.12 294 GLU B N 1
ATOM 6233 C CA . GLU B 1 294 ? -12.969 46.594 16.172 1 90.12 294 GLU B CA 1
ATOM 6234 C C . GLU B 1 294 ? -13.18 45.438 15.188 1 90.12 294 GLU B C 1
ATOM 6236 O O . GLU B 1 294 ? -13.125 45.625 13.977 1 90.12 294 GLU B O 1
ATOM 6241 N N . GLY B 1 295 ? -13.461 44.344 15.781 1 90 295 GLY B N 1
ATOM 6242 C CA . GLY B 1 295 ? -13.578 43.156 14.945 1 90 295 GLY B CA 1
ATOM 6243 C C . GLY B 1 295 ? -12.234 42.562 14.555 1 90 295 GLY B C 1
ATOM 6244 O O . GLY B 1 295 ? -11.203 43.25 14.648 1 90 295 GLY B O 1
ATOM 6245 N N . TYR B 1 296 ? -12.219 41.281 14.227 1 90.38 296 TYR B N 1
ATOM 6246 C CA . TYR B 1 296 ? -11.008 40.594 13.82 1 90.38 296 TYR B CA 1
ATOM 6247 C C . TYR B 1 296 ? -11.32 39.5 12.805 1 90.38 296 TYR B C 1
ATOM 6249 O O . TYR B 1 296 ? -12.406 38.906 12.828 1 90.38 296 TYR B O 1
ATOM 6257 N N . SER B 1 297 ? -10.453 39.375 11.867 1 83.62 297 SER B N 1
ATOM 6258 C CA . SER B 1 297 ? -10.562 38.281 10.898 1 83.62 297 SER B CA 1
ATOM 6259 C C . SER B 1 297 ? -9.297 37.438 10.891 1 83.62 297 SER B C 1
ATOM 6261 O O . SER B 1 297 ? -8.188 37.969 11 1 83.62 297 SER B O 1
ATOM 6263 N N . LEU B 1 298 ? -9.531 36.094 10.82 1 80.88 298 LEU B N 1
ATOM 6264 C CA . LEU B 1 298 ? -8.398 35.188 10.766 1 80.88 298 LEU B CA 1
ATOM 6265 C C . LEU B 1 298 ? -7.805 35.125 9.359 1 80.88 298 LEU B C 1
ATOM 6267 O O . LEU B 1 298 ? -6.773 34.5 9.141 1 80.88 298 LEU B O 1
ATOM 6271 N N . VAL B 1 299 ? -8.547 35.781 8.469 1 74.81 299 VAL B N 1
ATOM 6272 C CA . VAL B 1 299 ? -8.086 35.906 7.086 1 74.81 299 VAL B CA 1
ATOM 6273 C C . VAL B 1 299 ? -7.992 37.375 6.68 1 74.81 299 VAL B C 1
ATOM 6275 O O . VAL B 1 299 ? -8.672 38.219 7.25 1 74.81 299 VAL B O 1
ATOM 6278 N N . GLY B 1 300 ? -7.035 37.688 5.934 1 77.31 300 GLY B N 1
ATOM 6279 C CA . GLY B 1 300 ? -6.91 39.062 5.473 1 77.31 300 GLY B CA 1
ATOM 6280 C C . GLY B 1 300 ? -5.809 39.844 6.172 1 77.31 300 GLY B C 1
ATOM 6281 O O . GLY B 1 300 ? -4.785 39.25 6.551 1 77.31 300 GLY B O 1
ATOM 6282 N N . ILE B 1 301 ? -6.082 41.031 6.391 1 82.56 301 ILE B N 1
ATOM 6283 C CA . ILE B 1 301 ? -5.004 41.938 6.77 1 82.56 301 ILE B CA 1
ATOM 6284 C C . ILE B 1 301 ? -4.789 41.875 8.281 1 82.56 301 ILE B C 1
ATOM 6286 O O . ILE B 1 301 ? -3.699 42.156 8.773 1 82.56 301 ILE B O 1
ATOM 6290 N N . ASP B 1 302 ? -5.758 41.5 9.055 1 88.75 302 ASP B N 1
ATOM 6291 C CA . ASP B 1 302 ? -5.754 41.688 10.5 1 88.75 302 ASP B CA 1
ATOM 6292 C C . ASP B 1 302 ? -4.586 40.938 11.133 1 88.75 302 ASP B C 1
ATOM 6294 O O . ASP B 1 302 ? -3.852 41.469 11.953 1 88.75 302 ASP B O 1
ATOM 6298 N N . PRO B 1 303 ? -4.371 39.656 10.797 1 90.75 303 PRO B N 1
ATOM 6299 C CA . PRO B 1 303 ? -3.238 38.969 11.414 1 90.75 303 PRO B CA 1
ATOM 6300 C C . PRO B 1 303 ? -1.893 39.562 11.039 1 90.75 303 PRO B C 1
ATOM 6302 O O . PRO B 1 303 ? -0.96 39.562 11.844 1 90.75 303 PRO B O 1
ATOM 6305 N N . PHE B 1 304 ? -1.787 40.125 9.867 1 89.12 304 PHE B N 1
ATOM 6306 C CA . PHE B 1 304 ? -0.546 40.75 9.422 1 89.12 304 PHE B CA 1
ATOM 6307 C C . PHE B 1 304 ? -0.284 42.031 10.195 1 89.12 304 PHE B C 1
ATOM 6309 O O . PHE B 1 304 ? 0.853 42.312 10.594 1 89.12 304 PHE B O 1
ATOM 6316 N N . LYS B 1 305 ? -1.353 42.75 10.422 1 90.75 305 LYS B N 1
ATOM 6317 C CA . LYS B 1 305 ? -1.229 43.969 11.188 1 90.75 305 LYS B CA 1
ATOM 6318 C C . LYS B 1 305 ? -0.859 43.688 12.641 1 90.75 305 LYS B C 1
ATOM 6320 O O . LYS B 1 305 ? -0.053 44.406 13.234 1 90.75 305 LYS B O 1
ATOM 6325 N N . LEU B 1 306 ? -1.468 42.719 13.125 1 93.19 306 LEU B N 1
ATOM 6326 C CA . LEU B 1 306 ? -1.168 42.375 14.508 1 93.19 306 LEU B CA 1
ATOM 6327 C C . LEU B 1 306 ? 0.299 41.969 14.664 1 93.19 306 LEU B C 1
ATOM 6329 O O . LEU B 1 306 ? 0.947 42.375 15.641 1 93.19 306 LEU B O 1
ATOM 6333 N N . LEU B 1 307 ? 0.812 41.219 13.75 1 94.19 307 LEU B N 1
ATOM 6334 C CA . LEU B 1 307 ? 2.197 40.75 13.836 1 94.19 307 LEU B CA 1
ATOM 6335 C C . LEU B 1 307 ? 3.16 41.906 13.586 1 94.19 307 LEU B C 1
ATOM 6337 O O . LEU B 1 307 ? 4.289 41.906 14.086 1 94.19 307 LEU B O 1
ATOM 6341 N N . GLN B 1 308 ? 2.703 42.906 12.836 1 91.12 308 GLN B N 1
ATOM 6342 C CA . GLN B 1 308 ? 3.527 44.062 12.578 1 91.12 308 GLN B CA 1
ATOM 6343 C C . GLN B 1 308 ? 3.807 44.844 13.875 1 91.12 308 GLN B C 1
ATOM 6345 O O . GLN B 1 308 ? 4.875 45.438 14.023 1 91.12 308 GLN B O 1
ATOM 6350 N N . ASN B 1 309 ? 2.885 44.812 14.742 1 86.69 309 ASN B N 1
ATOM 6351 C CA . ASN B 1 309 ? 2.963 45.625 15.953 1 86.69 309 ASN B CA 1
ATOM 6352 C C . ASN B 1 309 ? 3.344 44.781 17.172 1 86.69 309 ASN B C 1
ATOM 6354 O O . ASN B 1 309 ? 3.354 45.25 18.297 1 86.69 309 ASN B O 1
ATOM 6358 N N . SER B 1 310 ? 3.654 43.531 16.906 1 90.31 310 SER B N 1
ATOM 6359 C CA . SER B 1 310 ? 3.939 42.656 18.031 1 90.31 310 SER B CA 1
ATOM 6360 C C . SER B 1 310 ? 5.441 42.5 18.25 1 90.31 310 SER B C 1
ATOM 6362 O O . SER B 1 310 ? 6.211 42.438 17.297 1 90.31 310 SER B O 1
ATOM 6364 N N . GLN B 1 311 ? 5.867 42.594 19.469 1 93.25 311 GLN B N 1
ATOM 6365 C CA . GLN B 1 311 ? 7.25 42.344 19.844 1 93.25 311 GLN B CA 1
ATOM 6366 C C . GLN B 1 311 ? 7.352 41.062 20.688 1 93.25 311 GLN B C 1
ATOM 6368 O O . GLN B 1 311 ? 7.23 41.125 21.922 1 93.25 311 GLN B O 1
ATOM 6373 N N . VAL B 1 312 ? 7.566 39.969 20.062 1 95.56 312 VAL B N 1
ATOM 6374 C CA . VAL B 1 312 ? 7.695 38.688 20.719 1 95.56 312 VAL B CA 1
ATOM 6375 C C . VAL B 1 312 ? 9.125 38.156 20.578 1 95.56 312 VAL B C 1
ATOM 6377 O O . VAL B 1 312 ? 9.805 38.469 19.594 1 95.56 312 VAL B O 1
ATOM 6380 N N . PHE B 1 313 ? 9.555 37.375 21.672 1 95.06 313 PHE B N 1
ATOM 6381 C CA . PHE B 1 313 ? 10.922 36.875 21.734 1 95.06 313 PHE B CA 1
ATOM 6382 C C . PHE B 1 313 ? 10.93 35.344 21.719 1 95.06 313 PHE B C 1
ATOM 6384 O O . PHE B 1 313 ? 9.906 34.719 21.953 1 95.06 313 PHE B O 1
ATOM 6391 N N . SER B 1 314 ? 12.086 34.844 21.281 1 96.06 314 SER B N 1
ATOM 6392 C CA . SER B 1 314 ? 12.344 33.406 21.422 1 96.06 314 SER B CA 1
ATOM 6393 C C . SER B 1 314 ? 13.742 33.156 21.969 1 96.06 314 SER B C 1
ATOM 6395 O O . SER B 1 314 ? 14.656 33.969 21.766 1 96.06 314 SER B O 1
ATOM 6397 N N . LEU B 1 315 ? 13.828 32.156 22.75 1 94.69 315 LEU B N 1
ATOM 6398 C CA . LEU B 1 315 ? 15.148 31.672 23.125 1 94.69 315 LEU B CA 1
ATOM 6399 C C . LEU B 1 315 ? 15.891 31.109 21.922 1 94.69 315 LEU B C 1
ATOM 6401 O O . LEU B 1 315 ? 15.289 30.453 21.078 1 94.69 315 LEU B O 1
ATOM 6405 N N . ILE B 1 316 ? 17.156 31.453 21.781 1 94.19 316 ILE B N 1
ATOM 6406 C CA . ILE B 1 316 ? 17.984 31.016 20.672 1 94.19 316 ILE B CA 1
ATOM 6407 C C . ILE B 1 316 ? 19.094 30.094 21.203 1 94.19 316 ILE B C 1
ATOM 6409 O O . ILE B 1 316 ? 19.891 30.5 22.047 1 94.19 316 ILE B O 1
ATOM 6413 N N . ARG B 1 317 ? 19.062 28.875 20.75 1 89.25 317 ARG B N 1
ATOM 6414 C CA . ARG B 1 317 ? 20.125 27.953 21.078 1 89.25 317 ARG B CA 1
ATOM 6415 C C . ARG B 1 317 ? 21.453 28.406 20.5 1 89.25 317 ARG B C 1
ATOM 6417 O O . ARG B 1 317 ? 21.484 29.188 19.547 1 89.25 317 ARG B O 1
ATOM 6424 N N . PRO B 1 318 ? 22.5 27.781 21.156 1 86.56 318 PRO B N 1
ATOM 6425 C CA . PRO B 1 318 ? 23.797 28.062 20.516 1 86.56 318 PRO B CA 1
ATOM 6426 C C . PRO B 1 318 ? 23.859 27.531 19.078 1 86.56 318 PRO B C 1
ATOM 6428 O O . PRO B 1 318 ? 23.438 26.422 18.812 1 86.56 318 PRO B O 1
ATOM 6431 N N . ASN B 1 319 ? 24.188 28.328 18.125 1 86 319 ASN B N 1
ATOM 6432 C CA . ASN B 1 319 ? 24.391 27.969 16.719 1 86 319 ASN B CA 1
ATOM 6433 C C . ASN B 1 319 ? 23.078 28.047 15.93 1 86 319 ASN B C 1
ATOM 6435 O O . ASN B 1 319 ? 23.031 27.625 14.773 1 86 319 ASN B O 1
ATOM 6439 N N . GLU B 1 320 ? 22.016 28.469 16.594 1 90.06 320 GLU B N 1
ATOM 6440 C CA . GLU B 1 320 ? 20.766 28.703 15.859 1 90.06 320 GLU B CA 1
ATOM 6441 C C . GLU B 1 320 ? 20.797 30.062 15.172 1 90.06 320 GLU B C 1
ATOM 6443 O O . GLU B 1 320 ? 21.438 31 15.656 1 90.06 320 GLU B O 1
ATOM 6448 N N . ASN B 1 321 ? 20.188 30.094 14.062 1 92.62 321 ASN B N 1
ATOM 6449 C CA . ASN B 1 321 ? 20 31.359 13.352 1 92.62 321 ASN B CA 1
ATOM 6450 C C . ASN B 1 321 ? 18.688 32.031 13.711 1 92.62 321 ASN B C 1
ATOM 6452 O O . ASN B 1 321 ? 17.609 31.516 13.391 1 92.62 321 ASN B O 1
ATOM 6456 N N . PRO B 1 322 ? 18.719 33.188 14.398 1 94.19 322 PRO B N 1
ATOM 6457 C CA . PRO B 1 322 ? 17.484 33.875 14.82 1 94.19 322 PRO B CA 1
ATOM 6458 C C . PRO B 1 322 ? 16.562 34.188 13.648 1 94.19 322 PRO B C 1
ATOM 6460 O O . PRO B 1 322 ? 15.344 34.188 13.805 1 94.19 322 PRO B O 1
ATOM 6463 N N . ALA B 1 323 ? 17.156 34.469 12.531 1 94.12 323 ALA B N 1
ATOM 6464 C CA . ALA B 1 323 ? 16.344 34.75 11.352 1 94.12 323 ALA B CA 1
ATOM 6465 C C . ALA B 1 323 ? 15.562 33.531 10.898 1 94.12 323 ALA B C 1
ATOM 6467 O O . ALA B 1 323 ? 14.422 33.625 10.445 1 94.12 323 ALA B O 1
ATOM 6468 N N . HIS B 1 324 ? 16.203 32.406 11.023 1 92.62 324 HIS B N 1
ATOM 6469 C CA . HIS B 1 324 ? 15.539 31.141 10.656 1 92.62 324 HIS B CA 1
ATOM 6470 C C . HIS B 1 324 ? 14.438 30.797 11.648 1 92.62 324 HIS B C 1
ATOM 6472 O O . HIS B 1 324 ? 13.398 30.25 11.266 1 92.62 324 HIS B O 1
ATOM 6478 N N . LYS B 1 325 ? 14.664 31.125 12.852 1 93.5 325 LYS B N 1
ATOM 6479 C CA . LYS B 1 325 ? 13.625 30.922 13.859 1 93.5 325 LYS B CA 1
ATOM 6480 C C . LYS B 1 325 ? 12.43 31.828 13.594 1 93.5 325 LYS B C 1
ATOM 6482 O O . LYS B 1 325 ? 11.281 31.391 13.727 1 93.5 325 LYS B O 1
ATOM 6487 N N . SER B 1 326 ? 12.742 33.031 13.219 1 95.25 326 SER B N 1
ATOM 6488 C CA . SER B 1 326 ? 11.68 33.969 12.867 1 95.25 326 SER B CA 1
ATOM 6489 C C . SER B 1 326 ? 10.867 33.469 11.68 1 95.25 326 SER B C 1
ATOM 6491 O O . SER B 1 326 ? 9.641 33.531 11.68 1 95.25 326 SER B O 1
ATOM 6493 N N . GLN B 1 327 ? 11.562 33 10.711 1 93.56 327 GLN B N 1
ATOM 6494 C CA . GLN B 1 327 ? 10.883 32.438 9.531 1 93.56 327 GLN B CA 1
ATOM 6495 C C . GLN B 1 327 ? 9.984 31.266 9.906 1 93.56 327 GLN B C 1
ATOM 6497 O O . GLN B 1 327 ? 8.852 31.172 9.43 1 93.56 327 GLN B O 1
ATOM 6502 N N . LEU B 1 328 ? 10.523 30.406 10.727 1 92.31 328 LEU B N 1
ATOM 6503 C CA . LEU B 1 328 ? 9.766 29.234 11.156 1 92.31 328 LEU B CA 1
ATOM 6504 C C . LEU B 1 328 ? 8.469 29.656 11.844 1 92.31 328 LEU B C 1
ATOM 6506 O O . LEU B 1 328 ? 7.398 29.125 11.531 1 92.31 328 LEU B O 1
ATOM 6510 N N . VAL B 1 329 ? 8.578 30.562 12.734 1 95 329 VAL B N 1
ATOM 6511 C CA . VAL B 1 329 ? 7.41 31 13.492 1 95 329 VAL B CA 1
ATOM 6512 C C . VAL B 1 329 ? 6.445 31.734 12.57 1 95 329 VAL B C 1
ATOM 6514 O O . VAL B 1 329 ? 5.223 31.625 12.703 1 95 329 VAL B O 1
ATOM 6517 N N . TRP B 1 330 ? 6.973 32.5 11.672 1 93.75 330 TRP B N 1
ATOM 6518 C CA . TRP B 1 330 ? 6.129 33.188 10.695 1 93.75 330 TRP B CA 1
ATOM 6519 C C . TRP B 1 330 ? 5.324 32.188 9.875 1 93.75 330 TRP B C 1
ATOM 6521 O O . TRP B 1 330 ? 4.125 32.375 9.656 1 93.75 330 TRP B O 1
ATOM 6531 N N . MET B 1 331 ? 5.98 31.188 9.391 1 88.88 331 MET B N 1
ATOM 6532 C CA . MET B 1 331 ? 5.312 30.156 8.602 1 88.88 331 MET B CA 1
ATOM 6533 C C . MET B 1 331 ? 4.203 29.484 9.414 1 88.88 331 MET B C 1
ATOM 6535 O O . MET B 1 331 ? 3.133 29.188 8.875 1 88.88 331 MET B O 1
ATOM 6539 N N . ALA B 1 332 ? 4.477 29.266 10.648 1 90.38 332 ALA B N 1
ATOM 6540 C CA . ALA B 1 332 ? 3.48 28.641 11.516 1 90.38 332 ALA B CA 1
ATOM 6541 C C . ALA B 1 332 ? 2.281 29.562 11.727 1 90.38 332 ALA B C 1
ATOM 6543 O O . ALA B 1 332 ? 1.132 29.125 11.672 1 90.38 332 ALA B O 1
ATOM 6544 N N . CYS B 1 333 ? 2.537 30.797 11.914 1 93 333 CYS B N 1
ATOM 6545 C CA . CYS B 1 333 ? 1.473 31.766 12.172 1 93 333 CYS B CA 1
ATOM 6546 C C . CYS B 1 333 ? 0.511 31.844 10.992 1 93 333 CYS B C 1
ATOM 6548 O O . CYS B 1 333 ? -0.699 31.984 11.18 1 93 333 CYS B O 1
ATOM 6550 N N . HIS B 1 334 ? 1.038 31.75 9.852 1 86.62 334 HIS B N 1
ATOM 6551 C CA . HIS B 1 334 ? 0.213 31.938 8.664 1 86.62 334 HIS B CA 1
ATOM 6552 C C . HIS B 1 334 ? -0.1 30.609 7.988 1 86.62 334 HIS B C 1
ATOM 6554 O O . HIS B 1 334 ? -0.544 30.594 6.836 1 86.62 334 HIS B O 1
ATOM 6560 N N . SER B 1 335 ? 0.139 29.5 8.664 1 82.94 335 SER B N 1
ATOM 6561 C CA . SER B 1 335 ? -0.095 28.172 8.109 1 82.94 335 SER B CA 1
ATOM 6562 C C . SER B 1 335 ? 0.576 28.016 6.75 1 82.94 335 SER B C 1
ATOM 6564 O O . SER B 1 335 ? -0.055 27.562 5.789 1 82.94 335 SER B O 1
ATOM 6566 N N . ALA B 1 336 ? 1.767 28.391 6.672 1 79 336 ALA B N 1
ATOM 6567 C CA . ALA B 1 336 ? 2.455 28.453 5.387 1 79 336 ALA B CA 1
ATOM 6568 C C . ALA B 1 336 ? 3.572 27.406 5.316 1 79 336 ALA B C 1
ATOM 6570 O O . ALA B 1 336 ? 4.5 27.547 4.516 1 79 336 ALA B O 1
ATOM 6571 N N . ALA B 1 337 ? 3.445 26.438 6.188 1 79.12 337 ALA B N 1
ATOM 6572 C CA . ALA B 1 337 ? 4.504 25.422 6.223 1 79.12 337 ALA B CA 1
ATOM 6573 C C . ALA B 1 337 ? 4.672 24.75 4.863 1 79.12 337 ALA B C 1
ATOM 6575 O O . ALA B 1 337 ? 5.781 24.391 4.48 1 79.12 337 ALA B O 1
ATOM 6576 N N . PHE B 1 338 ? 3.568 24.656 4.195 1 71.5 338 PHE B N 1
ATOM 6577 C CA . PHE B 1 338 ? 3.627 23.906 2.945 1 71.5 338 PHE B CA 1
ATOM 6578 C C . PHE B 1 338 ? 3.279 24.797 1.761 1 71.5 338 PHE B C 1
ATOM 6580 O O . PHE B 1 338 ? 2.9 24.297 0.696 1 71.5 338 PHE B O 1
ATOM 6587 N N . GLU B 1 339 ? 3.414 26 1.973 1 73.12 339 GLU B N 1
ATOM 6588 C CA . GLU B 1 339 ? 3.178 26.969 0.91 1 73.12 339 GLU B CA 1
ATOM 6589 C C . GLU B 1 339 ? 4.414 27.125 0.026 1 73.12 339 GLU B C 1
ATOM 6591 O O . GLU B 1 339 ? 5.523 26.797 0.437 1 73.12 339 GLU B O 1
ATOM 6596 N N . ASP B 1 340 ? 4.199 27.656 -1.18 1 67.25 340 ASP B N 1
ATOM 6597 C CA . ASP B 1 340 ? 5.293 27.984 -2.086 1 67.25 340 ASP B CA 1
ATOM 6598 C C . ASP B 1 340 ? 6.238 29.016 -1.454 1 67.25 340 ASP B C 1
ATOM 6600 O O . ASP B 1 340 ? 5.801 30.062 -1.003 1 67.25 340 ASP B O 1
ATOM 6604 N N . LEU B 1 341 ? 7.531 28.781 -1.464 1 73.31 341 LEU B N 1
ATOM 6605 C CA . LEU B 1 341 ? 8.508 29.641 -0.794 1 73.31 341 LEU B CA 1
ATOM 6606 C C . LEU B 1 341 ? 8.602 31 -1.479 1 73.31 341 LEU B C 1
ATOM 6608 O O . LEU B 1 341 ? 8.898 32 -0.831 1 73.31 341 LEU B O 1
ATOM 6612 N N . ARG B 1 342 ? 8.344 31 -2.775 1 73.88 342 ARG B N 1
ATOM 6613 C CA . ARG B 1 342 ? 8.414 32.25 -3.498 1 73.88 342 ARG B CA 1
ATOM 6614 C C . ARG B 1 342 ? 7.301 33.219 -3.064 1 73.88 342 ARG B C 1
ATOM 6616 O O . ARG B 1 342 ? 7.512 34.406 -2.945 1 73.88 342 ARG B O 1
ATOM 6623 N N . VAL B 1 343 ? 6.215 32.531 -2.854 1 73.62 343 VAL B N 1
ATOM 6624 C CA . VAL B 1 343 ? 5.07 33.312 -2.402 1 73.62 343 VAL B CA 1
ATOM 6625 C C . VAL B 1 343 ? 5.305 33.781 -0.969 1 73.62 343 VAL B C 1
ATOM 6627 O O . VAL B 1 343 ? 5.062 34.938 -0.649 1 73.62 343 VAL B O 1
ATOM 6630 N N . SER B 1 344 ? 5.742 32.875 -0.182 1 79.25 344 SER B N 1
ATOM 6631 C CA . SER B 1 344 ? 6.027 33.25 1.204 1 79.25 344 SER B CA 1
ATOM 6632 C C . SER B 1 344 ? 7.102 34.312 1.287 1 79.25 344 SER B C 1
ATOM 6634 O O . SER B 1 344 ? 6.996 35.25 2.098 1 79.25 344 SER B O 1
ATOM 6636 N N . GLY B 1 345 ? 8.117 34.125 0.441 1 81.12 345 GLY B N 1
ATOM 6637 C CA . GLY B 1 345 ? 9.18 35.125 0.417 1 81.12 345 GLY B CA 1
ATOM 6638 C C . GLY B 1 345 ? 8.695 36.5 -0.047 1 81.12 345 GLY B C 1
ATOM 6639 O O . GLY B 1 345 ? 9.133 37.531 0.475 1 81.12 345 GLY B O 1
ATOM 6640 N N . PHE B 1 346 ? 7.859 36.469 -1.007 1 78.38 346 PHE B N 1
ATOM 6641 C CA . PHE B 1 346 ? 7.32 37.719 -1.514 1 78.38 346 PHE B CA 1
ATOM 6642 C C . PHE B 1 346 ? 6.473 38.438 -0.454 1 78.38 346 PHE B C 1
ATOM 6644 O O . PHE B 1 346 ? 6.605 39.625 -0.234 1 78.38 346 PHE B O 1
ATOM 6651 N N . ILE B 1 347 ? 5.609 37.719 0.216 1 82.81 347 ILE B N 1
ATOM 6652 C CA . ILE B 1 347 ? 4.719 38.281 1.227 1 82.81 347 ILE B CA 1
ATOM 6653 C C . ILE B 1 347 ? 5.543 38.812 2.402 1 82.81 347 ILE B C 1
ATOM 6655 O O . ILE B 1 347 ? 5.285 39.906 2.908 1 82.81 347 ILE B O 1
ATOM 6659 N N . ARG B 1 348 ? 6.43 38 2.811 1 87.06 348 ARG B N 1
ATOM 6660 C CA . ARG B 1 348 ? 7.273 38.406 3.938 1 87.06 348 ARG B CA 1
ATOM 6661 C C . ARG B 1 348 ? 8.18 39.562 3.566 1 87.06 348 ARG B C 1
ATOM 6663 O O . ARG B 1 348 ? 8.516 40.375 4.418 1 87.06 348 ARG B O 1
ATOM 6670 N N . GLY B 1 349 ? 8.586 39.75 2.363 1 84.88 349 GLY B N 1
ATOM 6671 C CA . GLY B 1 349 ? 9.508 40.781 1.911 1 84.88 349 GLY B CA 1
ATOM 6672 C C . GLY B 1 349 ? 10.969 40.406 2.117 1 84.88 349 GLY B C 1
ATOM 6673 O O . GLY B 1 349 ? 11.836 41.281 2.15 1 84.88 349 GLY B O 1
ATOM 6674 N N . LYS B 1 350 ? 11.141 39.125 2.424 1 87.62 350 LYS B N 1
ATOM 6675 C CA . LYS B 1 350 ? 12.477 38.562 2.623 1 87.62 350 LYS B CA 1
ATOM 6676 C C . LYS B 1 350 ? 12.586 37.156 2.039 1 87.62 350 LYS B C 1
ATOM 6678 O O . LYS B 1 350 ? 11.594 36.438 1.975 1 87.62 350 LYS B O 1
ATOM 6683 N N . LYS B 1 351 ? 13.805 36.844 1.648 1 81.81 351 LYS B N 1
ATOM 6684 C CA . LYS B 1 351 ? 14.023 35.5 1.114 1 81.81 351 LYS B CA 1
ATOM 6685 C C . LYS B 1 351 ? 13.734 34.438 2.166 1 81.81 351 LYS B C 1
ATOM 6687 O O . LYS B 1 351 ? 14.094 34.594 3.336 1 81.81 351 LYS B O 1
ATOM 6692 N N . VAL B 1 352 ? 13 33.438 1.75 1 82.25 352 VAL B N 1
ATOM 6693 C CA . VAL B 1 352 ? 12.633 32.344 2.629 1 82.25 352 VAL B CA 1
ATOM 6694 C C . VAL B 1 352 ? 13.406 31.078 2.227 1 82.25 352 VAL B C 1
ATOM 6696 O O . VAL B 1 352 ? 13.609 30.828 1.037 1 82.25 352 VAL B O 1
ATOM 6699 N N . VAL B 1 353 ? 13.828 30.375 3.246 1 80.19 353 VAL B N 1
ATOM 6700 C CA . VAL B 1 353 ? 14.578 29.141 3.016 1 80.19 353 VAL B CA 1
ATOM 6701 C C . VAL B 1 353 ? 13.68 27.938 3.258 1 80.19 353 VAL B C 1
ATOM 6703 O O . VAL B 1 353 ? 12.75 28 4.074 1 80.19 353 VAL B O 1
ATOM 6706 N N . PRO B 1 354 ? 13.961 26.875 2.518 1 73.88 354 PRO B N 1
ATOM 6707 C CA . PRO B 1 354 ? 13.18 25.656 2.764 1 73.88 354 PRO B CA 1
ATOM 6708 C C . PRO B 1 354 ? 13.258 25.188 4.215 1 73.88 354 PRO B C 1
ATOM 6710 O O . PRO B 1 354 ? 14.312 25.312 4.852 1 73.88 354 PRO B O 1
ATOM 6713 N N . ARG B 1 355 ? 12.188 24.641 4.672 1 77.62 355 ARG B N 1
ATOM 6714 C CA . ARG B 1 355 ? 12.062 24.234 6.07 1 77.62 355 ARG B CA 1
ATOM 6715 C C . ARG B 1 355 ? 13.195 23.297 6.473 1 77.62 355 ARG B C 1
ATOM 6717 O O . ARG B 1 355 ? 13.711 23.375 7.59 1 77.62 355 ARG B O 1
ATOM 6724 N N . GLY B 1 356 ? 13.562 22.406 5.551 1 71.44 356 GLY B N 1
ATOM 6725 C CA . GLY B 1 356 ? 14.609 21.453 5.855 1 71.44 356 GLY B CA 1
ATOM 6726 C C . GLY B 1 356 ? 15.984 22.094 5.996 1 71.44 356 GLY B C 1
ATOM 6727 O O . GLY B 1 356 ? 16.891 21.484 6.562 1 71.44 356 GLY B O 1
ATOM 6728 N N . ARG B 1 357 ? 16.172 23.297 5.598 1 76.44 357 ARG B N 1
ATOM 6729 C CA . ARG B 1 357 ? 17.469 23.984 5.625 1 76.44 357 ARG B CA 1
ATOM 6730 C C . ARG B 1 357 ? 17.5 25.031 6.727 1 76.44 357 ARG B C 1
ATOM 6732 O O . ARG B 1 357 ? 18.469 25.797 6.828 1 76.44 357 ARG B O 1
ATOM 6739 N N . LEU B 1 358 ? 16.484 25.094 7.488 1 81.75 358 LEU B N 1
ATOM 6740 C CA . LEU B 1 358 ? 16.469 26.062 8.586 1 81.75 358 LEU B CA 1
ATOM 6741 C C . LEU B 1 358 ? 17.422 25.625 9.695 1 81.75 358 LEU B C 1
ATOM 6743 O O . LEU B 1 358 ? 17.391 24.484 10.141 1 81.75 358 LEU B O 1
ATOM 6747 N N . SER B 1 359 ? 18.297 26.516 9.984 1 84.81 359 SER B N 1
ATOM 6748 C CA . SER B 1 359 ? 19.219 26.266 11.086 1 84.81 359 SER B CA 1
ATOM 6749 C C . SER B 1 359 ? 18.578 26.562 12.438 1 84.81 359 SER B C 1
ATOM 6751 O O . SER B 1 359 ? 19.031 27.453 13.156 1 84.81 359 SER B O 1
ATOM 6753 N N . THR B 1 360 ? 17.453 25.891 12.805 1 85.44 360 THR B N 1
ATOM 6754 C CA . THR B 1 360 ? 16.734 26 14.062 1 85.44 360 THR B CA 1
ATOM 6755 C C . THR B 1 360 ? 15.984 24.719 14.375 1 85.44 360 THR B C 1
ATOM 6757 O O . THR B 1 360 ? 15.539 24.016 13.461 1 85.44 360 THR B O 1
ATOM 6760 N N . ARG B 1 361 ? 15.984 24.234 15.648 1 76.25 361 ARG B N 1
ATOM 6761 C CA . ARG B 1 361 ? 15.305 23 16.078 1 76.25 361 ARG B CA 1
ATOM 6762 C C . ARG B 1 361 ? 13.891 23.312 16.562 1 76.25 361 ARG B C 1
ATOM 6764 O O . ARG B 1 361 ? 13.305 22.516 17.312 1 76.25 361 ARG B O 1
ATOM 6771 N N . GLY B 1 362 ? 13.219 24.297 16.359 1 80.25 362 GLY B N 1
ATOM 6772 C CA . GLY B 1 362 ? 11.875 24.625 16.781 1 80.25 362 GLY B CA 1
ATOM 6773 C C . GLY B 1 362 ? 11.836 25.516 18.016 1 80.25 362 GLY B C 1
ATOM 6774 O O . GLY B 1 362 ? 12.867 26.062 18.422 1 80.25 362 GLY B O 1
ATOM 6775 N N . VAL B 1 363 ? 10.617 25.609 18.562 1 86.12 363 VAL B N 1
ATOM 6776 C CA . VAL B 1 363 ? 10.445 26.562 19.641 1 86.12 363 VAL B CA 1
ATOM 6777 C C . VAL B 1 363 ? 10.516 25.844 20.984 1 86.12 363 VAL B C 1
ATOM 6779 O O . VAL B 1 363 ? 10.938 26.422 22 1 86.12 363 VAL B O 1
ATOM 6782 N N . GLN B 1 364 ? 10.242 24.609 20.922 1 80.88 364 GLN B N 1
ATOM 6783 C CA . GLN B 1 364 ? 10.258 23.844 22.172 1 80.88 364 GLN B CA 1
ATOM 6784 C C . GLN B 1 364 ? 11.68 23.453 22.562 1 80.88 364 GLN B C 1
ATOM 6786 O O . GLN B 1 364 ? 12.5 23.125 21.703 1 80.88 364 GLN B O 1
ATOM 6791 N N . ILE B 1 365 ? 12 23.594 23.859 1 82.88 365 ILE B N 1
ATOM 6792 C CA . ILE B 1 365 ? 13.328 23.281 24.375 1 82.88 365 ILE B CA 1
ATOM 6793 C C . ILE B 1 365 ? 13.273 21.969 25.172 1 82.88 365 ILE B C 1
ATOM 6795 O O . ILE B 1 365 ? 12.461 21.844 26.094 1 82.88 365 ILE B O 1
ATOM 6799 N N . ALA B 1 366 ? 14.188 21.094 24.812 1 78.56 366 ALA B N 1
ATOM 6800 C CA . ALA B 1 366 ? 14.227 19.812 25.516 1 78.56 366 ALA B CA 1
ATOM 6801 C C . ALA B 1 366 ? 14.773 19.984 26.938 1 78.56 366 ALA B C 1
ATOM 6803 O O . ALA B 1 366 ? 15.5 20.938 27.219 1 78.56 366 ALA B O 1
ATOM 6804 N N . SER B 1 367 ? 14.445 19.016 27.797 1 77.19 367 SER B N 1
ATOM 6805 C CA . SER B 1 367 ? 14.797 19.109 29.219 1 77.19 367 SER B CA 1
ATOM 6806 C C . SER B 1 367 ? 16.297 19.016 29.422 1 77.19 367 SER B C 1
ATOM 6808 O O . SER B 1 367 ? 16.844 19.547 30.391 1 77.19 367 SER B O 1
ATOM 6810 N N . ASN B 1 368 ? 16.875 18.359 28.516 1 76.56 368 ASN B N 1
ATOM 6811 C CA . ASN B 1 368 ? 18.312 18.109 28.672 1 76.56 368 ASN B CA 1
ATOM 6812 C C . ASN B 1 368 ? 19.141 19.266 28.109 1 76.56 368 ASN B C 1
ATOM 6814 O O . ASN B 1 368 ? 20.359 19.281 28.25 1 76.56 368 ASN B O 1
ATOM 6818 N N . GLU B 1 369 ? 18.5 20.203 27.547 1 80.69 369 GLU B N 1
ATOM 6819 C CA . GLU B 1 369 ? 19.234 21.328 26.953 1 80.69 369 GLU B CA 1
ATOM 6820 C C . GLU B 1 369 ? 19.562 22.391 28 1 80.69 369 GLU B C 1
ATOM 6822 O O . GLU B 1 369 ? 18.75 22.641 28.906 1 80.69 369 GLU B O 1
ATOM 6827 N N . ASN B 1 370 ? 20.781 22.953 27.906 1 77.31 370 ASN B N 1
ATOM 6828 C CA . ASN B 1 370 ? 21.234 24 28.812 1 77.31 370 ASN B CA 1
ATOM 6829 C C . ASN B 1 370 ? 20.641 25.359 28.438 1 77.31 370 ASN B C 1
ATOM 6831 O O . ASN B 1 370 ? 21.109 26.031 27.531 1 77.31 370 ASN B O 1
ATOM 6835 N N . VAL B 1 371 ? 19.797 25.812 29.25 1 83.62 371 VAL B N 1
ATOM 6836 C CA . VAL B 1 371 ? 19.062 27.047 28.969 1 83.62 371 VAL B CA 1
ATOM 6837 C C . VAL B 1 371 ? 19.891 28.266 29.359 1 83.62 371 VAL B C 1
ATOM 6839 O O . VAL B 1 371 ? 19.734 29.344 28.797 1 83.62 371 VAL B O 1
ATOM 6842 N N . GLU B 1 372 ? 20.844 28.062 30.25 1 79.38 372 GLU B N 1
ATOM 6843 C CA . GLU B 1 372 ? 21.641 29.172 30.719 1 79.38 372 GLU B CA 1
ATOM 6844 C C . GLU B 1 372 ? 22.516 29.75 29.609 1 79.38 372 GLU B C 1
ATOM 6846 O O . GLU B 1 372 ? 22.859 30.938 29.625 1 79.38 372 GLU B O 1
ATOM 6851 N N . ALA B 1 373 ? 22.688 28.969 28.672 1 80.94 373 ALA B N 1
ATOM 6852 C CA . ALA B 1 373 ? 23.562 29.375 27.594 1 80.94 373 ALA B CA 1
ATOM 6853 C C . ALA B 1 373 ? 22.781 30.016 26.453 1 80.94 373 ALA B C 1
ATOM 6855 O O . ALA B 1 373 ? 23.375 30.531 25.5 1 80.94 373 ALA B O 1
ATOM 6856 N N . MET B 1 374 ? 21.547 30.094 26.688 1 88 374 MET B N 1
ATOM 6857 C CA . MET B 1 374 ? 20.734 30.578 25.578 1 88 374 MET B CA 1
ATOM 6858 C C . MET B 1 374 ? 20.453 32.062 25.734 1 88 374 MET B C 1
ATOM 6860 O O . MET B 1 374 ? 20.375 32.594 26.859 1 88 374 MET B O 1
ATOM 6864 N N . ASP B 1 375 ? 20.438 32.719 24.625 1 88.62 375 ASP B N 1
ATOM 6865 C CA . ASP B 1 375 ? 20.016 34.125 24.578 1 88.62 375 ASP B CA 1
ATOM 6866 C C . ASP B 1 375 ? 18.641 34.25 23.938 1 88.62 375 ASP B C 1
ATOM 6868 O O . ASP B 1 375 ? 18.078 33.281 23.438 1 88.62 375 ASP B O 1
ATOM 6872 N N . SER B 1 376 ? 18.047 35.406 24.234 1 92.56 376 SER B N 1
ATOM 6873 C CA . SER B 1 376 ? 16.766 35.656 23.594 1 92.56 376 SER B CA 1
ATOM 6874 C C . SER B 1 376 ? 16.906 36.656 22.469 1 92.56 376 SER B C 1
ATOM 6876 O O . SER B 1 376 ? 17.781 37.531 22.516 1 92.56 376 SER B O 1
ATOM 6878 N N . SER B 1 377 ? 16.172 36.469 21.422 1 94.19 377 SER B N 1
ATOM 6879 C CA . SER B 1 377 ? 16.141 37.406 20.297 1 94.19 377 SER B CA 1
ATOM 6880 C C . SER B 1 377 ? 14.711 37.719 19.891 1 94.19 377 SER B C 1
ATOM 6882 O O . SER B 1 377 ? 13.805 36.906 20.078 1 94.19 377 SER B O 1
ATOM 6884 N N . THR B 1 378 ? 14.531 38.938 19.406 1 95.12 378 THR B N 1
ATOM 6885 C CA . THR B 1 378 ? 13.234 39.344 18.891 1 95.12 378 THR B CA 1
ATOM 6886 C C . THR B 1 378 ? 12.883 38.562 17.625 1 95.12 378 THR B C 1
ATOM 6888 O O . THR B 1 378 ? 13.742 38.344 16.766 1 95.12 378 THR B O 1
ATOM 6891 N N . LEU B 1 379 ? 11.664 38.031 17.625 1 95.88 379 LEU B N 1
ATOM 6892 C CA . LEU B 1 379 ? 11.18 37.344 16.438 1 95.88 379 LEU B CA 1
ATOM 6893 C C . LEU B 1 379 ? 10.695 38.375 15.398 1 95.88 379 LEU B C 1
ATOM 6895 O O . LEU B 1 379 ? 9.82 39.188 15.68 1 95.88 379 LEU B O 1
ATOM 6899 N N . GLU B 1 380 ? 11.281 38.281 14.188 1 94.38 380 GLU B N 1
ATOM 6900 C CA . GLU B 1 380 ? 10.852 39.125 13.078 1 94.38 380 GLU B CA 1
ATOM 6901 C C . GLU B 1 380 ? 9.68 38.5 12.328 1 94.38 380 GLU B C 1
ATOM 6903 O O . GLU B 1 380 ? 9.875 37.781 11.344 1 94.38 380 GLU B O 1
ATOM 6908 N N . LEU B 1 381 ? 8.469 38.969 12.727 1 94.88 381 LEU B N 1
ATOM 6909 C CA . LEU B 1 381 ? 7.281 38.312 12.195 1 94.88 381 LEU B CA 1
ATOM 6910 C C . LEU B 1 381 ? 6.5 39.281 11.289 1 94.88 381 LEU B C 1
ATOM 6912 O O . LEU B 1 381 ? 5.359 38.969 10.922 1 94.88 381 LEU B O 1
ATOM 6916 N N . ARG B 1 382 ? 7.109 40.344 10.914 1 92.25 382 ARG B N 1
ATOM 6917 C CA . ARG B 1 382 ? 6.453 41.312 10.055 1 92.25 382 ARG B CA 1
ATOM 6918 C C . ARG B 1 382 ? 6.441 40.844 8.602 1 92.25 382 ARG B C 1
ATOM 6920 O O . ARG B 1 382 ? 7.297 40.062 8.188 1 92.25 382 ARG B O 1
ATOM 6927 N N . SER B 1 383 ? 5.441 41.281 7.906 1 91.56 383 SER B N 1
ATOM 6928 C CA . SER B 1 383 ? 5.32 41 6.48 1 91.56 383 SER B CA 1
ATOM 6929 C C . SER B 1 383 ? 5.227 42.281 5.676 1 91.56 383 SER B C 1
ATOM 6931 O O . SER B 1 383 ? 4.785 43.312 6.195 1 91.56 383 SER B O 1
ATOM 6933 N N . ARG B 1 384 ? 5.707 42.219 4.496 1 88.25 384 ARG B N 1
ATOM 6934 C CA . ARG B 1 384 ? 5.637 43.375 3.623 1 88.25 384 ARG B CA 1
ATOM 6935 C C . ARG B 1 384 ? 4.27 43.469 2.949 1 88.25 384 ARG B C 1
ATOM 6937 O O . ARG B 1 384 ? 3.764 44.594 2.717 1 88.25 384 ARG B O 1
ATOM 6944 N N . TYR B 1 385 ? 3.682 42.344 2.652 1 84 385 TYR B N 1
ATOM 6945 C CA . TYR B 1 385 ? 2.402 42.281 1.953 1 84 385 TYR B CA 1
ATOM 6946 C C . TYR B 1 385 ? 1.414 41.406 2.682 1 84 385 TYR B C 1
ATOM 6948 O O . TYR B 1 385 ? 1.799 40.625 3.57 1 84 385 TYR B O 1
ATOM 6956 N N . TRP B 1 386 ? 0.185 41.594 2.416 1 82.38 386 TRP B N 1
ATOM 6957 C CA . TRP B 1 386 ? -0.881 40.719 2.912 1 82.38 386 TRP B CA 1
ATOM 6958 C C . TRP B 1 386 ? -1.802 40.281 1.775 1 82.38 386 TRP B C 1
ATOM 6960 O O . TRP B 1 386 ? -1.71 40.812 0.661 1 82.38 386 TRP B O 1
ATOM 6970 N N . ALA B 1 387 ? -2.49 39.281 1.979 1 73.5 387 ALA B N 1
ATOM 6971 C CA . ALA B 1 387 ? -3.371 38.75 0.934 1 73.5 387 ALA B CA 1
ATOM 6972 C C . ALA B 1 387 ? -4.812 38.688 1.429 1 73.5 387 ALA B C 1
ATOM 6974 O O . ALA B 1 387 ? -5.055 38.406 2.609 1 73.5 387 ALA B O 1
ATOM 6975 N N . ILE B 1 388 ? -5.762 38.969 0.433 1 65 388 ILE B N 1
ATOM 6976 C CA . ILE B 1 388 ? -7.176 38.969 0.785 1 65 388 ILE B CA 1
ATOM 6977 C C . ILE B 1 388 ? -7.742 37.562 0.624 1 65 388 ILE B C 1
ATOM 6979 O O . ILE B 1 388 ? -7.129 36.719 -0.026 1 65 388 ILE B O 1
ATOM 6983 N N . ARG B 1 389 ? -8.828 37.375 1.263 1 59.59 389 ARG B N 1
ATOM 6984 C CA . ARG B 1 389 ? -9.547 36.094 1.229 1 59.59 389 ARG B CA 1
ATOM 6985 C C . ARG B 1 389 ? -9.992 35.781 -0.19 1 59.59 389 ARG B C 1
ATOM 6987 O O . ARG B 1 389 ? -10.5 36.625 -0.911 1 59.59 389 ARG B O 1
ATOM 6994 N N . THR B 1 390 ? -9.281 34.688 -0.699 1 51.44 390 THR B N 1
ATOM 6995 C CA . THR B 1 390 ? -9.773 34.281 -2.016 1 51.44 390 THR B CA 1
ATOM 6996 C C . THR B 1 390 ? -10.852 33.219 -1.892 1 51.44 390 THR B C 1
ATOM 6998 O O . THR B 1 390 ? -10.891 32.469 -0.908 1 51.44 390 THR B O 1
ATOM 7001 N N . ARG B 1 391 ? -11.883 33.469 -2.734 1 44.41 391 ARG B N 1
ATOM 7002 C CA . ARG B 1 391 ? -12.938 32.469 -2.766 1 44.41 391 ARG B CA 1
ATOM 7003 C C . ARG B 1 391 ? -12.367 31.094 -3.082 1 44.41 391 ARG B C 1
ATOM 7005 O O . ARG B 1 391 ? -11.336 30.969 -3.748 1 44.41 391 ARG B O 1
ATOM 7012 N N . SER B 1 392 ? -12.922 30.109 -2.604 1 39.97 392 SER B N 1
ATOM 7013 C CA . SER B 1 392 ? -12.609 28.688 -2.76 1 39.97 392 SER B CA 1
ATOM 7014 C C . SER B 1 392 ? -12.477 28.312 -4.23 1 39.97 392 SER B C 1
ATOM 7016 O O . SER B 1 392 ? -13.25 28.781 -5.07 1 39.97 392 SER B O 1
ATOM 7018 N N . GLY B 1 393 ? -11.531 27.641 -4.777 1 38.78 393 GLY B N 1
ATOM 7019 C CA . GLY B 1 393 ? -11.266 27.047 -6.074 1 38.78 393 GLY B CA 1
ATOM 7020 C C . GLY B 1 393 ? -10.414 27.922 -6.973 1 38.78 393 GLY B C 1
ATOM 7021 O O . GLY B 1 393 ? -10.172 27.578 -8.133 1 38.78 393 GLY B O 1
ATOM 7022 N N . GLY B 1 394 ? -9.773 28.703 -6.523 1 37.91 394 GLY B N 1
ATOM 7023 C CA . GLY B 1 394 ? -8.875 29.594 -7.234 1 37.91 394 GLY B CA 1
ATOM 7024 C C . GLY B 1 394 ? -9.32 29.891 -8.656 1 37.91 394 GLY B C 1
ATOM 7025 O O . GLY B 1 394 ? -8.539 30.375 -9.469 1 37.91 394 GLY B O 1
ATOM 7026 N N . ASN B 1 395 ? -10.273 29.031 -9.273 1 34.91 395 ASN B N 1
ATOM 7027 C CA . ASN B 1 395 ? -10.594 29.266 -10.672 1 34.91 395 ASN B CA 1
ATOM 7028 C C . ASN B 1 395 ? -11.227 30.641 -10.875 1 34.91 395 ASN B C 1
ATOM 7030 O O . ASN B 1 395 ? -12.172 31.016 -10.172 1 34.91 395 ASN B O 1
ATOM 7034 N N . THR B 1 396 ? -10.484 31.5 -11.352 1 33.97 396 THR B N 1
ATOM 7035 C CA . THR B 1 396 ? -10.992 32.781 -11.828 1 33.97 396 THR B CA 1
ATOM 7036 C C . THR B 1 396 ? -12.312 32.594 -12.562 1 33.97 396 THR B C 1
ATOM 7038 O O . THR B 1 396 ? -12.984 33.562 -12.891 1 33.97 396 THR B O 1
ATOM 7041 N N . ASN B 1 397 ? -12.523 31.562 -13.453 1 32.75 397 ASN B N 1
ATOM 7042 C CA . ASN B 1 397 ? -13.742 31.656 -14.25 1 32.75 397 ASN B CA 1
ATOM 7043 C C . ASN B 1 397 ? -14.984 31.547 -13.383 1 32.75 397 ASN B C 1
ATOM 7045 O O . ASN B 1 397 ? -14.953 30.938 -12.305 1 32.75 397 ASN B O 1
ATOM 7049 N N . GLN B 1 398 ? -16.047 32.281 -13.789 1 31.59 398 GLN B N 1
ATOM 7050 C CA . GLN B 1 398 ? -17.422 32.531 -13.32 1 31.59 398 GLN B CA 1
ATOM 7051 C C . GLN B 1 398 ? -18.062 31.234 -12.844 1 31.59 398 GLN B C 1
ATOM 7053 O O . GLN B 1 398 ? -19.281 31.156 -12.703 1 31.59 398 GLN B O 1
ATOM 7058 N N . GLN B 1 399 ? -17.609 30.109 -13.055 1 32.56 399 GLN B N 1
ATOM 7059 C CA . GLN B 1 399 ? -18.609 29.094 -12.719 1 32.56 399 GLN B CA 1
ATOM 7060 C C . GLN B 1 399 ? -18.922 29.109 -11.227 1 32.56 399 GLN B C 1
ATOM 7062 O O . GLN B 1 399 ? -18.031 29.344 -10.406 1 32.56 399 GLN B O 1
ATOM 7067 N N . LYS B 1 400 ? -20.328 29.016 -10.805 1 30.91 400 LYS B N 1
ATOM 7068 C CA . LYS B 1 400 ? -21 29.078 -9.508 1 30.91 400 LYS B CA 1
ATOM 7069 C C . LYS B 1 400 ? -20.219 28.297 -8.445 1 30.91 400 LYS B C 1
ATOM 7071 O O . LYS B 1 400 ? -20 27.094 -8.578 1 30.91 400 LYS B O 1
ATOM 7076 N N . ALA B 1 401 ? -19.375 28.875 -7.766 1 31.52 401 ALA B N 1
ATOM 7077 C CA . ALA B 1 401 ? -18.703 28.469 -6.535 1 31.52 401 ALA B CA 1
ATOM 7078 C C . ALA B 1 401 ? -19.625 27.641 -5.648 1 31.52 401 ALA B C 1
ATOM 7080 O O . ALA B 1 401 ? -20.734 28.078 -5.309 1 31.52 401 ALA B O 1
ATOM 7081 N N . SER B 1 402 ? -19.922 26.406 -5.902 1 29.8 402 SER B N 1
ATOM 7082 C CA . SER B 1 402 ? -20.844 25.859 -4.906 1 29.8 402 SER B CA 1
ATOM 7083 C C . SER B 1 402 ? -20.5 26.359 -3.508 1 29.8 402 SER B C 1
ATOM 7085 O O . SER B 1 402 ? -19.328 26.438 -3.135 1 29.8 402 SER B O 1
ATOM 7087 N N . ALA B 1 403 ? -21.328 27.234 -2.871 1 29.86 403 ALA B N 1
ATOM 7088 C CA . ALA B 1 403 ? -21.453 27.922 -1.585 1 29.86 403 ALA B CA 1
ATOM 7089 C C . ALA B 1 403 ? -20.766 27.109 -0.475 1 29.86 403 ALA B C 1
ATOM 7091 O O . ALA B 1 403 ? -20.219 27.688 0.47 1 29.86 403 ALA B O 1
ATOM 7092 N N . ASP B 1 404 ? -21.156 25.844 -0.21 1 27.34 404 ASP B N 1
ATOM 7093 C CA . ASP B 1 404 ? -21.156 25.234 1.119 1 27.34 404 ASP B CA 1
ATOM 7094 C C . ASP B 1 404 ? -19.75 24.75 1.491 1 27.34 404 ASP B C 1
ATOM 7096 O O . ASP B 1 404 ? -19.578 24.109 2.525 1 27.34 404 ASP B O 1
ATOM 7100 N N . GLN B 1 405 ? -19.031 24.266 0.562 1 29.47 405 GLN B N 1
ATOM 7101 C CA . GLN B 1 405 ? -17.875 23.547 1.118 1 29.47 405 GLN B CA 1
ATOM 7102 C C . GLN B 1 405 ? -16.891 24.516 1.759 1 29.47 405 GLN B C 1
ATOM 7104 O O . GLN B 1 405 ? -16.484 25.516 1.142 1 29.47 405 GLN B O 1
ATOM 7109 N N . ILE B 1 406 ? -17 24.672 3.061 1 28.81 406 ILE B N 1
ATOM 7110 C CA . ILE B 1 406 ? -16.109 25.312 4.035 1 28.81 406 ILE B CA 1
ATOM 7111 C C . ILE B 1 406 ? -14.656 25.109 3.613 1 28.81 406 ILE B C 1
ATOM 7113 O O . ILE B 1 406 ? -14.055 24.078 3.908 1 28.81 406 ILE B O 1
ATOM 7117 N N . SER B 1 407 ? -14.5 25 2.432 1 30.12 407 SER B N 1
ATOM 7118 C CA . SER B 1 407 ? -13.102 24.906 2.01 1 30.12 407 SER B CA 1
ATOM 7119 C C . SER B 1 407 ? -12.258 26.016 2.615 1 30.12 407 SER B C 1
ATOM 7121 O O . SER B 1 407 ? -12.688 27.172 2.66 1 30.12 407 SER B O 1
ATOM 7123 N N . VAL B 1 408 ? -11.656 25.766 3.717 1 30.64 408 VAL B N 1
ATOM 7124 C CA . VAL B 1 408 ? -10.672 26.672 4.309 1 30.64 408 VAL B CA 1
ATOM 7125 C C . VAL B 1 408 ? -9.891 27.375 3.205 1 30.64 408 VAL B C 1
ATOM 7127 O O . VAL B 1 408 ? -9.25 26.734 2.379 1 30.64 408 VAL B O 1
ATOM 7130 N N . GLN B 1 409 ? -10.523 28.531 2.75 1 32.88 409 GLN B N 1
ATOM 7131 C CA . GLN B 1 409 ? -10.164 29.469 1.691 1 32.88 409 GLN B CA 1
ATOM 7132 C C . GLN B 1 409 ? -8.734 29.984 1.862 1 32.88 409 GLN B C 1
ATOM 7134 O O . GLN B 1 409 ? -8.391 30.531 2.91 1 32.88 409 GLN B O 1
ATOM 7139 N N . PRO B 1 410 ? -7.914 29.406 1.098 1 38.84 410 PRO B N 1
ATOM 7140 C CA . PRO B 1 410 ? -6.543 29.891 1.246 1 38.84 410 PRO B CA 1
ATOM 7141 C C . PRO B 1 410 ? -6.422 31.391 1.024 1 38.84 410 PRO B C 1
ATOM 7143 O O . PRO B 1 410 ? -7.238 31.984 0.31 1 38.84 410 PRO B O 1
ATOM 7146 N N . THR B 1 411 ? -6.023 32.125 1.911 1 40.06 411 THR B N 1
ATOM 7147 C CA . THR B 1 411 ? -5.668 33.531 1.639 1 40.06 411 THR B CA 1
ATOM 7148 C C . THR B 1 411 ? -5.016 33.656 0.266 1 40.06 411 THR B C 1
ATOM 7150 O O . THR B 1 411 ? -5.324 34.562 -0.487 1 40.06 411 THR B O 1
ATOM 7153 N N . PHE B 1 412 ? -4.07 32.969 -0.043 1 38.25 412 PHE B N 1
ATOM 7154 C CA . PHE B 1 412 ? -3.467 32.938 -1.371 1 38.25 412 PHE B CA 1
ATOM 7155 C C . PHE B 1 412 ? -3.402 31.516 -1.904 1 38.25 412 PHE B C 1
ATOM 7157 O O . PHE B 1 412 ? -3.359 30.562 -1.128 1 38.25 412 PHE B O 1
ATOM 7164 N N . SER B 1 413 ? -4.121 31.312 -3.029 1 37.25 413 SER B N 1
ATOM 7165 C CA . SER B 1 413 ? -4 29.984 -3.627 1 37.25 413 SER B CA 1
ATOM 7166 C C . SER B 1 413 ? -2.957 29.969 -4.738 1 37.25 413 SER B C 1
ATOM 7168 O O . SER B 1 413 ? -2.803 30.953 -5.465 1 37.25 413 SER B O 1
ATOM 7170 N N . VAL B 1 414 ? -1.882 29.344 -4.547 1 35.06 414 VAL B N 1
ATOM 7171 C CA . VAL B 1 414 ? -0.894 29.219 -5.613 1 35.06 414 VAL B CA 1
ATOM 7172 C C . VAL B 1 414 ? -1.173 27.953 -6.434 1 35.06 414 VAL B C 1
ATOM 7174 O O . VAL B 1 414 ? -1.455 26.891 -5.871 1 35.06 414 VAL B O 1
ATOM 7177 N N . GLN B 1 415 ? -1.62 28.234 -7.664 1 33.69 415 GLN B N 1
ATOM 7178 C CA . GLN B 1 415 ? -1.661 27.062 -8.539 1 33.69 415 GLN B CA 1
ATOM 7179 C C . GLN B 1 415 ? -0.258 26.531 -8.812 1 33.69 415 GLN B C 1
ATOM 7181 O O . GLN B 1 415 ? 0.67 27.312 -9.062 1 33.69 415 GLN B O 1
ATOM 7186 N N . ARG B 1 416 ? 0.084 25.578 -8.312 1 33.66 416 ARG B N 1
ATOM 7187 C CA . ARG B 1 416 ? 1.399 24.953 -8.414 1 33.66 416 ARG B CA 1
ATOM 7188 C C . ARG B 1 416 ? 1.589 24.281 -9.773 1 33.66 416 ARG B C 1
ATOM 7190 O O . ARG B 1 416 ? 0.718 23.547 -10.234 1 33.66 416 ARG B O 1
ATOM 7197 N N . ASN B 1 417 ? 2.346 25.016 -10.648 1 32.91 417 ASN B N 1
ATOM 7198 C CA . ASN B 1 417 ? 2.693 24.25 -11.836 1 32.91 417 ASN B CA 1
ATOM 7199 C C . ASN B 1 417 ? 3.369 22.922 -11.469 1 32.91 417 ASN B C 1
ATOM 7201 O O . ASN B 1 417 ? 4.414 22.922 -10.812 1 32.91 417 ASN B O 1
ATOM 7205 N N . LEU B 1 418 ? 2.85 22.219 -10.812 1 36.72 418 LEU B N 1
ATOM 7206 C CA . LEU B 1 418 ? 3.75 21.078 -10.898 1 36.72 418 LEU B CA 1
ATOM 7207 C C . LEU B 1 418 ? 4.004 20.688 -12.344 1 36.72 418 LEU B C 1
ATOM 7209 O O . LEU B 1 418 ? 3.062 20.438 -13.102 1 36.72 418 LEU B O 1
ATOM 7213 N N . PRO B 1 419 ? 5.035 21.391 -12.891 1 32.97 419 PRO B N 1
ATOM 7214 C CA . PRO B 1 419 ? 5.316 20.938 -14.25 1 32.97 419 PRO B CA 1
ATOM 7215 C C . PRO B 1 419 ? 5.121 19.438 -14.43 1 32.97 419 PRO B C 1
ATOM 7217 O O . PRO B 1 419 ? 6.074 18.656 -14.289 1 32.97 419 PRO B O 1
ATOM 7220 N N . PHE B 1 420 ? 4.23 18.938 -13.812 1 33.97 420 PHE B N 1
ATOM 7221 C CA . PHE B 1 420 ? 4.293 17.531 -14.211 1 33.97 420 PHE B CA 1
ATOM 7222 C C . PHE B 1 420 ? 4.074 17.391 -15.711 1 33.97 420 PHE B C 1
ATOM 7224 O O . PHE B 1 420 ? 3.068 17.859 -16.25 1 33.97 420 PHE B O 1
ATOM 7231 N N . GLU B 1 421 ? 5.152 17.75 -16.359 1 34.66 421 GLU B N 1
ATOM 7232 C CA . GLU B 1 421 ? 5.02 17.25 -17.719 1 34.66 421 GLU B CA 1
ATOM 7233 C C . GLU B 1 421 ? 4.148 15.992 -17.766 1 34.66 421 GLU B C 1
ATOM 7235 O O . GLU B 1 421 ? 4.059 15.258 -16.781 1 34.66 421 GLU B O 1
ATOM 7240 N N . ARG B 1 422 ? 3.273 15.961 -18.75 1 35.38 422 ARG B N 1
ATOM 7241 C CA . ARG B 1 422 ? 2.502 14.75 -19.031 1 35.38 422 ARG B CA 1
ATOM 7242 C C . ARG B 1 422 ? 3.219 13.508 -18.5 1 35.38 422 ARG B C 1
ATOM 7244 O O . ARG B 1 422 ? 2.594 12.633 -17.906 1 35.38 422 ARG B O 1
ATOM 7251 N N . ALA B 1 423 ? 4.48 13.602 -18.578 1 36.09 423 ALA B N 1
ATOM 7252 C CA . ALA B 1 423 ? 5.367 12.492 -18.203 1 36.09 423 ALA B CA 1
ATOM 7253 C C . ALA B 1 423 ? 5.453 12.336 -16.688 1 36.09 423 ALA B C 1
ATOM 7255 O O . ALA B 1 423 ? 5.438 11.219 -16.188 1 36.09 423 ALA B O 1
ATOM 7256 N N . THR B 1 424 ? 5.488 13.43 -16 1 37.06 424 THR B N 1
ATOM 7257 C CA . THR B 1 424 ? 5.629 13.398 -14.547 1 37.06 424 THR B CA 1
ATOM 7258 C C . THR B 1 424 ? 4.305 13.016 -13.891 1 37.06 424 THR B C 1
ATOM 7260 O O . THR B 1 424 ? 4.289 12.273 -12.906 1 37.06 424 THR B O 1
ATOM 7263 N N . VAL B 1 425 ? 3.225 13.695 -14.258 1 37.38 425 VAL B N 1
ATOM 7264 C CA . VAL B 1 425 ? 1.923 13.25 -13.781 1 37.38 425 VAL B CA 1
ATOM 7265 C C . VAL B 1 425 ? 1.78 11.75 -14 1 37.38 425 VAL B C 1
ATOM 7267 O O . VAL B 1 425 ? 1.333 11.023 -13.102 1 37.38 425 VAL B O 1
ATOM 7270 N N . MET B 1 426 ? 2.1 11.391 -15.141 1 39.25 426 MET B N 1
ATOM 7271 C CA . MET B 1 426 ? 2.123 9.961 -15.414 1 39.25 426 MET B CA 1
ATOM 7272 C C . MET B 1 426 ? 3.105 9.242 -14.492 1 39.25 426 MET B C 1
ATOM 7274 O O . MET B 1 426 ? 2.842 8.125 -14.047 1 39.25 426 MET B O 1
ATOM 7278 N N . ALA B 1 427 ? 4.18 9.93 -14.148 1 38.12 427 ALA B N 1
ATOM 7279 C CA . ALA B 1 427 ? 5.219 9.422 -13.25 1 38.12 427 ALA B CA 1
ATOM 7280 C C . ALA B 1 427 ? 4.738 9.43 -11.805 1 38.12 427 ALA B C 1
ATOM 7282 O O . ALA B 1 427 ? 5.062 8.516 -11.031 1 38.12 427 ALA B O 1
ATOM 7283 N N . ALA B 1 428 ? 4.285 10.586 -11.227 1 37.62 428 ALA B N 1
ATOM 7284 C CA . ALA B 1 428 ? 3.781 10.742 -9.867 1 37.62 428 ALA B CA 1
ATOM 7285 C C . ALA B 1 428 ? 2.711 9.703 -9.555 1 37.62 428 ALA B C 1
ATOM 7287 O O . ALA B 1 428 ? 2.537 9.305 -8.398 1 37.62 428 ALA B O 1
ATOM 7288 N N . PHE B 1 429 ? 1.771 9.586 -10.312 1 35.06 429 PHE B N 1
ATOM 7289 C CA . PHE B 1 429 ? 0.879 8.438 -10.195 1 35.06 429 PHE B CA 1
ATOM 7290 C C . PHE B 1 429 ? 1.66 7.133 -10.289 1 35.06 429 PHE B C 1
ATOM 7292 O O . PHE B 1 429 ? 1.176 6.082 -9.859 1 35.06 429 PHE B O 1
ATOM 7299 N N . ILE B 1 430 ? 2.688 7.125 -11.109 1 35.09 430 ILE B N 1
ATOM 7300 C CA . ILE B 1 430 ? 3.598 5.988 -11.211 1 35.09 430 ILE B CA 1
ATOM 7301 C C . ILE B 1 430 ? 4.617 6.043 -10.078 1 35.09 430 ILE B C 1
ATOM 7303 O O . ILE B 1 430 ? 5.02 5.004 -9.547 1 35.09 430 ILE B O 1
ATOM 7307 N N . GLY B 1 431 ? 4.496 6.109 -8.867 1 33.72 431 GLY B N 1
ATOM 7308 C CA . GLY B 1 431 ? 5.246 6.09 -7.621 1 33.72 431 GLY B CA 1
ATOM 7309 C C . GLY B 1 431 ? 6.441 7.023 -7.633 1 33.72 431 GLY B C 1
ATOM 7310 O O . GLY B 1 431 ? 6.809 7.562 -8.68 1 33.72 431 GLY B O 1
ATOM 7311 N N . ASP B 1 432 ? 7.098 7.453 -6.398 1 33.31 432 ASP B N 1
ATOM 7312 C CA . ASP B 1 432 ? 8.133 8.336 -5.871 1 33.31 432 ASP B CA 1
ATOM 7313 C C . ASP B 1 432 ? 9.359 8.344 -6.777 1 33.31 432 ASP B C 1
ATOM 7315 O O . ASP B 1 432 ? 9.961 7.301 -7.031 1 33.31 432 ASP B O 1
ATOM 7319 N N . ASN B 1 433 ? 9.648 9.43 -7.555 1 31.48 433 ASN B N 1
ATOM 7320 C CA . ASN B 1 433 ? 10.859 9.875 -8.227 1 31.48 433 ASN B CA 1
ATOM 7321 C C . ASN B 1 433 ? 11.992 10.141 -7.234 1 31.48 433 ASN B C 1
ATOM 7323 O O . ASN B 1 433 ? 12.047 11.211 -6.621 1 31.48 433 ASN B O 1
ATOM 7327 N N . GLU B 1 434 ? 12.422 9.883 -6.129 1 29.48 434 GLU B N 1
ATOM 7328 C CA . GLU B 1 434 ? 13.789 10.383 -5.984 1 29.48 434 GLU B CA 1
ATOM 7329 C C . GLU B 1 434 ? 14.578 10.203 -7.277 1 29.48 434 GLU B C 1
ATOM 7331 O O . GLU B 1 434 ? 14.266 9.328 -8.086 1 29.48 434 GLU B O 1
ATOM 7336 N N . GLY B 1 435 ? 15.695 11.094 -7.664 1 31.66 435 GLY B N 1
ATOM 7337 C CA . GLY B 1 435 ? 16.688 11.242 -8.719 1 31.66 435 GLY B CA 1
ATOM 7338 C C . GLY B 1 435 ? 16.812 10.008 -9.594 1 31.66 435 GLY B C 1
ATOM 7339 O O . GLY B 1 435 ? 17.141 10.109 -10.781 1 31.66 435 GLY B O 1
ATOM 7340 N N . ARG B 1 436 ? 17.078 8.883 -9.117 1 35.12 436 ARG B N 1
ATOM 7341 C CA . ARG B 1 436 ? 17.547 7.672 -9.766 1 35.12 436 ARG B CA 1
ATOM 7342 C C . ARG B 1 436 ? 16.469 7.059 -10.648 1 35.12 436 ARG B C 1
ATOM 7344 O O . ARG B 1 436 ? 16.766 6.508 -11.711 1 35.12 436 ARG B O 1
ATOM 7351 N N . THR B 1 437 ? 15.211 6.992 -10.227 1 43.28 437 THR B N 1
ATOM 7352 C CA . THR B 1 437 ? 14.109 6.141 -10.648 1 43.28 437 THR B CA 1
ATOM 7353 C C . THR B 1 437 ? 13.273 6.832 -11.727 1 43.28 437 THR B C 1
ATOM 7355 O O . THR B 1 437 ? 12.531 6.172 -12.461 1 43.28 437 THR B O 1
ATOM 7358 N N . SER B 1 438 ? 13.305 8.219 -11.727 1 47.97 438 SER B N 1
ATOM 7359 C CA . SER B 1 438 ? 12.414 8.969 -12.602 1 47.97 438 SER B CA 1
ATOM 7360 C C . SER B 1 438 ? 12.672 8.648 -14.07 1 47.97 438 SER B C 1
ATOM 7362 O O . SER B 1 438 ? 11.727 8.492 -14.844 1 47.97 438 SER B O 1
ATOM 7364 N N . ASP B 1 439 ? 13.992 8.555 -14.234 1 53.06 439 ASP B N 1
ATOM 7365 C CA . ASP B 1 439 ? 14.32 8.344 -15.648 1 53.06 439 ASP B CA 1
ATOM 7366 C C . ASP B 1 439 ? 13.812 6.984 -16.125 1 53.06 439 ASP B C 1
ATOM 7368 O O . ASP B 1 439 ? 13.219 6.887 -17.203 1 53.06 439 ASP B O 1
ATOM 7372 N N . MET B 1 440 ? 13.883 6.129 -15.242 1 62.59 440 MET B N 1
ATOM 7373 C CA . MET B 1 440 ? 13.477 4.797 -15.695 1 62.59 440 MET B CA 1
ATOM 7374 C C . MET B 1 440 ? 11.961 4.695 -15.805 1 62.59 440 MET B C 1
ATOM 7376 O O . MET B 1 440 ? 11.438 4.094 -16.734 1 62.59 440 MET B O 1
ATOM 7380 N N . ARG B 1 441 ? 11.336 5.371 -14.867 1 62.69 441 ARG B N 1
ATOM 7381 C CA . ARG B 1 441 ? 9.875 5.336 -14.883 1 62.69 441 ARG B CA 1
ATOM 7382 C C . ARG B 1 441 ? 9.328 6.043 -16.125 1 62.69 441 ARG B C 1
ATOM 7384 O O . ARG B 1 441 ? 8.414 5.543 -16.766 1 62.69 441 ARG B O 1
ATOM 7391 N N . THR B 1 442 ? 9.945 7.164 -16.312 1 60.94 442 THR B N 1
ATOM 7392 C CA . THR B 1 442 ? 9.539 7.918 -17.5 1 60.94 442 THR B CA 1
ATOM 7393 C C . THR B 1 442 ? 9.781 7.102 -18.766 1 60.94 442 THR B C 1
ATOM 7395 O O . THR B 1 442 ? 8.945 7.094 -19.672 1 60.94 442 THR B O 1
ATOM 7398 N N . GLU B 1 443 ? 10.867 6.531 -18.703 1 64.44 443 GLU B N 1
ATOM 7399 C CA . GLU B 1 443 ? 11.195 5.699 -19.859 1 64.44 443 GLU B CA 1
ATOM 7400 C C . GLU B 1 443 ? 10.219 4.535 -19.984 1 64.44 443 GLU B C 1
ATOM 7402 O O . GLU B 1 443 ? 9.781 4.211 -21.094 1 64.44 443 GLU B O 1
ATOM 7407 N N . ILE B 1 444 ? 9.828 3.945 -18.938 1 67.44 444 ILE B N 1
ATOM 7408 C CA . ILE B 1 444 ? 8.906 2.816 -18.969 1 67.44 444 ILE B CA 1
ATOM 7409 C C . ILE B 1 444 ? 7.516 3.293 -19.391 1 67.44 444 ILE B C 1
ATOM 7411 O O . ILE B 1 444 ? 6.844 2.635 -20.188 1 67.44 444 ILE B O 1
ATOM 7415 N N . ILE B 1 445 ? 7.199 4.422 -18.906 1 63.31 445 ILE B N 1
ATOM 7416 C CA . ILE B 1 445 ? 5.914 4.992 -19.281 1 63.31 445 ILE B CA 1
ATOM 7417 C C . ILE B 1 445 ? 5.898 5.297 -20.766 1 63.31 445 ILE B C 1
ATOM 7419 O O . ILE B 1 445 ? 4.922 5 -21.469 1 63.31 445 ILE B O 1
ATOM 7423 N N . ARG B 1 446 ? 6.93 5.844 -21.266 1 61.56 446 ARG B N 1
ATOM 7424 C CA . ARG B 1 446 ? 7.047 6.105 -22.703 1 61.56 446 ARG B CA 1
ATOM 7425 C C . ARG B 1 446 ? 6.922 4.816 -23.5 1 61.56 446 ARG B C 1
ATOM 7427 O O . ARG B 1 446 ? 6.246 4.789 -24.531 1 61.56 446 ARG B O 1
ATOM 7434 N N . MET B 1 447 ? 7.504 3.799 -23.062 1 61.72 447 MET B N 1
ATOM 7435 C CA . MET B 1 447 ? 7.441 2.508 -23.75 1 61.72 447 MET B CA 1
ATOM 7436 C C . MET B 1 447 ? 6.02 1.948 -23.719 1 61.72 447 MET B C 1
ATOM 7438 O O . MET B 1 447 ? 5.559 1.372 -24.719 1 61.72 447 MET B O 1
ATOM 7442 N N . MET B 1 448 ? 5.457 2.172 -22.547 1 60.12 448 MET B N 1
ATOM 7443 C CA . MET B 1 448 ? 4.078 1.705 -22.422 1 60.12 448 MET B CA 1
ATOM 7444 C C . MET B 1 448 ? 3.16 2.49 -23.359 1 60.12 448 MET B C 1
ATOM 7446 O O . MET B 1 448 ? 2.26 1.92 -23.969 1 60.12 448 MET B O 1
ATOM 7450 N N . GLU B 1 449 ? 3.412 3.754 -23.5 1 57.03 449 GLU B N 1
ATOM 7451 C CA . GLU B 1 449 ? 2.611 4.613 -24.375 1 57.03 449 GLU B CA 1
ATOM 7452 C C . GLU B 1 449 ? 2.832 4.273 -25.844 1 57.03 449 GLU B C 1
ATOM 7454 O O . GLU B 1 449 ? 1.921 4.414 -26.656 1 57.03 449 GLU B O 1
ATOM 7459 N N . SER B 1 450 ? 3.98 3.967 -26.156 1 51.91 450 SER B N 1
ATOM 7460 C CA . SER B 1 450 ? 4.309 3.646 -27.547 1 51.91 450 SER B CA 1
ATOM 7461 C C . SER B 1 450 ? 3.826 2.248 -27.906 1 51.91 450 SER B C 1
ATOM 7463 O O . SER B 1 450 ? 3.828 1.878 -29.094 1 51.91 450 SER B O 1
ATOM 7465 N N . ALA B 1 451 ? 3.547 1.571 -26.922 1 49.69 451 ALA B N 1
ATOM 7466 C CA . ALA B 1 451 ? 3.074 0.219 -27.203 1 49.69 451 ALA B CA 1
ATOM 7467 C C . ALA B 1 451 ? 1.703 0.245 -27.875 1 49.69 451 ALA B C 1
ATOM 7469 O O . ALA B 1 451 ? 0.78 0.9 -27.375 1 49.69 451 ALA B O 1
ATOM 7470 N N . LYS B 1 452 ? 1.544 0.175 -29.312 1 46.38 452 LYS B N 1
ATOM 7471 C CA . LYS B 1 452 ? 0.324 0.203 -30.125 1 46.38 452 LYS B CA 1
ATOM 7472 C C . LYS B 1 452 ? -0.504 -1.062 -29.906 1 46.38 452 LYS B C 1
ATOM 7474 O O . LYS B 1 452 ? 0.04 -2.166 -29.859 1 46.38 452 LYS B O 1
ATOM 7479 N N . PRO B 1 453 ? -1.841 -0.761 -29.578 1 44.41 453 PRO B N 1
ATOM 7480 C CA . PRO B 1 453 ? -2.781 -1.876 -29.438 1 44.41 453 PRO B CA 1
ATOM 7481 C C . PRO B 1 453 ? -2.764 -2.814 -30.641 1 44.41 453 PRO B C 1
ATOM 7483 O O . PRO B 1 453 ? -3.049 -4.008 -30.516 1 44.41 453 PRO B O 1
ATOM 7486 N N . GLU B 1 454 ? -2.789 -2.221 -31.891 1 42.47 454 GLU B N 1
ATOM 7487 C CA . GLU B 1 454 ? -2.896 -3.01 -33.094 1 42.47 454 GLU B CA 1
ATOM 7488 C C . GLU B 1 454 ? -1.898 -4.164 -33.094 1 42.47 454 GLU B C 1
ATOM 7490 O O . GLU B 1 454 ? -1.992 -5.07 -33.938 1 42.47 454 GLU B O 1
ATOM 7495 N N . ASP B 1 455 ? -0.963 -3.998 -32.438 1 38.44 455 ASP B N 1
ATOM 7496 C CA . ASP B 1 455 ? 0.033 -5.066 -32.406 1 38.44 455 ASP B CA 1
ATOM 7497 C C . ASP B 1 455 ? -0.425 -6.219 -31.516 1 38.44 455 ASP B C 1
ATOM 7499 O O . ASP B 1 455 ? 0.399 -6.934 -30.953 1 38.44 455 ASP B O 1
ATOM 7503 N N . LEU B 1 456 ? -1.65 -6.156 -31.219 1 43.41 456 LEU B N 1
ATOM 7504 C CA . LEU B 1 456 ? -2.459 -7.098 -30.453 1 43.41 456 LEU B CA 1
ATOM 7505 C C . LEU B 1 456 ? -2.328 -8.508 -31.016 1 43.41 456 LEU B C 1
ATOM 7507 O O . LEU B 1 456 ? -3.236 -9.328 -30.859 1 43.41 456 LEU B O 1
ATOM 7511 N N . SER B 1 457 ? -1.482 -8.703 -31.922 1 42.06 457 SER B N 1
ATOM 7512 C CA . SER B 1 457 ? -1.432 -9.938 -32.688 1 42.06 457 SER B CA 1
ATOM 7513 C C . SER B 1 457 ? -0.777 -11.062 -31.891 1 42.06 457 SER B C 1
ATOM 7515 O O . SER B 1 457 ? 0.004 -10.797 -30.969 1 42.06 457 SER B O 1
ATOM 7517 N N . PHE B 1 458 ? -1.633 -12.156 -31.734 1 47.94 458 PHE B N 1
ATOM 7518 C CA . PHE B 1 458 ? -0.893 -13.383 -31.469 1 47.94 458 PHE B CA 1
ATOM 7519 C C . PHE B 1 458 ? 0.544 -13.266 -31.969 1 47.94 458 PHE B C 1
ATOM 7521 O O . PHE B 1 458 ? 0.781 -13.055 -33.156 1 47.94 458 PHE B O 1
ATOM 7528 N N . GLN B 1 459 ? 1.396 -12.828 -30.922 1 50.44 459 GLN B N 1
ATOM 7529 C CA . GLN B 1 459 ? 2.805 -12.773 -31.297 1 50.44 459 GLN B CA 1
ATOM 7530 C C . GLN B 1 459 ? 3.5 -14.102 -31.016 1 50.44 459 GLN B C 1
ATOM 7532 O O . GLN B 1 459 ? 3.217 -14.758 -30.016 1 50.44 459 GLN B O 1
ATOM 7537 N N . GLY B 1 460 ? 3.514 -14.953 -32 1 55.31 460 GLY B N 1
ATOM 7538 C CA . GLY B 1 460 ? 4.215 -16.219 -31.938 1 55.31 460 GLY B CA 1
ATOM 7539 C C . GLY B 1 460 ? 4.441 -16.859 -33.312 1 55.31 460 GLY B C 1
ATOM 7540 O O . GLY B 1 460 ? 4.199 -16.234 -34.344 1 55.31 460 GLY B O 1
ATOM 7541 N N . ARG B 1 461 ? 5.168 -17.875 -33.188 1 60.69 461 ARG B N 1
ATOM 7542 C CA . ARG B 1 461 ? 5.5 -18.578 -34.406 1 60.69 461 ARG B CA 1
ATOM 7543 C C . ARG B 1 461 ? 4.289 -19.328 -34.969 1 60.69 461 ARG B C 1
ATOM 7545 O O . ARG B 1 461 ? 4.387 -20.016 -35.969 1 60.69 461 ARG B O 1
ATOM 7552 N N . GLY B 1 462 ? 3.09 -19.031 -34.25 1 63.94 462 GLY B N 1
ATOM 7553 C CA . GLY B 1 462 ? 1.896 -19.719 -34.719 1 63.94 462 GLY B CA 1
ATOM 7554 C C . GLY B 1 462 ? 1.653 -21.031 -34 1 63.94 462 GLY B C 1
ATOM 7555 O O . GLY B 1 462 ? 2.449 -21.453 -33.156 1 63.94 462 GLY B O 1
ATOM 7556 N N . VAL B 1 463 ? 0.472 -21.578 -34.219 1 76.94 463 VAL B N 1
ATOM 7557 C CA . VAL B 1 463 ? 0.122 -22.891 -33.719 1 76.94 463 VAL B CA 1
ATOM 7558 C C . VAL B 1 463 ? 0.125 -23.906 -34.875 1 76.94 463 VAL B C 1
ATOM 7560 O O . VAL B 1 463 ? 0.123 -23.516 -36.031 1 76.94 463 VAL B O 1
ATOM 7563 N N . PHE B 1 464 ? 0.225 -25.141 -34.5 1 81.38 464 PHE B N 1
ATOM 7564 C CA . PHE B 1 464 ? 0.375 -26.188 -35.5 1 81.38 464 PHE B CA 1
ATOM 7565 C C . PHE B 1 464 ? -0.62 -27.312 -35.281 1 81.38 464 PHE B C 1
ATOM 7567 O O . PHE B 1 464 ? -0.995 -27.594 -34.125 1 81.38 464 PHE B O 1
ATOM 7574 N N . GLU B 1 465 ? -1.101 -27.875 -36.344 1 85 465 GLU B N 1
ATOM 7575 C CA . GLU B 1 465 ? -1.895 -29.094 -36.219 1 85 465 GLU B CA 1
ATOM 7576 C C . GLU B 1 465 ? -1.08 -30.203 -35.562 1 85 465 GLU B C 1
ATOM 7578 O O . GLU B 1 465 ? 0.135 -30.281 -35.781 1 85 465 GLU B O 1
ATOM 7583 N N . LEU B 1 466 ? -1.755 -31.062 -34.844 1 86.06 466 LEU B N 1
ATOM 7584 C CA . LEU B 1 466 ? -1.048 -32.125 -34.156 1 86.06 466 LEU B CA 1
ATOM 7585 C C . LEU B 1 466 ? -0.327 -33.031 -35.125 1 86.06 466 LEU B C 1
ATOM 7587 O O . LEU B 1 466 ? 0.698 -33.625 -34.812 1 86.06 466 LEU B O 1
ATOM 7591 N N . SER B 1 467 ? -0.899 -33.094 -36.344 1 86.12 467 SER B N 1
ATOM 7592 C CA . SER B 1 467 ? -0.295 -33.906 -37.406 1 86.12 467 SER B CA 1
ATOM 7593 C C . SER B 1 467 ? 0.96 -33.25 -37.969 1 86.12 467 SER B C 1
ATOM 7595 O O . SER B 1 467 ? 1.804 -33.938 -38.562 1 86.12 467 SER B O 1
ATOM 7597 N N . ASP B 1 468 ? 1.102 -31.922 -37.75 1 85.38 468 ASP B N 1
ATOM 7598 C CA . ASP B 1 468 ? 2.273 -31.188 -38.219 1 85.38 468 ASP B CA 1
ATOM 7599 C C . ASP B 1 468 ? 3.377 -31.188 -37.188 1 85.38 468 ASP B C 1
ATOM 7601 O O . ASP B 1 468 ? 3.699 -30.141 -36.594 1 85.38 468 ASP B O 1
ATOM 7605 N N . GLU B 1 469 ? 4.043 -32.281 -37.062 1 83.44 469 GLU B N 1
ATOM 7606 C CA . GLU B 1 469 ? 5.031 -32.438 -36 1 83.44 469 GLU B CA 1
ATOM 7607 C C . GLU B 1 469 ? 6.285 -31.609 -36.281 1 83.44 469 GLU B C 1
ATOM 7609 O O . GLU B 1 469 ? 7.008 -31.25 -35.344 1 83.44 469 GLU B O 1
ATOM 7614 N N . LYS B 1 470 ? 6.516 -31.328 -37.5 1 80.06 470 LYS B N 1
ATOM 7615 C CA . LYS B 1 470 ? 7.719 -30.594 -37.875 1 80.06 470 LYS B CA 1
ATOM 7616 C C . LYS B 1 470 ? 7.465 -29.094 -37.875 1 80.06 470 LYS B C 1
ATOM 7618 O O . LYS B 1 470 ? 8.383 -28.297 -38.094 1 80.06 470 LYS B O 1
ATOM 7623 N N . ALA B 1 471 ? 6.234 -28.719 -37.469 1 80.06 471 ALA B N 1
ATOM 7624 C CA . ALA B 1 471 ? 5.879 -27.312 -37.375 1 80.06 471 ALA B CA 1
ATOM 7625 C C . ALA B 1 471 ? 6.164 -26.578 -38.688 1 80.06 471 ALA B C 1
ATOM 7627 O O . ALA B 1 471 ? 6.824 -25.547 -38.688 1 80.06 471 ALA B O 1
ATOM 7628 N N . THR B 1 472 ? 5.773 -27.094 -39.75 1 81.62 472 THR B N 1
ATOM 7629 C CA . THR B 1 472 ? 6.066 -26.562 -41.094 1 81.62 472 THR B CA 1
ATOM 7630 C C . THR B 1 472 ? 4.953 -25.641 -41.562 1 81.62 472 THR B C 1
ATOM 7632 O O . THR B 1 472 ? 5.18 -24.766 -42.406 1 81.62 472 THR B O 1
ATOM 7635 N N . ASN B 1 473 ? 3.723 -25.797 -41 1 80.44 473 ASN B N 1
ATOM 7636 C CA . ASN B 1 473 ? 2.582 -25 -41.438 1 80.44 473 ASN B CA 1
ATOM 7637 C C . ASN B 1 473 ? 1.984 -24.188 -40.281 1 80.44 473 ASN B C 1
ATOM 7639 O O . ASN B 1 473 ? 0.948 -24.578 -39.75 1 80.44 473 ASN B O 1
ATOM 7643 N N . PRO B 1 474 ? 2.631 -23.062 -39.969 1 76.88 474 PRO B N 1
ATOM 7644 C CA . PRO B 1 474 ? 2.105 -22.266 -38.875 1 76.88 474 PRO B CA 1
ATOM 7645 C C . PRO B 1 474 ? 0.725 -21.688 -39.156 1 76.88 474 PRO B C 1
ATOM 7647 O O . PRO B 1 474 ? 0.451 -21.266 -40.281 1 76.88 474 PRO B O 1
ATOM 7650 N N . ILE B 1 475 ? -0.201 -21.844 -38.156 1 75.12 475 ILE B N 1
ATOM 7651 C CA . ILE B 1 475 ? -1.529 -21.234 -38.188 1 75.12 475 ILE B CA 1
ATOM 7652 C C . ILE B 1 475 ? -1.59 -20.062 -37.219 1 75.12 475 ILE B C 1
ATOM 7654 O O . ILE B 1 475 ? -1.248 -20.203 -36.062 1 75.12 475 ILE B O 1
ATOM 7658 N N . VAL B 1 476 ? -1.873 -18.953 -37.656 1 67.88 476 VAL B N 1
ATOM 7659 C CA . VAL B 1 476 ? -2.037 -17.781 -36.812 1 67.88 476 VAL B CA 1
ATOM 7660 C C . VAL B 1 476 ? -3.52 -17.547 -36.5 1 67.88 476 VAL B C 1
ATOM 7662 O O . VAL B 1 476 ? -4.301 -17.266 -37.438 1 67.88 476 VAL B O 1
ATOM 7665 N N . PRO B 1 477 ? -3.869 -17.812 -35.188 1 67.62 477 PRO B N 1
ATOM 7666 C CA . PRO B 1 477 ? -5.277 -17.594 -34.844 1 67.62 477 PRO B CA 1
ATOM 7667 C C . PRO B 1 477 ? -5.727 -16.156 -35.062 1 67.62 477 PRO B C 1
ATOM 7669 O O . PRO B 1 477 ? -4.957 -15.227 -34.812 1 67.62 477 PRO B O 1
ATOM 7672 N N . SER B 1 478 ? -6.891 -15.867 -35.812 1 62.34 478 SER B N 1
ATOM 7673 C CA . SER B 1 478 ? -7.48 -14.547 -36 1 62.34 478 SER B CA 1
ATOM 7674 C C . SER B 1 478 ? -8.547 -14.266 -34.938 1 62.34 478 SER B C 1
ATOM 7676 O O . SER B 1 478 ? -9.484 -15.047 -34.781 1 62.34 478 SER B O 1
ATOM 7678 N N . PHE B 1 479 ? -8.219 -13.516 -34.031 1 57.91 479 PHE B N 1
ATOM 7679 C CA . PHE B 1 479 ? -9.203 -13.219 -33 1 57.91 479 PHE B CA 1
ATOM 7680 C C . PHE B 1 479 ? -9.898 -11.891 -33.281 1 57.91 479 PHE B C 1
ATOM 7682 O O . PHE B 1 479 ? -9.273 -10.945 -33.781 1 57.91 479 PHE B O 1
ATOM 7689 N N . ASP B 1 480 ? -11.406 -11.805 -33.531 1 51.47 480 ASP B N 1
ATOM 7690 C CA . ASP B 1 480 ? -12.188 -10.578 -33.688 1 51.47 480 ASP B CA 1
ATOM 7691 C C . ASP B 1 480 ? -11.977 -9.641 -32.5 1 51.47 480 ASP B C 1
ATOM 7693 O O . ASP B 1 480 ? -12.016 -10.07 -31.344 1 51.47 480 ASP B O 1
ATOM 7697 N N . MET B 1 481 ? -11.398 -8.555 -32.75 1 46.44 481 MET B N 1
ATOM 7698 C CA . MET B 1 481 ? -11.125 -7.512 -31.781 1 46.44 481 MET B CA 1
ATOM 7699 C C . MET B 1 481 ? -12.406 -7.09 -31.062 1 46.44 481 MET B C 1
ATOM 7701 O O . MET B 1 481 ? -12.367 -6.305 -30.109 1 46.44 481 MET B O 1
ATOM 7705 N N . ASN B 1 482 ? -13.555 -7.176 -31.703 1 42.91 482 ASN B N 1
ATOM 7706 C CA . ASN B 1 482 ? -14.758 -6.613 -31.109 1 42.91 482 ASN B CA 1
ATOM 7707 C C . ASN B 1 482 ? -15.078 -7.27 -29.766 1 42.91 482 ASN B C 1
ATOM 7709 O O . ASN B 1 482 ? -16.016 -6.855 -29.078 1 42.91 482 ASN B O 1
ATOM 7713 N N . ASN B 1 483 ? -14.875 -8.531 -29.641 1 41.47 483 ASN B N 1
ATOM 7714 C CA . ASN B 1 483 ? -15.5 -9.32 -28.578 1 41.47 483 ASN B CA 1
ATOM 7715 C C . ASN B 1 483 ? -14.758 -9.172 -27.25 1 41.47 483 ASN B C 1
ATOM 7717 O O . ASN B 1 483 ? -13.523 -9.109 -27.234 1 41.47 483 ASN B O 1
ATOM 7721 N N . GLU B 1 484 ? -15.469 -8.852 -26.203 1 40.81 484 GLU B N 1
ATOM 7722 C CA . GLU B 1 484 ? -15.312 -8.602 -24.766 1 40.81 484 GLU B CA 1
ATOM 7723 C C . GLU B 1 484 ? -14.297 -9.555 -24.141 1 40.81 484 GLU B C 1
ATOM 7725 O O . GLU B 1 484 ? -13.82 -9.312 -23.031 1 40.81 484 GLU B O 1
ATOM 7730 N N . GLY B 1 485 ? -14.242 -10.891 -24.609 1 40.44 485 GLY B N 1
ATOM 7731 C CA . GLY B 1 485 ? -13.758 -11.977 -23.781 1 40.44 485 GLY B CA 1
ATOM 7732 C C . GLY B 1 485 ? -12.25 -12.125 -23.812 1 40.44 485 GLY B C 1
ATOM 7733 O O . GLY B 1 485 ? -11.711 -13.18 -23.453 1 40.44 485 GLY B O 1
ATOM 7734 N N . SER B 1 486 ? -11.844 -11.523 -24.797 1 38.94 486 SER B N 1
ATOM 7735 C CA . SER B 1 486 ? -10.461 -11.953 -24.984 1 38.94 486 SER B CA 1
ATOM 7736 C C . SER B 1 486 ? -9.719 -12.023 -23.656 1 38.94 486 SER B C 1
ATOM 7738 O O . SER B 1 486 ? -8.633 -12.602 -23.562 1 38.94 486 SER B O 1
ATOM 7740 N N . TYR B 1 487 ? -9.656 -10.742 -23.172 1 41.84 487 TYR B N 1
ATOM 7741 C CA . TYR B 1 487 ? -8.484 -10.617 -22.312 1 41.84 487 TYR B CA 1
ATOM 7742 C C . TYR B 1 487 ? -8.508 -11.672 -21.203 1 41.84 487 TYR B C 1
ATOM 7744 O O . TYR B 1 487 ? -9.375 -12.547 -21.188 1 41.84 487 TYR B O 1
ATOM 7752 N N . PHE B 1 488 ? -7.957 -11.023 -20.062 1 40.44 488 PHE B N 1
ATOM 7753 C CA . PHE B 1 488 ? -7.621 -11.602 -18.781 1 40.44 488 PHE B CA 1
ATOM 7754 C C . PHE B 1 488 ? -8.828 -12.312 -18.172 1 40.44 488 PHE B C 1
ATOM 7756 O O . PHE B 1 488 ? -9.969 -12.086 -18.594 1 40.44 488 PHE B O 1
ATOM 7763 N N . PHE B 1 489 ? -8.5 -13.188 -17.25 1 40.31 489 PHE B N 1
ATOM 7764 C CA . PHE B 1 489 ? -9.547 -13.828 -16.469 1 40.31 489 PHE B CA 1
ATOM 7765 C C . PHE B 1 489 ? -10.711 -12.875 -16.234 1 40.31 489 PHE B C 1
ATOM 7767 O O . PHE B 1 489 ? -10.508 -11.727 -15.828 1 40.31 489 PHE B O 1
ATOM 7774 N N . GLY B 1 490 ? -11.617 -12.711 -17.297 1 35.78 490 GLY B N 1
ATOM 7775 C CA . GLY B 1 490 ? -12.922 -12.227 -16.875 1 35.78 490 GLY B CA 1
ATOM 7776 C C . GLY B 1 490 ? -13.148 -12.352 -15.383 1 35.78 490 GLY B C 1
ATOM 7777 O O . GLY B 1 490 ? -14.289 -12.281 -14.922 1 35.78 490 GLY B O 1
ATOM 7778 N N . ASP B 1 491 ? -12.305 -13.047 -14.781 1 36.69 491 ASP B N 1
ATOM 7779 C CA . ASP B 1 491 ? -12.695 -13.242 -13.391 1 36.69 491 ASP B CA 1
ATOM 7780 C C . ASP B 1 491 ? -12.727 -11.922 -12.633 1 36.69 491 ASP B C 1
ATOM 7782 O O . ASP B 1 491 ? -11.734 -11.18 -12.625 1 36.69 491 ASP B O 1
ATOM 7786 N N . ASN B 1 492 ? -13.672 -11.312 -12.867 1 33.94 492 ASN B N 1
ATOM 7787 C CA . ASN B 1 492 ? -13.914 -10.164 -11.992 1 33.94 492 ASN B CA 1
ATOM 7788 C C . ASN B 1 492 ? -13.578 -10.492 -10.539 1 33.94 492 ASN B C 1
ATOM 7790 O O . ASN B 1 492 ? -13.812 -11.617 -10.078 1 33.94 492 ASN B O 1
ATOM 7794 N N . ALA B 1 493 ? -12.68 -9.789 -10.023 1 36.06 493 ALA B N 1
ATOM 7795 C CA . ALA B 1 493 ? -12.344 -9.867 -8.602 1 36.06 493 ALA B CA 1
ATOM 7796 C C . ALA B 1 493 ? -13.555 -10.297 -7.781 1 36.06 493 ALA B C 1
ATOM 7798 O O . ALA B 1 493 ? -13.414 -11 -6.781 1 36.06 493 ALA B O 1
ATOM 7799 N N . GLU B 1 494 ? -14.727 -9.906 -8.031 1 33.66 494 GLU B N 1
ATOM 7800 C CA . GLU B 1 494 ? -15.898 -10.18 -7.207 1 33.66 494 GLU B CA 1
ATOM 7801 C C . GLU B 1 494 ? -16.219 -11.672 -7.188 1 33.66 494 GLU B C 1
ATOM 7803 O O . GLU B 1 494 ? -16.984 -12.133 -6.34 1 33.66 494 GLU B O 1
ATOM 7808 N N . GLU B 1 495 ? -16.031 -12.336 -8.102 1 32.47 495 GLU B N 1
ATOM 7809 C CA . GLU B 1 495 ? -16.594 -13.68 -8.211 1 32.47 495 GLU B CA 1
ATOM 7810 C C . GLU B 1 495 ? -15.867 -14.656 -7.285 1 32.47 495 GLU B C 1
ATOM 7812 O O . GLU B 1 495 ? -16.297 -15.805 -7.137 1 32.47 495 GLU B O 1
ATOM 7817 N N . TYR B 1 496 ? -14.82 -14.461 -6.824 1 33.66 496 TYR B N 1
ATOM 7818 C CA . TYR B 1 496 ? -14.164 -15.523 -6.066 1 33.66 496 TYR B CA 1
ATOM 7819 C C . TYR B 1 496 ? -14.43 -15.375 -4.574 1 33.66 496 TYR B C 1
ATOM 7821 O O . TYR B 1 496 ? -13.742 -15.984 -3.75 1 33.66 496 TYR B O 1
ATOM 7829 N N . ASP B 1 497 ? -15.141 -14.5 -4.141 1 29.16 497 ASP B N 1
ATOM 7830 C CA . ASP B 1 497 ? -15.539 -14.523 -2.736 1 29.16 497 ASP B CA 1
ATOM 7831 C C . ASP B 1 497 ? -16.281 -15.82 -2.398 1 29.16 497 ASP B C 1
ATOM 7833 O O . ASP B 1 497 ? -16.859 -15.938 -1.318 1 29.16 497 ASP B O 1
ATOM 7837 N N . ASN B 1 498 ? -16.625 -16.781 -3.361 1 27.97 498 ASN B N 1
ATOM 7838 C CA . ASN B 1 498 ? -17.344 -17.875 -2.715 1 27.97 498 ASN B CA 1
ATOM 7839 C C . ASN B 1 498 ? -16.375 -18.875 -2.082 1 27.97 498 ASN B C 1
ATOM 7841 O O . ASN B 1 498 ? -15.367 -19.25 -2.697 1 27.97 498 ASN B O 1
#

Secondary structure (DSSP, 8-state):
---------HHHHHS-S----HHHHHHHHHHHHHHHHHHHHHHHHHTT--HHHHTBHHHHHHHHHHHHHHH-HHHHHHHHHSPPTT--TTEEEEEEEEEETTEEEEEEEEEEHHHHHHHHHHHTTTS--HHHHHHHHHHHHHHHHHH---HHHHHHTT--GGGGGG---TT--TTSHHHHHHHS-HHHHHHHHHHHHHHHHH-TTTTSHHHHHHHHHHHHHHHHHHHHH--SHHHHHHHHHHHH-SS--HHHHHHHHHHHHHHHHS---PPPPP---HHHHHHHHHTT--HHHH---SSSHHHHHHHHT---EEEE-TT--HHHHHHHHHHHHTT-TTS-HHHHHHHHTS----GGG-S---S---TTS-GGG-EEEE-----SEEE--PPTT---S-----S-------SSEE-------HHHHHHHSSS---TTTHHHHHHHHHHHHH--GGG-SEESS-EEETT-TT--S-B-----TTSS-SSS----GGGG--/---------HHHHHS------HHHHHHHHHHHHHHHHHHHHHHHHHTT--HHHHTBHHHHHHHHHHHHHHH-HHHHHHHHHSPPTT--TTEEEEEEEEEETTEEEEEEEEEEHHHHHHHHHHHTTTS--HHHHHHHHHHHHHHHHHH--THHHHHHTT--GGGGGG---TT--TTSHHHHHHHS-HHHHHHHHHHHHHHHHH-TTTTSHHHHHHHHHHHHHHHHHHHHH--SHHHHHHHHHHHH-SS--HHHHHHHHHHHHHHHHS-----------HHHHHHHHHTT--HHHH---SSSHHHHHHHHT---EEEE-TT--HHHHHHHHHHHHTT-TTS-HHHHHHHHTS----GGG-S---S---TTS-GGG-EEEE-----SEEE--PPTT---S-S---S-------SSEE-------HHHHHHHTT----TTTHHHHHHHHHHHHH--GGG-SEESS-EEETT-TT--S-B-----TT-TTSSS----GGGGG-

InterPro domains:
  IPR002141 Influenza virus nucleoprotein (NP) [MF_04070] (1-498)
  IPR002141 Influenza virus nucleoprotein (NP) [PF00506] (1-498)

Organism: Influenza A virus (strain A/New Jersey/8/1976 H1N1) (NCBI:txid379756)

Foldseek 3Di:
DPPPPPCCDPVNLVDDDPPPDPLNQLLVVLLLLQLLLQLLLVVCVVVVADPQQLQALQQLLFLLVLLLLLPPPVVLVVCVVPPDPPDDSQKDGQWGWHQDPNFIDIDTDIDGSVVSQVSSCVSNVNDSSVVSNLLSLQLVQLLCLLQPQCLVLCVVLVAASLLSLQAFLLVPDLPSPLVSLLGGGLSSLLSVLSVLLVVCVVDVCCLPDPNNVVSLVSNLVSLVSSLVQDDDPVLNVLSVVLNPDSRRYPVSSLNSSVSSLVCLALVFFNAWFFRAGSSLSNVCVVVPHRSNVVGHDSAWCRLQVSLVPRWHKAKADVQADLQLQLLSSLCSRRSNSSPDQVVVCQFQVHRDDRSVPHRDNGRHDDPPDDRRPIDMDTRDNHTPHFAGFDQIGPPPDPDPNPPNSVNSGHSGGDNDNPPCPVLNSQCSSVGYPDPPCSVVSSVVVVVVVPDDCVVVFPDDPADDDPVPPVSPDHDGDDDPPPDDPDDDPPPDPPPPPD/DPPPPPCCDPVNVVDCPPPPDPLNVLLVVLLLLQLLLQLLLVVCVVVVADPQQLLALQQLLFLLVLLLLLPPPVVLVVCVVPPDPPDDSQKDGQWGWHQDPNFIDIDTDIDGSVVSQVSSCVSNVNDSSVVSNLLSLQLVQLLCLLQPQCLVLCVVLQAASLLSLQAGLLVPDLVSPPVSLQGGGLSSLLSVLSVLLVVCVVDVCCLPDPNNVVSLVSNLVSLVSSLLQDDDPVLNVLSVVLNPDSRRYPVSSLNSSVSSLVCLQLVFFNAWFFRAGSSLSNVCVVVPHRSNVVGHDSAWCRLQVSLQPRWHKAKADVQADLQLQLLSSLCSRRSNSSPDQVVVCQFQVHRDDRSVPHRDNGRHDDPPDDRRPIDMDTRSNHTPHHAGFDQTGNPPDPDPSPPPSSNNGHSGGDNDCPVCPVLNSQVSSVGYDDPPCSVVSSVVVVVVVPPDCVVVFPPDPADDDPVPPVSPDHDGDDDPPPDPPPDDPPPDPPPPPD

Radius of gyration: 34.93 Å; Cα contacts (8 Å, |Δi|>4): 1705; chains: 2; bounding box: 64×103×82 Å

Solvent-accessible surface area (backbone atoms only — not comparable to full-atom values): 53212 Å² total; per-residue (Å²): 130,82,72,78,65,79,75,70,46,76,64,62,69,72,46,79,67,74,72,74,50,71,66,54,48,19,22,52,44,5,42,38,47,43,18,45,5,44,25,43,50,50,48,32,57,76,68,68,47,49,76,72,40,47,27,23,49,52,37,30,50,32,53,52,49,34,50,52,55,52,67,34,56,67,61,43,52,48,32,64,74,53,66,51,94,95,53,59,60,61,42,44,58,40,61,37,61,41,78,55,96,90,31,41,40,79,42,79,46,75,43,52,28,68,57,50,52,48,47,44,15,60,33,38,80,66,33,83,54,62,68,43,54,50,46,52,46,50,26,50,16,23,40,43,54,33,60,46,79,65,47,65,62,35,30,71,71,55,38,50,61,77,47,48,53,30,42,28,42,74,70,49,57,88,83,44,50,70,67,37,58,41,51,35,21,61,34,33,51,40,48,51,49,41,51,51,29,54,48,36,66,75,30,86,56,46,69,41,70,72,65,4,50,55,47,48,52,54,48,42,50,51,38,50,54,49,29,70,71,45,87,46,70,40,54,31,51,46,37,50,52,50,52,66,42,89,74,50,41,37,60,40,42,33,45,42,49,42,49,44,52,46,41,53,58,59,34,45,35,50,39,25,57,42,27,72,60,44,38,57,39,17,52,42,42,72,72,63,52,54,31,44,82,74,32,34,44,55,46,32,55,49,56,50,53,51,34,58,73,45,80,37,30,34,78,38,55,85,87,43,39,66,68,38,44,13,50,42,52,40,25,11,27,41,45,37,55,45,45,44,36,57,58,51,13,56,28,40,65,42,90,59,75,49,69,75,71,41,50,54,88,61,75,73,77,61,89,86,55,72,49,64,72,30,46,75,43,74,41,66,50,49,52,51,34,34,31,48,68,27,70,70,48,48,60,80,66,80,70,82,65,78,82,74,71,71,53,52,30,6,18,57,18,56,39,51,44,61,72,39,46,78,59,36,51,58,28,64,63,33,44,68,54,64,90,78,45,40,58,26,48,41,50,46,49,50,53,49,68,65,56,58,56,83,65,32,39,76,30,61,81,34,34,20,48,70,88,41,77,81,59,79,64,63,41,73,81,83,74,77,81,82,65,92,67,43,56,60,63,77,50,48,67,74,60,62,78,114,131,82,70,78,65,79,74,70,45,77,62,60,70,71,45,78,66,75,70,72,49,71,66,53,49,18,22,51,45,5,43,39,48,42,19,44,5,44,24,42,49,51,50,32,58,74,69,69,47,50,77,72,39,45,28,22,48,50,36,29,52,33,54,52,49,34,50,53,57,50,66,33,55,67,60,44,52,46,32,64,75,53,66,53,93,95,54,60,61,62,43,43,60,41,60,38,60,42,77,54,96,90,30,42,40,79,40,78,48,75,43,52,26,66,58,47,51,49,48,43,16,59,34,39,79,68,33,83,53,62,65,44,56,48,46,51,46,50,25,51,17,22,40,42,53,34,62,45,74,65,42,65,62,38,32,68,71,57,41,43,66,74,46,48,55,32,42,28,44,74,70,50,57,88,83,40,49,70,67,36,57,31,52,34,20,62,35,33,51,40,49,52,50,41,51,50,30,54,46,36,66,74,30,86,59,47,68,41,69,71,65,3,51,53,46,47,50,54,49,42,50,50,38,49,55,50,30,48,67,47,87,44,70,39,54,32,50,45,37,48,53,50,51,66,43,89,73,50,43,38,59,41,40,36,45,43,51,46,49,45,52,44,38,59,62,63,31,45,35,52,40,29,58,42,29,72,61,44,38,58,40,16,53,41,42,75,74,64,53,52,30,43,83,73,33,35,43,59,54,32,56,49,56,50,54,51,35,57,74,44,81,38,29,34,78,38,55,85,87,42,39,65,68,40,44,14,48,42,52,40,25,11,25,41,42,37,54,49,45,41,38,57,58,52,14,56,29,40,65,42,91,59,75,49,69,67,70,43,48,53,86,62,75,73,77,61,89,86,54,70,49,65,72,32,46,73,42,74,42,65,52,47,51,49,36,34,33,48,71,28,70,67,52,44,62,80,66,82,69,80,64,77,82,75,52,72,42,42,36,8,23,57,16,56,35,59,45,63,73,42,46,76,55,37,51,55,27,62,62,43,35,65,56,61,91,79,45,39,60,28,46,40,50,45,48,50,51,49,67,66,54,61,54,86,65,45,40,72,33,57,79,33,31,20,49,70,87,40,77,80,61,79,64,61,41,73,80,83,74,74,82,83,58,87,64,42,56,58,67,74,47,49,73,74,69,66,77,113

Sequence (996 aa):
MASQGTKRSYEQMETGGERQDATEIRASVGRMIGGIGRFYIQMCTELKLSDYEGRLIQNSITIERMVLSAFDERRNKYLEEHPSAGKDPKKTGGPIYKRIDGKWMRELILYDKEEIRRVWRQANNGEDATAGLTHIMIWHSNLNDATYQRTRALVRTGMDPRMCSLMQGSTLPRRSGAAGAAVKGVGTIAMELIGMIKRGINDRNFWRGENGRRTRIAYERMCNILKGKFQTAAQRAMMDQVRESRNPGNAEIEDLIFLARSALILRGSVAHKSCLPACVYGLAVASGHDFEREGYSLVGIDPFKLLQNSQVFSLIRPNENPAHKSQLVWMACHSAAFEDLRVSGFIRGKKVVPRGRLSTRGVQIASNENVEAMDSSTLELRSRYWAIRTRSGGNTNQQKASADQISVQPTFSVQRNLPFERATVMAAFIGDNEGRTSDMRTEIIRMMESAKPEDLSFQGRGVFELSDEKATNPIVPSFDMNNEGSYFFGDNAEEYDNMASQGTKRSYEQMETGGERQDATEIRASVGRMIGGIGRFYIQMCTELKLSDYEGRLIQNSITIERMVLSAFDERRNKYLEEHPSAGKDPKKTGGPIYKRIDGKWMRELILYDKEEIRRVWRQANNGEDATAGLTHIMIWHSNLNDATYQRTRALVRTGMDPRMCSLMQGSTLPRRSGAAGAAVKGVGTIAMELIGMIK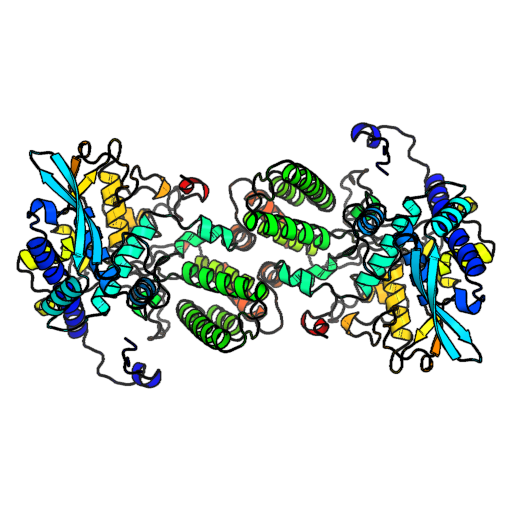RGINDRNFWRGENGRRTRIAYERMCNILKGKFQTAAQRAMMDQVRESRNPGNAEIEDLIFLARSALILRGSVAHKSCLPACVYGLAVASGHDFEREGYSLVGIDPFKLLQNSQVFSLIRPNENPAHKSQLVWMACHSAAFEDLRVSGFIRGKKVVPRGRLSTRGVQIASNENVEAMDSSTLELRSRYWAIRTRSGGNTNQQKASADQISVQPTFSVQRNLPFERATVMAAFIGDNEGRTSDMRTEIIRMMESAKPEDLSFQGRGVFELSDEKATNPIVPSFDMNNEGSYFFGDNAEEYDN

pLDDT: mean 74.11, std 21.77, range [19.23, 98.69]